Protein 2OT0 (pdb70)

Structure (mmCIF, N/CA/C/O backbone):
data_2OT0
#
_entry.id   2OT0
#
_cell.length_a   84.084
_cell.length_b   56.705
_cell.length_c   156.188
_cell.angle_alpha   90.00
_cell.angle_beta   97.78
_cell.angle_gamma   90.00
#
_symmetry.space_group_name_H-M   'P 1 21 1'
#
loop_
_entity.id
_entity.type
_entity.pdbx_description
1 polymer 'Fructose-bisphosphate aldolase A'
2 polymer 'Wiskott-Aldrich syndrome protein C-terminal peptide'
3 water water
#
loop_
_atom_site.group_PDB
_atom_site.id
_atom_site.type_symbol
_atom_site.label_atom_id
_atom_site.label_alt_id
_atom_site.label_comp_id
_atom_site.label_asym_id
_atom_site.label_entity_id
_atom_site.label_seq_id
_atom_site.pdbx_PDB_ins_code
_atom_site.Cartn_x
_atom_site.Cartn_y
_atom_site.Cartn_z
_atom_site.occupancy
_atom_site.B_iso_or_equiv
_atom_site.auth_seq_id
_atom_site.auth_comp_id
_atom_site.auth_asym_id
_atom_site.auth_atom_id
_atom_site.pdbx_PDB_model_num
ATOM 1 N N . PRO A 1 1 ? -29.541 -5.590 40.441 1.00 63.80 1 PRO A N 1
ATOM 2 C CA . PRO A 1 1 ? -28.456 -5.116 41.330 1.00 63.53 1 PRO A CA 1
ATOM 3 C C . PRO A 1 1 ? -28.915 -3.914 42.154 1.00 63.40 1 PRO A C 1
ATOM 4 O O . PRO A 1 1 ? -28.186 -3.419 43.018 1.00 62.62 1 PRO A O 1
ATOM 8 N N . HIS A 1 2 ? -30.130 -3.449 41.876 1.00 62.49 2 HIS A N 1
ATOM 9 C CA . HIS A 1 2 ? -30.698 -2.309 42.585 1.00 61.03 2 HIS A CA 1
ATOM 10 C C . HIS A 1 2 ? -31.715 -2.749 43.626 1.00 58.95 2 HIS A C 1
ATOM 11 O O . HIS A 1 2 ? -32.520 -3.650 43.387 1.00 59.16 2 HIS A O 1
ATOM 18 N N . SER A 1 3 ? -31.668 -2.104 44.787 1.00 56.05 3 SER A N 1
ATOM 19 C CA . SER A 1 3 ? -32.568 -2.435 45.882 1.00 52.57 3 SER A CA 1
ATOM 20 C C . SER A 1 3 ? -33.910 -1.719 45.836 1.00 51.29 3 SER A C 1
ATOM 21 O O . SER A 1 3 ? -33.979 -0.495 45.707 1.00 51.39 3 SER A O 1
ATOM 24 N N . HIS A 1 4 ? -34.978 -2.503 45.942 1.00 48.61 4 HIS A N 1
ATOM 25 C CA . HIS A 1 4 ? -36.336 -1.973 45.956 1.00 45.40 4 HIS A CA 1
ATOM 26 C C . HIS A 1 4 ? -36.956 -2.526 47.234 1.00 40.86 4 HIS A C 1
ATOM 27 O O . HIS A 1 4 ? -37.707 -3.499 47.200 1.00 40.69 4 HIS A O 1
ATOM 34 N N . PRO A 1 5 ? -36.645 -1.894 48.381 1.00 37.48 5 PRO A N 1
ATOM 35 C CA . PRO A 1 5 ? -37.114 -2.259 49.721 1.00 33.67 5 PRO A CA 1
ATOM 36 C C . PRO A 1 5 ? -38.455 -2.978 49.776 1.00 30.67 5 PRO A C 1
ATOM 37 O O . PRO A 1 5 ? -39.508 -2.376 49.562 1.00 29.23 5 PRO A O 1
ATOM 41 N N . ALA A 1 6 ? -38.404 -4.275 50.065 1.00 25.95 6 ALA A N 1
ATOM 42 C CA . ALA A 1 6 ? -39.612 -5.073 50.171 1.00 21.67 6 ALA A CA 1
ATOM 43 C C . ALA A 1 6 ? -40.327 -4.690 51.462 1.00 19.31 6 ALA A C 1
ATOM 44 O O . ALA A 1 6 ? -41.558 -4.632 51.516 1.00 17.76 6 ALA A O 1
ATOM 46 N N . LEU A 1 7 ? -39.539 -4.409 52.494 1.00 16.67 7 LEU A N 1
ATOM 47 C CA . LEU A 1 7 ? -40.079 -4.059 53.801 1.00 17.11 7 LEU A CA 1
ATOM 48 C C . LEU A 1 7 ? -39.510 -2.771 54.387 1.00 17.26 7 LEU A C 1
ATOM 49 O O . LEU A 1 7 ? -38.349 -2.430 54.167 1.00 15.49 7 LEU A O 1
ATOM 54 N N . THR A 1 8 ? -40.342 -2.070 55.148 1.00 18.47 8 THR A N 1
ATOM 55 C CA . THR A 1 8 ? -39.931 -0.836 55.804 1.00 20.01 8 THR A CA 1
ATOM 56 C C . THR A 1 8 ? -39.315 -1.230 57.142 1.00 20.93 8 THR A C 1
ATOM 57 O O . THR A 1 8 ? -39.447 -2.372 57.582 1.00 22.77 8 THR A O 1
ATOM 61 N N . PRO A 1 9 ? -38.629 -0.291 57.806 1.00 21.03 9 PRO A N 1
ATOM 62 C CA . PRO A 1 9 ? -38.027 -0.614 59.099 1.00 20.49 9 PRO A CA 1
ATOM 63 C C . PRO A 1 9 ? -39.105 -1.027 60.103 1.00 20.19 9 PRO A C 1
ATOM 64 O O . PRO A 1 9 ? -38.883 -1.893 60.954 1.00 19.89 9 PRO A O 1
ATOM 68 N N . GLU A 1 10 ? -40.277 -0.407 59.993 1.00 20.80 10 GLU A N 1
ATOM 69 C CA . GLU A 1 10 ? -41.386 -0.713 60.884 1.00 20.68 10 GLU A CA 1
ATOM 70 C C . GLU A 1 10 ? -41.868 -2.141 60.658 1.00 19.47 10 GLU A C 1
ATOM 71 O O . GLU A 1 10 ? -42.103 -2.886 61.611 1.00 16.79 10 GLU A O 1
ATOM 77 N N . GLN A 1 11 ? -42.012 -2.517 59.392 1.00 18.30 11 GLN A N 1
ATOM 78 C CA . GLN A 1 11 ? -42.461 -3.854 59.049 1.00 17.96 11 GLN A CA 1
ATOM 79 C C . GLN A 1 11 ? -41.462 -4.906 59.515 1.00 18.17 11 GLN A C 1
ATOM 80 O O . GLN A 1 11 ? -41.856 -5.983 59.969 1.00 17.91 11 GLN A O 1
ATOM 86 N N . LYS A 1 12 ? -40.175 -4.587 59.411 1.00 16.34 12 LYS A N 1
ATOM 87 C CA . LYS A 1 12 ? -39.125 -5.507 59.834 1.00 17.16 12 LYS A CA 1
ATOM 88 C C . LYS A 1 12 ? -39.184 -5.758 61.336 1.00 15.75 12 LYS A C 1
ATOM 89 O O . LYS A 1 12 ? -39.186 -6.900 61.781 1.00 16.96 12 LYS A O 1
ATOM 95 N N . LYS A 1 13 ? -39.222 -4.683 62.114 1.00 17.08 13 LYS A N 1
ATOM 96 C CA . LYS A 1 13 ? -39.284 -4.801 63.563 1.00 17.57 13 LYS A CA 1
ATOM 97 C C . LYS A 1 13 ? -40.471 -5.661 63.993 1.00 17.74 13 LYS A C 1
ATOM 98 O O . LYS A 1 13 ? -40.341 -6.539 64.851 1.00 16.35 13 LYS A O 1
ATOM 104 N N . GLU A 1 14 ? -41.633 -5.413 63.397 1.00 18.31 14 GLU A N 1
ATOM 105 C CA . GLU A 1 14 ? -42.809 -6.191 63.748 1.00 18.13 14 GLU A CA 1
ATOM 106 C C . GLU A 1 14 ? -42.561 -7.682 63.524 1.00 17.63 14 GLU A C 1
ATOM 107 O O . GLU A 1 14 ? -42.838 -8.502 64.399 1.00 17.00 14 GLU A O 1
ATOM 113 N N . LEU A 1 15 ? -42.040 -8.024 62.349 1.00 14.74 15 LEU A N 1
ATOM 114 C CA . LEU A 1 15 ? -41.765 -9.415 62.014 1.00 15.45 15 LEU A CA 1
ATOM 115 C C . LEU A 1 15 ? -40.707 -10.026 62.932 1.00 15.57 15 LEU A C 1
ATOM 116 O O . LEU A 1 15 ? -40.891 -11.129 63.453 1.00 13.84 15 LEU A O 1
ATOM 121 N N . SER A 1 16 ? -39.606 -9.307 63.132 1.00 15.34 16 SER A N 1
ATOM 122 C CA . SER A 1 16 ? -38.537 -9.797 63.986 1.00 14.25 16 SER A CA 1
ATOM 123 C C . SER A 1 16 ? -39.026 -10.027 65.412 1.00 15.66 16 SER A C 1
ATOM 124 O O . SER A 1 16 ? -38.721 -11.067 66.016 1.00 14.62 16 SER A O 1
ATOM 127 N N . ASP A 1 17 ? -39.794 -9.074 65.943 1.00 12.35 17 ASP A N 1
ATOM 128 C CA . ASP A 1 17 ? -40.309 -9.198 67.303 1.00 14.75 17 ASP A CA 1
ATOM 129 C C . ASP A 1 17 ? -41.235 -10.398 67.467 1.00 14.74 17 ASP A C 1
ATOM 130 O O . ASP A 1 17 ? -41.170 -11.104 68.474 1.00 14.93 17 ASP A O 1
ATOM 135 N N . ILE A 1 18 ? -42.107 -10.618 66.488 1.00 14.21 18 ILE A N 1
ATOM 136 C CA . ILE A 1 18 ? -43.015 -11.753 66.534 1.00 13.09 18 ILE A CA 1
ATOM 137 C C . ILE A 1 18 ? -42.193 -13.040 66.521 1.00 13.58 18 ILE A C 1
ATOM 138 O O . ILE A 1 18 ? -42.440 -13.958 67.300 1.00 14.46 18 ILE A O 1
ATOM 143 N N . ALA A 1 19 ? -41.204 -13.090 65.637 1.00 14.23 19 ALA A N 1
ATOM 144 C CA . ALA A 1 19 ? -40.337 -14.251 65.509 1.00 13.17 19 ALA A CA 1
ATOM 145 C C . ALA A 1 19 ? -39.634 -14.574 66.828 1.00 14.51 19 ALA A C 1
ATOM 146 O O . ALA A 1 19 ? -39.582 -15.737 67.243 1.00 13.30 19 ALA A O 1
ATOM 148 N N . HIS A 1 20 ? -39.094 -13.549 67.485 1.00 13.80 20 HIS A N 1
ATOM 149 C CA . HIS A 1 20 ? -38.404 -13.739 68.756 1.00 13.92 20 HIS A CA 1
ATOM 150 C C . HIS A 1 20 ? -39.333 -14.175 69.879 1.00 15.11 20 HIS A C 1
ATOM 151 O O . HIS A 1 20 ? -38.941 -14.955 70.748 1.00 15.05 20 HIS A O 1
ATOM 158 N N . ARG A 1 21 ? -40.565 -13.679 69.863 1.00 16.00 21 ARG A N 1
ATOM 159 C CA . ARG A 1 21 ? -41.530 -14.034 70.894 1.00 15.25 21 ARG A CA 1
ATOM 160 C C . ARG A 1 21 ? -41.854 -15.517 70.866 1.00 15.54 21 ARG A C 1
ATOM 161 O O . ARG A 1 21 ? -41.950 -16.172 71.910 1.00 13.38 21 ARG A O 1
ATOM 169 N N . ILE A 1 22 ? -42.036 -16.043 69.662 1.00 15.16 22 ILE A N 1
ATOM 170 C CA . ILE A 1 22 ? -42.378 -17.445 69.500 1.00 15.76 22 ILE A CA 1
ATOM 171 C C . ILE A 1 22 ? -41.338 -18.411 70.054 1.00 14.74 22 ILE A C 1
ATOM 172 O O . ILE A 1 22 ? -41.688 -19.421 70.659 1.00 15.62 22 ILE A O 1
ATOM 177 N N . VAL A 1 23 ? -40.063 -18.105 69.854 1.00 15.35 23 VAL A N 1
ATOM 178 C CA . VAL A 1 23 ? -39.007 -18.994 70.319 1.00 15.09 23 VAL A CA 1
ATOM 179 C C . VAL A 1 23 ? -38.191 -18.437 71.475 1.00 16.36 23 VAL A C 1
ATOM 180 O O . VAL A 1 23 ? -37.011 -18.773 71.635 1.00 15.14 23 VAL A O 1
ATOM 184 N N . ALA A 1 24 ? -38.816 -17.586 72.282 1.00 15.95 24 ALA A N 1
ATOM 185 C CA . ALA A 1 24 ? -38.138 -17.016 73.439 1.00 17.56 24 ALA A CA 1
ATOM 186 C C . ALA A 1 24 ? -37.648 -18.187 74.309 1.00 17.47 24 ALA A C 1
ATOM 187 O O . ALA A 1 24 ? -38.264 -19.252 74.329 1.00 16.74 24 ALA A O 1
ATOM 189 N N . PRO A 1 25 ? -36.530 -18.003 75.031 1.00 17.76 25 PRO A N 1
ATOM 190 C CA . PRO A 1 25 ? -35.962 -19.046 75.894 1.00 16.10 25 PRO A CA 1
ATOM 191 C C . PRO A 1 25 ? -37.003 -19.892 76.629 1.00 17.69 25 PRO A C 1
ATOM 192 O O . PRO A 1 25 ? -37.874 -19.363 77.321 1.00 14.98 25 PRO A O 1
ATOM 196 N N . GLY A 1 26 ? -36.907 -21.211 76.459 1.00 17.85 26 GLY A N 1
ATOM 197 C CA . GLY A 1 26 ? -37.840 -22.118 77.103 1.00 17.65 26 GLY A CA 1
ATOM 198 C C . GLY A 1 26 ? -39.171 -22.303 76.390 1.00 17.70 26 GLY A C 1
ATOM 199 O O . GLY A 1 26 ? -39.967 -23.149 76.792 1.00 15.76 26 GLY A O 1
ATOM 200 N N . LYS A 1 27 ? -39.424 -21.538 75.330 1.00 17.44 27 LYS A N 1
ATOM 201 C CA . LYS A 1 27 ? -40.698 -21.658 74.620 1.00 17.80 27 LYS A CA 1
ATOM 202 C C . LYS A 1 27 ? -40.632 -22.415 73.295 1.00 18.20 27 LYS A C 1
ATOM 203 O O . LYS A 1 27 ? -39.626 -22.388 72.587 1.00 18.73 27 LYS A O 1
ATOM 209 N N . GLY A 1 28 ? -41.734 -23.081 72.972 1.00 17.53 28 GLY A N 1
ATOM 210 C CA . GLY A 1 28 ? -41.826 -23.840 71.742 1.00 16.75 28 GLY A CA 1
ATOM 211 C C . GLY A 1 28 ? -43.199 -23.705 71.114 1.00 16.34 28 GLY A C 1
ATOM 212 O O . GLY A 1 28 ? -44.033 -22.914 71.562 1.00 15.75 28 GLY A O 1
ATOM 213 N N . ILE A 1 29 ? -43.456 -24.495 70.082 1.00 14.86 29 ILE A N 1
ATOM 214 C CA . ILE A 1 29 ? -44.728 -24.407 69.396 1.00 13.45 29 ILE A CA 1
ATOM 215 C C . ILE A 1 29 ? -45.574 -25.668 69.452 1.00 14.40 29 ILE A C 1
ATOM 216 O O . ILE A 1 29 ? -45.070 -26.777 69.283 1.00 14.87 29 ILE A O 1
ATOM 221 N N . LEU A 1 30 ? -46.867 -25.482 69.704 1.00 15.30 30 LEU A N 1
ATOM 222 C CA . LEU A 1 30 ? -47.812 -26.586 69.708 1.00 14.83 30 LEU A CA 1
ATOM 223 C C . LEU A 1 30 ? -48.409 -26.569 68.307 1.00 16.66 30 LEU A C 1
ATOM 224 O O . LEU A 1 30 ? -49.033 -25.583 67.906 1.00 16.79 30 LEU A O 1
ATOM 229 N N . ALA A 1 31 ? -48.202 -27.643 67.553 1.00 17.93 31 ALA A N 1
ATOM 230 C CA . ALA A 1 31 ? -48.749 -27.722 66.206 1.00 18.04 31 ALA A CA 1
ATOM 231 C C . ALA A 1 31 ? -50.084 -28.457 66.283 1.00 18.30 31 ALA A C 1
ATOM 232 O O . ALA A 1 31 ? -50.129 -29.686 66.305 1.00 19.19 31 ALA A O 1
ATOM 234 N N . ALA A 1 32 ? -51.169 -27.694 66.339 1.00 17.85 32 ALA A N 1
ATOM 235 C CA . ALA A 1 32 ? -52.508 -28.262 66.419 1.00 18.57 32 ALA A CA 1
ATOM 236 C C . ALA A 1 32 ? -53.276 -27.926 65.152 1.00 19.03 32 ALA A C 1
ATOM 237 O O . ALA A 1 32 ? -54.497 -27.759 65.181 1.00 19.11 32 ALA A O 1
ATOM 239 N N . ASP A 1 33 ? -52.552 -27.847 64.040 1.00 19.99 33 ASP A N 1
ATOM 240 C CA . ASP A 1 33 ? -53.146 -27.493 62.757 1.00 22.18 33 ASP A CA 1
ATOM 241 C C . ASP A 1 33 ? -53.509 -28.652 61.834 1.00 21.80 33 ASP A C 1
ATOM 242 O O . ASP A 1 33 ? -53.549 -28.477 60.620 1.00 21.68 33 ASP A O 1
ATOM 247 N N . GLU A 1 34 ? -53.778 -29.827 62.394 1.00 23.50 34 GLU A N 1
ATOM 248 C CA . GLU A 1 34 ? -54.149 -30.973 61.565 1.00 24.90 34 GLU A CA 1
ATOM 249 C C . GLU A 1 34 ? -55.355 -30.611 60.703 1.00 27.60 34 GLU A C 1
ATOM 250 O O . GLU A 1 34 ? -56.374 -30.137 61.217 1.00 26.25 34 GLU A O 1
ATOM 256 N N . SER A 1 35 ? -55.243 -30.835 59.398 1.00 31.10 35 SER A N 1
ATOM 257 C CA . SER A 1 35 ? -56.348 -30.540 58.489 1.00 36.51 35 SER A CA 1
ATOM 258 C C . SER A 1 35 ? -57.515 -31.463 58.811 1.00 38.28 35 SER A C 1
ATOM 259 O O . SER A 1 35 ? -57.344 -32.496 59.463 1.00 37.85 35 SER A O 1
ATOM 262 N N . THR A 1 36 ? -58.701 -31.091 58.348 1.00 41.51 36 THR A N 1
ATOM 263 C CA . THR A 1 36 ? -59.894 -31.890 58.592 1.00 43.65 36 THR A CA 1
ATOM 264 C C . THR A 1 36 ? -59.652 -33.346 58.193 1.00 43.88 36 THR A C 1
ATOM 265 O O . THR A 1 36 ? -60.200 -34.263 58.803 1.00 44.96 36 THR A O 1
ATOM 269 N N . GLY A 1 37 ? -58.820 -33.551 57.175 1.00 44.64 37 GLY A N 1
ATOM 270 C CA . GLY A 1 37 ? -58.515 -34.898 56.725 1.00 43.94 37 GLY A CA 1
ATOM 271 C C . GLY A 1 37 ? -57.601 -35.651 57.677 1.00 44.22 37 GLY A C 1
ATOM 272 O O . GLY A 1 37 ? -57.706 -36.872 57.813 1.00 45.17 37 GLY A O 1
ATOM 273 N N . SER A 1 38 ? -56.696 -34.928 58.333 1.00 43.06 38 SER A N 1
ATOM 274 C CA . SER A 1 38 ? -55.764 -35.531 59.283 1.00 40.68 38 SER A CA 1
ATOM 275 C C . SER A 1 38 ? -56.436 -35.737 60.630 1.00 40.23 38 SER A C 1
ATOM 276 O O . SER A 1 38 ? -56.410 -36.835 61.192 1.00 40.19 38 SER A O 1
ATOM 279 N N . ILE A 1 39 ? -57.039 -34.671 61.144 1.00 38.53 39 ILE A N 1
ATOM 280 C CA . ILE A 1 39 ? -57.711 -34.729 62.431 1.00 37.91 39 ILE A CA 1
ATOM 281 C C . ILE A 1 39 ? -58.709 -35.884 62.462 1.00 38.41 39 ILE A C 1
ATOM 282 O O . ILE A 1 39 ? -59.009 -36.428 63.525 1.00 37.19 39 ILE A O 1
ATOM 287 N N . ALA A 1 40 ? -59.212 -36.254 61.288 1.00 39.29 40 ALA A N 1
ATOM 288 C CA . ALA A 1 40 ? -60.168 -37.349 61.163 1.00 40.22 40 ALA A CA 1
ATOM 289 C C . ALA A 1 40 ? -59.554 -38.655 61.664 1.00 40.10 40 ALA A C 1
ATOM 290 O O . ALA A 1 40 ? -60.173 -39.388 62.437 1.00 40.48 40 ALA A O 1
ATOM 292 N N . LYS A 1 41 ? -58.337 -38.942 61.215 1.00 40.79 41 LYS A N 1
ATOM 293 C CA . LYS A 1 41 ? -57.639 -40.155 61.624 1.00 40.47 41 LYS A CA 1
ATOM 294 C C . LYS A 1 41 ? -57.404 -40.138 63.128 1.00 40.14 41 LYS A C 1
ATOM 295 O O . LYS A 1 41 ? -57.484 -41.174 63.791 1.00 39.90 41 LYS A O 1
ATOM 301 N N . ARG A 1 42 ? -57.114 -38.954 63.660 1.00 38.44 42 ARG A N 1
ATOM 302 C CA . ARG A 1 42 ? -56.876 -38.797 65.088 1.00 36.61 42 ARG A CA 1
ATOM 303 C C . ARG A 1 42 ? -58.102 -39.233 65.883 1.00 36.35 42 ARG A C 1
ATOM 304 O O . ARG A 1 42 ? -58.012 -40.097 66.757 1.00 35.91 42 ARG A O 1
ATOM 312 N N . LEU A 1 43 ? -59.247 -38.629 65.572 1.00 34.66 43 LEU A N 1
ATOM 313 C CA . LEU A 1 43 ? -60.493 -38.948 66.258 1.00 33.67 43 LEU A CA 1
ATOM 314 C C . LEU A 1 43 ? -60.873 -40.408 66.040 1.00 33.34 43 LEU A C 1
ATOM 315 O O . LEU A 1 43 ? -61.404 -41.061 66.935 1.00 33.03 43 LEU A O 1
ATOM 320 N N . GLN A 1 44 ? -60.597 -40.913 64.846 1.00 33.87 44 GLN A N 1
ATOM 321 C CA . GLN A 1 44 ? -60.906 -42.296 64.516 1.00 36.01 44 GLN A CA 1
ATOM 322 C C . GLN A 1 44 ? -60.133 -43.255 65.418 1.00 36.43 44 GLN A C 1
ATOM 323 O O . GLN A 1 44 ? -60.706 -44.185 65.986 1.00 36.56 44 GLN A O 1
ATOM 329 N N . SER A 1 45 ? -58.831 -43.015 65.548 1.00 36.17 45 SER A N 1
ATOM 330 C CA . SER A 1 45 ? -57.964 -43.855 66.365 1.00 35.51 45 SER A CA 1
ATOM 331 C C . SER A 1 45 ? -58.512 -44.049 67.776 1.00 35.76 45 SER A C 1
ATOM 332 O O . SER A 1 45 ? -58.216 -45.051 68.429 1.00 33.93 45 SER A O 1
ATOM 335 N N . ILE A 1 46 ? -59.299 -43.087 68.249 1.00 35.64 46 ILE A N 1
ATOM 336 C CA . ILE A 1 46 ? -59.877 -43.187 69.581 1.00 37.04 46 ILE A CA 1
ATOM 337 C C . ILE A 1 46 ? -61.389 -43.353 69.511 1.00 37.95 46 ILE A C 1
ATOM 338 O O . ILE A 1 46 ? -62.116 -42.905 70.398 1.00 38.75 46 ILE A O 1
ATOM 343 N N . GLY A 1 47 ? -61.849 -44.006 68.448 1.00 39.34 47 GLY A N 1
ATOM 344 C CA . GLY A 1 47 ? -63.269 -44.251 68.263 1.00 40.74 47 GLY A CA 1
ATOM 345 C C . GLY A 1 47 ? -64.161 -43.059 68.546 1.00 42.26 47 GLY A C 1
ATOM 346 O O . GLY A 1 47 ? -65.103 -43.152 69.338 1.00 42.53 47 GLY A O 1
ATOM 347 N N . THR A 1 48 ? -63.869 -41.936 67.898 1.00 41.86 48 THR A N 1
ATOM 348 C CA . THR A 1 48 ? -64.655 -40.725 68.083 1.00 41.90 48 THR A CA 1
ATOM 349 C C . THR A 1 48 ? -65.139 -40.217 66.734 1.00 42.13 48 THR A C 1
ATOM 350 O O . THR A 1 48 ? -64.353 -40.076 65.802 1.00 42.40 48 THR A O 1
ATOM 354 N N . GLU A 1 49 ? -66.438 -39.957 66.629 1.00 43.02 49 GLU A N 1
ATOM 355 C CA . GLU A 1 49 ? -67.011 -39.466 65.382 1.00 43.78 49 GLU A CA 1
ATOM 356 C C . GLU A 1 49 ? -66.436 -38.087 65.076 1.00 43.18 49 GLU A C 1
ATOM 357 O O . GLU A 1 49 ? -66.391 -37.214 65.945 1.00 43.23 49 GLU A O 1
ATOM 363 N N . ASN A 1 50 ? -65.993 -37.897 63.839 1.00 41.79 50 ASN A N 1
ATOM 364 C CA . ASN A 1 50 ? -65.403 -36.627 63.441 1.00 41.87 50 ASN A CA 1
ATOM 365 C C . ASN A 1 50 ? -66.434 -35.531 63.181 1.00 40.87 50 ASN A C 1
ATOM 366 O O . ASN A 1 50 ? -66.850 -35.303 62.045 1.00 40.57 50 ASN A O 1
ATOM 371 N N . THR A 1 51 ? -66.839 -34.851 64.249 1.00 40.09 51 THR A N 1
ATOM 372 C CA . THR A 1 51 ? -67.813 -33.773 64.147 1.00 40.60 51 THR A CA 1
ATOM 373 C C . THR A 1 51 ? -67.142 -32.464 64.544 1.00 40.78 51 THR A C 1
ATOM 374 O O . THR A 1 51 ? -66.222 -32.462 65.362 1.00 40.90 51 THR A O 1
ATOM 378 N N . GLU A 1 52 ? -67.595 -31.352 63.967 1.00 40.52 52 GLU A N 1
ATOM 379 C CA . GLU A 1 52 ? -67.006 -30.057 64.294 1.00 39.86 52 GLU A CA 1
ATOM 380 C C . GLU A 1 52 ? -67.042 -29.821 65.795 1.00 37.54 52 GLU A C 1
ATOM 381 O O . GLU A 1 52 ? -66.190 -29.118 66.339 1.00 38.08 52 GLU A O 1
ATOM 387 N N . GLU A 1 53 ? -68.028 -30.416 66.459 1.00 34.62 53 GLU A N 1
ATOM 388 C CA . GLU A 1 53 ? -68.178 -30.273 67.902 1.00 33.05 53 GLU A CA 1
ATOM 389 C C . GLU A 1 53 ? -67.003 -30.953 68.602 1.00 31.06 53 GLU A C 1
ATOM 390 O O . GLU A 1 53 ? -66.418 -30.399 69.531 1.00 29.60 53 GLU A O 1
ATOM 396 N N . ASN A 1 54 ? -66.662 -32.160 68.158 1.00 29.66 54 ASN A N 1
ATOM 397 C CA . ASN A 1 54 ? -65.560 -32.895 68.766 1.00 28.78 54 ASN A CA 1
ATOM 398 C C . ASN A 1 54 ? -64.212 -32.279 68.417 1.00 27.64 54 ASN A C 1
ATOM 399 O O . ASN A 1 54 ? -63.303 -32.269 69.244 1.00 27.78 54 ASN A O 1
ATOM 404 N N . ARG A 1 55 ? -64.075 -31.772 67.196 1.00 25.63 55 ARG A N 1
ATOM 405 C CA . ARG A 1 55 ? -62.821 -31.137 66.804 1.00 25.30 55 ARG A CA 1
ATOM 406 C C . ARG A 1 55 ? -62.608 -29.886 67.653 1.00 24.03 55 ARG A C 1
ATOM 407 O O . ARG A 1 55 ? -61.485 -29.563 68.032 1.00 23.60 55 ARG A O 1
ATOM 415 N N . ARG A 1 56 ? -63.700 -29.194 67.961 1.00 23.70 56 ARG A N 1
ATOM 416 C CA . ARG A 1 56 ? -63.631 -27.977 68.765 1.00 23.11 56 ARG A CA 1
ATOM 417 C C . ARG A 1 56 ? -63.330 -28.297 70.224 1.00 23.73 56 ARG A C 1
ATOM 418 O O . ARG A 1 56 ? -62.507 -27.631 70.859 1.00 21.72 56 ARG A O 1
ATOM 426 N N . PHE A 1 57 ? -64.000 -29.312 70.762 1.00 22.63 57 PHE A N 1
ATOM 427 C CA . PHE A 1 57 ? -63.776 -29.681 72.152 1.00 22.52 57 PHE A CA 1
ATOM 428 C C . PHE A 1 57 ? -62.327 -30.115 72.339 1.00 21.56 57 PHE A C 1
ATOM 429 O O . PHE A 1 57 ? -61.689 -29.762 73.330 1.00 21.45 57 PHE A O 1
ATOM 437 N N . TYR A 1 58 ? -61.807 -30.879 71.384 1.00 21.41 58 TYR A N 1
ATOM 438 C CA . TYR A 1 58 ? -60.430 -31.343 71.479 1.00 21.35 58 TYR A CA 1
ATOM 439 C C . TYR A 1 58 ? -59.449 -30.178 71.436 1.00 20.23 58 TYR A C 1
ATOM 440 O O . TYR A 1 58 ? -58.510 -30.116 72.236 1.00 18.77 58 TYR A O 1
ATOM 449 N N . ARG A 1 59 ? -59.653 -29.262 70.493 1.00 19.24 59 ARG A N 1
ATOM 450 C CA . ARG A 1 59 ? -58.775 -28.101 70.395 1.00 20.87 59 ARG A CA 1
ATOM 451 C C . ARG A 1 59 ? -58.923 -27.251 71.657 1.00 20.73 59 ARG A C 1
ATOM 452 O O . ARG A 1 59 ? -57.935 -26.738 72.192 1.00 19.69 59 ARG A O 1
ATOM 460 N N . GLN A 1 60 ? -60.155 -27.120 72.142 1.00 19.88 60 GLN A N 1
ATOM 461 C CA . GLN A 1 60 ? -60.402 -26.350 73.358 1.00 22.75 60 GLN A CA 1
ATOM 462 C C . GLN A 1 60 ? -59.617 -26.947 74.524 1.00 21.70 60 GLN A C 1
ATOM 463 O O . GLN A 1 60 ? -59.048 -26.226 75.343 1.00 23.84 60 GLN A O 1
ATOM 469 N N . LEU A 1 61 ? -59.594 -28.272 74.583 1.00 21.92 61 LEU A N 1
ATOM 470 C CA . LEU A 1 61 ? -58.895 -29.002 75.633 1.00 19.89 61 LEU A CA 1
ATOM 471 C C . LEU A 1 61 ? -57.402 -28.674 75.661 1.00 19.51 61 LEU A C 1
ATOM 472 O O . LEU A 1 61 ? -56.804 -28.502 76.728 1.00 18.20 61 LEU A O 1
ATOM 477 N N . LEU A 1 62 ? -56.799 -28.591 74.482 1.00 18.99 62 LEU A N 1
ATOM 478 C CA . LEU A 1 62 ? -55.380 -28.283 74.385 1.00 19.33 62 LEU A CA 1
ATOM 479 C C . LEU A 1 62 ? -55.095 -26.817 74.697 1.00 19.87 62 LEU A C 1
ATOM 480 O O . LEU A 1 62 ? -54.199 -26.506 75.479 1.00 21.16 62 LEU A O 1
ATOM 485 N N . LEU A 1 63 ? -55.875 -25.920 74.102 1.00 19.32 63 LEU A N 1
ATOM 486 C CA . LEU A 1 63 ? -55.666 -24.486 74.294 1.00 20.96 63 LEU A CA 1
ATOM 487 C C . LEU A 1 63 ? -55.951 -23.946 75.697 1.00 22.41 63 LEU A C 1
ATOM 488 O O . LEU A 1 63 ? -55.367 -22.938 76.104 1.00 21.25 63 LEU A O 1
ATOM 493 N N . THR A 1 64 ? -56.839 -24.608 76.435 1.00 22.97 64 THR A N 1
ATOM 494 C CA . THR A 1 64 ? -57.193 -24.151 77.776 1.00 23.69 64 THR A CA 1
ATOM 495 C C . THR A 1 64 ? -56.495 -24.881 78.923 1.00 25.72 64 THR A C 1
ATOM 496 O O . THR A 1 64 ? -56.942 -24.800 80.069 1.00 26.84 64 THR A O 1
ATOM 500 N N . ALA A 1 65 ? -55.411 -25.596 78.628 1.00 25.33 65 ALA A N 1
ATOM 501 C CA . ALA A 1 65 ? -54.663 -26.291 79.676 1.00 24.73 65 ALA A CA 1
ATOM 502 C C . ALA A 1 65 ? -54.198 -25.217 80.657 1.00 25.03 65 ALA A C 1
ATOM 503 O O . ALA A 1 65 ? -53.907 -24.096 80.246 1.00 24.39 65 ALA A O 1
ATOM 505 N N . ASP A 1 66 ? -54.116 -25.556 81.942 1.00 25.69 66 ASP A N 1
ATOM 506 C CA . ASP A 1 66 ? -53.719 -24.585 82.965 1.00 26.40 66 ASP A CA 1
ATOM 507 C C . ASP A 1 66 ? -52.465 -23.773 82.644 1.00 26.02 66 ASP A C 1
ATOM 508 O O . ASP A 1 66 ? -51.704 -24.101 81.729 1.00 26.77 66 ASP A O 1
ATOM 513 N N . ASP A 1 67 ? -52.257 -22.713 83.421 1.00 25.55 67 ASP A N 1
ATOM 514 C CA . ASP A 1 67 ? -51.131 -21.802 83.230 1.00 26.24 67 ASP A CA 1
ATOM 515 C C . ASP A 1 67 ? -49.721 -22.379 83.293 1.00 24.16 67 ASP A C 1
ATOM 516 O O . ASP A 1 67 ? -48.750 -21.658 83.059 1.00 23.25 67 ASP A O 1
ATOM 521 N N . ARG A 1 68 ? -49.591 -23.661 83.609 1.00 22.25 68 ARG A N 1
ATOM 522 C CA . ARG A 1 68 ? -48.265 -24.268 83.664 1.00 21.37 68 ARG A CA 1
ATOM 523 C C . ARG A 1 68 ? -47.619 -24.331 82.277 1.00 19.08 68 ARG A C 1
ATOM 524 O O . ARG A 1 68 ? -46.393 -24.362 82.160 1.00 19.37 68 ARG A O 1
ATOM 532 N N . VAL A 1 69 ? -48.440 -24.334 81.232 1.00 17.01 69 VAL A N 1
ATOM 533 C CA . VAL A 1 69 ? -47.929 -24.403 79.863 1.00 18.26 69 VAL A CA 1
ATOM 534 C C . VAL A 1 69 ? -47.565 -23.035 79.295 1.00 18.75 69 VAL A C 1
ATOM 535 O O . VAL A 1 69 ? -46.889 -22.946 78.273 1.00 18.01 69 VAL A O 1
ATOM 539 N N . ASN A 1 70 ? -48.006 -21.973 79.964 1.00 18.72 70 ASN A N 1
ATOM 540 C CA . ASN A 1 70 ? -47.738 -20.613 79.502 1.00 19.76 70 ASN A CA 1
ATOM 541 C C . ASN A 1 70 ? -46.273 -20.344 79.140 1.00 18.80 70 ASN A C 1
ATOM 542 O O . ASN A 1 70 ? -45.970 -19.972 78.005 1.00 20.41 70 ASN A O 1
ATOM 547 N N . PRO A 1 71 ? -45.343 -20.529 80.093 1.00 18.29 71 PRO A N 1
ATOM 548 C CA . PRO A 1 71 ? -43.930 -20.285 79.790 1.00 17.52 71 PRO A CA 1
ATOM 549 C C . PRO A 1 71 ? -43.299 -21.333 78.863 1.00 18.49 71 PRO A C 1
ATOM 550 O O . PRO A 1 71 ? -42.128 -21.212 78.487 1.00 16.46 71 PRO A O 1
ATOM 554 N N . CYS A 1 72 ? -44.075 -22.355 78.501 1.00 17.54 72 CYS A N 1
ATOM 555 C CA . CYS A 1 72 ? -43.595 -23.423 77.617 1.00 16.63 72 CYS A CA 1
ATOM 556 C C . CYS A 1 72 ? -44.031 -23.210 76.168 1.00 15.50 72 CYS A C 1
ATOM 557 O O . CYS A 1 72 ? -43.316 -23.563 75.232 1.00 15.26 72 CYS A O 1
ATOM 560 N N . ILE A 1 73 ? -45.220 -22.648 75.995 1.00 15.77 73 ILE A N 1
ATOM 561 C CA . ILE A 1 73 ? -45.791 -22.449 74.670 1.00 16.12 73 ILE A CA 1
ATOM 562 C C . ILE A 1 73 ? -45.702 -21.012 74.159 1.00 17.09 73 ILE A C 1
ATOM 563 O O . ILE A 1 73 ? -46.427 -20.135 74.625 1.00 16.55 73 ILE A O 1
ATOM 568 N N . GLY A 1 74 ? -44.809 -20.789 73.195 1.00 16.33 74 GLY A N 1
ATOM 569 C CA . GLY A 1 74 ? -44.630 -19.466 72.625 1.00 16.49 74 GLY A CA 1
ATOM 570 C C . GLY A 1 74 ? -45.539 -19.235 71.433 1.00 16.44 74 GLY A C 1
ATOM 571 O O . GLY A 1 74 ? -45.846 -18.095 71.088 1.00 16.55 74 GLY A O 1
ATOM 572 N N . GLY A 1 75 ? -45.977 -20.321 70.806 1.00 16.06 75 GLY A N 1
ATOM 573 C CA . GLY A 1 75 ? -46.849 -20.206 69.652 1.00 14.33 75 GLY A CA 1
ATOM 574 C C . GLY A 1 75 ? -47.724 -21.428 69.456 1.00 15.40 75 GLY A C 1
ATOM 575 O O . GLY A 1 75 ? -47.351 -22.535 69.852 1.00 17.01 75 GLY A O 1
ATOM 576 N N . VAL A 1 76 ? -48.892 -21.225 68.854 1.00 12.76 76 VAL A N 1
ATOM 577 C CA . VAL A 1 76 ? -49.824 -22.314 68.590 1.00 13.67 76 VAL A CA 1
ATOM 578 C C . VAL A 1 76 ? -50.306 -22.217 67.150 1.00 15.37 76 VAL A C 1
ATOM 579 O O . VAL A 1 76 ? -50.895 -21.212 66.750 1.00 14.17 76 VAL A O 1
ATOM 583 N N . ILE A 1 77 ? -50.040 -23.259 66.367 1.00 16.21 77 ILE A N 1
ATOM 584 C CA . ILE A 1 77 ? -50.457 -23.278 64.967 1.00 16.03 77 ILE A CA 1
ATOM 585 C C . ILE A 1 77 ? -51.850 -23.874 64.859 1.00 15.81 77 ILE A C 1
ATOM 586 O O . ILE A 1 77 ? -52.105 -24.966 65.372 1.00 16.92 77 ILE A O 1
ATOM 591 N N . LEU A 1 78 ? -52.745 -23.167 64.178 1.00 15.17 78 LEU A N 1
ATOM 592 C CA . LEU A 1 78 ? -54.108 -23.648 64.002 1.00 16.32 78 LEU A CA 1
ATOM 593 C C . LEU A 1 78 ? -54.468 -23.818 62.539 1.00 16.88 78 LEU A C 1
ATOM 594 O O . LEU A 1 78 ? -53.812 -23.272 61.648 1.00 14.03 78 LEU A O 1
ATOM 599 N N . PHE A 1 79 ? -55.525 -24.589 62.311 1.00 18.89 79 PHE A N 1
ATOM 600 C CA . PHE A 1 79 ? -56.049 -24.821 60.973 1.00 20.09 79 PHE A CA 1
ATOM 601 C C . PHE A 1 79 ? -57.151 -23.769 60.826 1.00 19.58 79 PHE A C 1
ATOM 602 O O . PHE A 1 79 ? -57.640 -23.245 61.828 1.00 17.81 79 PHE A O 1
ATOM 610 N N . HIS A 1 80 ? -57.536 -23.464 59.592 1.00 19.31 80 HIS A N 1
ATOM 611 C CA . HIS A 1 80 ? -58.548 -22.443 59.330 1.00 19.90 80 HIS A CA 1
ATOM 612 C C . HIS A 1 80 ? -59.800 -22.518 60.206 1.00 20.49 80 HIS A C 1
ATOM 613 O O . HIS A 1 80 ? -60.191 -21.531 60.833 1.00 20.08 80 HIS A O 1
ATOM 620 N N . GLU A 1 81 ? -60.436 -23.682 60.238 1.00 20.52 81 GLU A N 1
ATOM 621 C CA . GLU A 1 81 ? -61.649 -23.864 61.027 1.00 22.29 81 GLU A CA 1
ATOM 622 C C . GLU A 1 81 ? -61.503 -23.405 62.474 1.00 22.03 81 GLU A C 1
ATOM 623 O O . GLU A 1 81 ? -62.295 -22.597 62.974 1.00 22.69 81 GLU A O 1
ATOM 629 N N . THR A 1 82 ? -60.479 -23.926 63.138 1.00 21.17 82 THR A N 1
ATOM 630 C CA . THR A 1 82 ? -60.226 -23.629 64.538 1.00 19.16 82 THR A CA 1
ATOM 631 C C . THR A 1 82 ? -59.999 -22.154 64.842 1.00 18.30 82 THR A C 1
ATOM 632 O O . THR A 1 82 ? -60.393 -21.665 65.903 1.00 16.58 82 THR A O 1
ATOM 636 N N . LEU A 1 83 ? -59.360 -21.445 63.916 1.00 19.25 83 LEU A N 1
ATOM 637 C CA . LEU A 1 83 ? -59.073 -20.027 64.098 1.00 18.33 83 LEU A CA 1
ATOM 638 C C . LEU A 1 83 ? -60.353 -19.250 64.367 1.00 18.66 83 LEU A C 1
ATOM 639 O O . LEU A 1 83 ? -60.330 -18.200 65.012 1.00 19.86 83 LEU A O 1
ATOM 644 N N . TYR A 1 84 ? -61.477 -19.771 63.891 1.00 18.08 84 TYR A N 1
ATOM 645 C CA . TYR A 1 84 ? -62.761 -19.103 64.051 1.00 18.79 84 TYR A CA 1
ATOM 646 C C . TYR A 1 84 ? -63.751 -19.785 64.996 1.00 20.11 84 TYR A C 1
ATOM 647 O O . TYR A 1 84 ? -64.937 -19.450 64.998 1.00 20.78 84 TYR A O 1
ATOM 656 N N . GLN A 1 85 ? -63.275 -20.750 65.793 1.00 19.90 85 GLN A N 1
ATOM 657 C CA . GLN A 1 85 ? -64.144 -21.420 66.758 1.00 21.11 85 GLN A CA 1
ATOM 658 C C . GLN A 1 85 ? -63.957 -20.749 68.112 1.00 22.41 85 GLN A C 1
ATOM 659 O O . GLN A 1 85 ? -63.019 -19.971 68.304 1.00 21.72 85 GLN A O 1
ATOM 665 N N . LYS A 1 86 ? -64.842 -21.057 69.057 1.00 24.14 86 LYS A N 1
ATOM 666 C CA . LYS A 1 86 ? -64.765 -20.451 70.378 1.00 25.36 86 LYS A CA 1
ATOM 667 C C . LYS A 1 86 ? -64.822 -21.473 71.506 1.00 25.52 86 LYS A C 1
ATOM 668 O O . LYS A 1 86 ? -65.385 -22.560 71.352 1.00 25.45 86 LYS A O 1
ATOM 674 N N . ALA A 1 87 ? -64.229 -21.113 72.640 1.00 24.94 87 ALA A N 1
ATOM 675 C CA . ALA A 1 87 ? -64.227 -21.978 73.810 1.00 27.54 87 ALA A CA 1
ATOM 676 C C . ALA A 1 87 ? -65.646 -21.977 74.380 1.00 28.29 87 ALA A C 1
ATOM 677 O O . ALA A 1 87 ? -66.505 -21.237 73.902 1.00 27.71 87 ALA A O 1
ATOM 679 N N . ASP A 1 88 ? -65.893 -22.802 75.392 1.00 30.11 88 ASP A N 1
ATOM 680 C CA . ASP A 1 88 ? -67.220 -22.871 75.998 1.00 32.31 88 ASP A CA 1
ATOM 681 C C . ASP A 1 88 ? -67.672 -21.530 76.564 1.00 32.14 88 ASP A C 1
ATOM 682 O O . ASP A 1 88 ? -68.855 -21.201 76.520 1.00 33.85 88 ASP A O 1
ATOM 687 N N . ASP A 1 89 ? -66.728 -20.757 77.088 1.00 32.59 89 ASP A N 1
ATOM 688 C CA . ASP A 1 89 ? -67.047 -19.462 77.676 1.00 32.24 89 ASP A CA 1
ATOM 689 C C . ASP A 1 89 ? -67.280 -18.389 76.622 1.00 30.73 89 ASP A C 1
ATOM 690 O O . ASP A 1 89 ? -67.443 -17.213 76.945 1.00 31.38 89 ASP A O 1
ATOM 695 N N . GLY A 1 90 ? -67.293 -18.800 75.360 1.00 29.72 90 GLY A N 1
ATOM 696 C CA . GLY A 1 90 ? -67.524 -17.856 74.282 1.00 28.44 90 GLY A CA 1
ATOM 697 C C . GLY A 1 90 ? -66.296 -17.168 73.710 1.00 26.86 90 GLY A C 1
ATOM 698 O O . GLY A 1 90 ? -66.376 -16.560 72.643 1.00 27.42 90 GLY A O 1
ATOM 699 N N . ARG A 1 91 ? -65.165 -17.253 74.405 1.00 25.53 91 ARG A N 1
ATOM 700 C CA . ARG A 1 91 ? -63.932 -16.624 73.932 1.00 25.40 91 ARG A CA 1
ATOM 701 C C . ARG A 1 91 ? -63.387 -17.258 72.650 1.00 24.26 91 ARG A C 1
ATOM 702 O O . ARG A 1 91 ? -63.286 -18.482 72.546 1.00 23.80 91 ARG A O 1
ATOM 710 N N . PRO A 1 92 ? -63.027 -16.428 71.654 1.00 22.75 92 PRO A N 1
ATOM 711 C CA . PRO A 1 92 ? -62.485 -16.945 70.391 1.00 22.32 92 PRO A CA 1
ATOM 712 C C . PRO A 1 92 ? -61.191 -17.697 70.709 1.00 20.76 92 PRO A C 1
ATOM 713 O O . PRO A 1 92 ? -60.440 -17.290 71.596 1.00 19.69 92 PRO A O 1
ATOM 717 N N . PHE A 1 93 ? -60.922 -18.786 69.997 1.00 19.72 93 PHE A N 1
ATOM 718 C CA . PHE A 1 93 ? -59.715 -19.549 70.283 1.00 18.25 93 PHE A CA 1
ATOM 719 C C . PHE A 1 93 ? -58.436 -18.718 70.230 1.00 17.60 93 PHE A C 1
ATOM 720 O O . PHE A 1 93 ? -57.572 -18.848 71.096 1.00 17.51 93 PHE A O 1
ATOM 728 N N . PRO A 1 94 ? -58.288 -17.846 69.224 1.00 18.01 94 PRO A N 1
ATOM 729 C CA . PRO A 1 94 ? -57.047 -17.064 69.224 1.00 19.63 94 PRO A CA 1
ATOM 730 C C . PRO A 1 94 ? -56.903 -16.177 70.476 1.00 19.00 94 PRO A C 1
ATOM 731 O O . PRO A 1 94 ? -55.789 -15.898 70.920 1.00 19.52 94 PRO A O 1
ATOM 735 N N . GLN A 1 95 ? -58.024 -15.742 71.047 1.00 19.57 95 GLN A N 1
ATOM 736 C CA . GLN A 1 95 ? -57.979 -14.917 72.259 1.00 19.51 95 GLN A CA 1
ATOM 737 C C . GLN A 1 95 ? -57.532 -15.781 73.439 1.00 20.53 95 GLN A C 1
ATOM 738 O O . GLN A 1 95 ? -56.829 -15.314 74.344 1.00 18.83 95 GLN A O 1
ATOM 744 N N . VAL A 1 96 ? -57.959 -17.043 73.430 1.00 19.18 96 VAL A N 1
ATOM 745 C CA . VAL A 1 96 ? -57.581 -17.971 74.486 1.00 19.03 96 VAL A CA 1
ATOM 746 C C . VAL A 1 96 ? -56.064 -18.088 74.472 1.00 18.47 96 VAL A C 1
ATOM 747 O O . VAL A 1 96 ? -55.399 -17.981 75.505 1.00 18.03 96 VAL A O 1
ATOM 751 N N . ILE A 1 97 ? -55.525 -18.297 73.278 1.00 16.10 97 ILE A N 1
ATOM 752 C CA . ILE A 1 97 ? -54.090 -18.437 73.105 1.00 14.61 97 ILE A CA 1
ATOM 753 C C . ILE A 1 97 ? -53.318 -17.194 73.549 1.00 13.86 97 ILE A C 1
ATOM 754 O O . ILE A 1 97 ? -52.308 -17.301 74.243 1.00 11.29 97 ILE A O 1
ATOM 759 N N . LYS A 1 98 ? -53.791 -16.021 73.140 1.00 13.66 98 LYS A N 1
ATOM 760 C CA . LYS A 1 98 ? -53.120 -14.774 73.487 1.00 15.90 98 LYS A CA 1
ATOM 761 C C . LYS A 1 98 ? -53.101 -14.493 74.985 1.00 16.06 98 LYS A C 1
ATOM 762 O O . LYS A 1 98 ? -52.098 -14.017 75.514 1.00 18.15 98 LYS A O 1
ATOM 768 N N . SER A 1 99 ? -54.203 -14.795 75.666 1.00 16.26 99 SER A N 1
ATOM 769 C CA . SER A 1 99 ? -54.303 -14.562 77.105 1.00 17.51 99 SER A CA 1
ATOM 770 C C . SER A 1 99 ? -53.347 -15.439 77.903 1.00 19.46 99 SER A C 1
ATOM 771 O O . SER A 1 99 ? -53.151 -15.219 79.098 1.00 17.87 99 SER A O 1
ATOM 774 N N . LYS A 1 100 ? -52.753 -16.435 77.248 1.00 21.27 100 LYS A N 1
ATOM 775 C CA . LYS A 1 100 ? -51.805 -17.318 77.926 1.00 21.09 100 LYS A CA 1
ATOM 776 C C . LYS A 1 100 ? -50.372 -17.007 77.506 1.00 19.76 100 LYS A C 1
ATOM 777 O O . LYS A 1 100 ? -49.443 -17.748 77.825 1.00 18.48 100 LYS A O 1
ATOM 783 N N . GLY A 1 101 ? -50.201 -15.893 76.796 1.00 18.87 101 GLY A N 1
ATOM 784 C CA . GLY A 1 101 ? -48.875 -15.484 76.363 1.00 18.42 101 GLY A CA 1
ATOM 785 C C . GLY A 1 101 ? -48.362 -16.117 75.077 1.00 18.59 101 GLY A C 1
ATOM 786 O O . GLY A 1 101 ? -47.178 -16.000 74.749 1.00 18.27 101 GLY A O 1
ATOM 787 N N . GLY A 1 102 ? -49.243 -16.785 74.340 1.00 17.61 102 GLY A N 1
ATOM 788 C CA . GLY A 1 102 ? -48.818 -17.409 73.102 1.00 17.35 102 GLY A CA 1
ATOM 789 C C . GLY A 1 102 ? -49.153 -16.598 71.865 1.00 16.56 102 GLY A C 1
ATOM 790 O O . GLY A 1 102 ? -50.069 -15.778 71.883 1.00 13.82 102 GLY A O 1
ATOM 791 N N . VAL A 1 103 ? -48.391 -16.828 70.796 1.00 16.54 103 VAL A N 1
ATOM 792 C CA . VAL A 1 103 ? -48.601 -16.163 69.511 1.00 14.91 103 VAL A CA 1
ATOM 793 C C . VAL A 1 103 ? -49.481 -17.108 68.701 1.00 14.09 103 VAL A C 1
ATOM 794 O O . VAL A 1 103 ? -49.292 -18.323 68.756 1.00 14.34 103 VAL A O 1
ATOM 798 N N . VAL A 1 104 ? -50.448 -16.564 67.967 1.00 14.34 104 VAL A N 1
ATOM 799 C CA . VAL A 1 104 ? -51.343 -17.389 67.158 1.00 14.46 104 VAL A CA 1
ATOM 800 C C . VAL A 1 104 ? -50.800 -17.612 65.742 1.00 13.11 104 VAL A C 1
ATOM 801 O O . VAL A 1 104 ? -50.444 -16.663 65.041 1.00 12.83 104 VAL A O 1
ATOM 805 N N . GLY A 1 105 ? -50.746 -18.875 65.333 1.00 11.78 105 GLY A N 1
ATOM 806 C CA . GLY A 1 105 ? -50.256 -19.216 64.007 1.00 10.55 105 GLY A CA 1
ATOM 807 C C . GLY A 1 105 ? -51.337 -19.872 63.172 1.00 12.21 105 GLY A C 1
ATOM 808 O O . GLY A 1 105 ? -52.261 -20.486 63.709 1.00 12.58 105 GLY A O 1
ATOM 809 N N . ILE A 1 106 ? -51.217 -19.757 61.854 1.00 11.96 106 ILE A N 1
ATOM 810 C CA . ILE A 1 106 ? -52.204 -20.324 60.948 1.00 11.79 106 ILE A CA 1
ATOM 811 C C . ILE A 1 106 ? -51.540 -21.067 59.783 1.00 12.36 106 ILE A C 1
ATOM 812 O O . ILE A 1 106 ? -50.627 -20.548 59.142 1.00 12.55 106 ILE A O 1
ATOM 817 N N . LYS A 1 107 ? -51.979 -22.298 59.533 1.00 13.25 107 LYS A N 1
ATOM 818 C CA . LYS A 1 107 ? -51.445 -23.072 58.414 1.00 15.64 107 LYS A CA 1
ATOM 819 C C . LYS A 1 107 ? -52.076 -22.493 57.146 1.00 15.19 107 LYS A C 1
ATOM 820 O O . LYS A 1 107 ? -53.292 -22.287 57.104 1.00 13.50 107 LYS A O 1
ATOM 826 N N . VAL A 1 108 ? -51.273 -22.242 56.114 1.00 12.32 108 VAL A N 1
ATOM 827 C CA . VAL A 1 108 ? -51.826 -21.682 54.887 1.00 12.81 108 VAL A CA 1
ATOM 828 C C . VAL A 1 108 ? -51.590 -22.484 53.609 1.00 13.91 108 VAL A C 1
ATOM 829 O O . VAL A 1 108 ? -52.109 -22.127 52.552 1.00 16.54 108 VAL A O 1
ATOM 833 N N . ASP A 1 109 ? -50.816 -23.561 53.682 1.00 14.90 109 ASP A N 1
ATOM 834 C CA . ASP A 1 109 ? -50.594 -24.358 52.482 1.00 14.71 109 ASP A CA 1
ATOM 835 C C . ASP A 1 109 ? -51.845 -25.191 52.225 1.00 15.47 109 ASP A C 1
ATOM 836 O O . ASP A 1 109 ? -52.719 -25.314 53.092 1.00 13.36 109 ASP A O 1
ATOM 841 N N . LYS A 1 110 ? -51.943 -25.749 51.026 1.00 15.70 110 LYS A N 1
ATOM 842 C CA . LYS A 1 110 ? -53.095 -26.556 50.694 1.00 16.79 110 LYS A CA 1
ATOM 843 C C . LYS A 1 110 ? -52.705 -27.967 50.303 1.00 16.38 110 LYS A C 1
ATOM 844 O O . LYS A 1 110 ? -53.288 -28.545 49.394 1.00 17.90 110 LYS A O 1
ATOM 850 N N . GLY A 1 111 ? -51.709 -28.513 50.995 1.00 15.39 111 GLY A N 1
ATOM 851 C CA . GLY A 1 111 ? -51.284 -29.877 50.731 1.00 14.75 111 GLY A CA 1
ATOM 852 C C . GLY A 1 111 ? -50.310 -30.059 49.588 1.00 15.61 111 GLY A C 1
ATOM 853 O O . GLY A 1 111 ? -50.102 -29.160 48.771 1.00 14.61 111 GLY A O 1
ATOM 854 N N . VAL A 1 112 ? -49.709 -31.241 49.531 1.00 14.23 112 VAL A N 1
ATOM 855 C CA . VAL A 1 112 ? -48.745 -31.554 48.487 1.00 13.07 112 VAL A CA 1
ATOM 856 C C . VAL A 1 112 ? -49.427 -32.039 47.213 1.00 14.17 112 VAL A C 1
ATOM 857 O O . VAL A 1 112 ? -50.524 -32.585 47.256 1.00 14.72 112 VAL A O 1
ATOM 861 N N . VAL A 1 113 ? -48.759 -31.821 46.085 1.00 14.33 113 VAL A N 1
ATOM 862 C CA . VAL A 1 113 ? -49.242 -32.247 44.781 1.00 15.78 113 VAL A CA 1
ATOM 863 C C . VAL A 1 113 ? -48.072 -32.935 44.091 1.00 15.91 113 VAL A C 1
ATOM 864 O O . VAL A 1 113 ? -46.922 -32.545 44.272 1.00 16.25 113 VAL A O 1
ATOM 868 N N . PRO A 1 114 ? -48.351 -33.976 43.297 1.00 16.64 114 PRO A N 1
ATOM 869 C CA . PRO A 1 114 ? -47.296 -34.712 42.590 1.00 17.15 114 PRO A CA 1
ATOM 870 C C . PRO A 1 114 ? -46.560 -33.939 41.493 1.00 16.60 114 PRO A C 1
ATOM 871 O O . PRO A 1 114 ? -47.172 -33.199 40.734 1.00 15.94 114 PRO A O 1
ATOM 875 N N . LEU A 1 115 ? -45.240 -34.114 41.434 1.00 17.28 115 LEU A N 1
ATOM 876 C CA . LEU A 1 115 ? -44.411 -33.480 40.412 1.00 17.10 115 LEU A CA 1
ATOM 877 C C . LEU A 1 115 ? -44.233 -34.491 39.285 1.00 18.49 115 LEU A C 1
ATOM 878 O O . LEU A 1 115 ? -43.551 -35.503 39.448 1.00 18.63 115 LEU A O 1
ATOM 883 N N . ALA A 1 116 ? -44.858 -34.221 38.147 1.00 17.39 116 ALA A N 1
ATOM 884 C CA . ALA A 1 116 ? -44.774 -35.124 37.005 1.00 16.84 116 ALA A CA 1
ATOM 885 C C . ALA A 1 116 ? -43.322 -35.350 36.600 1.00 16.58 116 ALA A C 1
ATOM 886 O O . ALA A 1 116 ? -42.493 -34.445 36.700 1.00 17.53 116 ALA A O 1
ATOM 888 N N . GLY A 1 117 ? -43.012 -36.565 36.162 1.00 16.10 117 GLY A N 1
ATOM 889 C CA . GLY A 1 117 ? -41.658 -36.864 35.738 1.00 15.53 117 GLY A CA 1
ATOM 890 C C . GLY A 1 117 ? -40.685 -37.176 36.859 1.00 15.55 117 GLY A C 1
ATOM 891 O O . GLY A 1 117 ? -39.485 -37.274 36.621 1.00 14.56 117 GLY A O 1
ATOM 892 N N . THR A 1 118 ? -41.185 -37.331 38.080 1.00 16.93 118 THR A N 1
ATOM 893 C CA . THR A 1 118 ? -40.310 -37.648 39.203 1.00 16.61 118 THR A CA 1
ATOM 894 C C . THR A 1 118 ? -40.745 -38.975 39.807 1.00 18.59 118 THR A C 1
ATOM 895 O O . THR A 1 118 ? -41.835 -39.475 39.517 1.00 17.15 118 THR A O 1
ATOM 899 N N . ASN A 1 119 ? -39.889 -39.544 40.646 1.00 19.95 119 ASN A N 1
ATOM 900 C CA . ASN A 1 119 ? -40.198 -40.816 41.290 1.00 22.04 119 ASN A CA 1
ATOM 901 C C . ASN A 1 119 ? -41.012 -40.577 42.554 1.00 19.66 119 ASN A C 1
ATOM 902 O O . ASN A 1 119 ? -40.484 -40.653 43.659 1.00 21.63 119 ASN A O 1
ATOM 907 N N . GLY A 1 120 ? -42.293 -40.273 42.381 1.00 17.64 120 GLY A N 1
ATOM 908 C CA . GLY A 1 120 ? -43.166 -40.043 43.520 1.00 18.72 120 GLY A CA 1
ATOM 909 C C . GLY A 1 120 ? -42.880 -38.806 44.356 1.00 19.05 120 GLY A C 1
ATOM 910 O O . GLY A 1 120 ? -43.257 -38.754 45.523 1.00 19.77 120 GLY A O 1
ATOM 911 N N . GLU A 1 121 ? -42.222 -37.807 43.775 1.00 16.93 121 GLU A N 1
ATOM 912 C CA . GLU A 1 121 ? -41.908 -36.588 44.513 1.00 16.88 121 GLU A CA 1
ATOM 913 C C . GLU A 1 121 ? -43.035 -35.567 44.411 1.00 16.01 121 GLU A C 1
ATOM 914 O O . GLU A 1 121 ? -43.903 -35.666 43.545 1.00 14.92 121 GLU A O 1
ATOM 920 N N . THR A 1 122 ? -43.017 -34.581 45.299 1.00 13.95 122 THR A N 1
ATOM 921 C CA . THR A 1 122 ? -44.067 -33.578 45.315 1.00 14.01 122 THR A CA 1
ATOM 922 C C . THR A 1 122 ? -43.561 -32.169 45.562 1.00 14.06 122 THR A C 1
ATOM 923 O O . THR A 1 122 ? -42.398 -31.948 45.894 1.00 12.98 122 THR A O 1
ATOM 927 N N . THR A 1 123 ? -44.477 -31.225 45.376 1.00 15.01 123 THR A N 1
ATOM 928 C CA . THR A 1 123 ? -44.249 -29.829 45.679 1.00 14.88 123 THR A CA 1
ATOM 929 C C . THR A 1 123 ? -45.515 -29.520 46.473 1.00 14.77 123 THR A C 1
ATOM 930 O O . THR A 1 123 ? -46.346 -30.416 46.688 1.00 13.57 123 THR A O 1
ATOM 934 N N . THR A 1 124 ? -45.673 -28.281 46.920 1.00 14.28 124 THR A N 1
ATOM 935 C CA . THR A 1 124 ? -46.836 -27.912 47.716 1.00 13.14 124 THR A CA 1
ATOM 936 C C . THR A 1 124 ? -47.593 -26.750 47.088 1.00 12.34 124 THR A C 1
ATOM 937 O O . THR A 1 124 ? -46.979 -25.829 46.568 1.00 12.38 124 THR A O 1
ATOM 941 N N . GLN A 1 125 ? -48.924 -26.802 47.129 1.00 12.87 125 GLN A N 1
ATOM 942 C CA . GLN A 1 125 ? -49.743 -25.727 46.561 1.00 13.72 125 GLN A CA 1
ATOM 943 C C . GLN A 1 125 ? -50.328 -24.841 47.663 1.00 13.64 125 GLN A C 1
ATOM 944 O O . GLN A 1 125 ? -50.245 -25.174 48.842 1.00 12.31 125 GLN A O 1
ATOM 950 N N . GLY A 1 126 ? -50.910 -23.711 47.276 1.00 13.87 126 GLY A N 1
ATOM 951 C CA . GLY A 1 126 ? -51.501 -22.830 48.267 1.00 13.49 126 GLY A CA 1
ATOM 952 C C . GLY A 1 126 ? -51.192 -21.357 48.107 1.00 12.78 126 GLY A C 1
ATOM 953 O O . GLY A 1 126 ? -51.579 -20.557 48.954 1.00 13.60 126 GLY A O 1
ATOM 954 N N . LEU A 1 127 ? -50.509 -20.985 47.030 1.00 12.69 127 LEU A N 1
ATOM 955 C CA . LEU A 1 127 ? -50.168 -19.578 46.805 1.00 13.60 127 LEU A CA 1
ATOM 956 C C . LEU A 1 127 ? -51.335 -18.712 46.319 1.00 13.15 127 LEU A C 1
ATOM 957 O O . LEU A 1 127 ? -51.363 -17.508 46.562 1.00 13.49 127 LEU A O 1
ATOM 962 N N . ASP A 1 128 ? -52.295 -19.323 45.631 1.00 13.65 128 ASP A N 1
ATOM 963 C CA . ASP A 1 128 ? -53.432 -18.588 45.087 1.00 13.31 128 ASP A CA 1
ATOM 964 C C . ASP A 1 128 ? -54.251 -17.828 46.122 1.00 13.78 128 ASP A C 1
ATOM 965 O O . ASP A 1 128 ? -54.804 -18.415 47.052 1.00 13.15 128 ASP A O 1
ATOM 970 N N . GLY A 1 129 ? -54.312 -16.510 45.949 1.00 13.80 129 GLY A N 1
ATOM 971 C CA . GLY A 1 129 ? -55.057 -15.666 46.865 1.00 13.52 129 GLY A CA 1
ATOM 972 C C . GLY A 1 129 ? -54.479 -15.656 48.266 1.00 15.31 129 GLY A C 1
ATOM 973 O O . GLY A 1 129 ? -55.162 -15.268 49.215 1.00 18.30 129 GLY A O 1
ATOM 974 N N . LEU A 1 130 ? -53.219 -16.062 48.405 1.00 15.04 130 LEU A N 1
ATOM 975 C CA . LEU A 1 130 ? -52.579 -16.108 49.719 1.00 14.47 130 LEU A CA 1
ATOM 976 C C . LEU A 1 130 ? -52.387 -14.735 50.367 1.00 15.59 130 LEU A C 1
ATOM 977 O O . LEU A 1 130 ? -52.449 -14.609 51.589 1.00 14.98 130 LEU A O 1
ATOM 982 N N . SER A 1 131 ? -52.138 -13.707 49.564 1.00 15.86 131 SER A N 1
ATOM 983 C CA . SER A 1 131 ? -51.945 -12.381 50.132 1.00 16.52 131 SER A CA 1
ATOM 984 C C . SER A 1 131 ? -53.211 -11.912 50.832 1.00 15.93 131 SER A C 1
ATOM 985 O O . SER A 1 131 ? -53.156 -11.419 51.955 1.00 17.69 131 SER A O 1
ATOM 988 N N . GLU A 1 132 ? -54.350 -12.059 50.159 1.00 15.46 132 GLU A N 1
ATOM 989 C CA . GLU A 1 132 ? -55.631 -11.660 50.727 1.00 15.37 132 GLU A CA 1
ATOM 990 C C . GLU A 1 132 ? -55.926 -12.494 51.972 1.00 15.52 132 GLU A C 1
ATOM 991 O O . GLU A 1 132 ? -56.464 -11.988 52.958 1.00 13.75 132 GLU A O 1
ATOM 997 N N . ARG A 1 133 ? -55.575 -13.778 51.921 1.00 13.53 133 ARG A N 1
ATOM 998 C CA . ARG A 1 133 ? -55.801 -14.664 53.057 1.00 12.71 133 ARG A CA 1
ATOM 999 C C . ARG A 1 133 ? -54.983 -14.221 54.262 1.00 11.58 133 ARG A C 1
ATOM 1000 O O . ARG A 1 133 ? -55.500 -14.154 55.371 1.00 11.43 133 ARG A O 1
ATOM 1008 N N . CYS A 1 134 ? -53.703 -13.924 54.040 1.00 12.90 134 CYS A N 1
ATOM 1009 C CA . CYS A 1 134 ? -52.820 -13.487 55.117 1.00 13.12 134 CYS A CA 1
ATOM 1010 C C . CYS A 1 134 ? -53.295 -12.172 55.737 1.00 14.36 134 CYS A C 1
ATOM 1011 O O . CYS A 1 134 ? -53.224 -11.991 56.955 1.00 14.61 134 CYS A O 1
ATOM 1014 N N . ALA A 1 135 ? -53.788 -11.258 54.905 1.00 14.08 135 ALA A N 1
ATOM 1015 C CA . ALA A 1 135 ? -54.268 -9.975 55.413 1.00 16.69 135 ALA A CA 1
ATOM 1016 C C . ALA A 1 135 ? -55.489 -10.198 56.303 1.00 17.78 135 ALA A C 1
ATOM 1017 O O . ALA A 1 135 ? -55.660 -9.528 57.323 1.00 18.18 135 ALA A O 1
ATOM 1019 N N . GLN A 1 136 ? -56.334 -11.151 55.923 1.00 16.66 136 GLN A N 1
ATOM 1020 C CA . GLN A 1 136 ? -57.520 -11.444 56.709 1.00 16.94 136 GLN A CA 1
ATOM 1021 C C . GLN A 1 136 ? -57.105 -12.151 57.995 1.00 16.66 136 GLN A C 1
ATOM 1022 O O . GLN A 1 136 ? -57.605 -11.841 59.081 1.00 14.87 136 GLN A O 1
ATOM 1028 N N . TYR A 1 137 ? -56.187 -13.104 57.871 1.00 14.47 137 TYR A N 1
ATOM 1029 C CA . TYR A 1 137 ? -55.707 -13.840 59.034 1.00 14.71 137 TYR A CA 1
ATOM 1030 C C . TYR A 1 137 ? -55.040 -12.898 60.033 1.00 15.46 137 TYR A C 1
ATOM 1031 O O . TYR A 1 137 ? -55.263 -13.002 61.240 1.00 15.33 137 TYR A O 1
ATOM 1040 N N . LYS A 1 138 ? -54.222 -11.982 59.524 1.00 14.47 138 LYS A N 1
ATOM 1041 C CA . LYS A 1 138 ? -53.533 -11.020 60.377 1.00 17.54 138 LYS A CA 1
ATOM 1042 C C . LYS A 1 138 ? -54.589 -10.250 61.151 1.00 19.05 138 LYS A C 1
ATOM 1043 O O . LYS A 1 138 ? -54.493 -10.075 62.370 1.00 19.73 138 LYS A O 1
ATOM 1049 N N . LYS A 1 139 ? -55.610 -9.813 60.425 1.00 19.91 139 LYS A N 1
ATOM 1050 C CA . LYS A 1 139 ? -56.709 -9.053 60.999 1.00 21.24 139 LYS A CA 1
ATOM 1051 C C . LYS A 1 139 ? -57.462 -9.846 62.058 1.00 19.84 139 LYS A C 1
ATOM 1052 O O . LYS A 1 139 ? -57.899 -9.284 63.060 1.00 19.19 139 LYS A O 1
ATOM 1058 N N . ASP A 1 140 ? -57.598 -11.151 61.850 1.00 18.12 140 ASP A N 1
ATOM 1059 C CA . ASP A 1 140 ? -58.315 -11.982 62.804 1.00 17.71 140 ASP A CA 1
ATOM 1060 C C . ASP A 1 140 ? -57.462 -12.584 63.925 1.00 17.38 140 ASP A C 1
ATOM 1061 O O . ASP A 1 140 ? -57.858 -13.563 64.558 1.00 19.50 140 ASP A O 1
ATOM 1066 N N . GLY A 1 141 ? -56.289 -12.007 64.168 1.00 17.03 141 GLY A N 1
ATOM 1067 C CA . GLY A 1 141 ? -55.459 -12.493 65.258 1.00 17.14 141 GLY A CA 1
ATOM 1068 C C . GLY A 1 141 ? -54.207 -13.320 65.026 1.00 16.23 141 GLY A C 1
ATOM 1069 O O . GLY A 1 141 ? -53.462 -13.550 65.973 1.00 16.53 141 GLY A O 1
ATOM 1070 N N . ALA A 1 142 ? -53.959 -13.779 63.804 1.00 15.37 142 ALA A N 1
ATOM 1071 C CA . ALA A 1 142 ? -52.764 -14.583 63.542 1.00 16.36 142 ALA A CA 1
ATOM 1072 C C . ALA A 1 142 ? -51.529 -13.715 63.302 1.00 15.54 142 ALA A C 1
ATOM 1073 O O . ALA A 1 142 ? -51.615 -12.679 62.640 1.00 18.02 142 ALA A O 1
ATOM 1075 N N . ASP A 1 143 ? -50.382 -14.140 63.829 1.00 13.53 143 ASP A N 1
ATOM 1076 C CA . ASP A 1 143 ? -49.143 -13.392 63.639 1.00 13.66 143 ASP A CA 1
ATOM 1077 C C . ASP A 1 143 ? -48.063 -14.171 62.900 1.00 13.99 143 ASP A C 1
ATOM 1078 O O . ASP A 1 143 ? -47.054 -13.600 62.496 1.00 13.29 143 ASP A O 1
ATOM 1083 N N . PHE A 1 144 ? -48.252 -15.472 62.766 1.00 13.08 144 PHE A N 1
ATOM 1084 C CA . PHE A 1 144 ? -47.335 -16.286 61.999 1.00 12.98 144 PHE A CA 1
ATOM 1085 C C . PHE A 1 144 ? -48.083 -17.354 61.195 1.00 12.29 144 PHE A C 1
ATOM 1086 O O . PHE A 1 144 ? -49.245 -17.633 61.463 1.00 13.24 144 PHE A O 1
ATOM 1094 N N . ALA A 1 145 ? -47.381 -17.925 60.210 1.00 15.09 145 ALA A N 1
ATOM 1095 C CA . ALA A 1 145 ? -48.017 -18.964 59.404 1.00 14.98 145 ALA A CA 1
ATOM 1096 C C . ALA A 1 145 ? -47.122 -20.178 59.229 1.00 14.18 145 ALA A C 1
ATOM 1097 O O . ALA A 1 145 ? -45.934 -20.143 59.567 1.00 13.69 145 ALA A O 1
ATOM 1099 N N . LYS A 1 146 ? -47.694 -21.254 58.705 1.00 15.37 146 LYS A N 1
ATOM 1100 C CA . LYS A 1 146 ? -46.959 -22.490 58.451 1.00 17.28 146 LYS A CA 1
ATOM 1101 C C . LYS A 1 146 ? -47.275 -23.004 57.050 1.00 16.09 146 LYS A C 1
ATOM 1102 O O . LYS A 1 146 ? -48.408 -22.904 56.581 1.00 14.84 146 LYS A O 1
ATOM 1108 N N . TRP A 1 147 ? -46.260 -23.550 56.391 1.00 15.12 147 TRP A N 1
ATOM 1109 C CA . TRP A 1 147 ? -46.390 -24.100 55.046 1.00 12.71 147 TRP A CA 1
ATOM 1110 C C . TRP A 1 147 ? -45.430 -25.281 55.012 1.00 13.65 147 TRP A C 1
ATOM 1111 O O . TRP A 1 147 ? -44.237 -25.137 55.288 1.00 11.94 147 TRP A O 1
ATOM 1122 N N . ARG A 1 148 ? -45.953 -26.451 54.675 1.00 12.19 148 ARG A N 1
ATOM 1123 C CA . ARG A 1 148 ? -45.137 -27.652 54.661 1.00 11.85 148 ARG A CA 1
ATOM 1124 C C . ARG A 1 148 ? -44.801 -28.229 53.294 1.00 10.40 148 ARG A C 1
ATOM 1125 O O . ARG A 1 148 ? -45.690 -28.508 52.489 1.00 11.24 148 ARG A O 1
ATOM 1133 N N . CYS A 1 149 ? -43.504 -28.390 53.045 1.00 10.64 149 CYS A N 1
ATOM 1134 C CA . CYS A 1 149 ? -43.013 -29.002 51.814 1.00 12.74 149 CYS A CA 1
ATOM 1135 C C . CYS A 1 149 ? -42.468 -30.358 52.254 1.00 11.55 149 CYS A C 1
ATOM 1136 O O . CYS A 1 149 ? -41.957 -30.490 53.363 1.00 11.38 149 CYS A O 1
ATOM 1139 N N . VAL A 1 150 ? -42.592 -31.361 51.394 1.00 13.14 150 VAL A N 1
ATOM 1140 C CA . VAL A 1 150 ? -42.141 -32.703 51.730 1.00 12.11 150 VAL A CA 1
ATOM 1141 C C . VAL A 1 150 ? -41.170 -33.253 50.690 1.00 13.93 150 VAL A C 1
ATOM 1142 O O . VAL A 1 150 ? -41.464 -33.266 49.498 1.00 14.67 150 VAL A O 1
ATOM 1146 N N . LEU A 1 151 ? -40.006 -33.697 51.158 1.00 15.30 151 LEU A N 1
ATOM 1147 C CA . LEU A 1 151 ? -38.980 -34.269 50.295 1.00 15.36 151 LEU A CA 1
ATOM 1148 C C . LEU A 1 151 ? -38.679 -35.662 50.842 1.00 16.32 151 LEU A C 1
ATOM 1149 O O . LEU A 1 151 ? -38.841 -35.909 52.033 1.00 15.60 151 LEU A O 1
ATOM 1154 N N . LYS A 1 152 ? -38.244 -36.573 49.982 1.00 18.12 152 LYS A N 1
ATOM 1155 C CA . LYS A 1 152 ? -37.944 -37.923 50.442 1.00 19.57 152 LYS A CA 1
ATOM 1156 C C . LYS A 1 152 ? -36.588 -38.428 49.961 1.00 17.70 152 LYS A C 1
ATOM 1157 O O . LYS A 1 152 ? -36.187 -38.193 48.817 1.00 17.38 152 LYS A O 1
ATOM 1163 N N . ILE A 1 153 ? -35.882 -39.118 50.848 1.00 15.78 153 ILE A N 1
ATOM 1164 C CA . ILE A 1 153 ? -34.579 -39.666 50.514 1.00 16.65 153 ILE A CA 1
ATOM 1165 C C . ILE A 1 153 ? -34.820 -41.033 49.891 1.00 18.20 153 ILE A C 1
ATOM 1166 O O . ILE A 1 153 ? -35.514 -41.868 50.467 1.00 18.92 153 ILE A O 1
ATOM 1171 N N . GLY A 1 154 ? -34.255 -41.247 48.708 1.00 20.32 154 GLY A N 1
ATOM 1172 C CA . GLY A 1 154 ? -34.430 -42.511 48.017 1.00 22.19 154 GLY A CA 1
ATOM 1173 C C . GLY A 1 154 ? -33.311 -42.728 47.019 1.00 24.59 154 GLY A C 1
ATOM 1174 O O . GLY A 1 154 ? -32.314 -42.008 47.033 1.00 25.33 154 GLY A O 1
ATOM 1175 N N . GLU A 1 155 ? -33.478 -43.712 46.143 1.00 27.21 155 GLU A N 1
ATOM 1176 C CA . GLU A 1 155 ? -32.461 -44.031 45.148 1.00 30.54 155 GLU A CA 1
ATOM 1177 C C . GLU A 1 155 ? -32.080 -42.850 44.253 1.00 29.27 155 GLU A C 1
ATOM 1178 O O . GLU A 1 155 ? -30.907 -42.668 43.929 1.00 29.43 155 GLU A O 1
ATOM 1184 N N . HIS A 1 156 ? -33.060 -42.047 43.853 1.00 27.52 156 HIS A N 1
ATOM 1185 C CA . HIS A 1 156 ? -32.775 -40.900 43.000 1.00 28.34 156 HIS A CA 1
ATOM 1186 C C . HIS A 1 156 ? -33.414 -39.626 43.533 1.00 24.88 156 HIS A C 1
ATOM 1187 O O . HIS A 1 156 ? -33.536 -38.637 42.812 1.00 23.94 156 HIS A O 1
ATOM 1194 N N . THR A 1 157 ? -33.804 -39.653 44.803 1.00 21.05 157 THR A N 1
ATOM 1195 C CA . THR A 1 157 ? -34.451 -38.512 45.430 1.00 18.50 157 THR A CA 1
ATOM 1196 C C . THR A 1 157 ? -33.751 -38.084 46.714 1.00 18.11 157 THR A C 1
ATOM 1197 O O . THR A 1 157 ? -33.134 -38.907 47.403 1.00 16.17 157 THR A O 1
ATOM 1201 N N . PRO A 1 158 ? -33.855 -36.783 47.063 1.00 17.15 158 PRO A N 1
ATOM 1202 C CA . PRO A 1 158 ? -34.589 -35.774 46.286 1.00 14.94 158 PRO A CA 1
ATOM 1203 C C . PRO A 1 158 ? -33.855 -35.317 45.021 1.00 14.30 158 PRO A C 1
ATOM 1204 O O . PRO A 1 158 ? -32.641 -35.110 45.031 1.00 13.83 158 PRO A O 1
ATOM 1208 N N . SER A 1 159 ? -34.602 -35.171 43.931 1.00 12.99 159 SER A N 1
ATOM 1209 C CA . SER A 1 159 ? -34.033 -34.764 42.651 1.00 12.31 159 SER A CA 1
ATOM 1210 C C . SER A 1 159 ? -33.807 -33.266 42.591 1.00 14.34 159 SER A C 1
ATOM 1211 O O . SER A 1 159 ? -34.330 -32.515 43.413 1.00 12.32 159 SER A O 1
ATOM 1214 N N . ALA A 1 160 ? -33.024 -32.837 41.606 1.00 14.21 160 ALA A N 1
ATOM 1215 C CA . ALA A 1 160 ? -32.738 -31.421 41.429 1.00 17.22 160 ALA A CA 1
ATOM 1216 C C . ALA A 1 160 ? -34.046 -30.641 41.304 1.00 15.87 160 ALA A C 1
ATOM 1217 O O . ALA A 1 160 ? -34.221 -29.606 41.942 1.00 17.89 160 ALA A O 1
ATOM 1219 N N . LEU A 1 161 ? -34.964 -31.139 40.482 1.00 15.27 161 LEU A N 1
ATOM 1220 C CA . LEU A 1 161 ? -36.251 -30.472 40.305 1.00 13.28 161 LEU A CA 1
ATOM 1221 C C . LEU A 1 161 ? -36.988 -30.299 41.632 1.00 13.00 161 LEU A C 1
ATOM 1222 O O . LEU A 1 161 ? -37.435 -29.198 41.958 1.00 12.06 161 LEU A O 1
ATOM 1227 N N . ALA A 1 162 ? -37.121 -31.384 42.395 1.00 12.34 162 ALA A N 1
ATOM 1228 C CA . ALA A 1 162 ? -37.824 -31.333 43.679 1.00 13.00 162 ALA A CA 1
ATOM 1229 C C . ALA A 1 162 ? -37.194 -30.343 44.654 1.00 12.72 162 ALA A C 1
ATOM 1230 O O . ALA A 1 162 ? -37.891 -29.595 45.339 1.00 14.46 162 ALA A O 1
ATOM 1232 N N . ILE A 1 163 ? -35.872 -30.338 44.728 1.00 13.98 163 ILE A N 1
ATOM 1233 C CA . ILE A 1 163 ? -35.199 -29.427 45.640 1.00 15.74 163 ILE A CA 1
ATOM 1234 C C . ILE A 1 163 ? -35.416 -27.970 45.222 1.00 16.16 163 ILE A C 1
ATOM 1235 O O . ILE A 1 163 ? -35.775 -27.124 46.047 1.00 15.06 163 ILE A O 1
ATOM 1240 N N . MET A 1 164 ? -35.215 -27.688 43.939 1.00 14.81 164 MET A N 1
ATOM 1241 C CA . MET A 1 164 ? -35.383 -26.334 43.410 1.00 17.12 164 MET A CA 1
ATOM 1242 C C . MET A 1 164 ? -36.821 -25.810 43.509 1.00 16.35 164 MET A C 1
ATOM 1243 O O . MET A 1 164 ? -37.044 -24.683 43.951 1.00 16.11 164 MET A O 1
ATOM 1248 N N . GLU A 1 165 ? -37.791 -26.624 43.097 1.00 15.11 165 GLU A N 1
ATOM 1249 C CA . GLU A 1 165 ? -39.202 -26.226 43.127 1.00 15.94 165 GLU A CA 1
ATOM 1250 C C . GLU A 1 165 ? -39.763 -26.009 44.532 1.00 16.05 165 GLU A C 1
ATOM 1251 O O . GLU A 1 165 ? -40.461 -25.024 44.777 1.00 17.03 165 GLU A O 1
ATOM 1257 N N . ASN A 1 166 ? -39.476 -26.919 45.457 1.00 14.90 166 ASN A N 1
ATOM 1258 C CA . ASN A 1 166 ? -39.975 -26.747 46.814 1.00 13.45 166 ASN A CA 1
ATOM 1259 C C . ASN A 1 166 ? -39.313 -25.530 47.465 1.00 12.62 166 ASN A C 1
ATOM 1260 O O . ASN A 1 166 ? -39.949 -24.790 48.212 1.00 12.38 166 ASN A O 1
ATOM 1265 N N . ALA A 1 167 ? -38.034 -25.321 47.176 1.00 13.91 167 ALA A N 1
ATOM 1266 C CA . ALA A 1 167 ? -37.320 -24.182 47.733 1.00 13.46 167 ALA A CA 1
ATOM 1267 C C . ALA A 1 167 ? -37.946 -22.900 47.197 1.00 13.20 167 ALA A C 1
ATOM 1268 O O . ALA A 1 167 ? -38.133 -21.932 47.933 1.00 13.00 167 ALA A O 1
ATOM 1270 N N . ASN A 1 168 ? -38.277 -22.899 45.910 1.00 12.07 168 ASN A N 1
ATOM 1271 C CA . ASN A 1 168 ? -38.865 -21.719 45.295 1.00 12.77 168 ASN A CA 1
ATOM 1272 C C . ASN A 1 168 ? -40.261 -21.431 45.832 1.00 12.95 168 ASN A C 1
ATOM 1273 O O . ASN A 1 168 ? -40.603 -20.278 46.093 1.00 12.34 168 ASN A O 1
ATOM 1278 N N . VAL A 1 169 ? -41.068 -22.474 45.997 1.00 13.14 169 VAL A N 1
ATOM 1279 C CA . VAL A 1 169 ? -42.428 -22.279 46.480 1.00 14.60 169 VAL A CA 1
ATOM 1280 C C . VAL A 1 169 ? -42.416 -21.805 47.935 1.00 16.01 169 VAL A C 1
ATOM 1281 O O . VAL A 1 169 ? -43.260 -21.005 48.346 1.00 15.94 169 VAL A O 1
ATOM 1285 N N . LEU A 1 170 ? -41.453 -22.287 48.712 1.00 13.72 170 LEU A N 1
ATOM 1286 C CA . LEU A 1 170 ? -41.347 -21.857 50.097 1.00 14.43 170 LEU A CA 1
ATOM 1287 C C . LEU A 1 170 ? -41.010 -20.363 50.118 1.00 12.67 170 LEU A C 1
ATOM 1288 O O . LEU A 1 170 ? -41.517 -19.614 50.946 1.00 14.40 170 LEU A O 1
ATOM 1293 N N . ALA A 1 171 ? -40.158 -19.940 49.190 1.00 13.19 171 ALA A N 1
ATOM 1294 C CA . ALA A 1 171 ? -39.746 -18.539 49.094 1.00 12.63 171 ALA A CA 1
ATOM 1295 C C . ALA A 1 171 ? -40.904 -17.623 48.680 1.00 13.97 171 ALA A C 1
ATOM 1296 O O . ALA A 1 171 ? -41.003 -16.486 49.150 1.00 12.76 171 ALA A O 1
ATOM 1298 N N . ARG A 1 172 ? -41.766 -18.114 47.789 1.00 12.98 172 ARG A N 1
ATOM 1299 C CA . ARG A 1 172 ? -42.926 -17.345 47.344 1.00 12.29 172 ARG A CA 1
ATOM 1300 C C . ARG A 1 172 ? -43.852 -17.161 48.540 1.00 12.06 172 ARG A C 1
ATOM 1301 O O . ARG A 1 172 ? -44.318 -16.056 48.819 1.00 12.46 172 ARG A O 1
ATOM 1309 N N . TYR A 1 173 ? -44.112 -18.262 49.240 1.00 10.84 173 TYR A N 1
ATOM 1310 C CA . TYR A 1 173 ? -44.976 -18.270 50.415 1.00 10.04 173 TYR A CA 1
ATOM 1311 C C . TYR A 1 173 ? -44.478 -17.309 51.487 1.00 11.15 173 TYR A C 1
ATOM 1312 O O . TYR A 1 173 ? -45.259 -16.555 52.069 1.00 14.06 173 TYR A O 1
ATOM 1321 N N . ALA A 1 174 ? -43.178 -17.338 51.749 1.00 11.21 174 ALA A N 1
ATOM 1322 C CA . ALA A 1 174 ? -42.589 -16.476 52.769 1.00 12.76 174 ALA A CA 1
ATOM 1323 C C . ALA A 1 174 ? -42.689 -14.996 52.409 1.00 13.60 174 ALA A C 1
ATOM 1324 O O . ALA A 1 174 ? -42.952 -14.160 53.273 1.00 14.19 174 ALA A O 1
ATOM 1326 N N . SER A 1 175 ? -42.472 -14.676 51.135 1.00 14.03 175 SER A N 1
ATOM 1327 C CA . SER A 1 175 ? -42.533 -13.291 50.671 1.00 15.43 175 SER A CA 1
ATOM 1328 C C . SER A 1 175 ? -43.914 -12.687 50.866 1.00 14.60 175 SER A C 1
ATOM 1329 O O . SER A 1 175 ? -44.051 -11.560 51.340 1.00 13.64 175 SER A O 1
ATOM 1332 N N . ILE A 1 176 ? -44.939 -13.435 50.477 1.00 15.41 176 ILE A N 1
ATOM 1333 C CA . ILE A 1 176 ? -46.307 -12.963 50.609 1.00 14.19 176 ILE A CA 1
ATOM 1334 C C . ILE A 1 176 ? -46.661 -12.781 52.077 1.00 14.53 176 ILE A C 1
ATOM 1335 O O . ILE A 1 176 ? -47.311 -11.803 52.444 1.00 13.97 176 ILE A O 1
ATOM 1340 N N . CYS A 1 177 ? -46.225 -13.712 52.921 1.00 13.00 177 CYS A N 1
ATOM 1341 C CA . CYS A 1 177 ? -46.493 -13.595 54.354 1.00 14.52 177 CYS A CA 1
ATOM 1342 C C . CYS A 1 177 ? -45.903 -12.303 54.924 1.00 15.57 177 CYS A C 1
ATOM 1343 O O . CYS A 1 177 ? -46.595 -11.536 55.599 1.00 13.23 177 CYS A O 1
ATOM 1346 N N . GLN A 1 178 ? -44.623 -12.060 54.650 1.00 15.56 178 GLN A N 1
ATOM 1347 C CA . GLN A 1 178 ? -43.972 -10.877 55.189 1.00 16.54 178 GLN A CA 1
ATOM 1348 C C . GLN A 1 178 ? -44.608 -9.580 54.717 1.00 16.59 178 GLN A C 1
ATOM 1349 O O . GLN A 1 178 ? -44.525 -8.561 55.397 1.00 18.45 178 GLN A O 1
ATOM 1355 N N . GLN A 1 179 ? -45.251 -9.619 53.557 1.00 15.26 179 GLN A N 1
ATOM 1356 C CA . GLN A 1 179 ? -45.919 -8.432 53.045 1.00 15.81 179 GLN A CA 1
ATOM 1357 C C . GLN A 1 179 ? -47.167 -8.112 53.863 1.00 15.26 179 GLN A C 1
ATOM 1358 O O . GLN A 1 179 ? -47.665 -6.990 53.828 1.00 15.56 179 GLN A O 1
ATOM 1364 N N . ASN A 1 180 ? -47.662 -9.091 54.613 1.00 13.89 180 ASN A N 1
ATOM 1365 C CA . ASN A 1 180 ? -48.863 -8.884 55.411 1.00 13.40 180 ASN A CA 1
ATOM 1366 C C . ASN A 1 180 ? -48.666 -8.952 56.918 1.00 13.53 180 ASN A C 1
ATOM 1367 O O . ASN A 1 180 ? -49.608 -9.233 57.659 1.00 14.68 180 ASN A O 1
ATOM 1372 N N . GLY A 1 181 ? -47.445 -8.692 57.371 1.00 13.84 181 GLY A N 1
ATOM 1373 C CA . GLY A 1 181 ? -47.173 -8.720 58.796 1.00 13.08 181 GLY A CA 1
ATOM 1374 C C . GLY A 1 181 ? -47.187 -10.099 59.432 1.00 13.81 181 GLY A C 1
ATOM 1375 O O . GLY A 1 181 ? -47.268 -10.210 60.656 1.00 15.23 181 GLY A O 1
ATOM 1376 N N . ILE A 1 182 ? -47.092 -11.147 58.616 1.00 13.07 182 ILE A N 1
ATOM 1377 C CA . ILE A 1 182 ? -47.097 -12.525 59.119 1.00 11.40 182 ILE A CA 1
ATOM 1378 C C . ILE A 1 182 ? -45.704 -13.149 59.035 1.00 11.92 182 ILE A C 1
ATOM 1379 O O . ILE A 1 182 ? -45.061 -13.101 57.980 1.00 11.10 182 ILE A O 1
ATOM 1384 N N . VAL A 1 183 ? -45.238 -13.728 60.141 1.00 9.43 183 VAL A N 1
ATOM 1385 C CA . VAL A 1 183 ? -43.924 -14.373 60.164 1.00 10.75 183 VAL A CA 1
ATOM 1386 C C . VAL A 1 183 ? -44.068 -15.770 59.565 1.00 12.40 183 VAL A C 1
ATOM 1387 O O . VAL A 1 183 ? -44.832 -16.595 60.066 1.00 12.12 183 VAL A O 1
ATOM 1391 N N . PRO A 1 184 ? -43.341 -16.047 58.473 1.00 13.83 184 PRO A N 1
ATOM 1392 C CA . PRO A 1 184 ? -43.435 -17.369 57.852 1.00 13.83 184 PRO A CA 1
ATOM 1393 C C . PRO A 1 184 ? -42.499 -18.397 58.469 1.00 14.60 184 PRO A C 1
ATOM 1394 O O . PRO A 1 184 ? -41.322 -18.123 58.691 1.00 15.02 184 PRO A O 1
ATOM 1398 N N . ILE A 1 185 ? -43.037 -19.572 58.775 1.00 15.72 185 ILE A N 1
ATOM 1399 C CA . ILE A 1 185 ? -42.215 -20.658 59.281 1.00 14.19 185 ILE A CA 1
ATOM 1400 C C . ILE A 1 185 ? -41.950 -21.493 58.027 1.00 14.06 185 ILE A C 1
ATOM 1401 O O . ILE A 1 185 ? -42.880 -22.019 57.416 1.00 13.43 185 ILE A O 1
ATOM 1406 N N . VAL A 1 186 ? -40.686 -21.583 57.635 1.00 12.44 186 VAL A N 1
ATOM 1407 C CA . VAL A 1 186 ? -40.291 -22.332 56.453 1.00 13.89 186 VAL A CA 1
ATOM 1408 C C . VAL A 1 186 ? -40.056 -23.800 56.809 1.00 14.12 186 VAL A C 1
ATOM 1409 O O . VAL A 1 186 ? -39.078 -24.130 57.478 1.00 15.72 186 VAL A O 1
ATOM 1413 N N . GLU A 1 187 ? -40.947 -24.679 56.358 1.00 12.24 187 GLU A N 1
ATOM 1414 C CA . GLU A 1 187 ? -40.814 -26.101 56.669 1.00 12.03 187 GLU A CA 1
ATOM 1415 C C . GLU A 1 187 ? -40.479 -27.023 55.494 1.00 11.06 187 GLU A C 1
ATOM 1416 O O . GLU A 1 187 ? -41.366 -27.477 54.771 1.00 11.62 187 GLU A O 1
ATOM 1422 N N . PRO A 1 188 ? -39.181 -27.297 55.285 1.00 11.19 188 PRO A N 1
ATOM 1423 C CA . PRO A 1 188 ? -38.707 -28.172 54.211 1.00 11.54 188 PRO A CA 1
ATOM 1424 C C . PRO A 1 188 ? -38.437 -29.527 54.868 1.00 12.25 188 PRO A C 1
ATOM 1425 O O . PRO A 1 188 ? -37.292 -29.869 55.154 1.00 14.48 188 PRO A O 1
ATOM 1429 N N . GLU A 1 189 ? -39.493 -30.289 55.127 1.00 11.60 189 GLU A N 1
ATOM 1430 C CA . GLU A 1 189 ? -39.320 -31.571 55.783 1.00 11.37 189 GLU A CA 1
ATOM 1431 C C . GLU A 1 189 ? -38.804 -32.685 54.896 1.00 14.59 189 GLU A C 1
ATOM 1432 O O . GLU A 1 189 ? -39.360 -32.966 53.829 1.00 15.20 189 GLU A O 1
ATOM 1438 N N . ILE A 1 190 ? -37.724 -33.310 55.349 1.00 13.96 190 ILE A N 1
ATOM 1439 C CA . ILE A 1 190 ? -37.147 -34.442 54.649 1.00 14.76 190 ILE A CA 1
ATOM 1440 C C . ILE A 1 190 ? -37.610 -35.652 55.459 1.00 15.19 190 ILE A C 1
ATOM 1441 O O . ILE A 1 190 ? -37.258 -35.807 56.627 1.00 15.48 190 ILE A O 1
ATOM 1446 N N . LEU A 1 191 ? -38.426 -36.497 54.848 1.00 16.55 191 LEU A N 1
ATOM 1447 C CA . LEU A 1 191 ? -38.939 -37.667 55.546 1.00 17.82 191 LEU A CA 1
ATOM 1448 C C . LEU A 1 191 ? -37.831 -38.627 55.961 1.00 18.07 191 LEU A C 1
ATOM 1449 O O . LEU A 1 191 ? -36.790 -38.714 55.307 1.00 17.77 191 LEU A O 1
ATOM 1454 N N . PRO A 1 192 ? -38.041 -39.357 57.069 1.00 19.16 192 PRO A N 1
ATOM 1455 C CA . PRO A 1 192 ? -37.050 -40.316 57.564 1.00 20.52 192 PRO A CA 1
ATOM 1456 C C . PRO A 1 192 ? -37.213 -41.700 56.925 1.00 21.93 192 PRO A C 1
ATOM 1457 O O . PRO A 1 192 ? -36.406 -42.597 57.162 1.00 23.94 192 PRO A O 1
ATOM 1461 N N . ASP A 1 193 ? -38.254 -41.865 56.114 1.00 21.29 193 ASP A N 1
ATOM 1462 C CA . ASP A 1 193 ? -38.513 -43.136 55.439 1.00 22.84 193 ASP A CA 1
ATOM 1463 C C . ASP A 1 193 ? -37.294 -43.638 54.670 1.00 21.32 193 ASP A C 1
ATOM 1464 O O . ASP A 1 193 ? -36.620 -42.865 53.988 1.00 19.91 193 ASP A O 1
ATOM 1469 N N . GLY A 1 194 ? -37.028 -44.939 54.769 1.00 20.27 194 GLY A N 1
ATOM 1470 C CA . GLY A 1 194 ? -35.893 -45.521 54.072 1.00 19.69 194 GLY A CA 1
ATOM 1471 C C . GLY A 1 194 ? -34.894 -46.174 55.012 1.00 21.25 194 GLY A C 1
ATOM 1472 O O . GLY A 1 194 ? -35.078 -46.162 56.234 1.00 18.54 194 GLY A O 1
ATOM 1473 N N . ASP A 1 195 ? -33.832 -46.745 54.449 1.00 22.73 195 ASP A N 1
ATOM 1474 C CA . ASP A 1 195 ? -32.812 -47.407 55.258 1.00 23.38 195 ASP A CA 1
ATOM 1475 C C . ASP A 1 195 ? -31.464 -46.692 55.177 1.00 23.13 195 ASP A C 1
ATOM 1476 O O . ASP A 1 195 ? -30.429 -47.252 55.546 1.00 22.44 195 ASP A O 1
ATOM 1481 N N . HIS A 1 196 ? -31.478 -45.458 54.683 1.00 21.41 196 HIS A N 1
ATOM 1482 C CA . HIS A 1 196 ? -30.259 -44.665 54.575 1.00 19.77 196 HIS A CA 1
ATOM 1483 C C . HIS A 1 196 ? -29.714 -44.432 55.982 1.00 18.61 196 HIS A C 1
ATOM 1484 O O . HIS A 1 196 ? -30.456 -44.522 56.958 1.00 17.78 196 HIS A O 1
ATOM 1491 N N . ASP A 1 197 ? -28.424 -44.128 56.086 1.00 19.50 197 ASP A N 1
ATOM 1492 C CA . ASP A 1 197 ? -27.811 -43.890 57.390 1.00 21.26 197 ASP A CA 1
ATOM 1493 C C . ASP A 1 197 ? -27.844 -42.407 57.769 1.00 20.56 197 ASP A C 1
ATOM 1494 O O . ASP A 1 197 ? -28.364 -41.572 57.023 1.00 21.10 197 ASP A O 1
ATOM 1499 N N . LEU A 1 198 ? -27.291 -42.097 58.936 1.00 20.08 198 LEU A N 1
ATOM 1500 C CA . LEU A 1 198 ? -27.251 -40.735 59.462 1.00 17.95 198 LEU A CA 1
ATOM 1501 C C . LEU A 1 198 ? -26.496 -39.767 58.557 1.00 19.05 198 LEU A C 1
ATOM 1502 O O . LEU A 1 198 ? -26.880 -38.603 58.423 1.00 18.09 198 LEU A O 1
ATOM 1507 N N . LYS A 1 199 ? -25.418 -40.249 57.945 1.00 19.34 199 LYS A N 1
ATOM 1508 C CA . LYS A 1 199 ? -24.602 -39.420 57.068 1.00 20.44 199 LYS A CA 1
ATOM 1509 C C . LYS A 1 199 ? -25.381 -38.993 55.820 1.00 19.10 199 LYS A C 1
ATOM 1510 O O . LYS A 1 199 ? -25.244 -37.858 55.353 1.00 15.96 199 LYS A O 1
ATOM 1516 N N . ARG A 1 200 ? -26.196 -39.902 55.290 1.00 17.34 200 ARG A N 1
ATOM 1517 C CA . ARG A 1 200 ? -26.999 -39.617 54.103 1.00 17.70 200 ARG A CA 1
ATOM 1518 C C . ARG A 1 200 ? -28.017 -38.529 54.418 1.00 15.59 200 ARG A C 1
ATOM 1519 O O . ARG A 1 200 ? -28.184 -37.585 53.653 1.00 15.39 200 ARG A O 1
ATOM 1527 N N . CYS A 1 201 ? -28.701 -38.669 55.547 1.00 15.97 201 CYS A N 1
ATOM 1528 C CA . CYS A 1 201 ? -29.690 -37.674 55.938 1.00 14.14 201 CYS A CA 1
ATOM 1529 C C . CYS A 1 201 ? -29.030 -36.317 56.140 1.00 14.25 201 CYS A C 1
ATOM 1530 O O . CYS A 1 201 ? -29.585 -35.291 55.744 1.00 13.91 201 CYS A O 1
ATOM 1533 N N . GLN A 1 202 ? -27.847 -36.312 56.753 1.00 14.15 202 GLN A N 1
ATOM 1534 C CA . GLN A 1 202 ? -27.145 -35.060 57.002 1.00 16.31 202 GLN A CA 1
ATOM 1535 C C . GLN A 1 202 ? -26.775 -34.391 55.692 1.00 15.35 202 GLN A C 1
ATOM 1536 O O . GLN A 1 202 ? -26.888 -33.175 55.561 1.00 13.72 202 GLN A O 1
ATOM 1542 N N . TYR A 1 203 ? -26.335 -35.196 54.729 1.00 14.58 203 TYR A N 1
ATOM 1543 C CA . TYR A 1 203 ? -25.941 -34.696 53.417 1.00 14.59 203 TYR A CA 1
ATOM 1544 C C . TYR A 1 203 ? -27.112 -34.060 52.682 1.00 14.28 203 TYR A C 1
ATOM 1545 O O . TYR A 1 203 ? -27.010 -32.940 52.182 1.00 16.94 203 TYR A O 1
ATOM 1554 N N . VAL A 1 204 ? -28.222 -34.784 52.606 1.00 13.67 204 VAL A N 1
ATOM 1555 C CA . VAL A 1 204 ? -29.409 -34.285 51.925 1.00 11.88 204 VAL A CA 1
ATOM 1556 C C . VAL A 1 204 ? -29.943 -33.036 52.622 1.00 13.47 204 VAL A C 1
ATOM 1557 O O . VAL A 1 204 ? -30.357 -32.077 51.969 1.00 10.63 204 VAL A O 1
ATOM 1561 N N . THR A 1 205 ? -29.922 -33.046 53.953 1.00 12.87 205 THR A N 1
ATOM 1562 C CA . THR A 1 205 ? -30.409 -31.907 54.714 1.00 12.27 205 THR A CA 1
ATOM 1563 C C . THR A 1 205 ? -29.584 -30.661 54.400 1.00 14.16 205 THR A C 1
ATOM 1564 O O . THR A 1 205 ? -30.138 -29.579 54.214 1.00 15.60 205 THR A O 1
ATOM 1568 N N . GLU A 1 206 ? -28.264 -30.816 54.336 1.00 14.30 206 GLU A N 1
ATOM 1569 C CA . GLU A 1 206 ? -27.382 -29.697 54.029 1.00 15.17 206 GLU A CA 1
ATOM 1570 C C . GLU A 1 206 ? -27.659 -29.151 52.629 1.00 14.77 206 GLU A C 1
ATOM 1571 O O . GLU A 1 206 ? -27.671 -27.932 52.418 1.00 12.99 206 GLU A O 1
ATOM 1577 N N . LYS A 1 207 ? -27.874 -30.052 51.676 1.00 12.85 207 LYS A N 1
ATOM 1578 C CA . LYS A 1 207 ? -28.158 -29.651 50.299 1.00 14.28 207 LYS A CA 1
ATOM 1579 C C . LYS A 1 207 ? -29.503 -28.936 50.215 1.00 14.09 207 LYS A C 1
ATOM 1580 O O . LYS A 1 207 ? -29.635 -27.902 49.556 1.00 13.56 207 LYS A O 1
ATOM 1586 N N . VAL A 1 208 ? -30.500 -29.488 50.891 1.00 11.71 208 VAL A N 1
ATOM 1587 C CA . VAL A 1 208 ? -31.822 -28.892 50.870 1.00 11.97 208 VAL A CA 1
ATOM 1588 C C . VAL A 1 208 ? -31.840 -27.511 51.506 1.00 12.75 208 VAL A C 1
ATOM 1589 O O . VAL A 1 208 ? -32.371 -26.568 50.923 1.00 11.83 208 VAL A O 1
ATOM 1593 N N . LEU A 1 209 ? -31.255 -27.382 52.691 1.00 12.46 209 LEU A N 1
ATOM 1594 C CA . LEU A 1 209 ? -31.243 -26.097 53.374 1.00 12.44 209 LEU A CA 1
ATOM 1595 C C . LEU A 1 209 ? -30.458 -25.035 52.615 1.00 13.51 209 LEU A C 1
ATOM 1596 O O . LEU A 1 209 ? -30.804 -23.851 52.666 1.00 14.95 209 LEU A O 1
ATOM 1601 N N . ALA A 1 210 ? -29.404 -25.453 51.916 1.00 12.58 210 ALA A N 1
ATOM 1602 C CA . ALA A 1 210 ? -28.597 -24.522 51.132 1.00 12.78 210 ALA A CA 1
ATOM 1603 C C . ALA A 1 210 ? -29.459 -23.941 50.006 1.00 12.80 210 ALA A C 1
ATOM 1604 O O . ALA A 1 210 ? -29.385 -22.749 49.710 1.00 11.46 210 ALA A O 1
ATOM 1606 N N . ALA A 1 211 ? -30.275 -24.792 49.383 1.00 12.56 211 ALA A N 1
ATOM 1607 C CA . ALA A 1 211 ? -31.166 -24.353 48.304 1.00 13.70 211 ALA A CA 1
ATOM 1608 C C . ALA A 1 211 ? -32.283 -23.479 48.874 1.00 12.20 211 ALA A C 1
ATOM 1609 O O . ALA A 1 211 ? -32.685 -22.481 48.268 1.00 10.70 211 ALA A O 1
ATOM 1611 N N . VAL A 1 212 ? -32.784 -23.847 50.043 1.00 9.86 212 VAL A N 1
ATOM 1612 C CA . VAL A 1 212 ? -33.849 -23.071 50.657 1.00 11.77 212 VAL A CA 1
ATOM 1613 C C . VAL A 1 212 ? -33.373 -21.631 50.953 1.00 11.47 212 VAL A C 1
ATOM 1614 O O . VAL A 1 212 ? -34.047 -20.655 50.639 1.00 11.71 212 VAL A O 1
ATOM 1618 N N . TYR A 1 213 ? -32.169 -21.500 51.571 1.00 11.03 213 TYR A N 1
ATOM 1619 C CA . TYR A 1 213 ? -31.686 -20.135 51.921 1.00 11.98 213 TYR A CA 1
ATOM 1620 C C . TYR A 1 213 ? -31.225 -19.351 50.703 1.00 11.70 213 TYR A C 1
ATOM 1621 O O . TYR A 1 213 ? -31.235 -18.125 50.778 1.00 11.63 213 TYR A O 1
ATOM 1630 N N . LYS A 1 214 ? -30.819 -20.001 49.598 1.00 11.08 214 LYS A N 1
ATOM 1631 C CA . LYS A 1 214 ? -30.487 -19.278 48.359 1.00 10.45 214 LYS A CA 1
ATOM 1632 C C . LYS A 1 214 ? -31.769 -18.720 47.764 1.00 11.35 214 LYS A C 1
ATOM 1633 O O . LYS A 1 214 ? -31.810 -17.572 47.324 1.00 15.11 214 LYS A O 1
ATOM 1639 N N . ALA A 1 215 ? -32.810 -19.556 47.764 1.00 10.59 215 ALA A N 1
ATOM 1640 C CA . ALA A 1 215 ? -34.119 -19.146 47.242 1.00 11.11 215 ALA A CA 1
ATOM 1641 C C . ALA A 1 215 ? -34.709 -17.993 48.063 1.00 13.09 215 ALA A C 1
ATOM 1642 O O . ALA A 1 215 ? -35.255 -17.039 47.500 1.00 13.88 215 ALA A O 1
ATOM 1644 N N . LEU A 1 216 ? -34.610 -18.071 49.388 1.00 11.81 216 LEU A N 1
ATOM 1645 C CA . LEU A 1 216 ? -35.148 -16.996 50.221 1.00 12.36 216 LEU A CA 1
ATOM 1646 C C . LEU A 1 216 ? -34.418 -15.698 49.898 1.00 12.73 216 LEU A C 1
ATOM 1647 O O . LEU A 1 216 ? -35.020 -14.626 49.899 1.00 15.43 216 LEU A O 1
ATOM 1652 N N . SER A 1 217 ? -33.123 -15.800 49.611 1.00 11.69 217 SER A N 1
ATOM 1653 C CA . SER A 1 217 ? -32.330 -14.632 49.254 1.00 12.38 217 SER A CA 1
ATOM 1654 C C . SER A 1 217 ? -32.767 -14.064 47.899 1.00 13.33 217 SER A C 1
ATOM 1655 O O . SER A 1 217 ? -32.894 -12.845 47.747 1.00 12.91 217 SER A O 1
ATOM 1658 N N . ASP A 1 218 ? -32.992 -14.945 46.919 1.00 12.94 218 ASP A N 1
ATOM 1659 C CA . ASP A 1 218 ? -33.418 -14.516 45.585 1.00 12.86 218 ASP A CA 1
ATOM 1660 C C . ASP A 1 218 ? -34.762 -13.809 45.638 1.00 14.09 218 ASP A C 1
ATOM 1661 O O . ASP A 1 218 ? -35.015 -12.886 44.861 1.00 13.38 218 ASP A O 1
ATOM 1666 N N . HIS A 1 219 ? -35.625 -14.252 46.549 1.00 12.02 219 HIS A N 1
ATOM 1667 C CA . HIS A 1 219 ? -36.946 -13.661 46.698 1.00 14.11 219 HIS A CA 1
ATOM 1668 C C . HIS A 1 219 ? -36.985 -12.511 47.711 1.00 15.23 219 HIS A C 1
ATOM 1669 O O . HIS A 1 219 ? -38.061 -12.076 48.111 1.00 15.47 219 HIS A O 1
ATOM 1676 N N . HIS A 1 220 ? -35.811 -12.038 48.129 1.00 15.41 220 HIS A N 1
ATOM 1677 C CA . HIS A 1 220 ? -35.698 -10.911 49.061 1.00 15.32 220 HIS A CA 1
ATOM 1678 C C . HIS A 1 220 ? -36.384 -11.115 50.409 1.00 15.79 220 HIS A C 1
ATOM 1679 O O . HIS A 1 220 ? -37.047 -10.210 50.919 1.00 17.47 220 HIS A O 1
ATOM 1686 N N . ILE A 1 221 ? -36.211 -12.292 50.995 1.00 13.96 221 ILE A N 1
ATOM 1687 C CA . ILE A 1 221 ? -36.817 -12.593 52.283 1.00 13.36 221 ILE A CA 1
ATOM 1688 C C . ILE A 1 221 ? -35.990 -12.061 53.456 1.00 14.41 221 ILE A C 1
ATOM 1689 O O . ILE A 1 221 ? -34.760 -12.159 53.461 1.00 13.34 221 ILE A O 1
ATOM 1694 N N . TYR A 1 222 ? -36.682 -11.485 54.437 1.00 14.48 222 TYR A N 1
ATOM 1695 C CA . TYR A 1 222 ? -36.061 -10.934 55.645 1.00 15.37 222 TYR A CA 1
ATOM 1696 C C . TYR A 1 222 ? -35.948 -12.086 56.652 1.00 14.68 222 TYR A C 1
ATOM 1697 O O . TYR A 1 222 ? -36.926 -12.444 57.314 1.00 12.22 222 TYR A O 1
ATOM 1706 N N . LEU A 1 223 ? -34.751 -12.663 56.751 1.00 13.75 223 LEU A N 1
ATOM 1707 C CA . LEU A 1 223 ? -34.497 -13.810 57.627 1.00 14.28 223 LEU A CA 1
ATOM 1708 C C . LEU A 1 223 ? -34.785 -13.613 59.108 1.00 14.30 223 LEU A C 1
ATOM 1709 O O . LEU A 1 223 ? -35.229 -14.544 59.777 1.00 12.22 223 LEU A O 1
ATOM 1714 N N . GLU A 1 224 ? -34.529 -12.416 59.627 1.00 12.32 224 GLU A N 1
ATOM 1715 C CA . GLU A 1 224 ? -34.789 -12.152 61.033 1.00 10.76 224 GLU A CA 1
ATOM 1716 C C . GLU A 1 224 ? -36.279 -12.266 61.320 1.00 11.39 224 GLU A C 1
ATOM 1717 O O . GLU A 1 224 ? -36.689 -12.482 62.467 1.00 11.85 224 GLU A O 1
ATOM 1723 N N . GLY A 1 225 ? -37.084 -12.133 60.269 1.00 10.78 225 GLY A N 1
ATOM 1724 C CA . GLY A 1 225 ? -38.529 -12.225 60.405 1.00 11.16 225 GLY A CA 1
ATOM 1725 C C . GLY A 1 225 ? -39.084 -13.562 59.939 1.00 13.07 225 GLY A C 1
ATOM 1726 O O . GLY A 1 225 ? -40.213 -13.634 59.455 1.00 13.49 225 GLY A O 1
ATOM 1727 N N . THR A 1 226 ? -38.285 -14.621 60.070 1.00 13.72 226 THR A N 1
ATOM 1728 C CA . THR A 1 226 ? -38.711 -15.967 59.678 1.00 13.23 226 THR A CA 1
ATOM 1729 C C . THR A 1 226 ? -38.254 -16.984 60.722 1.00 13.21 226 THR A C 1
ATOM 1730 O O . THR A 1 226 ? -37.475 -16.669 61.619 1.00 11.97 226 THR A O 1
ATOM 1734 N N . LEU A 1 227 ? -38.763 -18.204 60.600 1.00 12.52 227 LEU A N 1
ATOM 1735 C CA . LEU A 1 227 ? -38.360 -19.309 61.464 1.00 11.60 227 LEU A CA 1
ATOM 1736 C C . LEU A 1 227 ? -38.200 -20.519 60.530 1.00 12.91 227 LEU A C 1
ATOM 1737 O O . LEU A 1 227 ? -38.823 -20.581 59.464 1.00 11.15 227 LEU A O 1
ATOM 1742 N N . LEU A 1 228 ? -37.353 -21.464 60.915 1.00 12.96 228 LEU A N 1
ATOM 1743 C CA . LEU A 1 228 ? -37.142 -22.662 60.112 1.00 12.16 228 LEU A CA 1
ATOM 1744 C C . LEU A 1 228 ? -37.689 -23.857 60.879 1.00 13.19 228 LEU A C 1
ATOM 1745 O O . LEU A 1 228 ? -37.464 -23.974 62.082 1.00 13.42 228 LEU A O 1
ATOM 1750 N N . LYS A 1 229 ? -38.430 -24.723 60.190 1.00 11.87 229 LYS A N 1
ATOM 1751 C CA . LYS A 1 229 ? -38.978 -25.927 60.811 1.00 11.57 229 LYS A CA 1
ATOM 1752 C C . LYS A 1 229 ? -38.456 -27.113 60.006 1.00 12.72 229 LYS A C 1
ATOM 1753 O O . LYS A 1 229 ? -39.138 -27.641 59.127 1.00 12.07 229 LYS A O 1
ATOM 1759 N N . PRO A 1 230 ? -37.221 -27.540 60.296 1.00 13.13 230 PRO A N 1
ATOM 1760 C CA . PRO A 1 230 ? -36.613 -28.659 59.588 1.00 13.10 230 PRO A CA 1
ATOM 1761 C C . PRO A 1 230 ? -36.737 -29.959 60.363 1.00 15.81 230 PRO A C 1
ATOM 1762 O O . PRO A 1 230 ? -37.149 -29.982 61.530 1.00 13.92 230 PRO A O 1
ATOM 1766 N N . ASN A 1 231 ? -36.370 -31.043 59.697 1.00 16.07 231 ASN A N 1
ATOM 1767 C CA . ASN A 1 231 ? -36.361 -32.344 60.329 1.00 16.06 231 ASN A CA 1
ATOM 1768 C C . ASN A 1 231 ? -35.043 -32.391 61.092 1.00 15.57 231 ASN A C 1
ATOM 1769 O O . ASN A 1 231 ? -34.082 -31.712 60.725 1.00 13.26 231 ASN A O 1
ATOM 1774 N N . MET A 1 232 ? -34.995 -33.155 62.172 1.00 14.56 232 MET A N 1
ATOM 1775 C CA . MET A 1 232 ? -33.733 -33.312 62.871 1.00 13.65 232 MET A CA 1
ATOM 1776 C C . MET A 1 232 ? -32.999 -34.240 61.910 1.00 13.39 232 MET A C 1
ATOM 1777 O O . MET A 1 232 ? -33.641 -34.884 61.076 1.00 10.87 232 MET A O 1
ATOM 1782 N N . VAL A 1 233 ? -31.672 -34.300 62.001 1.00 13.61 233 VAL A N 1
ATOM 1783 C CA . VAL A 1 233 ? -30.908 -35.198 61.138 1.00 13.63 233 VAL A CA 1
ATOM 1784 C C . VAL A 1 233 ? -30.839 -36.539 61.866 1.00 15.54 233 VAL A C 1
ATOM 1785 O O . VAL A 1 233 ? -30.253 -36.649 62.950 1.00 15.08 233 VAL A O 1
ATOM 1789 N N . THR A 1 234 ? -31.465 -37.549 61.274 1.00 15.33 234 THR A N 1
ATOM 1790 C CA . THR A 1 234 ? -31.507 -38.877 61.870 1.00 15.91 234 THR A CA 1
ATOM 1791 C C . THR A 1 234 ? -31.330 -39.949 60.805 1.00 15.95 234 THR A C 1
ATOM 1792 O O . THR A 1 234 ? -31.411 -39.674 59.609 1.00 15.98 234 THR A O 1
ATOM 1796 N N . PRO A 1 235 ? -31.057 -41.190 61.230 1.00 17.22 235 PRO A N 1
ATOM 1797 C CA . PRO A 1 235 ? -30.902 -42.250 60.234 1.00 17.38 235 PRO A CA 1
ATOM 1798 C C . PRO A 1 235 ? -32.311 -42.588 59.767 1.00 16.72 235 PRO A C 1
ATOM 1799 O O . PRO A 1 235 ? -33.287 -42.196 60.419 1.00 17.01 235 PRO A O 1
ATOM 1803 N N . GLY A 1 236 ? -32.427 -43.287 58.642 1.00 16.81 236 GLY A N 1
ATOM 1804 C CA . GLY A 1 236 ? -33.741 -43.666 58.149 1.00 16.04 236 GLY A CA 1
ATOM 1805 C C . GLY A 1 236 ? -34.395 -44.641 59.115 1.00 17.15 236 GLY A C 1
ATOM 1806 O O . GLY A 1 236 ? -33.707 -45.254 59.932 1.00 13.75 236 GLY A O 1
ATOM 1807 N N . HIS A 1 237 ? -35.713 -44.794 59.034 1.00 18.75 237 HIS A N 1
ATOM 1808 C CA . HIS A 1 237 ? -36.419 -45.700 59.932 1.00 24.56 237 HIS A CA 1
ATOM 1809 C C . HIS A 1 237 ? -35.965 -47.152 59.839 1.00 24.29 237 HIS A C 1
ATOM 1810 O O . HIS A 1 237 ? -36.001 -47.877 60.830 1.00 25.03 237 HIS A O 1
ATOM 1817 N N . ALA A 1 238 ? -35.541 -47.575 58.653 1.00 24.86 238 ALA A N 1
ATOM 1818 C CA . ALA A 1 238 ? -35.101 -48.952 58.450 1.00 24.24 238 ALA A CA 1
ATOM 1819 C C . ALA A 1 238 ? -33.584 -49.107 58.512 1.00 23.85 238 ALA A C 1
ATOM 1820 O O . ALA A 1 238 ? -33.056 -50.158 58.158 1.00 24.55 238 ALA A O 1
ATOM 1822 N N . CYS A 1 239 ? -32.883 -48.065 58.952 1.00 23.32 239 CYS A N 1
ATOM 1823 C CA . CYS A 1 239 ? -31.428 -48.135 59.061 1.00 22.59 239 CYS A CA 1
ATOM 1824 C C . CYS A 1 239 ? -31.054 -49.230 60.059 1.00 21.98 239 CYS A C 1
ATOM 1825 O O . CYS A 1 239 ? -31.743 -49.434 61.057 1.00 20.92 239 CYS A O 1
ATOM 1828 N N . THR A 1 240 ? -29.960 -49.930 59.783 1.00 22.73 240 THR A N 1
ATOM 1829 C CA . THR A 1 240 ? -29.504 -51.014 60.648 1.00 23.53 240 THR A CA 1
ATOM 1830 C C . THR A 1 240 ? -28.430 -50.563 61.633 1.00 24.47 240 THR A C 1
ATOM 1831 O O . THR A 1 240 ? -28.077 -51.298 62.556 1.00 24.73 240 THR A O 1
ATOM 1835 N N . GLN A 1 241 ? -27.909 -49.355 61.445 1.00 24.25 241 GLN A N 1
ATOM 1836 C CA . GLN A 1 241 ? -26.877 -48.863 62.347 1.00 25.61 241 GLN A CA 1
ATOM 1837 C C . GLN A 1 241 ? -27.474 -48.183 63.570 1.00 27.36 241 GLN A C 1
ATOM 1838 O O . GLN A 1 241 ? -28.510 -47.519 63.493 1.00 25.06 241 GLN A O 1
ATOM 1844 N N . LYS A 1 242 ? -26.799 -48.358 64.701 1.00 29.22 242 LYS A N 1
ATOM 1845 C CA . LYS A 1 242 ? -27.234 -47.785 65.965 1.00 30.84 242 LYS A CA 1
ATOM 1846 C C . LYS A 1 242 ? -26.511 -46.459 66.176 1.00 28.51 242 LYS A C 1
ATOM 1847 O O . LYS A 1 242 ? -25.348 -46.314 65.806 1.00 28.83 242 LYS A O 1
ATOM 1853 N N . TYR A 1 243 ? -27.212 -45.489 66.750 1.00 26.73 243 TYR A N 1
ATOM 1854 C CA . TYR A 1 243 ? -26.628 -44.183 67.025 1.00 25.23 243 TYR A CA 1
ATOM 1855 C C . TYR A 1 243 ? -27.111 -43.678 68.376 1.00 24.65 243 TYR A C 1
ATOM 1856 O O . TYR A 1 243 ? -28.173 -44.071 68.843 1.00 25.37 243 TYR A O 1
ATOM 1865 N N . SER A 1 244 ? -26.330 -42.802 68.997 1.00 24.01 244 SER A N 1
ATOM 1866 C CA . SER A 1 244 ? -26.708 -42.230 70.282 1.00 22.34 244 SER A CA 1
ATOM 1867 C C . SER A 1 244 ? -27.375 -40.892 69.991 1.00 22.82 244 SER A C 1
ATOM 1868 O O . SER A 1 244 ? -27.260 -40.365 68.883 1.00 22.70 244 SER A O 1
ATOM 1871 N N . HIS A 1 245 ? -28.069 -40.346 70.984 1.00 21.22 245 HIS A N 1
ATOM 1872 C CA . HIS A 1 245 ? -28.736 -39.064 70.828 1.00 20.97 245 HIS A CA 1
ATOM 1873 C C . HIS A 1 245 ? -27.713 -37.958 70.601 1.00 22.04 245 HIS A C 1
ATOM 1874 O O . HIS A 1 245 ? -28.006 -36.955 69.953 1.00 22.76 245 HIS A O 1
ATOM 1881 N N . GLU A 1 246 ? -26.513 -38.148 71.141 1.00 21.27 246 GLU A N 1
ATOM 1882 C CA . GLU A 1 246 ? -25.441 -37.174 70.989 1.00 20.76 246 GLU A CA 1
ATOM 1883 C C . GLU A 1 246 ? -24.996 -37.098 69.533 1.00 20.05 246 GLU A C 1
ATOM 1884 O O . GLU A 1 246 ? -24.644 -36.026 69.034 1.00 17.95 246 GLU A O 1
ATOM 1890 N N . GLU A 1 247 ? -25.007 -38.244 68.858 1.00 16.98 247 GLU A N 1
ATOM 1891 C CA . GLU A 1 247 ? -24.608 -38.309 67.461 1.00 19.20 247 GLU A CA 1
ATOM 1892 C C . GLU A 1 247 ? -25.678 -37.644 66.596 1.00 17.54 247 GLU A C 1
ATOM 1893 O O . GLU A 1 247 ? -25.366 -36.900 65.673 1.00 19.65 247 GLU A O 1
ATOM 1899 N N . ILE A 1 248 ? -26.938 -37.915 66.910 1.00 16.93 248 ILE A N 1
ATOM 1900 C CA . ILE A 1 248 ? -28.050 -37.324 66.187 1.00 17.97 248 ILE A CA 1
ATOM 1901 C C . ILE A 1 248 ? -27.958 -35.805 66.341 1.00 17.84 248 ILE A C 1
ATOM 1902 O O . ILE A 1 248 ? -28.168 -35.061 65.385 1.00 18.61 248 ILE A O 1
ATOM 1907 N N . ALA A 1 249 ? -27.617 -35.362 67.548 1.00 17.35 249 ALA A N 1
ATOM 1908 C CA . ALA A 1 249 ? -27.497 -33.941 67.855 1.00 17.35 249 ALA A CA 1
ATOM 1909 C C . ALA A 1 249 ? -26.333 -33.297 67.108 1.00 17.01 249 ALA A C 1
ATOM 1910 O O . ALA A 1 249 ? -26.463 -32.200 66.560 1.00 16.68 249 ALA A O 1
ATOM 1912 N N . MET A 1 250 ? -25.196 -33.980 67.094 1.00 15.34 250 MET A N 1
ATOM 1913 C CA . MET A 1 250 ? -24.015 -33.469 66.417 1.00 16.17 250 MET A CA 1
ATOM 1914 C C . MET A 1 250 ? -24.267 -33.318 64.917 1.00 15.32 250 MET A C 1
ATOM 1915 O O . MET A 1 250 ? -23.845 -32.335 64.303 1.00 12.62 250 MET A O 1
ATOM 1920 N N . ALA A 1 251 ? -24.956 -34.297 64.333 1.00 13.55 251 ALA A N 1
ATOM 1921 C CA . ALA A 1 251 ? -25.264 -34.274 62.906 1.00 13.66 251 ALA A CA 1
ATOM 1922 C C . ALA A 1 251 ? -26.283 -33.186 62.574 1.00 13.81 251 ALA A C 1
ATOM 1923 O O . ALA A 1 251 ? -26.203 -32.542 61.526 1.00 14.49 251 ALA A O 1
ATOM 1925 N N . THR A 1 252 ? -27.247 -32.996 63.465 1.00 14.26 252 THR A N 1
ATOM 1926 C CA . THR A 1 252 ? -28.282 -31.993 63.264 1.00 14.85 252 THR A CA 1
ATOM 1927 C C . THR A 1 252 ? -27.688 -30.588 63.350 1.00 16.65 252 THR A C 1
ATOM 1928 O O . THR A 1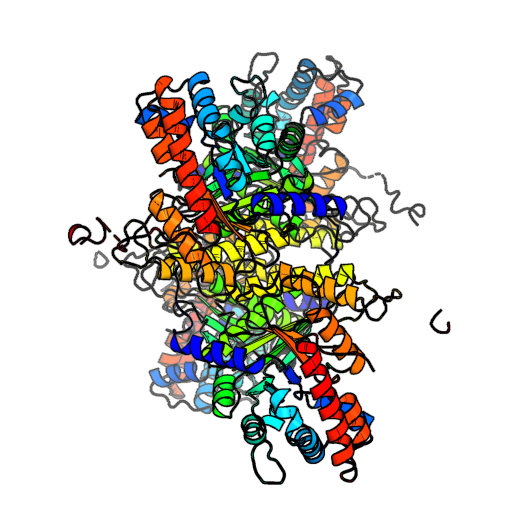 252 ? -27.863 -29.773 62.443 1.00 17.99 252 THR A O 1
ATOM 1932 N N . VAL A 1 253 ? -26.976 -30.314 64.439 1.00 17.02 253 VAL A N 1
ATOM 1933 C CA . VAL A 1 253 ? -26.381 -28.998 64.648 1.00 16.30 253 VAL A CA 1
ATOM 1934 C C . VAL A 1 253 ? -25.319 -28.681 63.597 1.00 15.79 253 VAL A C 1
ATOM 1935 O O . VAL A 1 253 ? -25.151 -27.527 63.201 1.00 11.89 253 VAL A O 1
ATOM 1939 N N . THR A 1 254 ? -24.605 -29.707 63.144 1.00 14.85 254 THR A N 1
ATOM 1940 C CA . THR A 1 254 ? -23.575 -29.516 62.128 1.00 14.57 254 THR A CA 1
ATOM 1941 C C . THR A 1 254 ? -24.225 -29.128 60.801 1.00 13.38 254 THR A C 1
ATOM 1942 O O . THR A 1 254 ? -23.756 -28.231 60.097 1.00 11.58 254 THR A O 1
ATOM 1946 N N . ALA A 1 255 ? -25.309 -29.813 60.460 1.00 13.42 255 ALA A N 1
ATOM 1947 C CA . ALA A 1 255 ? -26.004 -29.517 59.221 1.00 14.26 255 ALA A CA 1
ATOM 1948 C C . ALA A 1 255 ? -26.476 -28.069 59.262 1.00 14.99 255 ALA A C 1
ATOM 1949 O O . ALA A 1 255 ? -26.286 -27.316 58.307 1.00 15.12 255 ALA A O 1
ATOM 1951 N N . LEU A 1 256 ? -27.092 -27.689 60.376 1.00 14.70 256 LEU A N 1
ATOM 1952 C CA . LEU A 1 256 ? -27.613 -26.341 60.536 1.00 14.49 256 LEU A CA 1
ATOM 1953 C C . LEU A 1 256 ? -26.516 -25.289 60.503 1.00 13.42 256 LEU A C 1
ATOM 1954 O O . LEU A 1 256 ? -26.658 -24.281 59.818 1.00 14.51 256 LEU A O 1
ATOM 1959 N N . ARG A 1 257 ? -25.421 -25.522 61.225 1.00 13.01 257 ARG A N 1
ATOM 1960 C CA . ARG A 1 257 ? -24.314 -24.565 61.252 1.00 13.04 257 ARG A CA 1
ATOM 1961 C C . ARG A 1 257 ? -23.749 -24.309 59.853 1.00 14.04 257 ARG A C 1
ATOM 1962 O O . ARG A 1 257 ? -23.208 -23.234 59.571 1.00 13.86 257 ARG A O 1
ATOM 1970 N N . ARG A 1 258 ? -23.888 -25.297 58.978 1.00 12.48 258 ARG A N 1
ATOM 1971 C CA . ARG A 1 258 ? -23.370 -25.195 57.622 1.00 13.54 258 ARG A CA 1
ATOM 1972 C C . ARG A 1 258 ? -24.298 -24.565 56.592 1.00 12.45 258 ARG A C 1
ATOM 1973 O O . ARG A 1 258 ? -23.888 -24.349 55.454 1.00 13.12 258 ARG A O 1
ATOM 1981 N N . THR A 1 259 ? -25.530 -24.252 56.976 1.00 14.51 259 THR A N 1
ATOM 1982 C CA . THR A 1 259 ? -26.481 -23.706 56.008 1.00 14.75 259 THR A CA 1
ATOM 1983 C C . THR A 1 259 ? -27.426 -22.590 56.463 1.00 14.53 259 THR A C 1
ATOM 1984 O O . THR A 1 259 ? -27.841 -21.762 55.650 1.00 13.40 259 THR A O 1
ATOM 1988 N N . VAL A 1 260 ? -27.780 -22.582 57.744 1.00 13.01 260 VAL A N 1
ATOM 1989 C CA . VAL A 1 260 ? -28.713 -21.593 58.275 1.00 11.39 260 VAL A CA 1
ATOM 1990 C C . VAL A 1 260 ? -28.022 -20.328 58.769 1.00 11.45 260 VAL A C 1
ATOM 1991 O O . VAL A 1 260 ? -27.368 -20.323 59.813 1.00 13.41 260 VAL A O 1
ATOM 1995 N N . PRO A 1 261 ? -28.153 -19.234 58.014 1.00 11.07 261 PRO A N 1
ATOM 1996 C CA . PRO A 1 261 ? -27.526 -17.972 58.410 1.00 11.61 261 PRO A CA 1
ATOM 1997 C C . PRO A 1 261 ? -27.896 -17.587 59.847 1.00 13.80 261 PRO A C 1
ATOM 1998 O O . PRO A 1 261 ? -29.015 -17.840 60.306 1.00 13.97 261 PRO A O 1
ATOM 2002 N N . PRO A 1 262 ? -26.954 -16.976 60.579 1.00 14.45 262 PRO A N 1
ATOM 2003 C CA . PRO A 1 262 ? -27.187 -16.558 61.963 1.00 15.69 262 PRO A CA 1
ATOM 2004 C C . PRO A 1 262 ? -28.404 -15.640 62.114 1.00 15.09 262 PRO A C 1
ATOM 2005 O O . PRO A 1 262 ? -29.014 -15.586 63.183 1.00 14.87 262 PRO A O 1
ATOM 2009 N N . ALA A 1 263 ? -28.753 -14.929 61.043 1.00 13.03 263 ALA A N 1
ATOM 2010 C CA . ALA A 1 263 ? -29.881 -13.999 61.072 1.00 13.44 263 ALA A CA 1
ATOM 2011 C C . ALA A 1 263 ? -31.230 -14.674 61.293 1.00 13.37 263 ALA A C 1
ATOM 2012 O O . ALA A 1 263 ? -32.153 -14.044 61.804 1.00 12.98 263 ALA A O 1
ATOM 2014 N N . VAL A 1 264 ? -31.359 -15.945 60.913 1.00 12.83 264 VAL A N 1
ATOM 2015 C CA . VAL A 1 264 ? -32.620 -16.656 61.133 1.00 10.46 264 VAL A CA 1
ATOM 2016 C C . VAL A 1 264 ? -32.865 -16.650 62.642 1.00 11.21 264 VAL A C 1
ATOM 2017 O O . VAL A 1 264 ? -32.011 -17.075 63.416 1.00 11.92 264 VAL A O 1
ATOM 2021 N N . THR A 1 265 ? -34.033 -16.170 63.058 1.00 12.06 265 THR A N 1
ATOM 2022 C CA . THR A 1 265 ? -34.340 -16.058 64.479 1.00 13.10 265 THR A CA 1
ATOM 2023 C C . THR A 1 265 ? -34.435 -17.355 65.288 1.00 12.85 265 THR A C 1
ATOM 2024 O O . THR A 1 265 ? -34.023 -17.388 66.451 1.00 13.76 265 THR A O 1
ATOM 2028 N N . GLY A 1 266 ? -34.969 -18.415 64.691 1.00 13.14 266 GLY A N 1
ATOM 2029 C CA . GLY A 1 266 ? -35.076 -19.669 65.417 1.00 12.29 266 GLY A CA 1
ATOM 2030 C C . GLY A 1 266 ? -35.347 -20.896 64.566 1.00 13.61 266 GLY A C 1
ATOM 2031 O O . GLY A 1 266 ? -35.770 -20.796 63.412 1.00 11.89 266 GLY A O 1
ATOM 2032 N N . VAL A 1 267 ? -35.089 -22.062 65.148 1.00 14.81 267 VAL A N 1
ATOM 2033 C CA . VAL A 1 267 ? -35.312 -23.341 64.482 1.00 12.34 267 VAL A CA 1
ATOM 2034 C C . VAL A 1 267 ? -36.304 -24.129 65.327 1.00 13.03 267 VAL A C 1
ATOM 2035 O O . VAL A 1 267 ? -36.017 -24.461 66.479 1.00 14.28 267 VAL A O 1
ATOM 2039 N N . THR A 1 268 ? -37.474 -24.413 64.760 1.00 12.37 268 THR A N 1
ATOM 2040 C CA . THR A 1 268 ? -38.506 -25.161 65.469 1.00 13.67 268 THR A CA 1
ATOM 2041 C C . THR A 1 268 ? -38.647 -26.546 64.834 1.00 14.47 268 THR A C 1
ATOM 2042 O O . THR A 1 268 ? -39.400 -26.742 63.877 1.00 15.03 268 THR A O 1
ATOM 2046 N N . PHE A 1 269 ? -37.902 -27.502 65.381 1.00 13.93 269 PHE A N 1
ATOM 2047 C CA . PHE A 1 269 ? -37.882 -28.879 64.890 1.00 12.30 269 PHE A CA 1
ATOM 2048 C C . PHE A 1 269 ? -39.210 -29.617 64.850 1.00 12.12 269 PHE A C 1
ATOM 2049 O O . PHE A 1 269 ? -40.042 -29.491 65.752 1.00 12.82 269 PHE A O 1
ATOM 2057 N N . LEU A 1 270 ? -39.401 -30.395 63.791 1.00 12.58 270 LEU A N 1
ATOM 2058 C CA . LEU A 1 270 ? -40.588 -31.231 63.670 1.00 13.99 270 LEU A CA 1
ATOM 2059 C C . LEU A 1 270 ? -40.076 -32.550 64.258 1.00 14.98 270 LEU A C 1
ATOM 2060 O O . LEU A 1 270 ? -38.866 -32.778 64.268 1.00 16.60 270 LEU A O 1
ATOM 2065 N N . SER A 1 271 ? -40.958 -33.407 64.763 1.00 14.94 271 SER A N 1
ATOM 2066 C CA . SER A 1 271 ? -40.494 -34.661 65.358 1.00 17.33 271 SER A CA 1
ATOM 2067 C C . SER A 1 271 ? -40.837 -35.918 64.562 1.00 20.07 271 SER A C 1
ATOM 2068 O O . SER A 1 271 ? -40.447 -37.021 64.944 1.00 19.77 271 SER A O 1
ATOM 2071 N N . GLY A 1 272 ? -41.566 -35.758 63.462 1.00 22.27 272 GLY A N 1
ATOM 2072 C CA . GLY A 1 272 ? -41.927 -36.908 62.649 1.00 25.19 272 GLY A CA 1
ATOM 2073 C C . GLY A 1 272 ? -42.621 -38.019 63.420 1.00 25.23 272 GLY A C 1
ATOM 2074 O O . GLY A 1 272 ? -43.582 -37.772 64.155 1.00 27.46 272 GLY A O 1
ATOM 2075 N N . GLY A 1 273 ? -42.132 -39.246 63.258 1.00 26.25 273 GLY A N 1
ATOM 2076 C CA . GLY A 1 273 ? -42.732 -40.380 63.939 1.00 24.82 273 GLY A CA 1
ATOM 2077 C C . GLY A 1 273 ? -42.107 -40.737 65.275 1.00 24.41 273 GLY A C 1
ATOM 2078 O O . GLY A 1 273 ? -42.380 -41.803 65.825 1.00 24.75 273 GLY A O 1
ATOM 2079 N N . GLN A 1 274 ? -41.266 -39.856 65.803 1.00 22.94 274 GLN A N 1
ATOM 2080 C CA . GLN A 1 274 ? -40.621 -40.105 67.089 1.00 22.26 274 GLN A CA 1
ATOM 2081 C C . GLN A 1 274 ? -41.651 -40.143 68.215 1.00 20.59 274 GLN A C 1
ATOM 2082 O O . GLN A 1 274 ? -42.695 -39.506 68.125 1.00 21.30 274 GLN A O 1
ATOM 2088 N N . SER A 1 275 ? -41.358 -40.893 69.272 1.00 19.50 275 SER A N 1
ATOM 2089 C CA . SER A 1 275 ? -42.265 -40.968 70.412 1.00 19.53 275 SER A CA 1
ATOM 2090 C C . SER A 1 275 ? -42.132 -39.657 71.189 1.00 18.47 275 SER A C 1
ATOM 2091 O O . SER A 1 275 ? -41.156 -38.927 71.021 1.00 19.38 275 SER A O 1
ATOM 2094 N N . GLU A 1 276 ? -43.114 -39.355 72.030 1.00 18.35 276 GLU A N 1
ATOM 2095 C CA . GLU A 1 276 ? -43.080 -38.128 72.823 1.00 19.28 276 GLU A CA 1
ATOM 2096 C C . GLU A 1 276 ? -41.755 -37.997 73.575 1.00 19.59 276 GLU A C 1
ATOM 2097 O O . GLU A 1 276 ? -41.120 -36.947 73.560 1.00 16.61 276 GLU A O 1
ATOM 2103 N N . GLU A 1 277 ? -41.336 -39.079 74.221 1.00 19.59 277 GLU A N 1
ATOM 2104 C CA . GLU A 1 277 ? -40.098 -39.065 74.984 1.00 22.01 277 GLU A CA 1
ATOM 2105 C C . GLU A 1 277 ? -38.895 -38.842 74.075 1.00 21.31 277 GLU A C 1
ATOM 2106 O O . GLU A 1 277 ? -38.060 -37.971 74.329 1.00 20.51 277 GLU A O 1
ATOM 2112 N N . GLU A 1 278 ? -38.822 -39.637 73.012 1.00 19.75 278 GLU A N 1
ATOM 2113 C CA . GLU A 1 278 ? -37.735 -39.562 72.043 1.00 18.91 278 GLU A CA 1
ATOM 2114 C C . GLU A 1 278 ? -37.537 -38.137 71.525 1.00 17.79 278 GLU A C 1
ATOM 2115 O O . GLU A 1 278 ? -36.413 -37.642 71.461 1.00 15.74 278 GLU A O 1
ATOM 2121 N N . ALA A 1 279 ? -38.635 -37.490 71.144 1.00 16.13 279 ALA A N 1
ATOM 2122 C CA . ALA A 1 279 ? -38.589 -36.128 70.621 1.00 15.94 279 ALA A CA 1
ATOM 2123 C C . ALA A 1 279 ? -38.015 -35.155 71.639 1.00 16.71 279 ALA A C 1
ATOM 2124 O O . ALA A 1 279 ? -3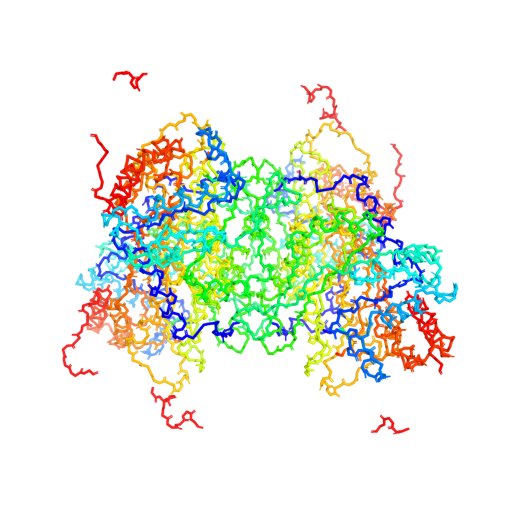7.327 -34.200 71.272 1.00 15.32 279 ALA A O 1
ATOM 2126 N N . SER A 1 280 ? -38.298 -35.398 72.917 1.00 16.07 280 SER A N 1
ATOM 2127 C CA . SER A 1 280 ? -37.806 -34.526 73.980 1.00 16.30 280 SER A CA 1
ATOM 2128 C C . SER A 1 280 ? -36.318 -34.756 74.238 1.00 15.82 280 SER A C 1
ATOM 2129 O O . SER A 1 280 ? -35.551 -33.807 74.386 1.00 14.63 280 SER A O 1
ATOM 2132 N N . ILE A 1 281 ? -35.913 -36.021 74.285 1.00 15.44 281 ILE A N 1
ATOM 2133 C CA . ILE A 1 281 ? -34.517 -36.365 74.519 1.00 14.90 281 ILE A CA 1
ATOM 2134 C C . ILE A 1 281 ? -33.612 -35.854 73.392 1.00 15.22 281 ILE A C 1
ATOM 2135 O O . ILE A 1 281 ? -32.524 -35.331 73.646 1.00 15.82 281 ILE A O 1
ATOM 2140 N N . ASN A 1 282 ? -34.054 -36.003 72.147 1.00 14.78 282 ASN A N 1
ATOM 2141 C CA . ASN A 1 282 ? -33.254 -35.525 71.025 1.00 12.59 282 ASN A CA 1
ATOM 2142 C C . ASN A 1 282 ? -33.129 -34.002 71.025 1.00 12.36 282 ASN A C 1
ATOM 2143 O O . ASN A 1 282 ? -32.049 -33.473 70.782 1.00 13.53 282 ASN A O 1
ATOM 2148 N N . LEU A 1 283 ? -34.224 -33.292 71.286 1.00 12.91 283 LEU A N 1
ATOM 2149 C CA . LEU A 1 283 ? -34.157 -31.831 71.316 1.00 12.94 283 LEU A CA 1
ATOM 2150 C C . LEU A 1 283 ? -33.220 -31.388 72.430 1.00 13.33 283 LEU A C 1
ATOM 2151 O O . LEU A 1 283 ? -32.513 -30.391 72.304 1.00 14.04 283 LEU A O 1
ATOM 2156 N N . ASN A 1 284 ? -33.228 -32.139 73.527 1.00 14.26 284 ASN A N 1
ATOM 2157 C CA . ASN A 1 284 ? -32.377 -31.837 74.666 1.00 14.29 284 ASN A CA 1
ATOM 2158 C C . ASN A 1 284 ? -30.915 -32.006 74.277 1.00 13.88 284 ASN A C 1
ATOM 2159 O O . ASN A 1 284 ? -30.078 -31.151 74.576 1.00 14.82 284 ASN A O 1
ATOM 2164 N N . ALA A 1 285 ? -30.613 -33.116 73.610 1.00 13.35 285 ALA A N 1
ATOM 2165 C CA . ALA A 1 285 ? -29.245 -33.393 73.182 1.00 14.70 285 ALA A CA 1
ATOM 2166 C C . ALA A 1 285 ? -28.785 -32.316 72.201 1.00 15.58 285 ALA A C 1
ATOM 2167 O O . ALA A 1 285 ? -27.629 -31.890 72.219 1.00 15.85 285 ALA A O 1
ATOM 2169 N N . ILE A 1 286 ? -29.701 -31.884 71.341 1.00 14.25 286 ILE A N 1
ATOM 2170 C CA . ILE A 1 286 ? -29.392 -30.854 70.365 1.00 15.13 286 ILE A CA 1
ATOM 2171 C C . ILE A 1 286 ? -28.956 -29.574 71.079 1.00 14.90 286 ILE A C 1
ATOM 2172 O O . ILE A 1 286 ? -27.985 -28.938 70.680 1.00 14.90 286 ILE A O 1
ATOM 2177 N N . ASN A 1 287 ? -29.651 -29.211 72.153 1.00 16.18 287 ASN A N 1
ATOM 2178 C CA . ASN A 1 287 ? -29.294 -28.004 72.897 1.00 18.30 287 ASN A CA 1
ATOM 2179 C C . ASN A 1 287 ? -28.060 -28.171 73.786 1.00 20.18 287 ASN A C 1
ATOM 2180 O O . ASN A 1 287 ? -27.532 -27.191 74.309 1.00 22.22 287 ASN A O 1
ATOM 2185 N N . LYS A 1 288 ? -27.594 -29.404 73.957 1.00 21.23 288 LYS A N 1
ATOM 2186 C CA . LYS A 1 288 ? -26.408 -29.640 74.773 1.00 22.79 288 LYS A CA 1
ATOM 2187 C C . LYS A 1 288 ? -25.169 -29.823 73.903 1.00 24.24 288 LYS A C 1
ATOM 2188 O O . LYS A 1 288 ? -24.049 -29.856 74.407 1.00 25.67 288 LYS A O 1
ATOM 2194 N N . CYS A 1 289 ? -25.377 -29.939 72.594 1.00 24.21 289 CYS A N 1
ATOM 2195 C CA . CYS A 1 289 ? -24.274 -30.106 71.657 1.00 24.31 289 CYS A CA 1
ATOM 2196 C C . CYS A 1 289 ? -23.282 -28.963 71.875 1.00 25.52 289 CYS A C 1
ATOM 2197 O O . CYS A 1 289 ? -23.667 -27.796 71.886 1.00 23.77 289 CYS A O 1
ATOM 2200 N N . PRO A 1 290 ? -21.989 -29.291 72.043 1.00 26.42 290 PRO A N 1
ATOM 2201 C CA . PRO A 1 290 ? -20.884 -28.353 72.276 1.00 27.51 290 PRO A CA 1
ATOM 2202 C C . PRO A 1 290 ? -20.720 -27.218 71.266 1.00 28.76 290 PRO A C 1
ATOM 2203 O O . PRO A 1 290 ? -20.266 -26.129 71.618 1.00 31.91 290 PRO A O 1
ATOM 2207 N N . LEU A 1 291 ? -21.080 -27.472 70.015 1.00 27.65 291 LEU A N 1
ATOM 2208 C CA . LEU A 1 291 ? -20.935 -26.468 68.970 1.00 24.93 291 LEU A CA 1
ATOM 2209 C C . LEU A 1 291 ? -21.716 -25.196 69.266 1.00 25.41 291 LEU A C 1
ATOM 2210 O O . LEU A 1 291 ? -22.667 -25.211 70.045 1.00 26.01 291 LEU A O 1
ATOM 2215 N N . LEU A 1 292 ? -21.308 -24.095 68.641 1.00 23.58 292 LEU A N 1
ATOM 2216 C CA . LEU A 1 292 ? -21.980 -22.820 68.840 1.00 22.42 292 LEU A CA 1
ATOM 2217 C C . LEU A 1 292 ? -23.254 -22.787 67.991 1.00 21.55 292 LEU A C 1
ATOM 2218 O O . LEU A 1 292 ? -23.226 -23.126 66.809 1.00 21.97 292 LEU A O 1
ATOM 2223 N N . LYS A 1 293 ? -24.368 -22.400 68.608 1.00 19.72 293 LYS A N 1
ATOM 2224 C CA . LYS A 1 293 ? -25.656 -22.308 67.918 1.00 20.27 293 LYS A CA 1
ATOM 2225 C C . LYS A 1 293 ? -26.162 -20.874 68.027 1.00 19.25 293 LYS A C 1
ATOM 2226 O O . LYS A 1 293 ? -26.650 -20.460 69.075 1.00 19.74 293 LYS A O 1
ATOM 2232 N N . PRO A 1 294 ? -26.059 -20.099 66.935 1.00 18.03 294 PRO A N 1
ATOM 2233 C CA . PRO A 1 294 ? -26.500 -18.703 66.913 1.00 16.71 294 PRO A CA 1
ATOM 2234 C C . PRO A 1 294 ? -28.005 -18.478 66.792 1.00 17.68 294 PRO A C 1
ATOM 2235 O O . PRO A 1 294 ? -28.446 -17.345 66.614 1.00 21.41 294 PRO A O 1
ATOM 2239 N N . TRP A 1 295 ? -28.795 -19.546 66.866 1.00 18.31 295 TRP A N 1
ATOM 2240 C CA . TRP A 1 295 ? -30.251 -19.411 66.783 1.00 17.20 295 TRP A CA 1
ATOM 2241 C C . TRP A 1 295 ? -30.925 -20.266 67.847 1.00 17.78 295 TRP A C 1
ATOM 2242 O O . TRP A 1 295 ? -30.340 -21.229 68.344 1.00 17.81 295 TRP A O 1
ATOM 2253 N N . ALA A 1 296 ? -32.161 -19.916 68.189 1.00 17.38 296 ALA A N 1
ATOM 2254 C CA . ALA A 1 296 ? -32.899 -20.696 69.170 1.00 17.43 296 ALA A CA 1
ATOM 2255 C C . ALA A 1 296 ? -33.153 -22.066 68.549 1.00 16.91 296 ALA A C 1
ATOM 2256 O O . ALA A 1 296 ? -33.403 -22.178 67.344 1.00 15.39 296 ALA A O 1
ATOM 2258 N N . LEU A 1 297 ? -33.066 -23.104 69.373 1.00 15.75 297 LEU A N 1
ATOM 2259 C CA . LEU A 1 297 ? -33.297 -24.466 68.920 1.00 14.61 297 LEU A CA 1
ATOM 2260 C C . LEU A 1 297 ? -34.395 -25.036 69.789 1.00 14.00 297 LEU A C 1
ATOM 2261 O O . LEU A 1 297 ? -34.139 -25.521 70.892 1.00 15.70 297 LEU A O 1
ATOM 2266 N N . THR A 1 298 ? -35.626 -24.974 69.293 1.00 15.11 298 THR A N 1
ATOM 2267 C CA . THR A 1 298 ? -36.763 -25.461 70.061 1.00 13.18 298 THR A CA 1
ATOM 2268 C C . THR A 1 298 ? -37.675 -26.430 69.303 1.00 15.46 298 THR A C 1
ATOM 2269 O O . THR A 1 298 ? -37.250 -27.097 68.352 1.00 16.32 298 THR A O 1
ATOM 2273 N N . PHE A 1 299 ? -38.932 -26.503 69.717 1.00 14.80 299 PHE A N 1
ATOM 2274 C CA . PHE A 1 299 ? -39.867 -27.443 69.116 1.00 15.45 299 PHE A CA 1
ATOM 2275 C C . PHE A 1 299 ? -41.106 -26.851 68.472 1.00 15.19 299 PHE A C 1
ATOM 2276 O O . PHE A 1 299 ? -41.529 -25.746 68.788 1.00 16.32 299 PHE A O 1
ATOM 2284 N N . SER A 1 300 ? -41.676 -27.629 67.564 1.00 13.88 300 SER A N 1
ATOM 2285 C CA . SER A 1 300 ? -42.927 -27.303 66.892 1.00 14.01 300 SER A CA 1
ATOM 2286 C C . SER A 1 300 ? -43.505 -28.708 66.749 1.00 14.58 300 SER A C 1
ATOM 2287 O O . SER A 1 300 ? -43.426 -29.318 65.680 1.00 14.50 300 SER A O 1
ATOM 2290 N N . TYR A 1 301 ? -44.048 -29.233 67.849 1.00 15.62 301 TYR A N 1
ATOM 2291 C CA . TYR A 1 301 ? -44.586 -30.590 67.865 1.00 15.28 301 TYR A CA 1
ATOM 2292 C C . TYR A 1 301 ? -46.096 -30.731 67.817 1.00 17.46 301 TYR A C 1
ATOM 2293 O O . TYR A 1 301 ? -46.838 -29.963 68.437 1.00 16.39 301 TYR A O 1
ATOM 2302 N N . GLY A 1 302 ? -46.537 -31.738 67.073 1.00 16.95 302 GLY A N 1
ATOM 2303 C CA . GLY A 1 302 ? -47.950 -32.026 66.972 1.00 20.37 302 GLY A CA 1
ATOM 2304 C C . GLY A 1 302 ? -48.159 -33.275 67.806 1.00 21.97 302 GLY A C 1
ATOM 2305 O O . GLY A 1 302 ? -48.459 -33.208 68.999 1.00 21.75 302 GLY A O 1
ATOM 2306 N N . ARG A 1 303 ? -47.959 -34.424 67.172 1.00 22.76 303 ARG A N 1
ATOM 2307 C CA . ARG A 1 303 ? -48.107 -35.713 67.828 1.00 22.57 303 ARG A CA 1
ATOM 2308 C C . ARG A 1 303 ? -47.246 -35.838 69.082 1.00 20.42 303 ARG A C 1
ATOM 2309 O O . ARG A 1 303 ? -47.673 -36.437 70.068 1.00 18.56 303 ARG A O 1
ATOM 2317 N N . ALA A 1 304 ? -46.039 -35.276 69.037 1.00 17.34 304 ALA A N 1
ATOM 2318 C CA . ALA A 1 304 ? -45.111 -35.351 70.163 1.00 17.64 304 ALA A CA 1
ATOM 2319 C C . ALA A 1 304 ? -45.593 -34.601 71.402 1.00 16.75 304 ALA A C 1
ATOM 2320 O O . ALA A 1 304 ? -45.033 -34.759 72.487 1.00 18.12 304 ALA A O 1
ATOM 2322 N N . LEU A 1 305 ? -46.628 -33.784 71.236 1.00 16.44 305 LEU A N 1
ATOM 2323 C CA . LEU A 1 305 ? -47.205 -33.036 72.349 1.00 16.37 305 LEU A CA 1
ATOM 2324 C C . LEU A 1 305 ? -48.631 -33.508 72.630 1.00 16.65 305 LEU A C 1
ATOM 2325 O O . LEU A 1 305 ? -49.129 -33.349 73.747 1.00 17.87 305 LEU A O 1
ATOM 2330 N N . GLN A 1 306 ? -49.271 -34.106 71.623 1.00 16.17 306 GLN A N 1
ATOM 2331 C CA . GLN A 1 306 ? -50.667 -34.555 71.730 1.00 18.97 306 GLN A CA 1
ATOM 2332 C C . GLN A 1 306 ? -50.989 -36.052 71.859 1.00 19.62 306 GLN A C 1
ATOM 2333 O O . GLN A 1 306 ? -52.077 -36.404 72.315 1.00 20.22 306 GLN A O 1
ATOM 2339 N N . ALA A 1 307 ? -50.078 -36.919 71.432 1.00 19.35 307 ALA A N 1
ATOM 2340 C CA . ALA A 1 307 ? -50.313 -38.366 71.460 1.00 21.52 307 ALA A CA 1
ATOM 2341 C C . ALA A 1 307 ? -51.049 -38.897 72.690 1.00 21.14 307 ALA A C 1
ATOM 2342 O O . ALA A 1 307 ? -52.168 -39.399 72.586 1.00 22.85 307 ALA A O 1
ATOM 2344 N N . SER A 1 308 ? -50.418 -38.795 73.851 1.00 20.45 308 SER A N 1
ATOM 2345 C CA . SER A 1 308 ? -51.020 -39.284 75.084 1.00 21.79 308 SER A CA 1
ATOM 2346 C C . SER A 1 308 ? -52.292 -38.531 75.454 1.00 22.85 308 SER A C 1
ATOM 2347 O O . SER A 1 308 ? -53.255 -39.127 75.933 1.00 22.80 308 SER A O 1
ATOM 2350 N N . ALA A 1 309 ? -52.294 -37.219 75.234 1.00 23.40 309 ALA A N 1
ATOM 2351 C CA . ALA A 1 309 ? -53.463 -36.405 75.549 1.00 23.21 309 ALA A CA 1
ATOM 2352 C C . ALA A 1 309 ? -54.679 -36.875 74.746 1.00 23.18 309 ALA A C 1
ATOM 2353 O O . ALA A 1 309 ? -55.789 -36.942 75.270 1.00 22.51 309 ALA A O 1
ATOM 2355 N N . LEU A 1 310 ? -54.470 -37.200 73.473 1.00 23.66 310 LEU A N 1
ATOM 2356 C CA . LEU A 1 310 ? -55.567 -37.664 72.633 1.00 25.66 310 LEU A CA 1
ATOM 2357 C C . LEU A 1 310 ? -56.181 -38.933 73.220 1.00 26.37 310 LEU A C 1
ATOM 2358 O O . LEU A 1 310 ? -57.389 -39.003 73.452 1.00 26.99 310 LEU A O 1
ATOM 2363 N N . LYS A 1 311 ? -55.346 -39.936 73.463 1.00 26.37 311 LYS A N 1
ATOM 2364 C CA . LYS A 1 311 ? -55.834 -41.194 74.014 1.00 26.83 311 LYS A CA 1
ATOM 2365 C C . LYS A 1 311 ? -56.463 -41.016 75.395 1.00 26.61 311 LYS A C 1
ATOM 2366 O O . LYS A 1 311 ? -57.532 -41.557 75.665 1.00 26.20 311 LYS A O 1
ATOM 2372 N N . ALA A 1 312 ? -55.800 -40.259 76.265 1.00 26.89 312 ALA A N 1
ATOM 2373 C CA . ALA A 1 312 ? -56.310 -40.023 77.613 1.00 26.32 312 ALA A CA 1
ATOM 2374 C C . ALA A 1 312 ? -57.715 -39.433 77.578 1.00 27.19 312 ALA A C 1
ATOM 2375 O O . ALA A 1 312 ? -58.525 -39.680 78.476 1.00 26.45 312 ALA A O 1
ATOM 2377 N N . TRP A 1 313 ? -57.997 -38.649 76.541 1.00 27.07 313 TRP A N 1
ATOM 2378 C CA . TRP A 1 313 ? -59.305 -38.026 76.387 1.00 27.29 313 TRP A CA 1
ATOM 2379 C C . TRP A 1 313 ? -60.334 -39.040 75.906 1.00 27.97 313 TRP A C 1
ATOM 2380 O O . TRP A 1 313 ? -61.379 -39.216 76.532 1.00 28.77 313 TRP A O 1
ATOM 2391 N N . GLY A 1 314 ? -60.034 -39.700 74.792 1.00 28.84 314 GLY A N 1
ATOM 2392 C CA . GLY A 1 314 ? -60.936 -40.702 74.252 1.00 30.41 314 GLY A CA 1
ATOM 2393 C C . GLY A 1 314 ? -62.364 -40.234 74.042 1.00 32.13 314 GLY A C 1
ATOM 2394 O O . GLY A 1 314 ? -63.305 -41.000 74.246 1.00 31.58 314 GLY A O 1
ATOM 2395 N N . GLY A 1 315 ? -62.529 -38.976 73.644 1.00 32.37 315 GLY A N 1
ATOM 2396 C CA . GLY A 1 315 ? -63.856 -38.440 73.398 1.00 34.02 315 GLY A CA 1
ATOM 2397 C C . GLY A 1 315 ? -64.763 -38.281 74.607 1.00 35.24 315 GLY A C 1
ATOM 2398 O O . GLY A 1 315 ? -65.892 -37.813 74.471 1.00 34.74 315 GLY A O 1
ATOM 2399 N N . LYS A 1 316 ? -64.283 -38.661 75.787 1.00 36.78 316 LYS A N 1
ATOM 2400 C CA . LYS A 1 316 ? -65.082 -38.553 77.006 1.00 39.10 316 LYS A CA 1
ATOM 2401 C C . LYS A 1 316 ? -64.917 -37.179 77.645 1.00 39.30 316 LYS A C 1
ATOM 2402 O O . LYS A 1 316 ? -63.796 -36.717 77.857 1.00 40.12 316 LYS A O 1
ATOM 2408 N N . LYS A 1 317 ? -66.035 -36.536 77.965 1.00 39.01 317 LYS A N 1
ATOM 2409 C CA . LYS A 1 317 ? -66.012 -35.213 78.579 1.00 38.84 317 LYS A CA 1
ATOM 2410 C C . LYS A 1 317 ? -65.298 -35.213 79.924 1.00 38.69 317 LYS A C 1
ATOM 2411 O O . LYS A 1 317 ? -64.569 -34.276 80.250 1.00 37.80 317 LYS A O 1
ATOM 2417 N N . GLU A 1 318 ? -65.501 -36.268 80.705 1.00 37.26 318 GLU A N 1
ATOM 2418 C CA . GLU A 1 318 ? -64.890 -36.353 82.023 1.00 37.58 318 GLU A CA 1
ATOM 2419 C C . GLU A 1 318 ? -63.378 -36.576 82.001 1.00 35.55 318 GLU A C 1
ATOM 2420 O O . GLU A 1 318 ? -62.710 -36.450 83.030 1.00 33.54 318 GLU A O 1
ATOM 2426 N N . ASN A 1 319 ? -62.837 -36.901 80.833 1.00 33.72 319 ASN A N 1
ATOM 2427 C CA . ASN A 1 319 ? -61.400 -37.131 80.714 1.00 33.89 319 ASN A CA 1
ATOM 2428 C C . ASN A 1 319 ? -60.651 -35.844 80.366 1.00 32.35 319 ASN A C 1
ATOM 2429 O O . ASN A 1 319 ? -59.452 -35.870 80.097 1.00 32.77 319 ASN A O 1
ATOM 2434 N N . LEU A 1 320 ? -61.367 -34.723 80.379 1.00 30.25 320 LEU A N 1
ATOM 2435 C CA . LEU A 1 320 ? -60.790 -33.422 80.053 1.00 29.06 320 LEU A CA 1
ATOM 2436 C C . LEU A 1 320 ? -59.517 -33.110 80.832 1.00 27.53 320 LEU A C 1
ATOM 2437 O O . LEU A 1 320 ? -58.473 -32.823 80.246 1.00 28.26 320 LEU A O 1
ATOM 2442 N N . LYS A 1 321 ? -59.612 -33.167 82.154 1.00 26.21 321 LYS A N 1
ATOM 2443 C CA . LYS A 1 321 ? -58.485 -32.868 83.028 1.00 27.20 321 LYS A CA 1
ATOM 2444 C C . LYS A 1 321 ? -57.295 -33.817 82.863 1.00 26.90 321 LYS A C 1
ATOM 2445 O O . LYS A 1 321 ? -56.147 -33.374 82.805 1.00 25.76 321 LYS A O 1
ATOM 2451 N N . ALA A 1 322 ? -57.568 -35.119 82.799 1.00 26.05 322 ALA A N 1
ATOM 2452 C CA . ALA A 1 322 ? -56.512 -36.117 82.640 1.00 24.61 322 ALA A CA 1
ATOM 2453 C C . ALA A 1 322 ? -55.818 -35.941 81.285 1.00 23.84 322 ALA A C 1
ATOM 2454 O O . ALA A 1 322 ? -54.593 -36.058 81.181 1.00 24.87 322 ALA A O 1
ATOM 2456 N N . ALA A 1 323 ? -56.603 -35.660 80.250 1.00 20.97 323 ALA A N 1
ATOM 2457 C CA . ALA A 1 323 ? -56.057 -35.453 78.913 1.00 23.01 323 ALA A CA 1
ATOM 2458 C C . ALA A 1 323 ? -55.140 -34.229 78.918 1.00 23.38 323 ALA A C 1
ATOM 2459 O O . ALA A 1 323 ? -54.027 -34.268 78.390 1.00 22.69 323 ALA A O 1
ATOM 2461 N N . GLN A 1 324 ? -55.614 -33.142 79.520 1.00 23.52 324 GLN A N 1
ATOM 2462 C CA . GLN A 1 324 ? -54.827 -31.915 79.602 1.00 23.71 324 GLN A CA 1
ATOM 2463 C C . GLN A 1 324 ? -53.536 -32.154 80.374 1.00 24.22 324 GLN A C 1
ATOM 2464 O O . GLN A 1 324 ? -52.499 -31.562 80.071 1.00 25.31 324 GLN A O 1
ATOM 2470 N N . GLU A 1 325 ? -53.601 -33.030 81.370 1.00 23.96 325 GLU A N 1
ATOM 2471 C CA . GLU A 1 325 ? -52.432 -33.344 82.179 1.00 24.59 325 GLU A CA 1
ATOM 2472 C C . GLU A 1 325 ? -51.327 -33.966 81.321 1.00 22.55 325 GLU A C 1
ATOM 2473 O O . GLU A 1 325 ? -50.142 -33.685 81.518 1.00 22.49 325 GLU A O 1
ATOM 2479 N N . GLU A 1 326 ? -51.716 -34.810 80.369 1.00 20.69 326 GLU A N 1
ATOM 2480 C CA . GLU A 1 326 ? -50.746 -35.469 79.495 1.00 20.07 326 GLU A CA 1
ATOM 2481 C C . GLU A 1 326 ? -50.037 -34.459 78.594 1.00 19.32 326 GLU A C 1
ATOM 2482 O O . GLU A 1 326 ? -48.829 -34.556 78.360 1.00 18.73 326 GLU A O 1
ATOM 2488 N N . TYR A 1 327 ? -50.799 -33.499 78.082 1.00 18.46 327 TYR A N 1
ATOM 2489 C CA . TYR A 1 327 ? -50.246 -32.448 77.233 1.00 19.07 327 TYR A CA 1
ATOM 2490 C C . TYR A 1 327 ? -49.314 -31.574 78.069 1.00 17.85 327 TYR A C 1
ATOM 2491 O O . TYR A 1 327 ? -48.208 -31.246 77.645 1.00 19.53 327 TYR A O 1
ATOM 2500 N N . VAL A 1 328 ? -49.766 -31.205 79.265 1.00 19.35 328 VAL A N 1
ATOM 2501 C CA . VAL A 1 328 ? -48.970 -30.369 80.160 1.00 17.71 328 VAL A CA 1
ATOM 2502 C C . VAL A 1 328 ? -47.608 -31.003 80.451 1.00 18.90 328 VAL A C 1
ATOM 2503 O O . VAL A 1 328 ? -46.578 -30.324 80.434 1.00 15.54 328 VAL A O 1
ATOM 2507 N N . LYS A 1 329 ? -47.608 -32.304 80.725 1.00 17.49 329 LYS A N 1
ATOM 2508 C CA . LYS A 1 329 ? -46.367 -33.005 81.000 1.00 17.54 329 LYS A CA 1
ATOM 2509 C C . LYS A 1 329 ? -45.407 -32.916 79.810 1.00 15.68 329 LYS A C 1
ATOM 2510 O O . LYS A 1 329 ? -44.203 -32.772 80.001 1.00 14.79 329 LYS A O 1
ATOM 2516 N N . ARG A 1 330 ? -45.925 -33.000 78.586 1.00 15.16 330 ARG A N 1
ATOM 2517 C CA . ARG A 1 330 ? -45.046 -32.908 77.419 1.00 13.77 330 ARG A CA 1
ATOM 2518 C C . ARG A 1 330 ? -44.600 -31.461 77.203 1.00 14.21 330 ARG A C 1
ATOM 2519 O O . ARG A 1 330 ? -43.477 -31.205 76.759 1.00 15.01 330 ARG A O 1
ATOM 2527 N N . ALA A 1 331 ? -45.482 -30.518 77.522 1.00 12.86 331 ALA A N 1
ATOM 2528 C CA . ALA A 1 331 ? -45.162 -29.102 77.371 1.00 15.55 331 ALA A CA 1
ATOM 2529 C C . ALA A 1 331 ? -43.971 -28.761 78.257 1.00 15.41 331 ALA A C 1
ATOM 2530 O O . ALA A 1 331 ? -43.025 -28.107 77.822 1.00 14.75 331 ALA A O 1
ATOM 2532 N N . LEU A 1 332 ? -44.030 -29.214 79.506 1.00 16.35 332 LEU A N 1
ATOM 2533 C CA . LEU A 1 332 ? -42.964 -28.969 80.467 1.00 16.89 332 LEU A CA 1
ATOM 2534 C C . LEU A 1 332 ? -41.670 -29.664 80.058 1.00 15.39 332 LEU A C 1
ATOM 2535 O O . LEU A 1 332 ? -40.588 -29.087 80.150 1.00 16.31 332 LEU A O 1
ATOM 2540 N N . ALA A 1 333 ? -41.787 -30.908 79.608 1.00 15.87 333 ALA A N 1
ATOM 2541 C CA . ALA A 1 333 ? -40.619 -31.679 79.192 1.00 14.94 333 ALA A CA 1
ATOM 2542 C C . ALA A 1 333 ? -39.879 -30.983 78.049 1.00 15.71 333 ALA A C 1
ATOM 2543 O O . ALA A 1 333 ? -38.655 -30.821 78.088 1.00 14.76 333 ALA A O 1
ATOM 2545 N N . ASN A 1 334 ? -40.618 -30.561 77.032 1.00 15.08 334 ASN A N 1
ATOM 2546 C CA . ASN A 1 334 ? -39.981 -29.909 75.897 1.00 15.53 334 ASN A CA 1
ATOM 2547 C C . ASN A 1 334 ? -39.523 -28.478 76.184 1.00 15.37 334 ASN A C 1
ATOM 2548 O O . ASN A 1 334 ? -38.637 -27.959 75.507 1.00 17.69 334 ASN A O 1
ATOM 2553 N N . SER A 1 335 ? -40.107 -27.846 77.197 1.00 15.76 335 SER A N 1
ATOM 2554 C CA . SER A 1 335 ? -39.688 -26.494 77.558 1.00 16.20 335 SER A CA 1
ATOM 2555 C C . SER A 1 335 ? -38.289 -26.632 78.159 1.00 16.61 335 SER A C 1
ATOM 2556 O O . SER A 1 335 ? -37.406 -25.799 77.930 1.00 15.64 335 SER A O 1
ATOM 2559 N N . LEU A 1 336 ? -38.095 -27.701 78.927 1.00 15.00 336 LEU A N 1
ATOM 2560 C CA . LEU A 1 336 ? -36.801 -27.977 79.540 1.00 16.90 336 LEU A CA 1
ATOM 2561 C C . LEU A 1 336 ? -35.809 -28.394 78.460 1.00 15.89 336 LEU A C 1
ATOM 2562 O O . LEU A 1 336 ? -34.656 -27.965 78.462 1.00 15.85 336 LEU A O 1
ATOM 2567 N N . ALA A 1 337 ? -36.271 -29.234 77.538 1.00 15.01 337 ALA A N 1
ATOM 2568 C CA . ALA A 1 337 ? -35.428 -29.733 76.457 1.00 15.50 337 ALA A CA 1
ATOM 2569 C C . ALA A 1 337 ? -34.894 -28.635 75.543 1.00 14.99 337 ALA A C 1
ATOM 2570 O O . ALA A 1 337 ? -33.742 -28.696 75.126 1.00 17.33 337 ALA A O 1
ATOM 2572 N N . CYS A 1 338 ? -35.715 -27.630 75.236 1.00 17.71 338 CYS A N 1
ATOM 2573 C CA . CYS A 1 338 ? -35.267 -26.552 74.352 1.00 19.33 338 CYS A CA 1
ATOM 2574 C C . CYS A 1 338 ? -34.264 -25.630 75.042 1.00 21.73 338 CYS A C 1
ATOM 2575 O O . CYS A 1 338 ? -33.773 -24.667 74.445 1.00 22.83 338 CYS A O 1
ATOM 2578 N N . GLN A 1 339 ? -33.960 -25.938 76.301 1.00 21.13 339 GLN A N 1
ATOM 2579 C CA . GLN A 1 339 ? -32.978 -25.181 77.073 1.00 21.36 339 GLN A CA 1
ATOM 2580 C C . GLN A 1 339 ? -31.877 -26.153 77.486 1.00 20.71 339 GLN A C 1
ATOM 2581 O O . GLN A 1 339 ? -30.961 -25.788 78.219 1.00 22.41 339 GLN A O 1
ATOM 2587 N N . GLY A 1 340 ? -31.979 -27.396 77.023 1.00 21.10 340 GLY A N 1
ATOM 2588 C CA . GLY A 1 340 ? -30.988 -28.403 77.364 1.00 21.41 340 GLY A CA 1
ATOM 2589 C C . GLY A 1 340 ? -31.012 -28.806 78.832 1.00 23.60 340 GLY A C 1
ATOM 2590 O O . GLY A 1 340 ? -30.011 -29.292 79.361 1.00 24.35 340 GLY A O 1
ATOM 2591 N N . LYS A 1 341 ? -32.153 -28.632 79.492 1.00 24.00 341 LYS A N 1
ATOM 2592 C CA . LYS A 1 341 ? -32.267 -28.964 80.909 1.00 26.33 341 LYS A CA 1
ATOM 2593 C C . LYS A 1 341 ? -33.190 -30.143 81.201 1.00 26.73 341 LYS A C 1
ATOM 2594 O O . LYS A 1 341 ? -33.699 -30.274 82.315 1.00 24.33 341 LYS A O 1
ATOM 2600 N N . TYR A 1 342 ? -33.403 -31.002 80.208 1.00 26.97 342 TYR A N 1
ATOM 2601 C CA . TYR A 1 342 ? -34.277 -32.155 80.386 1.00 29.51 342 TYR A CA 1
ATOM 2602 C C . TYR A 1 342 ? -33.488 -33.432 80.608 1.00 32.80 342 TYR A C 1
ATOM 2603 O O . TYR A 1 342 ? -32.678 -33.825 79.773 1.00 33.72 342 TYR A O 1
ATOM 2612 N N . THR A 1 343 ? -33.737 -34.085 81.735 1.00 36.21 343 THR A N 1
ATOM 2613 C CA . THR A 1 343 ? -33.044 -35.322 82.058 1.00 40.74 343 THR A CA 1
ATOM 2614 C C . THR A 1 343 ? -33.960 -36.315 82.753 1.00 42.91 343 THR A C 1
ATOM 2615 O O . THR A 1 343 ? -34.029 -36.356 83.978 1.00 42.61 343 THR A O 1
ATOM 2619 N N . PRO A 1 344 ? -34.684 -37.129 81.970 1.00 46.94 344 PRO A N 1
ATOM 2620 C CA . PRO A 1 344 ? -35.604 -38.137 82.508 1.00 50.48 344 PRO A CA 1
ATOM 2621 C C . PRO A 1 344 ? -34.826 -39.324 83.076 1.00 52.58 344 PRO A C 1
ATOM 2622 O O . PRO A 1 344 ? -33.595 -39.325 83.069 1.00 52.97 344 PRO A O 1
ATOM 2626 N N . SER A 1 345 ? -35.542 -40.333 83.561 1.00 55.63 345 SER A N 1
ATOM 2627 C CA . SER A 1 345 ? -34.898 -41.517 84.121 1.00 57.76 345 SER A CA 1
ATOM 2628 C C . SER A 1 345 ? -34.915 -42.687 83.141 1.00 58.57 345 SER A C 1
ATOM 2629 O O . SER A 1 345 ? -35.922 -43.382 83.005 1.00 59.71 345 SER A O 1
ATOM 2632 N N . GLY A 1 346 ? -33.792 -42.897 82.461 0.50 58.42 346 GLY A N 1
ATOM 2633 C CA . GLY A 1 346 ? -33.696 -43.983 81.503 0.50 57.86 346 GLY A CA 1
ATOM 2634 C C . GLY A 1 346 ? -32.275 -44.205 81.024 0.50 57.38 346 GLY A C 1
ATOM 2635 O O . GLY A 1 346 ? -32.048 -44.550 79.865 0.50 57.19 346 GLY A O 1
ATOM 2636 N N . GLU A 1 354 ? -37.643 -49.230 70.637 0.50 59.06 354 GLU A N 1
ATOM 2637 C CA . GLU A 1 354 ? -38.043 -50.281 69.710 0.50 58.71 354 GLU A CA 1
ATOM 2638 C C . GLU A 1 354 ? -37.073 -50.321 68.532 0.50 57.79 354 GLU A C 1
ATOM 2639 O O . GLU A 1 354 ? -37.256 -49.609 67.545 0.50 58.15 354 GLU A O 1
ATOM 2645 N N . SER A 1 355 ? -36.044 -51.158 68.638 1.00 56.45 355 SER A N 1
ATOM 2646 C CA . SER A 1 355 ? -35.042 -51.277 67.583 1.00 54.03 355 SER A CA 1
ATOM 2647 C C . SER A 1 355 ? -35.106 -52.607 66.832 1.00 51.04 355 SER A C 1
ATOM 2648 O O . SER A 1 355 ? -34.231 -53.462 66.981 1.00 50.26 355 SER A O 1
ATOM 2651 N N . LEU A 1 356 ? -36.147 -52.775 66.023 1.00 46.77 356 LEU A N 1
ATOM 2652 C CA . LEU A 1 356 ? -36.316 -53.991 65.235 1.00 42.11 356 LEU A CA 1
ATOM 2653 C C . LEU A 1 356 ? -35.353 -53.974 64.056 1.00 39.07 356 LEU A C 1
ATOM 2654 O O . LEU A 1 356 ? -34.801 -55.004 63.671 1.00 36.10 356 LEU A O 1
ATOM 2659 N N . PHE A 1 357 ? -35.157 -52.789 63.489 1.00 37.61 357 PHE A N 1
ATOM 2660 C CA . PHE A 1 357 ? -34.283 -52.629 62.338 1.00 36.68 357 PHE A CA 1
ATOM 2661 C C . PHE A 1 357 ? -32.808 -52.672 62.711 1.00 35.28 357 PHE A C 1
ATOM 2662 O O . PHE A 1 357 ? -31.935 -52.433 61.877 1.00 35.06 357 PHE A O 1
ATOM 2670 N N . ILE A 1 358 ? -32.542 -52.992 63.973 1.00 34.66 358 ILE A N 1
ATOM 2671 C CA . ILE A 1 358 ? -31.182 -53.105 64.480 1.00 34.44 358 ILE A CA 1
ATOM 2672 C C . ILE A 1 358 ? -30.916 -54.579 64.815 1.00 34.06 358 ILE A C 1
ATOM 2673 O O . ILE A 1 358 ? -29.771 -55.038 64.818 1.00 34.28 358 ILE A O 1
ATOM 2678 N N . SER A 1 359 ? -31.991 -55.314 65.088 1.00 32.08 359 SER A N 1
ATOM 2679 C CA . SER A 1 359 ? -31.902 -56.730 65.435 1.00 31.30 359 SER A CA 1
ATOM 2680 C C . SER A 1 359 ? -31.493 -57.588 64.237 1.00 31.07 359 SER A C 1
ATOM 2681 O O . SER A 1 359 ? -31.459 -57.109 63.102 1.00 29.54 359 SER A O 1
ATOM 2684 N N . ASN A 1 360 ? -31.193 -58.860 64.492 1.00 29.83 360 ASN A N 1
ATOM 2685 C CA . ASN A 1 360 ? -30.790 -59.766 63.424 1.00 30.00 360 ASN A CA 1
ATOM 2686 C C . ASN A 1 360 ? -31.954 -60.060 62.475 1.00 28.66 360 ASN A C 1
ATOM 2687 O O . ASN A 1 360 ? -31.781 -60.700 61.438 1.00 27.63 360 ASN A O 1
ATOM 2692 N N . HIS A 1 361 ? -33.142 -59.583 62.832 1.00 27.58 361 HIS A N 1
ATOM 2693 C CA . HIS A 1 361 ? -34.315 -59.778 61.992 1.00 27.36 361 HIS A CA 1
ATOM 2694 C C . HIS A 1 361 ? -34.281 -58.837 60.784 1.00 26.70 361 HIS A C 1
ATOM 2695 O O . HIS A 1 361 ? -35.003 -59.037 59.807 1.00 25.64 361 HIS A O 1
ATOM 2702 N N . ALA A 1 362 ? -33.429 -57.818 60.855 1.00 26.13 362 ALA A N 1
ATOM 2703 C CA . ALA A 1 362 ? -33.291 -56.850 59.772 1.00 25.24 362 ALA A CA 1
ATOM 2704 C C . ALA A 1 362 ? -32.154 -57.256 58.837 1.00 25.64 362 ALA A C 1
ATOM 2705 O O . ALA A 1 362 ? -31.682 -56.456 58.033 1.00 24.83 362 ALA A O 1
ATOM 2707 N N . TYR A 1 363 ? -31.722 -58.507 58.956 1.00 24.86 363 TYR A N 1
ATOM 2708 C CA . TYR A 1 363 ? -30.649 -59.049 58.135 1.00 24.36 363 TYR A CA 1
ATOM 2709 C C . TYR A 1 363 ? -31.136 -60.293 57.401 1.00 25.07 363 TYR A C 1
ATOM 2710 O O . TYR A 1 363 ? -30.599 -60.575 56.311 1.00 26.19 363 TYR A O 1
ATOM 2720 N N . PRO B 1 1 ? -30.393 -37.723 37.049 1.00 57.52 1 PRO B N 1
ATOM 2721 C CA . PRO B 1 1 ? -29.830 -38.274 35.795 1.00 56.77 1 PRO B CA 1
ATOM 2722 C C . PRO B 1 1 ? -30.615 -39.506 35.354 1.00 56.16 1 PRO B C 1
ATOM 2723 O O . PRO B 1 1 ? -30.256 -40.173 34.380 1.00 55.06 1 PRO B O 1
ATOM 2727 N N . HIS B 1 2 ? -31.689 -39.800 36.080 1.00 55.34 2 HIS B N 1
ATOM 2728 C CA . HIS B 1 2 ? -32.536 -40.948 35.777 1.00 54.68 2 HIS B CA 1
ATOM 2729 C C . HIS B 1 2 ? -33.923 -40.526 35.309 1.00 53.19 2 HIS B C 1
ATOM 2730 O O . HIS B 1 2 ? -34.563 -39.661 35.910 1.00 52.90 2 HIS B O 1
ATOM 2737 N N . SER B 1 3 ? -34.376 -41.146 34.224 1.00 50.90 3 SER B N 1
ATOM 2738 C CA . SER B 1 3 ? -35.674 -40.836 33.640 1.00 48.45 3 SER B CA 1
ATOM 2739 C C . SER B 1 3 ? -36.870 -41.500 34.315 1.00 46.53 3 SER B C 1
ATOM 2740 O O . SER B 1 3 ? -36.844 -42.687 34.644 1.00 47.15 3 SER B O 1
ATOM 2743 N N . HIS B 1 4 ? -37.919 -40.710 34.512 1.00 43.69 4 HIS B N 1
ATOM 2744 C CA . HIS B 1 4 ? -39.166 -41.177 35.118 1.00 41.74 4 HIS B CA 1
ATOM 2745 C C . HIS B 1 4 ? -40.296 -40.658 34.229 1.00 38.80 4 HIS B C 1
ATOM 2746 O O . HIS B 1 4 ? -41.057 -39.776 34.628 1.00 38.94 4 HIS B O 1
ATOM 2753 N N . PRO B 1 5 ? -40.419 -41.215 33.010 1.00 35.63 5 PRO B N 1
ATOM 2754 C CA . PRO B 1 5 ? -41.434 -40.835 32.026 1.00 32.85 5 PRO B CA 1
ATOM 2755 C C . PRO B 1 5 ? -42.672 -40.171 32.606 1.00 29.91 5 PRO B C 1
ATOM 2756 O O . PRO B 1 5 ? -43.492 -40.817 33.260 1.00 28.53 5 PRO B O 1
ATOM 2760 N N . ALA B 1 6 ? -42.793 -38.871 32.369 1.00 27.12 6 ALA B N 1
ATOM 2761 C CA . ALA B 1 6 ? -43.940 -38.119 32.849 1.00 24.16 6 ALA B CA 1
ATOM 2762 C C . ALA B 1 6 ? -45.144 -38.469 31.984 1.00 23.11 6 ALA B C 1
ATOM 2763 O O . ALA B 1 6 ? -46.281 -38.452 32.451 1.00 22.07 6 ALA B O 1
ATOM 2765 N N . LEU B 1 7 ? -44.876 -38.809 30.724 1.00 22.57 7 LEU B N 1
ATOM 2766 C CA . LEU B 1 7 ? -45.925 -39.142 29.765 1.00 21.96 7 LEU B CA 1
ATOM 2767 C C . LEU B 1 7 ? -45.619 -40.418 28.987 1.00 21.42 7 LEU B C 1
ATOM 2768 O O . LEU B 1 7 ? -44.460 -40.720 28.703 1.00 23.35 7 LEU B O 1
ATOM 2773 N N . THR B 1 8 ? -46.669 -41.150 28.636 1.00 21.24 8 THR B N 1
ATOM 2774 C CA . THR B 1 8 ? -46.538 -42.375 27.856 1.00 22.38 8 THR B CA 1
ATOM 2775 C C . THR B 1 8 ? -46.616 -41.983 26.377 1.00 23.46 8 THR B C 1
ATOM 2776 O O . THR B 1 8 ? -46.964 -40.843 26.047 1.00 21.40 8 THR B O 1
ATOM 2780 N N . PRO B 1 9 ? -46.293 -42.922 25.468 1.00 22.08 9 PRO B N 1
ATOM 2781 C CA . PRO B 1 9 ? -46.348 -42.633 24.032 1.00 21.58 9 PRO B CA 1
ATOM 2782 C C . PRO B 1 9 ? -47.753 -42.220 23.597 1.00 20.78 9 PRO B C 1
ATOM 2783 O O . PRO B 1 9 ? -47.919 -41.334 22.760 1.00 21.39 9 PRO B O 1
ATOM 2787 N N . GLU B 1 10 ? -48.761 -42.864 24.173 1.00 20.61 10 GLU B N 1
ATOM 2788 C CA . GLU B 1 10 ? -50.147 -42.552 23.845 1.00 23.13 10 GLU B CA 1
ATOM 2789 C C . GLU B 1 10 ? -50.483 -41.117 24.256 1.00 21.21 10 GLU B C 1
ATOM 2790 O O . GLU B 1 10 ? -51.157 -40.397 23.523 1.00 19.24 10 GLU B O 1
ATOM 2796 N N . GLN B 1 11 ? -50.011 -40.712 25.433 1.00 19.38 11 GLN B N 1
ATOM 2797 C CA . GLN B 1 11 ? -50.266 -39.370 25.939 1.00 19.75 11 GLN B CA 1
ATOM 2798 C C . GLN B 1 11 ? -49.552 -38.323 25.094 1.00 19.35 11 GLN B C 1
ATOM 2799 O O . GLN B 1 11 ? -50.121 -37.275 24.793 1.00 19.12 11 GLN B O 1
ATOM 2805 N N . LYS B 1 12 ? -48.309 -38.613 24.714 1.00 17.40 12 LYS B N 1
ATOM 2806 C CA . LYS B 1 12 ? -47.538 -37.695 23.884 1.00 19.10 12 LYS B CA 1
ATOM 2807 C C . LYS B 1 12 ? -48.223 -37.528 22.535 1.00 19.46 12 LYS B C 1
ATOM 2808 O O . LYS B 1 12 ? -48.367 -36.411 22.033 1.00 19.15 12 LYS B O 1
ATOM 2814 N N . LYS B 1 13 ? -48.647 -38.641 21.948 1.00 19.41 13 LYS B N 1
ATOM 2815 C CA . LYS B 1 13 ? -49.318 -38.584 20.661 1.00 20.59 13 LYS B CA 1
ATOM 2816 C C . LYS B 1 13 ? -50.569 -37.723 20.767 1.00 19.65 13 LYS B C 1
ATOM 2817 O O . LYS B 1 13 ? -50.821 -36.883 19.905 1.00 20.40 13 LYS B O 1
ATOM 2823 N N . GLU B 1 14 ? -51.355 -37.928 21.821 1.00 18.00 14 GLU B N 1
ATOM 2824 C CA . GLU B 1 14 ? -52.565 -37.135 21.997 1.00 18.03 14 GLU B CA 1
ATOM 2825 C C . GLU B 1 14 ? -52.239 -35.643 22.041 1.00 17.54 14 GLU B C 1
ATOM 2826 O O . GLU B 1 14 ? -52.846 -34.842 21.326 1.00 17.02 14 GLU B O 1
ATOM 2832 N N . LEU B 1 15 ? -51.280 -35.277 22.887 1.00 16.25 15 LEU B N 1
ATOM 2833 C CA . LEU B 1 15 ? -50.878 -33.880 23.028 1.00 17.68 15 LEU B CA 1
ATOM 2834 C C . LEU B 1 15 ? -50.311 -33.289 21.739 1.00 18.07 15 LEU B C 1
ATOM 2835 O O . LEU B 1 15 ? -50.632 -32.155 21.372 1.00 17.49 15 LEU B O 1
ATOM 2840 N N . SER B 1 16 ? -49.478 -34.058 21.047 1.00 17.09 16 SER B N 1
ATOM 2841 C CA . SER B 1 16 ? -48.874 -33.581 19.810 1.00 18.17 16 SER B CA 1
ATOM 2842 C C . SER B 1 16 ? -49.921 -33.391 18.714 1.00 17.36 16 SER B C 1
ATOM 2843 O O . SER B 1 16 ? -49.872 -32.410 17.971 1.00 17.09 16 SER B O 1
ATOM 2846 N N . ASP B 1 17 ? -50.870 -34.318 18.612 1.00 15.76 17 ASP B N 1
ATOM 2847 C CA . ASP B 1 17 ? -51.917 -34.192 17.599 1.00 16.83 17 ASP B CA 1
ATOM 2848 C C . ASP B 1 17 ? -52.762 -32.944 17.832 1.00 15.45 17 ASP B C 1
ATOM 2849 O O . ASP B 1 17 ? -53.119 -32.250 16.887 1.00 17.27 17 ASP B O 1
ATOM 2854 N N . ILE B 1 18 ? -53.081 -32.660 19.089 1.00 14.63 18 ILE B N 1
ATOM 2855 C CA . ILE B 1 18 ? -53.867 -31.478 19.419 1.00 13.31 18 ILE B CA 1
ATOM 2856 C C . ILE B 1 18 ? -53.122 -30.201 19.041 1.00 12.40 18 ILE B C 1
ATOM 2857 O O . ILE B 1 18 ? -53.681 -29.317 18.397 1.00 14.14 18 ILE B O 1
ATOM 2862 N N . ALA B 1 19 ? -51.860 -30.107 19.444 1.00 11.81 19 ALA B N 1
ATOM 2863 C CA . ALA B 1 19 ? -51.052 -28.928 19.154 1.00 12.59 19 ALA B CA 1
ATOM 2864 C C . ALA B 1 19 ? -50.932 -28.664 17.647 1.00 14.35 19 ALA B C 1
ATOM 2865 O O . ALA B 1 19 ? -51.018 -27.516 17.196 1.00 13.15 19 ALA B O 1
ATOM 2867 N N . HIS B 1 20 ? -50.739 -29.728 16.873 1.00 14.39 20 HIS B N 1
ATOM 2868 C CA . HIS B 1 20 ? -50.618 -29.611 15.425 1.00 15.83 20 HIS B CA 1
ATOM 2869 C C . HIS B 1 20 ? -51.930 -29.193 14.763 1.00 17.87 20 HIS B C 1
ATOM 2870 O O . HIS B 1 20 ? -51.924 -28.442 13.787 1.00 19.36 20 HIS B O 1
ATOM 2877 N N . ARG B 1 21 ? -53.054 -29.676 15.282 1.00 16.89 21 ARG B N 1
ATOM 2878 C CA . ARG B 1 21 ? -54.342 -29.299 14.711 1.00 18.64 21 ARG B CA 1
ATOM 2879 C C . ARG B 1 21 ? -54.577 -27.802 14.905 1.00 18.25 21 ARG B C 1
ATOM 2880 O O . ARG B 1 21 ? -55.044 -27.114 14.001 1.00 16.98 21 ARG B O 1
ATOM 2888 N N . ILE B 1 22 ? -54.242 -27.301 16.088 1.00 16.57 22 ILE B N 1
ATOM 2889 C CA . ILE B 1 22 ? -54.432 -25.887 16.396 1.00 15.45 22 ILE B CA 1
ATOM 2890 C C . ILE B 1 22 ? -53.718 -24.950 15.429 1.00 16.44 22 ILE B C 1
ATOM 2891 O O . ILE B 1 22 ? -54.293 -23.947 14.991 1.00 15.36 22 ILE B O 1
ATOM 2896 N N . VAL B 1 23 ? -52.468 -25.270 15.095 1.00 15.25 23 VAL B N 1
ATOM 2897 C CA . VAL B 1 23 ? -51.692 -24.425 14.191 1.00 16.99 23 VAL B CA 1
ATOM 2898 C C . VAL B 1 23 ? -51.479 -24.979 12.784 1.00 17.13 23 VAL B C 1
ATOM 2899 O O . VAL B 1 23 ? -50.513 -24.607 12.112 1.00 17.83 23 VAL B O 1
ATOM 2903 N N . ALA B 1 24 ? -52.372 -25.858 12.333 1.00 17.73 24 ALA B N 1
ATOM 2904 C CA . ALA B 1 24 ? -52.248 -26.420 10.990 1.00 17.83 24 ALA B CA 1
ATOM 2905 C C . ALA B 1 24 ? -52.157 -25.255 9.998 1.00 17.55 24 ALA B C 1
ATOM 2906 O O . ALA B 1 24 ? -52.664 -24.163 10.261 1.00 15.98 24 ALA B O 1
ATOM 2908 N N . PRO B 1 25 ? -51.517 -25.477 8.842 1.00 18.89 25 PRO B N 1
ATOM 2909 C CA . PRO B 1 25 ? -51.360 -24.431 7.826 1.00 18.22 25 PRO B CA 1
ATOM 2910 C C . PRO B 1 25 ? -52.591 -23.565 7.593 1.00 18.94 25 PRO B C 1
ATOM 2911 O O . PRO B 1 25 ? -53.682 -24.073 7.330 1.00 18.52 25 PRO B O 1
ATOM 2915 N N . GLY B 1 26 ? -52.400 -22.252 7.699 1.00 17.93 26 GLY B N 1
ATOM 2916 C CA . GLY B 1 26 ? -53.487 -21.319 7.485 1.00 18.05 26 GLY B CA 1
ATOM 2917 C C . GLY B 1 26 ? -54.410 -21.118 8.671 1.00 19.39 26 GLY B C 1
ATOM 2918 O O . GLY B 1 26 ? -55.330 -20.304 8.599 1.00 19.20 26 GLY B O 1
ATOM 2919 N N . LYS B 1 27 ? -54.172 -21.842 9.760 1.00 17.82 27 LYS B N 1
ATOM 2920 C CA . LYS B 1 27 ? -55.029 -21.725 10.938 1.00 18.26 27 LYS B CA 1
ATOM 2921 C C . LYS B 1 27 ? -54.388 -20.975 12.098 1.00 18.06 27 LYS B C 1
ATOM 2922 O O . LYS B 1 27 ? -53.166 -21.010 12.293 1.00 16.92 27 LYS B O 1
ATOM 2928 N N . GLY B 1 28 ? -55.236 -20.292 12.859 1.00 15.85 28 GLY B N 1
ATOM 2929 C CA . GLY B 1 28 ? -54.780 -19.535 14.005 1.00 16.26 28 GLY B CA 1
ATOM 2930 C C . GLY B 1 28 ? -55.731 -19.696 15.174 1.00 15.92 28 GLY B C 1
ATOM 2931 O O . GLY B 1 28 ? -56.619 -20.549 15.158 1.00 17.38 28 GLY B O 1
ATOM 2932 N N . ILE B 1 29 ? -55.557 -18.860 16.187 1.00 14.39 29 ILE B N 1
ATOM 2933 C CA . ILE B 1 29 ? -56.387 -18.928 17.376 1.00 14.97 29 ILE B CA 1
ATOM 2934 C C . ILE B 1 29 ? -57.156 -17.639 17.639 1.00 15.98 29 ILE B C 1
ATOM 2935 O O . ILE B 1 29 ? -56.600 -16.542 17.534 1.00 15.27 29 ILE B O 1
ATOM 2940 N N . LEU B 1 30 ? -58.439 -17.781 17.966 1.00 16.72 30 LEU B N 1
ATOM 2941 C CA . LEU B 1 30 ? -59.265 -16.633 18.321 1.00 16.42 30 LEU B CA 1
ATOM 2942 C C . LEU B 1 30 ? -59.221 -16.588 19.838 1.00 16.49 30 LEU B C 1
ATOM 2943 O O . LEU B 1 30 ? -59.597 -17.560 20.501 1.00 17.20 30 LEU B O 1
ATOM 2948 N N . ALA B 1 31 ? -58.747 -15.478 20.389 1.00 17.18 31 ALA B N 1
ATOM 2949 C CA . ALA B 1 31 ? -58.681 -15.333 21.836 1.00 17.57 31 ALA B CA 1
ATOM 2950 C C . ALA B 1 31 ? -59.922 -14.588 22.315 1.00 18.69 31 ALA B C 1
ATOM 2951 O O . ALA B 1 31 ? -59.974 -13.360 22.274 1.00 19.81 31 ALA B O 1
ATOM 2953 N N . ALA B 1 32 ? -60.924 -15.340 22.759 1.00 17.57 32 ALA B N 1
ATOM 2954 C CA . ALA B 1 32 ? -62.170 -14.754 23.248 1.00 19.83 32 ALA B CA 1
ATOM 2955 C C . ALA B 1 32 ? -62.354 -15.087 24.725 1.00 21.25 32 ALA B C 1
ATOM 2956 O O . ALA B 1 32 ? -63.475 -15.287 25.190 1.00 20.78 32 ALA B O 1
ATOM 2958 N N . ASP B 1 33 ? -61.246 -15.128 25.459 1.00 23.95 33 ASP B N 1
ATOM 2959 C CA . ASP B 1 33 ? -61.264 -15.472 26.876 1.00 26.10 33 ASP B CA 1
ATOM 2960 C C . ASP B 1 33 ? -61.175 -14.270 27.812 1.00 28.82 33 ASP B C 1
ATOM 2961 O O . ASP B 1 33 ? -60.713 -14.400 28.946 1.00 27.98 33 ASP B O 1
ATOM 2966 N N . GLU B 1 34 ? -61.615 -13.105 27.348 1.00 31.01 34 GLU B N 1
ATOM 2967 C CA . GLU B 1 34 ? -61.569 -11.917 28.190 1.00 34.37 34 GLU B CA 1
ATOM 2968 C C . GLU B 1 34 ? -62.406 -12.162 29.439 1.00 36.35 34 GLU B C 1
ATOM 2969 O O . GLU B 1 34 ? -63.494 -12.734 29.368 1.00 35.11 34 GLU B O 1
ATOM 2975 N N . SER B 1 35 ? -61.883 -11.741 30.585 1.00 39.58 35 SER B N 1
ATOM 2976 C CA . SER B 1 35 ? -62.585 -11.910 31.852 1.00 43.30 35 SER B CA 1
ATOM 2977 C C . SER B 1 35 ? -63.793 -10.985 31.891 1.00 45.71 35 SER B C 1
ATOM 2978 O O . SER B 1 35 ? -63.882 -10.030 31.116 1.00 46.18 35 SER B O 1
ATOM 2981 N N . THR B 1 36 ? -64.719 -11.267 32.803 1.00 47.63 36 THR B N 1
ATOM 2982 C CA . THR B 1 36 ? -65.921 -10.454 32.943 1.00 48.80 36 THR B CA 1
ATOM 2983 C C . THR B 1 36 ? -65.538 -8.986 33.144 1.00 48.50 36 THR B C 1
ATOM 2984 O O . THR B 1 36 ? -66.312 -8.085 32.824 1.00 49.10 36 THR B O 1
ATOM 2988 N N . GLY B 1 37 ? -64.334 -8.755 33.660 1.00 48.03 37 GLY B N 1
ATOM 2989 C CA . GLY B 1 37 ? -63.863 -7.400 33.880 1.00 47.45 37 GLY B CA 1
ATOM 2990 C C . GLY B 1 37 ? -63.402 -6.741 32.592 1.00 47.79 37 GLY B C 1
ATOM 2991 O O . GLY B 1 37 ? -63.752 -5.593 32.315 1.00 48.73 37 GLY B O 1
ATOM 2992 N N . SER B 1 38 ? -62.615 -7.466 31.802 1.00 46.80 38 SER B N 1
ATOM 2993 C CA . SER B 1 38 ? -62.110 -6.945 30.533 1.00 45.89 38 SER B CA 1
ATOM 2994 C C . SER B 1 38 ? -63.223 -6.797 29.500 1.00 45.30 38 SER B C 1
ATOM 2995 O O . SER B 1 38 ? -63.305 -5.786 28.799 1.00 45.57 38 SER B O 1
ATOM 2998 N N . ILE B 1 39 ? -64.073 -7.814 29.401 1.00 44.00 39 ILE B N 1
ATOM 2999 C CA . ILE B 1 39 ? -65.176 -7.788 28.451 1.00 42.63 39 ILE B CA 1
ATOM 3000 C C . ILE B 1 39 ? -66.096 -6.616 28.773 1.00 41.65 39 ILE B C 1
ATOM 3001 O O . ILE B 1 39 ? -66.739 -6.057 27.886 1.00 40.09 39 ILE B O 1
ATOM 3006 N N . ALA B 1 40 ? -66.148 -6.246 30.049 1.00 42.37 40 ALA B N 1
ATOM 3007 C CA . ALA B 1 40 ? -66.984 -5.134 30.484 1.00 43.01 40 ALA B CA 1
ATOM 3008 C C . ALA B 1 40 ? -66.591 -3.868 29.724 1.00 43.50 40 ALA B C 1
ATOM 3009 O O . ALA B 1 40 ? -67.451 -3.139 29.230 1.00 42.82 40 ALA B O 1
ATOM 3011 N N . LYS B 1 41 ? -65.289 -3.617 29.625 1.00 43.95 41 LYS B N 1
ATOM 3012 C CA . LYS B 1 41 ? -64.789 -2.445 28.918 1.00 46.25 41 LYS B CA 1
ATOM 3013 C C . LYS B 1 41 ? -65.157 -2.519 27.440 1.00 46.53 41 LYS B C 1
ATOM 3014 O O . LYS B 1 41 ? -65.400 -1.497 26.801 1.00 46.51 41 LYS B O 1
ATOM 3020 N N . ARG B 1 42 ? -65.191 -3.735 26.902 1.00 47.03 42 ARG B N 1
ATOM 3021 C CA . ARG B 1 42 ? -65.554 -3.944 25.504 1.00 46.67 42 ARG B CA 1
ATOM 3022 C C . ARG B 1 42 ? -67.008 -3.528 25.293 1.00 45.98 42 ARG B C 1
ATOM 3023 O O . ARG B 1 42 ? -67.304 -2.643 24.492 1.00 46.07 42 ARG B O 1
ATOM 3031 N N . LEU B 1 43 ? -67.913 -4.175 26.022 1.00 45.36 43 LEU B N 1
ATOM 3032 C CA . LEU B 1 43 ? -69.338 -3.882 25.914 1.00 45.69 43 LEU B CA 1
ATOM 3033 C C . LEU B 1 43 ? -69.637 -2.421 26.242 1.00 46.23 43 LEU B C 1
ATOM 3034 O O . LEU B 1 43 ? -70.563 -1.825 25.690 1.00 46.54 43 LEU B O 1
ATOM 3039 N N . GLN B 1 44 ? -68.842 -1.849 27.138 1.00 47.07 44 GLN B N 1
ATOM 3040 C CA . GLN B 1 44 ? -69.012 -0.464 27.550 1.00 48.97 44 GLN B CA 1
ATOM 3041 C C . GLN B 1 44 ? -68.651 0.506 26.427 1.00 48.81 44 GLN B C 1
ATOM 3042 O O . GLN B 1 44 ? -69.281 1.553 26.275 1.00 48.84 44 GLN B O 1
ATOM 3048 N N . SER B 1 45 ? -67.640 0.152 25.639 1.00 48.09 45 SER B N 1
ATOM 3049 C CA . SER B 1 45 ? -67.196 0.998 24.535 1.00 47.20 45 SER B CA 1
ATOM 3050 C C . SER B 1 45 ? -68.276 1.148 23.469 1.00 46.67 45 SER B C 1
ATOM 3051 O O . SER B 1 45 ? -68.240 2.082 22.667 1.00 45.86 45 SER B O 1
ATOM 3054 N N . ILE B 1 46 ? -69.227 0.221 23.451 1.00 45.57 46 ILE B N 1
ATOM 3055 C CA . ILE B 1 46 ? -70.310 0.276 22.478 1.00 45.24 46 ILE B CA 1
ATOM 3056 C C . ILE B 1 46 ? -71.635 0.551 23.174 1.00 44.66 46 ILE B C 1
ATOM 3057 O O . ILE B 1 46 ? -72.701 0.236 22.649 1.00 44.91 46 ILE B O 1
ATOM 3062 N N . GLY B 1 47 ? -71.556 1.142 24.361 1.00 45.39 47 GLY B N 1
ATOM 3063 C CA . GLY B 1 47 ? -72.754 1.457 25.114 1.00 45.44 47 GLY B CA 1
ATOM 3064 C C . GLY B 1 47 ? -73.686 0.271 25.266 1.00 46.08 47 GLY B C 1
ATOM 3065 O O . GLY B 1 47 ? -74.880 0.371 24.981 1.00 46.52 47 GLY B O 1
ATOM 3066 N N . THR B 1 48 ? -73.142 -0.857 25.708 1.00 45.16 48 THR B N 1
ATOM 3067 C CA . THR B 1 48 ? -73.941 -2.059 25.905 1.00 45.11 48 THR B CA 1
ATOM 3068 C C . THR B 1 48 ? -73.814 -2.533 27.344 1.00 45.22 48 THR B C 1
ATOM 3069 O O . THR B 1 48 ? -72.709 -2.658 27.872 1.00 45.28 48 THR B O 1
ATOM 3073 N N . GLU B 1 49 ? -74.956 -2.784 27.975 1.00 45.94 49 GLU B N 1
ATOM 3074 C CA . GLU B 1 49 ? -74.994 -3.231 29.361 1.00 46.91 49 GLU B CA 1
ATOM 3075 C C . GLU B 1 49 ? -74.199 -4.522 29.528 1.00 46.50 49 GLU B C 1
ATOM 3076 O O . GLU B 1 49 ? -74.342 -5.455 28.735 1.00 45.94 49 GLU B O 1
ATOM 3082 N N . ASN B 1 50 ? -73.367 -4.569 30.564 1.00 45.31 50 ASN B N 1
ATOM 3083 C CA . ASN B 1 50 ? -72.537 -5.738 30.834 1.00 45.09 50 ASN B CA 1
ATOM 3084 C C . ASN B 1 50 ? -73.321 -6.879 31.484 1.00 44.15 50 ASN B C 1
ATOM 3085 O O . ASN B 1 50 ? -73.086 -7.222 32.642 1.00 44.22 50 ASN B O 1
ATOM 3090 N N . THR B 1 51 ? -74.244 -7.475 30.738 1.00 42.61 51 THR B N 1
ATOM 3091 C CA . THR B 1 51 ? -75.036 -8.572 31.276 1.00 41.85 51 THR B CA 1
ATOM 3092 C C . THR B 1 51 ? -74.515 -9.920 30.800 1.00 40.97 51 THR B C 1
ATOM 3093 O O . THR B 1 51 ? -73.804 -10.006 29.800 1.00 40.54 51 THR B O 1
ATOM 3097 N N . GLU B 1 52 ? -74.875 -10.969 31.527 1.00 40.17 52 GLU B N 1
ATOM 3098 C CA . GLU B 1 52 ? -74.453 -12.322 31.197 1.00 40.42 52 GLU B CA 1
ATOM 3099 C C . GLU B 1 52 ? -74.985 -12.703 29.814 1.00 39.62 52 GLU B C 1
ATOM 3100 O O . GLU B 1 52 ? -74.291 -13.346 29.027 1.00 37.77 52 GLU B O 1
ATOM 3106 N N . GLU B 1 53 ? -76.213 -12.286 29.519 1.00 39.87 53 GLU B N 1
ATOM 3107 C CA . GLU B 1 53 ? -76.834 -12.577 28.231 1.00 40.40 53 GLU B CA 1
ATOM 3108 C C . GLU B 1 53 ? -76.136 -11.845 27.086 1.00 39.56 53 GLU B C 1
ATOM 3109 O O . GLU B 1 53 ? -76.015 -12.381 25.984 1.00 39.19 53 GLU B O 1
ATOM 3115 N N . ASN B 1 54 ? -75.681 -10.621 27.343 1.00 38.00 54 ASN B N 1
ATOM 3116 C CA . ASN B 1 54 ? -74.987 -9.859 26.313 1.00 36.85 54 ASN B CA 1
ATOM 3117 C C . ASN B 1 54 ? -73.624 -10.464 26.032 1.00 35.42 54 ASN B C 1
ATOM 3118 O O . ASN B 1 54 ? -73.173 -10.489 24.888 1.00 34.74 54 ASN B O 1
ATOM 3123 N N . ARG B 1 55 ? -72.964 -10.949 27.079 1.00 34.25 55 ARG B N 1
ATOM 3124 C CA . ARG B 1 55 ? -71.663 -11.572 26.902 1.00 32.79 55 ARG B CA 1
ATOM 3125 C C . ARG B 1 55 ? -71.882 -12.859 26.114 1.00 32.72 55 ARG B C 1
ATOM 3126 O O . ARG B 1 55 ? -71.078 -13.218 25.254 1.00 33.18 55 ARG B O 1
ATOM 3134 N N . ARG B 1 56 ? -72.987 -13.542 26.397 1.00 31.75 56 ARG B N 1
ATOM 3135 C CA . ARG B 1 56 ? -73.295 -14.780 25.696 1.00 32.79 56 ARG B CA 1
ATOM 3136 C C . ARG B 1 56 ? -73.594 -14.504 24.227 1.00 32.96 56 ARG B C 1
ATOM 3137 O O . ARG B 1 56 ? -73.130 -15.227 23.345 1.00 33.18 56 ARG B O 1
ATOM 3145 N N . PHE B 1 57 ? -74.370 -13.457 23.965 1.00 33.21 57 PHE B N 1
ATOM 3146 C CA . PHE B 1 57 ? -74.725 -13.121 22.592 1.00 33.44 57 PHE B CA 1
ATOM 3147 C C . PHE B 1 57 ? -73.493 -12.727 21.786 1.00 32.96 57 PHE B C 1
ATOM 3148 O O . PHE B 1 57 ? -73.343 -13.127 20.630 1.00 33.17 57 PHE B O 1
ATOM 3156 N N . TYR B 1 58 ? -72.616 -11.940 22.402 1.00 30.21 58 TYR B N 1
ATOM 3157 C CA . TYR B 1 58 ? -71.400 -11.496 21.738 1.00 28.89 58 TYR B CA 1
ATOM 3158 C C . TYR B 1 58 ? -70.501 -12.675 21.375 1.00 27.90 58 TYR B C 1
ATOM 3159 O O . TYR B 1 58 ? -70.026 -12.778 20.243 1.00 24.85 58 TYR B O 1
ATOM 3168 N N . ARG B 1 59 ? -70.264 -13.560 22.337 1.00 26.45 59 ARG B N 1
ATOM 3169 C CA . ARG B 1 59 ? -69.429 -14.725 22.083 1.00 26.00 59 ARG B CA 1
ATOM 3170 C C . ARG B 1 59 ? -70.098 -15.604 21.034 1.00 26.11 59 ARG B C 1
ATOM 3171 O O . ARG B 1 59 ? -69.426 -16.221 20.204 1.00 25.46 59 ARG B O 1
ATOM 3179 N N . GLN B 1 60 ? -71.427 -15.640 21.059 1.00 25.97 60 GLN B N 1
ATOM 3180 C CA . GLN B 1 60 ? -72.184 -16.426 20.090 1.00 25.61 60 GLN B CA 1
ATOM 3181 C C . GLN B 1 60 ? -71.922 -15.857 18.702 1.00 25.56 60 GLN B C 1
ATOM 3182 O O . GLN B 1 60 ? -71.696 -16.590 17.739 1.00 24.77 60 GLN B O 1
ATOM 3188 N N . LEU B 1 61 ? -71.963 -14.534 18.618 1.00 24.52 61 LEU B N 1
ATOM 3189 C CA . LEU B 1 61 ? -71.735 -13.822 17.372 1.00 24.51 61 LEU B CA 1
ATOM 3190 C C . LEU B 1 61 ? -70.431 -14.281 16.721 1.00 26.05 61 LEU B C 1
ATOM 3191 O O . LEU B 1 61 ? -70.394 -14.598 15.528 1.00 25.78 61 LEU B O 1
ATOM 3196 N N . LEU B 1 62 ? -69.363 -14.323 17.515 1.00 25.43 62 LEU B N 1
ATOM 3197 C CA . LEU B 1 62 ? -68.052 -14.738 17.025 1.00 22.60 62 LEU B CA 1
ATOM 3198 C C . LEU B 1 62 ? -67.976 -16.230 16.723 1.00 22.64 62 LEU B C 1
ATOM 3199 O O . LEU B 1 62 ? -67.620 -16.628 15.616 1.00 22.67 62 LEU B O 1
ATOM 3204 N N . LEU B 1 63 ? -68.321 -17.053 17.707 1.00 22.01 63 LEU B N 1
ATOM 3205 C CA . LEU B 1 63 ? -68.258 -18.507 17.555 1.00 22.99 63 LEU B CA 1
ATOM 3206 C C . LEU B 1 63 ? -69.126 -19.132 16.471 1.00 22.50 63 LEU B C 1
ATOM 3207 O O . LEU B 1 63 ? -68.757 -20.162 15.898 1.00 20.73 63 LEU B O 1
ATOM 3212 N N . THR B 1 64 ? -70.277 -18.528 16.190 1.00 25.06 64 THR B N 1
ATOM 3213 C CA . THR B 1 64 ? -71.179 -19.068 15.171 1.00 25.14 64 THR B CA 1
ATOM 3214 C C . THR B 1 64 ? -71.074 -18.334 13.830 1.00 26.82 64 THR B C 1
ATOM 3215 O O . THR B 1 64 ? -71.970 -18.430 12.987 1.00 27.11 64 THR B O 1
ATOM 3219 N N . ALA B 1 65 ? -69.980 -17.606 13.629 1.00 26.39 65 ALA B N 1
ATOM 3220 C CA . ALA B 1 65 ? -69.782 -16.881 12.379 1.00 27.95 65 ALA B CA 1
ATOM 3221 C C . ALA B 1 65 ? -69.820 -17.875 11.219 1.00 28.59 65 ALA B C 1
ATOM 3222 O O . ALA B 1 65 ? -69.642 -19.075 11.420 1.00 27.58 65 ALA B O 1
ATOM 3224 N N . ASP B 1 66 ? -70.052 -17.368 10.011 1.00 31.51 66 ASP B N 1
ATOM 3225 C CA . ASP B 1 66 ? -70.137 -18.202 8.811 1.00 33.21 66 ASP B CA 1
ATOM 3226 C C . ASP B 1 66 ? -69.023 -19.241 8.703 1.00 33.06 66 ASP B C 1
ATOM 3227 O O . ASP B 1 66 ? -67.879 -18.984 9.085 1.00 32.57 66 ASP B O 1
ATOM 3232 N N . ASP B 1 67 ? -69.365 -20.405 8.158 1.00 31.79 67 ASP B N 1
ATOM 3233 C CA . ASP B 1 67 ? -68.412 -21.495 7.998 1.00 32.72 67 ASP B CA 1
ATOM 3234 C C . ASP B 1 67 ? -67.180 -21.134 7.161 1.00 32.23 67 ASP B C 1
ATOM 3235 O O . ASP B 1 67 ? -66.202 -21.890 7.123 1.00 29.53 67 ASP B O 1
ATOM 3240 N N . ARG B 1 68 ? -67.221 -19.980 6.499 1.00 31.57 68 ARG B N 1
ATOM 3241 C CA . ARG B 1 68 ? -66.086 -19.539 5.694 1.00 30.78 68 ARG B CA 1
ATOM 3242 C C . ARG B 1 68 ? -64.883 -19.242 6.584 1.00 30.14 68 ARG B C 1
ATOM 3243 O O . ARG B 1 68 ? -63.756 -19.120 6.101 1.00 30.43 68 ARG B O 1
ATOM 3251 N N . VAL B 1 69 ? -65.124 -19.139 7.889 1.00 27.95 69 VAL B N 1
ATOM 3252 C CA . VAL B 1 69 ? -64.054 -18.859 8.838 1.00 26.29 69 VAL B CA 1
ATOM 3253 C C . VAL B 1 69 ? -63.399 -20.154 9.314 1.00 25.82 69 VAL B C 1
ATOM 3254 O O . VAL B 1 69 ? -62.276 -20.147 9.816 1.00 27.13 69 VAL B O 1
ATOM 3258 N N . ASN B 1 70 ? -64.108 -21.264 9.139 1.00 25.24 70 ASN B N 1
ATOM 3259 C CA . ASN B 1 70 ? -63.632 -22.576 9.559 1.00 24.74 70 ASN B CA 1
ATOM 3260 C C . ASN B 1 70 ? -62.172 -22.881 9.225 1.00 25.36 70 ASN B C 1
ATOM 3261 O O . ASN B 1 70 ? -61.425 -23.350 10.085 1.00 25.80 70 ASN B O 1
ATOM 3266 N N . PRO B 1 71 ? -61.743 -22.626 7.976 1.00 25.47 71 PRO B N 1
ATOM 3267 C CA . PRO B 1 71 ? -60.352 -22.896 7.588 1.00 24.07 71 PRO B CA 1
ATOM 3268 C C . PRO B 1 71 ? -59.331 -22.009 8.300 1.00 22.50 71 PRO B C 1
ATOM 3269 O O . PRO B 1 71 ? -58.144 -22.329 8.338 1.00 21.83 71 PRO B O 1
ATOM 3273 N N . CYS B 1 72 ? -59.801 -20.897 8.859 1.00 21.74 72 CYS B N 1
ATOM 3274 C CA . CYS B 1 72 ? -58.930 -19.938 9.535 1.00 21.50 72 CYS B CA 1
ATOM 3275 C C . CYS B 1 72 ? -58.713 -20.171 11.024 1.00 20.55 72 CYS B C 1
ATOM 3276 O O . CYS B 1 72 ? -57.694 -19.764 11.578 1.00 19.32 72 CYS B O 1
ATOM 3279 N N . ILE B 1 73 ? -59.676 -20.815 11.669 1.00 19.54 73 ILE B N 1
ATOM 3280 C CA . ILE B 1 73 ? -59.606 -21.032 13.107 1.00 19.22 73 ILE B CA 1
ATOM 3281 C C . ILE B 1 73 ? -59.279 -22.459 13.524 1.00 18.38 73 ILE B C 1
ATOM 3282 O O . ILE B 1 73 ? -60.087 -23.367 13.348 1.00 19.35 73 ILE B O 1
ATOM 3287 N N . GLY B 1 74 ? -58.084 -22.645 14.079 1.00 18.43 74 GLY B N 1
ATOM 3288 C CA . GLY B 1 74 ? -57.674 -23.960 14.535 1.00 16.73 74 GLY B CA 1
ATOM 3289 C C . GLY B 1 74 ? -58.024 -24.132 16.001 1.00 16.19 74 GLY B C 1
ATOM 3290 O O . GLY B 1 74 ? -58.129 -25.252 16.506 1.00 17.03 74 GLY B O 1
ATOM 3291 N N . GLY B 1 75 ? -58.210 -23.007 16.685 1.00 15.91 75 GLY B N 1
ATOM 3292 C CA . GLY B 1 75 ? -58.546 -23.039 18.094 1.00 14.27 75 GLY B CA 1
ATOM 3293 C C . GLY B 1 75 ? -59.183 -21.764 18.612 1.00 14.66 75 GLY B C 1
ATOM 3294 O O . GLY B 1 75 ? -58.935 -20.667 18.100 1.00 15.03 75 GLY B O 1
ATOM 3295 N N . VAL B 1 76 ? -60.013 -21.918 19.638 1.00 13.95 76 VAL B N 1
ATOM 3296 C CA . VAL B 1 76 ? -60.704 -20.794 20.256 1.00 14.19 76 VAL B CA 1
ATOM 3297 C C . VAL B 1 76 ? -60.488 -20.850 21.771 1.00 15.48 76 VAL B C 1
ATOM 3298 O O . VAL B 1 76 ? -60.756 -21.876 22.405 1.00 14.78 76 VAL B O 1
ATOM 3302 N N . ILE B 1 77 ? -59.995 -19.757 22.349 1.00 15.01 77 ILE B N 1
ATOM 3303 C CA . ILE B 1 77 ? -59.760 -19.711 23.794 1.00 16.48 77 ILE B CA 1
ATOM 3304 C C . ILE B 1 77 ? -60.960 -19.094 24.501 1.00 17.14 77 ILE B C 1
ATOM 3305 O O . ILE B 1 77 ? -61.373 -17.973 24.192 1.00 15.59 77 ILE B O 1
ATOM 3310 N N . LEU B 1 78 ? -61.515 -19.820 25.461 1.00 17.35 78 LEU B N 1
ATOM 3311 C CA . LEU B 1 78 ? -62.662 -19.304 26.189 1.00 19.81 78 LEU B CA 1
ATOM 3312 C C . LEU B 1 78 ? -62.369 -19.031 27.650 1.00 20.49 78 LEU B C 1
ATOM 3313 O O . LEU B 1 78 ? -61.388 -19.524 28.212 1.00 18.59 78 LEU B O 1
ATOM 3318 N N . PHE B 1 79 ? -63.242 -18.229 28.249 1.00 21.13 79 PHE B N 1
ATOM 3319 C CA . PHE B 1 79 ? -63.166 -17.892 29.661 1.00 22.49 79 PHE B CA 1
ATOM 3320 C C . PHE B 1 79 ? -64.098 -18.911 30.320 1.00 23.15 79 PHE B C 1
ATOM 3321 O O . PHE B 1 79 ? -64.997 -19.441 29.665 1.00 22.32 79 PHE B O 1
ATOM 3329 N N . HIS B 1 80 ? -63.882 -19.193 31.601 1.00 22.53 80 HIS B N 1
ATOM 3330 C CA . HIS B 1 80 ? -64.696 -20.174 32.316 1.00 22.98 80 HIS B CA 1
ATOM 3331 C C . HIS B 1 80 ? -66.198 -20.055 32.041 1.00 22.55 80 HIS B C 1
ATOM 3332 O O . HIS B 1 80 ? -66.856 -21.029 31.662 1.00 22.37 80 HIS B O 1
ATOM 3339 N N . GLU B 1 81 ? -66.740 -18.862 32.248 1.00 21.83 81 GLU B N 1
ATOM 3340 C CA . GLU B 1 81 ? -68.164 -18.629 32.040 1.00 22.63 81 GLU B CA 1
ATOM 3341 C C . GLU B 1 81 ? -68.642 -19.133 30.680 1.00 22.12 81 GLU B C 1
ATOM 3342 O O . GLU B 1 81 ? -69.560 -19.949 30.593 1.00 21.82 81 GLU B O 1
ATOM 3348 N N . THR B 1 82 ? -68.006 -18.643 29.621 1.00 21.53 82 THR B N 1
ATOM 3349 C CA . THR B 1 82 ? -68.373 -19.001 28.256 1.00 20.02 82 THR B CA 1
ATOM 3350 C C . THR B 1 82 ? -68.297 -20.500 27.967 1.00 20.54 82 THR B C 1
ATOM 3351 O O . THR B 1 82 ? -69.092 -21.035 27.187 1.00 22.26 82 THR B O 1
ATOM 3355 N N . LEU B 1 83 ? -67.344 -21.179 28.592 1.00 19.84 83 LEU B N 1
ATOM 3356 C CA . LEU B 1 83 ? -67.191 -22.612 28.379 1.00 21.05 83 LEU B CA 1
ATOM 3357 C C . LEU B 1 83 ? -68.483 -23.365 28.692 1.00 22.23 83 LEU B C 1
ATOM 3358 O O . LEU B 1 83 ? -68.764 -24.408 28.099 1.00 22.25 83 LEU B O 1
ATOM 3363 N N . TYR B 1 84 ? -69.264 -22.836 29.613 1.00 22.43 84 TYR B N 1
ATOM 3364 C CA . TYR B 1 84 ? -70.497 -23.503 30.011 1.00 22.93 84 TYR B CA 1
ATOM 3365 C C . TYR B 1 84 ? -71.795 -22.877 29.508 1.00 23.64 84 TYR B C 1
ATOM 3366 O O . TYR B 1 84 ? -72.882 -23.244 29.958 1.00 24.17 84 TYR B O 1
ATOM 3375 N N . GLN B 1 85 ? -71.691 -21.931 28.557 1.00 23.76 85 GLN B N 1
ATOM 3376 C CA . GLN B 1 85 ? -72.872 -21.301 27.980 1.00 22.96 85 GLN B CA 1
ATOM 3377 C C . GLN B 1 85 ? -73.234 -22.037 26.692 1.00 24.97 85 GLN B C 1
ATOM 3378 O O . GLN B 1 85 ? -72.470 -22.879 26.210 1.00 25.32 85 GLN B O 1
ATOM 3384 N N . LYS B 1 86 ? -74.403 -21.728 26.138 1.00 25.99 86 LYS B N 1
ATOM 3385 C CA . LYS B 1 86 ? -74.857 -22.369 24.910 1.00 26.70 86 LYS B CA 1
ATOM 3386 C C . LYS B 1 86 ? -75.247 -21.335 23.869 1.00 27.81 86 LYS B C 1
ATOM 3387 O O . LYS B 1 86 ? -75.593 -20.200 24.201 1.00 27.54 86 LYS B O 1
ATOM 3393 N N . ALA B 1 87 ? -75.177 -21.728 22.604 1.00 27.94 87 ALA B N 1
ATOM 3394 C CA . ALA B 1 87 ? -75.548 -20.830 21.521 1.00 29.94 87 ALA B CA 1
ATOM 3395 C C . ALA B 1 87 ? -77.065 -20.899 21.361 1.00 30.99 87 ALA B C 1
ATOM 3396 O O . ALA B 1 87 ? -77.731 -21.706 22.019 1.00 29.47 87 ALA B O 1
ATOM 3398 N N . ASP B 1 88 ? -77.613 -20.056 20.492 1.00 32.85 88 ASP B N 1
ATOM 3399 C CA . ASP B 1 88 ? -79.050 -20.053 20.269 1.00 33.24 88 ASP B CA 1
ATOM 3400 C C . ASP B 1 88 ? -79.516 -21.387 19.713 1.00 33.24 88 ASP B C 1
ATOM 3401 O O . ASP B 1 88 ? -80.643 -21.801 19.965 1.00 34.05 88 ASP B O 1
ATOM 3406 N N . ASP B 1 89 ? -78.645 -22.064 18.968 1.00 33.62 89 ASP B N 1
ATOM 3407 C CA . ASP B 1 89 ? -78.998 -23.356 18.389 1.00 34.38 89 ASP B CA 1
ATOM 3408 C C . ASP B 1 89 ? -79.110 -24.474 19.427 1.00 33.04 89 ASP B C 1
ATOM 3409 O O . ASP B 1 89 ? -79.351 -25.632 19.075 1.00 32.75 89 ASP B O 1
ATOM 3414 N N . GLY B 1 90 ? -78.927 -24.128 20.700 1.00 32.03 90 GLY B N 1
ATOM 3415 C CA . GLY B 1 90 ? -79.036 -25.113 21.766 1.00 31.35 90 GLY B CA 1
ATOM 3416 C C . GLY B 1 90 ? -77.763 -25.824 22.200 1.00 31.62 90 GLY B C 1
ATOM 3417 O O . GLY B 1 90 ? -77.667 -26.281 23.339 1.00 32.63 90 GLY B O 1
ATOM 3418 N N . ARG B 1 91 ? -76.784 -25.919 21.308 1.00 30.58 91 ARG B N 1
ATOM 3419 C CA . ARG B 1 91 ? -75.526 -26.599 21.617 1.00 30.47 91 ARG B CA 1
ATOM 3420 C C . ARG B 1 91 ? -74.577 -25.763 22.475 1.00 29.03 91 ARG B C 1
ATOM 3421 O O . ARG B 1 91 ? -74.490 -24.543 22.323 1.00 29.06 91 ARG B O 1
ATOM 3429 N N . PRO B 1 92 ? -73.854 -26.414 23.396 1.00 28.11 92 PRO B N 1
ATOM 3430 C CA . PRO B 1 92 ? -72.911 -25.672 24.240 1.00 26.59 92 PRO B CA 1
ATOM 3431 C C . PRO B 1 92 ? -71.788 -25.139 23.346 1.00 25.10 92 PRO B C 1
ATOM 3432 O O . PRO B 1 92 ? -71.400 -25.799 22.381 1.00 23.67 92 PRO B O 1
ATOM 3436 N N . PHE B 1 93 ? -71.276 -23.949 23.654 1.00 23.38 93 PHE B N 1
ATOM 3437 C CA . PHE B 1 93 ? -70.212 -23.353 22.841 1.00 23.94 93 PHE B CA 1
ATOM 3438 C C . PHE B 1 93 ? -69.056 -24.287 22.464 1.00 23.50 93 PHE B C 1
ATOM 3439 O O . PHE B 1 93 ? -68.551 -24.226 21.343 1.00 24.01 93 PHE B O 1
ATOM 3447 N N . PRO B 1 94 ? -68.616 -25.159 23.389 1.00 22.76 94 PRO B N 1
ATOM 3448 C CA . PRO B 1 94 ? -67.513 -26.065 23.043 1.00 22.17 94 PRO B CA 1
ATOM 3449 C C . PRO B 1 94 ? -67.871 -26.927 21.827 1.00 22.71 94 PRO B C 1
ATOM 3450 O O . PRO B 1 94 ? -67.049 -27.138 20.932 1.00 21.16 94 PRO B O 1
ATOM 3454 N N . GLN B 1 95 ? -69.105 -27.424 21.809 1.00 22.60 95 GLN B N 1
ATOM 3455 C CA . GLN B 1 95 ? -69.586 -28.252 20.708 1.00 24.03 95 GLN B CA 1
ATOM 3456 C C . GLN B 1 95 ? -69.678 -27.448 19.417 1.00 21.30 95 GLN B C 1
ATOM 3457 O O . GLN B 1 95 ? -69.449 -27.975 18.329 1.00 20.28 95 GLN B O 1
ATOM 3463 N N . VAL B 1 96 ? -70.032 -26.173 19.540 1.00 20.19 96 VAL B N 1
ATOM 3464 C CA . VAL B 1 96 ? -70.136 -25.302 18.376 1.00 18.50 96 VAL B CA 1
ATOM 3465 C C . VAL B 1 96 ? -68.755 -25.175 17.754 1.00 19.07 96 VAL B C 1
ATOM 3466 O O . VAL B 1 96 ? -68.579 -25.374 16.551 1.00 19.73 96 VAL B O 1
ATOM 3470 N N . ILE B 1 97 ? -67.775 -24.851 18.593 1.00 18.26 97 ILE B N 1
ATOM 3471 C CA . ILE B 1 97 ? -66.399 -24.678 18.146 1.00 17.19 97 ILE B CA 1
ATOM 3472 C C . ILE B 1 97 ? -65.880 -25.920 17.436 1.00 18.93 97 ILE B C 1
ATOM 3473 O O . ILE B 1 97 ? -65.321 -25.827 16.339 1.00 17.51 97 ILE B O 1
ATOM 3478 N N . LYS B 1 98 ? -66.080 -27.082 18.053 1.00 19.44 98 LYS B N 1
ATOM 3479 C CA . LYS B 1 98 ? -65.622 -28.339 17.471 1.00 22.84 98 LYS B CA 1
ATOM 3480 C C . LYS B 1 98 ? -66.296 -28.651 16.144 1.00 22.20 98 LYS B C 1
ATOM 3481 O O . LYS B 1 98 ? -65.666 -29.190 15.239 1.00 20.49 98 LYS B O 1
ATOM 3487 N N . SER B 1 99 ? -67.580 -28.326 16.035 1.00 22.21 99 SER B N 1
ATOM 3488 C CA . SER B 1 99 ? -68.313 -28.597 14.808 1.00 22.47 99 SER B CA 1
ATOM 3489 C C . SER B 1 99 ? -67.745 -27.793 13.648 1.00 23.54 99 SER B C 1
ATOM 3490 O O . SER B 1 99 ? -67.884 -28.183 12.492 1.00 24.19 99 SER B O 1
ATOM 3493 N N . LYS B 1 100 ? -67.097 -26.674 13.956 1.00 22.28 100 LYS B N 1
ATOM 3494 C CA . LYS B 1 100 ? -66.521 -25.839 12.912 1.00 23.26 100 LYS B CA 1
ATOM 3495 C C . LYS B 1 100 ? -65.057 -26.182 12.647 1.00 23.22 100 LYS B C 1
ATOM 3496 O O . LYS B 1 100 ? -64.364 -25.471 11.917 1.00 23.09 100 LYS B O 1
ATOM 3502 N N . GLY B 1 101 ? -64.598 -27.284 13.234 1.00 22.57 101 GLY B N 1
ATOM 3503 C CA . GLY B 1 101 ? -63.224 -27.716 13.035 1.00 21.80 101 GLY B CA 1
ATOM 3504 C C . GLY B 1 101 ? -62.213 -27.104 13.988 1.00 22.22 101 GLY B C 1
ATOM 3505 O O . GLY B 1 101 ? -61.001 -27.235 13.801 1.00 21.13 101 GLY B O 1
ATOM 3506 N N . GLY B 1 102 ? -62.702 -26.435 15.022 1.00 21.51 102 GLY B N 1
ATOM 3507 C CA . GLY B 1 102 ? -61.793 -25.822 15.965 1.00 21.30 102 GLY B CA 1
ATOM 3508 C C . GLY B 1 102 ? -61.604 -26.613 17.246 1.00 21.48 102 GLY B C 1
ATOM 3509 O O . GLY B 1 102 ? -62.472 -27.391 17.656 1.00 19.53 102 GLY B O 1
ATOM 3510 N N . VAL B 1 103 ? -60.449 -26.418 17.871 1.00 19.12 103 VAL B N 1
ATOM 3511 C CA . VAL B 1 103 ? -60.136 -27.067 19.133 1.00 17.76 103 VAL B CA 1
ATOM 3512 C C . VAL B 1 103 ? -60.520 -26.046 20.211 1.00 17.46 103 VAL B C 1
ATOM 3513 O O . VAL B 1 103 ? -60.389 -24.834 20.006 1.00 16.10 103 VAL B O 1
ATOM 3517 N N . VAL B 1 104 ? -61.011 -26.530 21.345 1.00 17.19 104 VAL B N 1
ATOM 3518 C CA . VAL B 1 104 ? -61.425 -25.639 22.418 1.00 17.41 104 VAL B CA 1
ATOM 3519 C C . VAL B 1 104 ? -60.324 -25.418 23.452 1.00 17.88 104 VAL B C 1
ATOM 3520 O O . VAL B 1 104 ? -59.681 -26.366 23.909 1.00 18.69 104 VAL B O 1
ATOM 3524 N N . GLY B 1 105 ? -60.115 -24.154 23.807 1.00 15.81 105 GLY B N 1
ATOM 3525 C CA . GLY B 1 105 ? -59.113 -23.799 24.798 1.00 16.86 105 GLY B CA 1
ATOM 3526 C C . GLY B 1 105 ? -59.778 -23.102 25.974 1.00 16.80 105 GLY B C 1
ATOM 3527 O O . GLY B 1 105 ? -60.885 -22.565 25.836 1.00 15.22 105 GLY B O 1
ATOM 3528 N N . ILE B 1 106 ? -59.113 -23.107 27.128 1.00 15.22 106 ILE B N 1
ATOM 3529 C CA . ILE B 1 106 ? -59.657 -22.484 28.337 1.00 15.58 106 ILE B CA 1
ATOM 3530 C C . ILE B 1 106 ? -58.574 -21.745 29.120 1.00 15.40 106 ILE B C 1
ATOM 3531 O O . ILE B 1 106 ? -57.517 -22.309 29.399 1.00 13.55 106 ILE B O 1
ATOM 3536 N N . LYS B 1 107 ? -58.832 -20.484 29.464 1.00 16.15 107 LYS B N 1
ATOM 3537 C CA . LYS B 1 107 ? -57.874 -19.710 30.251 1.00 17.31 107 LYS B CA 1
ATOM 3538 C C . LYS B 1 107 ? -57.918 -20.287 31.662 1.00 16.78 107 LYS B C 1
ATOM 3539 O O . LYS B 1 107 ? -58.996 -20.403 32.246 1.00 18.00 107 LYS B O 1
ATOM 3545 N N . VAL B 1 108 ? -56.766 -20.648 32.223 1.00 16.53 108 VAL B N 1
ATOM 3546 C CA . VAL B 1 108 ? -56.760 -21.222 33.568 1.00 13.46 108 VAL B CA 1
ATOM 3547 C C . VAL B 1 108 ? -55.990 -20.443 34.637 1.00 15.12 108 VAL B C 1
ATOM 3548 O O . VAL B 1 108 ? -56.080 -20.772 35.826 1.00 14.01 108 VAL B O 1
ATOM 3552 N N . ASP B 1 109 ? -55.237 -19.421 34.242 1.00 14.26 109 ASP B N 1
ATOM 3553 C CA . ASP B 1 109 ? -54.488 -18.661 35.243 1.00 16.24 109 ASP B CA 1
ATOM 3554 C C . ASP B 1 109 ? -55.457 -17.805 36.051 1.00 15.03 109 ASP B C 1
ATOM 3555 O O . ASP B 1 109 ? -56.613 -17.619 35.659 1.00 14.64 109 ASP B O 1
ATOM 3560 N N . LYS B 1 110 ? -55.005 -17.304 37.192 1.00 15.23 110 LYS B N 1
ATOM 3561 C CA . LYS B 1 110 ? -55.870 -16.473 38.008 1.00 16.43 110 LYS B CA 1
ATOM 3562 C C . LYS B 1 110 ? -55.334 -15.064 38.195 1.00 15.79 110 LYS B C 1
ATOM 3563 O O . LYS B 1 110 ? -55.484 -14.475 39.263 1.00 17.44 110 LYS B O 1
ATOM 3569 N N . GLY B 1 111 ? -54.712 -14.531 37.147 1.00 14.76 111 GLY B N 1
ATOM 3570 C CA . GLY B 1 111 ? -54.190 -13.175 37.200 1.00 15.64 111 GLY B CA 1
ATOM 3571 C C . GLY B 1 111 ? -52.781 -13.007 37.732 1.00 16.75 111 GLY B C 1
ATOM 3572 O O . GLY B 1 111 ? -52.204 -13.931 38.301 1.00 17.74 111 GLY B O 1
ATOM 3573 N N . VAL B 1 112 ? -52.232 -11.809 37.553 1.00 14.66 112 VAL B N 1
ATOM 3574 C CA . VAL B 1 112 ? -50.889 -11.510 38.009 1.00 14.34 112 VAL B CA 1
ATOM 3575 C C . VAL B 1 112 ? -50.930 -11.016 39.443 1.00 13.99 112 VAL B C 1
ATOM 3576 O O . VAL B 1 112 ? -51.941 -10.489 39.893 1.00 13.25 112 VAL B O 1
ATOM 3580 N N . VAL B 1 113 ? -49.831 -11.223 40.161 1.00 13.30 113 VAL B N 1
ATOM 3581 C CA . VAL B 1 113 ? -49.704 -10.798 41.549 1.00 13.46 113 VAL B CA 1
ATOM 3582 C C . VAL B 1 113 ? -48.339 -10.142 41.657 1.00 14.28 113 VAL B C 1
ATOM 3583 O O . VAL B 1 113 ? -47.400 -10.533 40.968 1.00 15.33 113 VAL B O 1
ATOM 3587 N N . PRO B 1 114 ? -48.210 -9.128 42.518 1.00 15.27 114 PRO B N 1
ATOM 3588 C CA . PRO B 1 114 ? -46.925 -8.443 42.666 1.00 15.85 114 PRO B CA 1
ATOM 3589 C C . PRO B 1 114 ? -45.819 -9.234 43.362 1.00 16.83 114 PRO B C 1
ATOM 3590 O O . PRO B 1 114 ? -46.073 -9.971 44.318 1.00 15.74 114 PRO B O 1
ATOM 3594 N N . LEU B 1 115 ? -44.596 -9.077 42.858 1.00 15.73 115 LEU B N 1
ATOM 3595 C CA . LEU B 1 115 ? -43.414 -9.713 43.437 1.00 16.05 115 LEU B CA 1
ATOM 3596 C C . LEU B 1 115 ? -42.792 -8.682 44.378 1.00 15.34 115 LEU B C 1
ATOM 3597 O O . LEU B 1 115 ? -42.267 -7.664 43.932 1.00 14.96 115 LEU B O 1
ATOM 3602 N N . ALA B 1 116 ? -42.871 -8.931 45.679 1.00 16.08 116 ALA B N 1
ATOM 3603 C CA . ALA B 1 116 ? -42.299 -8.003 46.652 1.00 16.64 116 ALA B CA 1
ATOM 3604 C C . ALA B 1 116 ? -40.800 -7.842 46.413 1.00 16.27 116 ALA B C 1
ATOM 3605 O O . ALA B 1 116 ? -40.124 -8.778 45.987 1.00 15.41 116 ALA B O 1
ATOM 3607 N N . GLY B 1 117 ? -40.289 -6.645 46.677 1.00 17.32 117 GLY B N 1
ATOM 3608 C CA . GLY B 1 117 ? -38.875 -6.388 46.492 1.00 16.60 117 GLY B CA 1
ATOM 3609 C C . GLY B 1 117 ? -38.455 -6.097 45.063 1.00 17.10 117 GLY B C 1
ATOM 3610 O O . GLY B 1 117 ? -37.265 -6.097 44.759 1.00 17.14 117 GLY B O 1
ATOM 3611 N N . THR B 1 118 ? -39.420 -5.857 44.182 1.00 16.79 118 THR B N 1
ATOM 3612 C CA . THR B 1 118 ? -39.112 -5.555 42.787 1.00 17.15 118 THR B CA 1
ATOM 3613 C C . THR B 1 118 ? -39.753 -4.228 42.395 1.00 17.53 118 THR B C 1
ATOM 3614 O O . THR B 1 118 ? -40.637 -3.735 43.086 1.00 18.95 118 THR B O 1
ATOM 3618 N N . ASN B 1 119 ? -39.313 -3.652 41.282 1.00 19.09 119 ASN B N 1
ATOM 3619 C CA . ASN B 1 119 ? -39.880 -2.388 40.826 1.00 21.00 119 ASN B CA 1
ATOM 3620 C C . ASN B 1 119 ? -41.192 -2.625 40.073 1.00 19.94 119 ASN B C 1
ATOM 3621 O O . ASN B 1 119 ? -41.237 -2.515 38.849 1.00 19.30 119 ASN B O 1
ATOM 3626 N N . GLY B 1 120 ? -42.245 -2.971 40.810 1.00 20.50 120 GLY B N 1
ATOM 3627 C CA . GLY B 1 120 ? -43.545 -3.201 40.204 1.00 17.59 120 GLY B CA 1
ATOM 3628 C C . GLY B 1 120 ? -43.696 -4.435 39.329 1.00 18.85 120 GLY B C 1
ATOM 3629 O O . GLY B 1 120 ? -44.607 -4.493 38.509 1.00 17.11 120 GLY B O 1
ATOM 3630 N N . GLU B 1 121 ? -42.822 -5.423 39.493 1.00 17.08 121 GLU B N 1
ATOM 3631 C CA . GLU B 1 121 ? -42.915 -6.635 38.689 1.00 16.81 121 GLU B CA 1
ATOM 3632 C C . GLU B 1 121 ? -43.931 -7.631 39.252 1.00 17.05 121 GLU B C 1
ATOM 3633 O O . GLU B 1 121 ? -44.388 -7.492 40.384 1.00 16.94 121 GLU B O 1
ATOM 3639 N N . THR B 1 122 ? -44.272 -8.643 38.460 1.00 15.48 122 THR B N 1
ATOM 3640 C CA . THR B 1 122 ? -45.269 -9.618 38.879 1.00 13.88 122 THR B CA 1
ATOM 3641 C C . THR B 1 122 ? -44.968 -11.051 38.451 1.00 13.70 122 THR B C 1
ATOM 3642 O O . THR B 1 122 ? -44.047 -11.322 37.685 1.00 13.15 122 THR B O 1
ATOM 3646 N N . THR B 1 123 ? -45.760 -11.969 38.986 1.00 14.66 123 THR B N 1
ATOM 3647 C CA . THR B 1 123 ? -45.692 -13.366 38.602 1.00 14.35 123 THR B CA 1
ATOM 3648 C C . THR B 1 123 ? -47.179 -13.676 38.456 1.00 14.72 123 THR B C 1
ATOM 3649 O O . THR B 1 123 ? -48.004 -12.781 38.644 1.00 13.75 123 THR B O 1
ATOM 3653 N N . THR B 1 124 ? -47.536 -14.909 38.124 1.00 13.82 124 THR B N 1
ATOM 3654 C CA . THR B 1 124 ? -48.946 -15.236 37.929 1.00 14.06 124 THR B CA 1
ATOM 3655 C C . THR B 1 124 ? -49.380 -16.398 38.819 1.00 15.18 124 THR B C 1
ATOM 3656 O O . THR B 1 124 ? -48.610 -17.329 39.045 1.00 16.10 124 THR B O 1
ATOM 3660 N N . GLN B 1 125 ? -50.612 -16.330 39.328 1.00 14.98 125 GLN B N 1
ATOM 3661 C CA . GLN B 1 125 ? -51.161 -17.374 40.196 1.00 14.29 125 GLN B CA 1
ATOM 3662 C C . GLN B 1 125 ? -52.208 -18.210 39.455 1.00 14.17 125 GLN B C 1
ATOM 3663 O O . GLN B 1 125 ? -52.596 -17.879 38.331 1.00 14.01 125 GLN B O 1
ATOM 3669 N N . GLY B 1 126 ? -52.652 -19.293 40.089 1.00 11.96 126 GLY B N 1
ATOM 3670 C CA . GLY B 1 126 ? -53.651 -20.162 39.489 1.00 11.38 126 GLY B CA 1
ATOM 3671 C C . GLY B 1 126 ? -53.289 -21.642 39.470 1.00 12.62 126 GLY B C 1
ATOM 3672 O O . GLY B 1 126 ? -53.963 -22.434 38.819 1.00 12.46 126 GLY B O 1
ATOM 3673 N N . LEU B 1 127 ? -52.233 -22.032 40.177 1.00 13.73 127 LEU B N 1
ATOM 3674 C CA . LEU B 1 127 ? -51.830 -23.443 40.201 1.00 14.13 127 LEU B CA 1
ATOM 3675 C C . LEU B 1 127 ? -52.663 -24.301 41.148 1.00 13.13 127 LEU B C 1
ATOM 3676 O O . LEU B 1 127 ? -52.770 -25.510 40.962 1.00 14.28 127 LEU B O 1
ATOM 3681 N N . ASP B 1 128 ? -53.244 -23.680 42.167 1.00 13.79 128 ASP B N 1
ATOM 3682 C CA . ASP B 1 128 ? -54.024 -24.418 43.160 1.00 15.15 128 ASP B CA 1
ATOM 3683 C C . ASP B 1 128 ? -55.229 -25.182 42.605 1.00 15.70 128 ASP B C 1
ATOM 3684 O O . ASP B 1 128 ? -56.124 -24.600 41.994 1.00 14.88 128 ASP B O 1
ATOM 3689 N N . GLY B 1 129 ? -55.240 -26.495 42.832 1.00 15.10 129 GLY B N 1
ATOM 3690 C CA . GLY B 1 129 ? -56.321 -27.332 42.340 1.00 15.54 129 GLY B CA 1
ATOM 3691 C C . GLY B 1 129 ? -56.395 -27.334 40.820 1.00 15.04 129 GLY B C 1
ATOM 3692 O O . GLY B 1 129 ? -57.418 -27.707 40.252 1.00 15.77 129 GLY B O 1
ATOM 3693 N N . LEU B 1 130 ? -55.313 -26.930 40.156 1.00 14.90 130 LEU B N 1
ATOM 3694 C CA . LEU B 1 130 ? -55.293 -26.871 38.693 1.00 14.47 130 LEU B CA 1
ATOM 3695 C C . LEU B 1 130 ? -55.453 -28.229 38.005 1.00 15.50 130 LEU B C 1
ATOM 3696 O O . LEU B 1 130 ? -56.068 -28.324 36.941 1.00 17.12 130 LEU B O 1
ATOM 3701 N N . SER B 1 131 ? -54.908 -29.282 38.602 1.00 15.70 131 SER B N 1
ATOM 3702 C CA . SER B 1 131 ? -55.023 -30.603 37.995 1.00 18.10 131 SER B CA 1
ATOM 3703 C C . SER B 1 131 ? -56.500 -30.990 37.885 1.00 18.03 131 SER B C 1
ATOM 3704 O O . SER B 1 131 ? -56.971 -31.370 36.812 1.00 16.25 131 SER B O 1
ATOM 3707 N N . GLU B 1 132 ? -57.220 -30.875 39.000 1.00 17.73 132 GLU B N 1
ATOM 3708 C CA . GLU B 1 132 ? -58.645 -31.185 39.050 1.00 17.71 132 GLU B CA 1
ATOM 3709 C C . GLU B 1 132 ? -59.430 -30.340 38.051 1.00 16.07 132 GLU B C 1
ATOM 3710 O O . GLU B 1 132 ? -60.346 -30.830 37.398 1.00 15.22 132 GLU B O 1
ATOM 3716 N N . ARG B 1 133 ? -59.085 -29.061 37.949 1.00 16.16 133 ARG B N 1
ATOM 3717 C CA . ARG B 1 133 ? -59.775 -28.173 37.018 1.00 16.74 133 ARG B CA 1
ATOM 3718 C C . ARG B 1 133 ? -59.532 -28.614 35.583 1.00 16.55 133 ARG B C 1
ATOM 3719 O O . ARG B 1 133 ? -60.455 -28.643 34.772 1.00 18.32 133 ARG B O 1
ATOM 3727 N N . CYS B 1 134 ? -58.280 -28.939 35.271 1.00 15.66 134 CYS B N 1
ATOM 3728 C CA . CYS B 1 134 ? -57.919 -29.387 33.929 1.00 15.89 134 CYS B CA 1
ATOM 3729 C C . CYS B 1 134 ? -58.651 -30.676 33.572 1.00 16.03 134 CYS B C 1
ATOM 3730 O O . CYS B 1 134 ? -59.108 -30.843 32.443 1.00 15.99 134 CYS B O 1
ATOM 3733 N N . ALA B 1 135 ? -58.759 -31.586 34.538 1.00 15.60 135 ALA B N 1
ATOM 3734 C CA . ALA B 1 135 ? -59.437 -32.856 34.312 1.00 16.71 135 ALA B CA 1
ATOM 3735 C C . ALA B 1 135 ? -60.907 -32.613 33.979 1.00 17.85 135 ALA B C 1
ATOM 3736 O O . ALA B 1 135 ? -61.473 -33.287 33.117 1.00 17.61 135 ALA B O 1
ATOM 3738 N N . GLN B 1 136 ? -61.515 -31.642 34.657 1.00 16.44 136 GLN B N 1
ATOM 3739 C CA . GLN B 1 136 ? -62.915 -31.307 34.418 1.00 18.14 136 GLN B CA 1
ATOM 3740 C C . GLN B 1 136 ? -63.081 -30.597 33.076 1.00 18.52 136 GLN B C 1
ATOM 3741 O O . GLN B 1 136 ? -63.997 -30.909 32.314 1.00 20.44 136 GLN B O 1
ATOM 3747 N N . TYR B 1 137 ? -62.198 -29.645 32.782 1.00 17.63 137 TYR B N 1
ATOM 3748 C CA . TYR B 1 137 ? -62.279 -28.930 31.514 1.00 17.97 137 TYR B CA 1
ATOM 3749 C C . TYR B 1 137 ? -62.100 -29.900 30.345 1.00 19.26 137 TYR B C 1
ATOM 3750 O O . TYR B 1 137 ? -62.719 -29.738 29.291 1.00 19.78 137 TYR B O 1
ATOM 3759 N N . LYS B 1 138 ? -61.249 -30.903 30.533 1.00 19.85 138 LYS B N 1
ATOM 3760 C CA . LYS B 1 138 ? -61.014 -31.901 29.495 1.00 19.63 138 LYS B CA 1
ATOM 3761 C C . LYS B 1 138 ? -62.340 -32.600 29.219 1.00 21.17 138 LYS B C 1
ATOM 3762 O O . LYS B 1 138 ? -62.792 -32.676 28.073 1.00 21.55 138 LYS B O 1
ATOM 3768 N N . LYS B 1 139 ? -62.964 -33.102 30.281 1.00 21.99 139 LYS B N 1
ATOM 3769 C CA . LYS B 1 139 ? -64.246 -33.789 30.166 1.00 23.31 139 LYS B CA 1
ATOM 3770 C C . LYS B 1 139 ? -65.297 -32.900 29.519 1.00 22.54 139 LYS B C 1
ATOM 3771 O O . LYS B 1 139 ? -66.197 -33.391 28.844 1.00 23.48 139 LYS B O 1
ATOM 3777 N N . ASP B 1 140 ? -65.184 -31.594 29.727 1.00 22.47 140 ASP B N 1
ATOM 3778 C CA . ASP B 1 140 ? -66.150 -30.669 29.158 1.00 23.15 140 ASP B CA 1
ATOM 3779 C C . ASP B 1 140 ? -65.793 -30.132 27.770 1.00 22.68 140 ASP B C 1
ATOM 3780 O O . ASP B 1 140 ? -66.327 -29.108 27.344 1.00 21.96 140 ASP B O 1
ATOM 3785 N N . GLY B 1 141 ? -64.887 -30.823 27.079 1.00 21.68 141 GLY B N 1
ATOM 3786 C CA . GLY B 1 141 ? -64.523 -30.436 25.723 1.00 21.59 141 GLY B CA 1
ATOM 3787 C C . GLY B 1 141 ? -63.283 -29.602 25.444 1.00 22.18 141 GLY B C 1
ATOM 3788 O O . GLY B 1 141 ? -63.008 -29.294 24.285 1.00 20.69 141 GLY B O 1
ATOM 3789 N N . ALA B 1 142 ? -62.532 -29.234 26.475 1.00 21.13 142 ALA B N 1
ATOM 3790 C CA . ALA B 1 142 ? -61.336 -28.423 26.267 1.00 21.36 142 ALA B CA 1
ATOM 3791 C C . ALA B 1 142 ? -60.126 -29.295 25.984 1.00 20.24 142 ALA B C 1
ATOM 3792 O O . ALA B 1 142 ? -59.935 -30.322 26.636 1.00 21.25 142 ALA B O 1
ATOM 3794 N N . ASP B 1 143 ? -59.311 -28.893 25.011 1.00 18.24 143 ASP B N 1
ATOM 3795 C CA . ASP B 1 143 ? -58.114 -29.659 24.688 1.00 16.41 143 ASP B CA 1
ATOM 3796 C C . ASP B 1 143 ? -56.814 -28.874 24.882 1.00 16.06 143 ASP B C 1
ATOM 3797 O O . ASP B 1 143 ? -55.733 -29.456 24.829 1.00 13.93 143 ASP B O 1
ATOM 3802 N N . PHE B 1 144 ? -56.940 -27.561 25.049 1.00 13.08 144 PHE B N 1
ATOM 3803 C CA . PHE B 1 144 ? -55.747 -26.782 25.340 1.00 12.98 144 PHE B CA 1
ATOM 3804 C C . PHE B 1 144 ? -56.067 -25.712 26.389 1.00 12.29 144 PHE B C 1
ATOM 3805 O O . PHE B 1 144 ? -57.229 -25.399 26.591 1.00 13.24 144 PHE B O 1
ATOM 3813 N N . ALA B 1 145 ? -54.980 -25.156 27.027 1.00 15.80 145 ALA B N 1
ATOM 3814 C CA . ALA B 1 145 ? -55.166 -24.133 28.046 1.00 16.05 145 ALA B CA 1
ATOM 3815 C C . ALA B 1 145 ? -54.314 -22.904 27.777 1.00 16.38 145 ALA B C 1
ATOM 3816 O O . ALA B 1 145 ? -53.426 -22.929 26.923 1.00 16.94 145 ALA B O 1
ATOM 3818 N N . LYS B 1 146 ? -54.590 -21.834 28.522 1.00 16.65 146 LYS B N 1
ATOM 3819 C CA . LYS B 1 146 ? -53.864 -20.574 28.392 1.00 19.18 146 LYS B CA 1
ATOM 3820 C C . LYS B 1 146 ? -53.499 -20.003 29.763 1.00 17.55 146 LYS B C 1
ATOM 3821 O O . LYS B 1 146 ? -54.340 -19.908 30.652 1.00 18.65 146 LYS B O 1
ATOM 3827 N N . TRP B 1 147 ? -52.236 -19.629 29.919 1.00 16.93 147 TRP B N 1
ATOM 3828 C CA . TRP B 1 147 ? -51.733 -19.058 31.164 1.00 15.80 147 TRP B CA 1
ATOM 3829 C C . TRP B 1 147 ? -50.823 -17.910 30.756 1.00 14.76 147 TRP B C 1
ATOM 3830 O O . TRP B 1 147 ? -49.859 -18.113 30.013 1.00 13.00 147 TRP B O 1
ATOM 3841 N N . ARG B 1 148 ? -51.123 -16.711 31.245 1.00 13.57 148 ARG B N 1
ATOM 3842 C CA . ARG B 1 148 ? -50.338 -15.537 30.881 1.00 13.76 148 ARG B CA 1
ATOM 3843 C C . ARG B 1 148 ? -49.479 -14.913 31.980 1.00 13.05 148 ARG B C 1
ATOM 3844 O O . ARG B 1 148 ? -49.976 -14.552 33.045 1.00 12.84 148 ARG B O 1
ATOM 3852 N N . CYS B 1 149 ? -48.182 -14.792 31.704 1.00 14.44 149 CYS B N 1
ATOM 3853 C CA . CYS B 1 149 ? -47.241 -14.153 32.619 1.00 13.31 149 CYS B CA 1
ATOM 3854 C C . CYS B 1 149 ? -46.932 -12.815 31.964 1.00 12.84 149 CYS B C 1
ATOM 3855 O O . CYS B 1 149 ? -46.945 -12.701 30.741 1.00 14.46 149 CYS B O 1
ATOM 3858 N N . VAL B 1 150 ? -46.668 -11.803 32.776 1.00 13.64 150 VAL B N 1
ATOM 3859 C CA . VAL B 1 150 ? -46.383 -10.478 32.255 1.00 13.94 150 VAL B CA 1
ATOM 3860 C C . VAL B 1 150 ? -45.032 -9.976 32.744 1.00 14.61 150 VAL B C 1
ATOM 3861 O O . VAL B 1 150 ? -44.746 -9.994 33.940 1.00 13.93 150 VAL B O 1
ATOM 3865 N N . LEU B 1 151 ? -44.199 -9.542 31.804 1.00 13.66 151 LEU B N 1
ATOM 3866 C CA . LEU B 1 151 ? -42.876 -9.016 32.118 1.00 16.44 151 LEU B CA 1
ATOM 3867 C C . LEU B 1 151 ? -42.812 -7.611 31.537 1.00 16.55 151 LEU B C 1
ATOM 3868 O O . LEU B 1 151 ? -43.388 -7.355 30.486 1.00 17.42 151 LEU B O 1
ATOM 3873 N N . LYS B 1 152 ? -42.114 -6.705 32.211 1.00 18.24 152 LYS B N 1
ATOM 3874 C CA . LYS B 1 152 ? -42.025 -5.331 31.732 1.00 19.27 152 LYS B CA 1
ATOM 3875 C C . LYS B 1 152 ? -40.597 -4.862 31.503 1.00 18.57 152 LYS B C 1
ATOM 3876 O O . LYS B 1 152 ? -39.695 -5.187 32.271 1.00 16.68 152 LYS B O 1
ATOM 3882 N N . ILE B 1 153 ? -40.395 -4.098 30.434 1.00 18.29 153 ILE B N 1
ATOM 3883 C CA . ILE B 1 153 ? -39.073 -3.570 30.126 1.00 17.97 153 ILE B CA 1
ATOM 3884 C C . ILE B 1 153 ? -38.958 -2.180 30.738 1.00 20.48 153 ILE B C 1
ATOM 3885 O O . ILE B 1 153 ? -39.747 -1.285 30.431 1.00 17.78 153 ILE B O 1
ATOM 3890 N N . GLY B 1 154 ? -37.975 -2.016 31.617 1.00 22.29 154 GLY B N 1
ATOM 3891 C CA . GLY B 1 154 ? -37.769 -0.744 32.280 1.00 24.94 154 GLY B CA 1
ATOM 3892 C C . GLY B 1 154 ? -36.315 -0.566 32.658 1.00 27.24 154 GLY B C 1
ATOM 3893 O O . GLY B 1 154 ? -35.448 -1.275 32.150 1.00 27.84 154 GLY B O 1
ATOM 3894 N N . GLU B 1 155 ? -36.048 0.374 33.557 1.00 30.51 155 GLU B N 1
ATOM 3895 C CA . GLU B 1 155 ? -34.684 0.659 33.987 1.00 34.45 155 GLU B CA 1
ATOM 3896 C C . GLU B 1 155 ? -33.964 -0.540 34.599 1.00 33.27 155 GLU B C 1
ATOM 3897 O O . GLU B 1 155 ? -32.802 -0.795 34.280 1.00 33.20 155 GLU B O 1
ATOM 3903 N N . HIS B 1 156 ? -34.648 -1.279 35.466 1.00 32.10 156 HIS B N 1
ATOM 3904 C CA . HIS B 1 156 ? -34.039 -2.444 36.101 1.00 30.93 156 HIS B CA 1
ATOM 3905 C C . HIS B 1 156 ? -34.873 -3.706 35.890 1.00 27.29 156 HIS B C 1
ATOM 3906 O O . HIS B 1 156 ? -34.718 -4.679 36.624 1.00 25.81 156 HIS B O 1
ATOM 3913 N N . THR B 1 157 ? -35.752 -3.692 34.893 1.00 23.71 157 THR B N 1
ATOM 3914 C CA . THR B 1 157 ? -36.601 -4.845 34.627 1.00 20.96 157 THR B CA 1
ATOM 3915 C C . THR B 1 157 ? -36.556 -5.287 33.167 1.00 20.19 157 THR B C 1
ATOM 3916 O O . THR B 1 157 ? -36.299 -4.485 32.272 1.00 20.43 157 THR B O 1
ATOM 3920 N N . PRO B 1 158 ? -36.846 -6.571 32.907 1.00 18.98 158 PRO B N 1
ATOM 3921 C CA . PRO B 1 158 ? -37.190 -7.565 33.927 1.00 17.85 158 PRO B CA 1
ATOM 3922 C C . PRO B 1 158 ? -35.985 -8.025 34.733 1.00 16.08 158 PRO B C 1
ATOM 3923 O O . PRO B 1 158 ? -34.902 -8.226 34.190 1.00 15.25 158 PRO B O 1
ATOM 3927 N N . SER B 1 159 ? -36.185 -8.177 36.038 1.00 16.56 159 SER B N 1
ATOM 3928 C CA . SER B 1 159 ? -35.122 -8.592 36.944 1.00 14.45 159 SER B CA 1
ATOM 3929 C C . SER B 1 159 ? -34.904 -10.095 36.889 1.00 14.61 159 SER B C 1
ATOM 3930 O O . SER B 1 159 ? -35.741 -10.840 36.390 1.00 13.70 159 SER B O 1
ATOM 3933 N N . ALA B 1 160 ? -33.769 -10.532 37.418 1.00 14.03 160 ALA B N 1
ATOM 3934 C CA . ALA B 1 160 ? -33.433 -11.946 37.438 1.00 16.14 160 ALA B CA 1
ATOM 3935 C C . ALA B 1 160 ? -34.548 -12.742 38.117 1.00 16.02 160 ALA B C 1
ATOM 3936 O O . ALA B 1 160 ? -34.957 -13.803 37.635 1.00 15.12 160 ALA B O 1
ATOM 3938 N N . LEU B 1 161 ? -35.040 -12.226 39.238 1.00 14.51 161 LEU B N 1
ATOM 3939 C CA . LEU B 1 161 ? -36.097 -12.906 39.970 1.00 13.74 161 LEU B CA 1
ATOM 3940 C C . LEU B 1 161 ? -37.367 -13.051 39.141 1.00 14.20 161 LEU B C 1
ATOM 3941 O O . LEU B 1 161 ? -37.945 -14.139 39.059 1.00 12.51 161 LEU B O 1
ATOM 3946 N N . ALA B 1 162 ? -37.801 -11.953 38.528 1.00 12.90 162 ALA B N 1
ATOM 3947 C CA . ALA B 1 162 ? -39.026 -11.958 37.728 1.00 12.72 162 ALA B CA 1
ATOM 3948 C C . ALA B 1 162 ? -38.934 -12.941 36.568 1.00 12.33 162 ALA B C 1
ATOM 3949 O O . ALA B 1 162 ? -39.886 -13.660 36.266 1.00 12.77 162 ALA B O 1
ATOM 3951 N N . ILE B 1 163 ? -37.783 -12.975 35.916 1.00 13.22 163 ILE B N 1
ATOM 3952 C CA . ILE B 1 163 ? -37.590 -13.887 34.798 1.00 13.94 163 ILE B CA 1
ATOM 3953 C C . ILE B 1 163 ? -37.615 -15.346 35.281 1.00 15.31 163 ILE B C 1
ATOM 3954 O O . ILE B 1 163 ? -38.303 -16.185 34.706 1.00 15.92 163 ILE B O 1
ATOM 3959 N N . MET B 1 164 ? -36.875 -15.644 36.343 1.00 15.54 164 MET B N 1
ATOM 3960 C CA . MET B 1 164 ? -36.823 -17.005 36.872 1.00 16.74 164 MET B CA 1
ATOM 3961 C C . MET B 1 164 ? -38.171 -17.496 37.415 1.00 15.28 164 MET B C 1
ATOM 3962 O O . MET B 1 164 ? -38.605 -18.607 37.101 1.00 12.93 164 MET B O 1
ATOM 3967 N N . GLU B 1 165 ? -38.829 -16.664 38.219 1.00 13.77 165 GLU B N 1
ATOM 3968 C CA . GLU B 1 165 ? -40.121 -17.010 38.819 1.00 14.41 165 GLU B CA 1
ATOM 3969 C C . GLU B 1 165 ? -41.227 -17.231 37.787 1.00 14.45 165 GLU B C 1
ATOM 3970 O O . GLU B 1 165 ? -41.971 -18.208 37.872 1.00 12.80 165 GLU B O 1
ATOM 3976 N N . ASN B 1 166 ? -41.330 -16.335 36.809 1.00 14.20 166 ASN B N 1
ATOM 3977 C CA . ASN B 1 166 ? -42.357 -16.475 35.784 1.00 13.11 166 ASN B CA 1
ATOM 3978 C C . ASN B 1 166 ? -42.102 -17.707 34.918 1.00 14.13 166 ASN B C 1
ATOM 3979 O O . ASN B 1 166 ? -43.035 -18.393 34.520 1.00 14.87 166 ASN B O 1
ATOM 3984 N N . ALA B 1 167 ? -40.834 -17.982 34.630 1.00 13.55 167 ALA B N 1
ATOM 3985 C CA . ALA B 1 167 ? -40.479 -19.143 33.822 1.00 12.72 167 ALA B CA 1
ATOM 3986 C C . ALA B 1 167 ? -40.843 -20.415 34.579 1.00 12.39 167 ALA B C 1
ATOM 3987 O O . ALA B 1 167 ? -41.362 -21.370 33.995 1.00 11.80 167 ALA B O 1
ATOM 3989 N N . ASN B 1 168 ? -40.577 -20.415 35.885 1.00 11.48 168 ASN B N 1
ATOM 3990 C CA . ASN B 1 168 ? -40.862 -21.571 36.724 1.00 12.37 168 ASN B CA 1
ATOM 3991 C C . ASN B 1 168 ? -42.360 -21.841 36.845 1.00 13.08 168 ASN B C 1
ATOM 3992 O O . ASN B 1 168 ? -42.787 -22.993 36.780 1.00 13.59 168 ASN B O 1
ATOM 3997 N N . VAL B 1 169 ? -43.156 -20.786 37.017 1.00 12.73 169 VAL B N 1
ATOM 3998 C CA . VAL B 1 169 ? -44.601 -20.959 37.160 1.00 13.61 169 VAL B CA 1
ATOM 3999 C C . VAL B 1 169 ? -45.226 -21.423 35.847 1.00 13.55 169 VAL B C 1
ATOM 4000 O O . VAL B 1 169 ? -46.188 -22.194 35.844 1.00 14.96 169 VAL B O 1
ATOM 4004 N N . LEU B 1 170 ? -44.674 -20.964 34.729 1.00 12.66 170 LEU B N 1
ATOM 4005 C CA . LEU B 1 170 ? -45.174 -21.382 33.424 1.00 11.62 170 LEU B CA 1
ATOM 4006 C C . LEU B 1 170 ? -44.947 -22.886 33.261 1.00 11.97 170 LEU B C 1
ATOM 4007 O O . LEU B 1 170 ? -45.800 -23.600 32.732 1.00 12.03 170 LEU B O 1
ATOM 4012 N N . ALA B 1 171 ? -43.797 -23.355 33.735 1.00 10.53 171 ALA B N 1
ATOM 4013 C CA . ALA B 1 171 ? -43.437 -24.764 33.649 1.00 10.58 171 ALA B CA 1
ATOM 4014 C C . ALA B 1 171 ? -44.322 -25.635 34.543 1.00 11.93 171 ALA B C 1
ATOM 4015 O O . ALA B 1 171 ? -44.711 -26.740 34.150 1.00 11.19 171 ALA B O 1
ATOM 4017 N N . ARG B 1 172 ? -44.632 -25.146 35.742 1.00 11.25 172 ARG B N 1
ATOM 4018 C CA . ARG B 1 172 ? -45.493 -25.887 36.664 1.00 13.31 172 ARG B CA 1
ATOM 4019 C C . ARG B 1 172 ? -46.863 -26.074 36.007 1.00 13.13 172 ARG B C 1
ATOM 4020 O O . ARG B 1 172 ? -47.417 -27.172 35.983 1.00 13.72 172 ARG B O 1
ATOM 4028 N N . TYR B 1 173 ? -47.397 -24.980 35.480 1.00 12.39 173 TYR B N 1
ATOM 4029 C CA . TYR B 1 173 ? -48.686 -24.976 34.801 1.00 13.07 173 TYR B CA 1
ATOM 4030 C C . TYR B 1 173 ? -48.668 -25.943 33.621 1.00 13.08 173 TYR B C 1
ATOM 4031 O O . TYR B 1 173 ? -49.597 -26.731 33.428 1.00 14.21 173 TYR B O 1
ATOM 4040 N N . ALA B 1 174 ? -47.599 -25.882 32.836 1.00 14.16 174 ALA B N 1
ATOM 4041 C CA . ALA B 1 174 ? -47.468 -26.738 31.664 1.00 15.11 174 ALA B CA 1
ATOM 4042 C C . ALA B 1 174 ? -47.469 -28.209 32.066 1.00 15.48 174 ALA B C 1
ATOM 4043 O O . ALA B 1 174 ? -48.102 -29.036 31.417 1.00 14.96 174 ALA B O 1
ATOM 4045 N N . SER B 1 175 ? -46.758 -28.521 33.144 1.00 16.92 175 SER B N 1
ATOM 4046 C CA . SER B 1 175 ? -46.663 -29.888 33.649 1.00 16.39 175 SER B CA 1
ATOM 4047 C C . SER B 1 175 ? -48.024 -30.438 34.034 1.00 15.43 175 SER B C 1
ATOM 4048 O O . SER B 1 175 ? -48.370 -31.567 33.700 1.00 15.81 175 SER B O 1
ATOM 4051 N N . ILE B 1 176 ? -48.790 -29.634 34.758 1.00 15.83 176 ILE B N 1
ATOM 4052 C CA . ILE B 1 176 ? -50.118 -30.036 35.195 1.00 13.91 176 ILE B CA 1
ATOM 4053 C C . ILE B 1 176 ? -51.058 -30.271 34.004 1.00 13.46 176 ILE B C 1
ATOM 4054 O O . ILE B 1 176 ? -51.768 -31.275 33.960 1.00 11.84 176 ILE B O 1
ATOM 4059 N N . CYS B 1 177 ? -51.047 -29.360 33.033 1.00 11.22 177 CYS B N 1
ATOM 4060 C CA . CYS B 1 177 ? -51.894 -29.508 31.845 1.00 13.07 177 CYS B CA 1
ATOM 4061 C C . CYS B 1 177 ? -51.597 -30.808 31.093 1.00 12.98 177 CYS B C 1
ATOM 4062 O O . CYS B 1 177 ? -52.510 -31.559 30.757 1.00 13.69 177 CYS B O 1
ATOM 4065 N N . GLN B 1 178 ? -50.322 -31.077 30.832 1.00 11.77 178 GLN B N 1
ATOM 4066 C CA . GLN B 1 178 ? -49.965 -32.277 30.087 1.00 12.82 178 GLN B CA 1
ATOM 4067 C C . GLN B 1 178 ? -50.337 -33.555 30.834 1.00 14.01 178 GLN B C 1
ATOM 4068 O O . GLN B 1 178 ? -50.611 -34.578 30.216 1.00 16.33 178 GLN B O 1
ATOM 4074 N N . GLN B 1 179 ? -50.369 -33.501 32.161 1.00 15.13 179 GLN B N 1
ATOM 4075 C CA . GLN B 1 179 ? -50.758 -34.680 32.932 1.00 15.03 179 GLN B CA 1
ATOM 4076 C C . GLN B 1 179 ? -52.250 -34.977 32.734 1.00 16.43 179 GLN B C 1
ATOM 4077 O O . GLN B 1 179 ? -52.709 -36.092 32.987 1.00 14.76 179 GLN B O 1
ATOM 4083 N N . ASN B 1 180 ? -52.997 -33.979 32.265 1.00 15.98 180 ASN B N 1
ATOM 4084 C CA . ASN B 1 180 ? -54.438 -34.121 32.064 1.00 15.54 180 ASN B CA 1
ATOM 4085 C C . ASN B 1 180 ? -54.883 -34.070 30.608 1.00 15.56 180 ASN B C 1
ATOM 4086 O O . ASN B 1 180 ? -56.058 -33.839 30.323 1.00 16.86 180 ASN B O 1
ATOM 4091 N N . GLY B 1 181 ? -53.947 -34.295 29.692 1.00 15.23 181 GLY B N 1
ATOM 4092 C CA . GLY B 1 181 ? -54.277 -34.286 28.276 1.00 16.15 181 GLY B CA 1
ATOM 4093 C C . GLY B 1 181 ? -54.587 -32.914 27.697 1.00 17.20 181 GLY B C 1
ATOM 4094 O O . GLY B 1 181 ? -55.208 -32.808 26.637 1.00 17.30 181 GLY B O 1
ATOM 4095 N N . ILE B 1 182 ? -54.154 -31.863 28.384 1.00 16.17 182 ILE B N 1
ATOM 4096 C CA . ILE B 1 182 ? -54.387 -30.498 27.922 1.00 14.73 182 ILE B CA 1
ATOM 4097 C C . ILE B 1 182 ? -53.099 -29.894 27.366 1.00 14.47 182 ILE B C 1
ATOM 4098 O O . ILE B 1 182 ? -52.075 -29.861 28.053 1.00 14.48 182 ILE B O 1
ATOM 4103 N N . VAL B 1 183 ? -53.142 -29.427 26.121 1.00 13.84 183 VAL B N 1
ATOM 4104 C CA . VAL B 1 183 ? -51.972 -28.794 25.518 1.00 12.46 183 VAL B CA 1
ATOM 4105 C C . VAL B 1 183 ? -51.842 -27.411 26.142 1.00 13.30 183 VAL B C 1
ATOM 4106 O O . VAL B 1 183 ? -52.779 -26.609 26.099 1.00 13.50 183 VAL B O 1
ATOM 4110 N N . PRO B 1 184 ? -50.686 -27.121 26.754 1.00 12.07 184 PRO B N 1
ATOM 4111 C CA . PRO B 1 184 ? -50.523 -25.804 27.366 1.00 10.94 184 PRO B CA 1
ATOM 4112 C C . PRO B 1 184 ? -49.885 -24.782 26.441 1.00 12.30 184 PRO B C 1
ATOM 4113 O O . PRO B 1 184 ? -48.867 -25.049 25.796 1.00 12.48 184 PRO B O 1
ATOM 4117 N N . ILE B 1 185 ? -50.499 -23.611 26.356 1.00 13.38 185 ILE B N 1
ATOM 4118 C CA . ILE B 1 185 ? -49.920 -22.550 25.559 1.00 13.53 185 ILE B CA 1
ATOM 4119 C C . ILE B 1 185 ? -49.160 -21.719 26.581 1.00 13.63 185 ILE B C 1
ATOM 4120 O O . ILE B 1 185 ? -49.749 -21.179 27.518 1.00 14.31 185 ILE B O 1
ATOM 4125 N N . VAL B 1 186 ? -47.849 -21.650 26.409 1.00 13.86 186 VAL B N 1
ATOM 4126 C CA . VAL B 1 186 ? -46.981 -20.908 27.309 1.00 13.84 186 VAL B CA 1
ATOM 4127 C C . VAL B 1 186 ? -46.941 -19.462 26.842 1.00 13.47 186 VAL B C 1
ATOM 4128 O O . VAL B 1 186 ? -46.538 -19.188 25.716 1.00 11.31 186 VAL B O 1
ATOM 4132 N N . GLU B 1 187 ? -47.367 -18.543 27.706 1.00 14.38 187 GLU B N 1
ATOM 4133 C CA . GLU B 1 187 ? -47.388 -17.133 27.343 1.00 14.04 187 GLU B CA 1
ATOM 4134 C C . GLU B 1 187 ? -46.556 -16.223 28.234 1.00 13.23 187 GLU B C 1
ATOM 4135 O O . GLU B 1 187 ? -47.036 -15.731 29.252 1.00 13.73 187 GLU B O 1
ATOM 4141 N N . PRO B 1 188 ? -45.288 -15.997 27.863 1.00 13.14 188 PRO B N 1
ATOM 4142 C CA . PRO B 1 188 ? -44.382 -15.135 28.617 1.00 13.19 188 PRO B CA 1
ATOM 4143 C C . PRO B 1 188 ? -44.405 -13.786 27.898 1.00 15.64 188 PRO B C 1
ATOM 4144 O O . PRO B 1 188 ? -43.491 -13.455 27.137 1.00 16.96 188 PRO B O 1
ATOM 4148 N N . GLU B 1 189 ? -45.468 -13.020 28.117 1.00 15.33 189 GLU B N 1
ATOM 4149 C CA . GLU B 1 189 ? -45.598 -11.737 27.446 1.00 17.06 189 GLU B CA 1
ATOM 4150 C C . GLU B 1 189 ? -44.745 -10.613 28.009 1.00 16.07 189 GLU B C 1
ATOM 4151 O O . GLU B 1 189 ? -44.829 -10.273 29.190 1.00 15.73 189 GLU B O 1
ATOM 4157 N N . ILE B 1 190 ? -43.926 -10.040 27.137 1.00 15.09 190 ILE B N 1
ATOM 4158 C CA . ILE B 1 190 ? -43.075 -8.916 27.487 1.00 14.87 190 ILE B CA 1
ATOM 4159 C C . ILE B 1 190 ? -43.822 -7.695 26.972 1.00 15.96 190 ILE B C 1
ATOM 4160 O O . ILE B 1 190 ? -43.995 -7.529 25.762 1.00 15.89 190 ILE B O 1
ATOM 4165 N N . LEU B 1 191 ? -44.278 -6.847 27.885 1.00 17.21 191 LEU B N 1
ATOM 4166 C CA . LEU B 1 191 ? -45.033 -5.665 27.493 1.00 17.55 191 LEU B CA 1
ATOM 4167 C C . LEU B 1 191 ? -44.243 -4.714 26.608 1.00 18.74 191 LEU B C 1
ATOM 4168 O O . LEU B 1 191 ? -43.024 -4.589 26.744 1.00 17.48 191 LEU B O 1
ATOM 4173 N N . PRO B 1 192 ? -44.929 -4.051 25.661 1.00 18.36 192 PRO B N 1
ATOM 4174 C CA . PRO B 1 192 ? -44.267 -3.103 24.764 1.00 19.44 192 PRO B CA 1
ATOM 4175 C C . PRO B 1 192 ? -44.205 -1.706 25.400 1.00 21.99 192 PRO B C 1
ATOM 4176 O O . PRO B 1 192 ? -43.715 -0.757 24.792 1.00 23.33 192 PRO B O 1
ATOM 4180 N N . ASP B 1 193 ? -44.708 -1.589 26.627 1.00 22.23 193 ASP B N 1
ATOM 4181 C CA . ASP B 1 193 ? -44.703 -0.317 27.350 1.00 23.59 193 ASP B CA 1
ATOM 4182 C C . ASP B 1 193 ? -43.278 0.213 27.486 1.00 23.41 193 ASP B C 1
ATOM 4183 O O . ASP B 1 193 ? -42.352 -0.555 27.739 1.00 22.76 193 ASP B O 1
ATOM 4188 N N . GLY B 1 194 ? -43.104 1.523 27.323 1.00 22.95 194 GLY B N 1
ATOM 4189 C CA . GLY B 1 194 ? -41.780 2.106 27.458 1.00 22.54 194 GLY B CA 1
ATOM 4190 C C . GLY B 1 194 ? -41.257 2.730 26.181 1.00 22.42 194 GLY B C 1
ATOM 4191 O O . GLY B 1 194 ? -41.888 2.629 25.132 1.00 21.73 194 GLY B O 1
ATOM 4192 N N . ASP B 1 195 ? -40.097 3.375 26.266 1.00 22.72 195 ASP B N 1
ATOM 4193 C CA . ASP B 1 195 ? -39.506 4.019 25.102 1.00 22.86 195 ASP B CA 1
ATOM 4194 C C . ASP B 1 195 ? -38.242 3.301 24.624 1.00 20.87 195 ASP B C 1
ATOM 4195 O O . ASP B 1 195 ? -37.418 3.879 23.924 1.00 21.41 195 ASP B O 1
ATOM 4200 N N . HIS B 1 196 ? -38.097 2.036 25.004 1.00 19.75 196 HIS B N 1
ATOM 4201 C CA . HIS B 1 196 ? -36.943 1.242 24.590 1.00 18.22 196 HIS B CA 1
ATOM 4202 C C . HIS B 1 196 ? -37.033 0.988 23.085 1.00 17.02 196 HIS B C 1
ATOM 4203 O O . HIS B 1 196 ? -38.123 1.012 22.513 1.00 16.89 196 HIS B O 1
ATOM 4210 N N . ASP B 1 197 ? -35.894 0.735 22.447 1.00 16.64 197 ASP B N 1
ATOM 4211 C CA . ASP B 1 197 ? -35.878 0.485 21.008 1.00 18.61 197 ASP B CA 1
ATOM 4212 C C . ASP B 1 197 ? -36.059 -0.998 20.682 1.00 19.36 197 ASP B C 1
ATOM 4213 O O . ASP B 1 197 ? -36.202 -1.827 21.580 1.00 19.09 197 ASP B O 1
ATOM 4218 N N . LEU B 1 198 ? -36.052 -1.317 19.391 1.00 19.34 198 LEU B N 1
ATOM 4219 C CA . LEU B 1 198 ? -36.224 -2.688 18.913 1.00 19.14 198 LEU B CA 1
ATOM 4220 C C . LEU B 1 198 ? -35.181 -3.653 19.482 1.00 20.13 198 LEU B C 1
ATOM 4221 O O . LEU B 1 198 ? -35.517 -4.749 19.946 1.00 18.35 198 LEU B O 1
ATOM 4226 N N . LYS B 1 199 ? -33.919 -3.236 19.441 1.00 19.82 199 LYS B N 1
ATOM 4227 C CA . LYS B 1 199 ? -32.821 -4.057 19.935 1.00 21.44 199 LYS B CA 1
ATOM 4228 C C . LYS B 1 199 ? -32.991 -4.446 21.400 1.00 19.97 199 LYS B C 1
ATOM 4229 O O . LYS B 1 199 ? -32.676 -5.577 21.786 1.00 19.28 199 LYS B O 1
ATOM 4235 N N . ARG B 1 200 ? -33.479 -3.513 22.213 1.00 15.58 200 ARG B N 1
ATOM 4236 C CA . ARG B 1 200 ? -33.693 -3.787 23.627 1.00 16.59 200 ARG B CA 1
ATOM 4237 C C . ARG B 1 200 ? -34.756 -4.870 23.774 1.00 14.92 200 ARG B C 1
ATOM 4238 O O . ARG B 1 200 ? -34.615 -5.778 24.588 1.00 14.96 200 ARG B O 1
ATOM 4246 N N . CYS B 1 201 ? -35.828 -4.765 22.993 1.00 13.53 201 CYS B N 1
ATOM 4247 C CA . CYS B 1 201 ? -36.896 -5.755 23.057 1.00 14.65 201 CYS B CA 1
ATOM 4248 C C . CYS B 1 201 ? -36.396 -7.129 22.614 1.00 14.37 201 CYS B C 1
ATOM 4249 O O . CYS B 1 201 ? -36.757 -8.143 23.205 1.00 15.16 201 CYS B O 1
ATOM 4252 N N . GLN B 1 202 ? -35.573 -7.161 21.567 1.00 14.58 202 GLN B N 1
ATOM 4253 C CA . GLN B 1 202 ? -35.039 -8.428 21.067 1.00 17.28 202 GLN B CA 1
ATOM 4254 C C . GLN B 1 202 ? -34.165 -9.089 22.138 1.00 16.92 202 GLN B C 1
ATOM 4255 O O . GLN B 1 202 ? -34.275 -10.290 22.390 1.00 16.51 202 GLN B O 1
ATOM 4261 N N . TYR B 1 203 ? -33.306 -8.291 22.766 1.00 16.75 203 TYR B N 1
ATOM 4262 C CA . TYR B 1 203 ? -32.414 -8.780 23.814 1.00 17.62 203 TYR B CA 1
ATOM 4263 C C . TYR B 1 203 ? -33.216 -9.403 24.958 1.00 17.47 203 TYR B C 1
ATOM 4264 O O . TYR B 1 203 ? -32.972 -10.547 25.348 1.00 17.55 203 TYR B O 1
ATOM 4273 N N . VAL B 1 204 ? -34.174 -8.645 25.489 1.00 15.25 204 VAL B N 1
ATOM 4274 C CA . VAL B 1 204 ? -34.996 -9.119 26.597 1.00 11.83 204 VAL B CA 1
ATOM 4275 C C . VAL B 1 204 ? -35.804 -10.350 26.206 1.00 13.42 204 VAL B C 1
ATOM 4276 O O . VAL B 1 204 ? -35.917 -11.298 26.983 1.00 10.26 204 VAL B O 1
ATOM 4280 N N . THR B 1 205 ? -36.356 -10.339 24.997 1.00 11.10 205 THR B N 1
ATOM 4281 C CA . THR B 1 205 ? -37.129 -11.475 24.516 1.00 12.68 205 THR B CA 1
ATOM 4282 C C . THR B 1 205 ? -36.256 -12.725 24.489 1.00 11.39 205 THR B C 1
ATOM 4283 O O . THR B 1 205 ? -36.695 -13.814 24.866 1.00 12.48 205 THR B O 1
ATOM 4287 N N . GLU B 1 206 ? -35.019 -12.558 24.043 1.00 12.91 206 GLU B N 1
ATOM 4288 C CA . GLU B 1 206 ? -34.068 -13.661 23.979 1.00 14.02 206 GLU B CA 1
ATOM 4289 C C . GLU B 1 206 ? -33.745 -14.231 25.361 1.00 13.91 206 GLU B C 1
ATOM 4290 O O . GLU B 1 206 ? -33.725 -15.446 25.543 1.00 14.02 206 GLU B O 1
ATOM 4296 N N . LYS B 1 207 ? -33.492 -13.360 26.334 1.00 15.36 207 LYS B N 1
ATOM 4297 C CA . LYS B 1 207 ? -33.169 -13.821 27.681 1.00 15.27 207 LYS B CA 1
ATOM 4298 C C . LYS B 1 207 ? -34.373 -14.495 28.327 1.00 15.39 207 LYS B C 1
ATOM 4299 O O . LYS B 1 207 ? -34.248 -15.526 28.991 1.00 14.76 207 LYS B O 1
ATOM 4305 N N . VAL B 1 208 ? -35.546 -13.912 28.127 1.00 13.79 208 VAL B N 1
ATOM 4306 C CA . VAL B 1 208 ? -36.759 -14.472 28.695 1.00 15.03 208 VAL B CA 1
ATOM 4307 C C . VAL B 1 208 ? -37.075 -15.862 28.132 1.00 15.07 208 VAL B C 1
ATOM 4308 O O . VAL B 1 208 ? -37.312 -16.804 28.886 1.00 13.43 208 VAL B O 1
ATOM 4312 N N . LEU B 1 209 ? -37.066 -15.999 26.810 1.00 13.63 209 LEU B N 1
ATOM 4313 C CA . LEU B 1 209 ? -37.385 -17.290 26.210 1.00 12.90 209 LEU B CA 1
ATOM 4314 C C . LEU B 1 209 ? -36.373 -18.360 26.578 1.00 11.33 209 LEU B C 1
ATOM 4315 O O . LEU B 1 209 ? -36.733 -19.527 26.724 1.00 11.02 209 LEU B O 1
ATOM 4320 N N . ALA B 1 210 ? -35.113 -17.963 26.743 1.00 10.72 210 ALA B N 1
ATOM 4321 C CA . ALA B 1 210 ? -34.074 -18.913 27.123 1.00 11.72 210 ALA B CA 1
ATOM 4322 C C . ALA B 1 210 ? -34.389 -19.460 28.517 1.00 11.68 210 ALA B C 1
ATOM 4323 O O . ALA B 1 210 ? -34.242 -20.659 28.778 1.00 11.92 210 ALA B O 1
ATOM 4325 N N . ALA B 1 211 ? -34.820 -18.574 29.410 1.00 11.53 211 ALA B N 1
ATOM 4326 C CA . ALA B 1 211 ? -35.168 -18.974 30.772 1.00 10.02 211 ALA B CA 1
ATOM 4327 C C . ALA B 1 211 ? -36.394 -19.879 30.737 1.00 11.02 211 ALA B C 1
ATOM 4328 O O . ALA B 1 211 ? -36.467 -20.869 31.460 1.00 11.34 211 ALA B O 1
ATOM 4330 N N . VAL B 1 212 ? -37.353 -19.533 29.885 1.00 11.01 212 VAL B N 1
ATOM 4331 C CA . VAL B 1 212 ? -38.583 -20.304 29.744 1.00 10.11 212 VAL B CA 1
ATOM 4332 C C . VAL B 1 212 ? -38.319 -21.743 29.321 1.00 11.50 212 VAL B C 1
ATOM 4333 O O . VAL B 1 212 ? -38.829 -22.678 29.918 1.00 12.11 212 VAL B O 1
ATOM 4337 N N . TYR B 1 213 ? -37.480 -21.886 28.259 1.00 11.03 213 TYR B N 1
ATOM 4338 C CA . TYR B 1 213 ? -37.216 -23.229 27.746 1.00 11.98 213 TYR B CA 1
ATOM 4339 C C . TYR B 1 213 ? -36.321 -24.035 28.674 1.00 11.70 213 TYR B C 1
ATOM 4340 O O . TYR B 1 213 ? -36.427 -25.260 28.693 1.00 11.63 213 TYR B O 1
ATOM 4349 N N . LYS B 1 214 ? -35.453 -23.397 29.458 1.00 14.65 214 LYS B N 1
ATOM 4350 C CA . LYS B 1 214 ? -34.643 -24.121 30.463 1.00 14.67 214 LYS B CA 1
ATOM 4351 C C . LYS B 1 214 ? -35.550 -24.658 31.543 1.00 14.65 214 LYS B C 1
ATOM 4352 O O . LYS B 1 214 ? -35.390 -25.801 31.988 1.00 14.33 214 LYS B O 1
ATOM 4358 N N . ALA B 1 215 ? -36.501 -23.819 31.952 1.00 12.85 215 ALA B N 1
ATOM 4359 C CA . ALA B 1 215 ? -37.477 -24.192 32.973 1.00 11.56 215 ALA B CA 1
ATOM 4360 C C . ALA B 1 215 ? -38.355 -25.343 32.488 1.00 12.27 215 ALA B C 1
ATOM 4361 O O . ALA B 1 215 ? -38.614 -26.290 33.230 1.00 12.78 215 ALA B O 1
ATOM 4363 N N . LEU B 1 216 ? -38.824 -25.265 31.246 1.00 12.14 216 LEU B N 1
ATOM 4364 C CA . LEU B 1 216 ? -39.662 -26.330 30.700 1.00 13.60 216 LEU B CA 1
ATOM 4365 C C . LEU B 1 216 ? -38.897 -27.653 30.731 1.00 13.93 216 LEU B C 1
ATOM 4366 O O . LEU B 1 216 ? -39.464 -28.702 31.038 1.00 13.71 216 LEU B O 1
ATOM 4371 N N . SER B 1 217 ? -37.604 -27.589 30.424 1.00 11.96 217 SER B N 1
ATOM 4372 C CA . SER B 1 217 ? -36.757 -28.779 30.433 1.00 12.90 217 SER B CA 1
ATOM 4373 C C . SER B 1 217 ? -36.577 -29.312 31.853 1.00 12.84 217 SER B C 1
ATOM 4374 O O . SER B 1 217 ? -36.642 -30.525 32.079 1.00 11.92 217 SER B O 1
ATOM 4377 N N . ASP B 1 218 ? -36.348 -28.409 32.806 1.00 12.80 218 ASP B N 1
ATOM 4378 C CA . ASP B 1 218 ? -36.165 -28.806 34.202 1.00 13.33 218 ASP B CA 1
ATOM 4379 C C . ASP B 1 218 ? -37.397 -29.507 34.757 1.00 14.44 218 ASP B C 1
ATOM 4380 O O . ASP B 1 218 ? -37.280 -30.394 35.604 1.00 15.49 218 ASP B O 1
ATOM 4385 N N . HIS B 1 219 ? -38.573 -29.104 34.282 1.00 12.74 219 HIS B N 1
ATOM 4386 C CA . HIS B 1 219 ? -39.828 -29.692 34.733 1.00 12.90 219 HIS B CA 1
ATOM 4387 C C . HIS B 1 219 ? -40.302 -30.845 33.844 1.00 13.43 219 HIS B C 1
ATOM 4388 O O . HIS B 1 219 ? -41.441 -31.275 33.957 1.00 14.43 219 HIS B O 1
ATOM 4395 N N . HIS B 1 220 ? -39.429 -31.329 32.960 1.00 13.06 220 HIS B N 1
ATOM 4396 C CA . HIS B 1 220 ? -39.741 -32.456 32.064 1.00 14.47 220 HIS B CA 1
ATOM 4397 C C . HIS B 1 220 ? -40.958 -32.238 31.156 1.00 14.66 220 HIS B C 1
ATOM 4398 O O . HIS B 1 220 ? -41.781 -33.139 30.969 1.00 13.18 220 HIS B O 1
ATOM 4405 N N . ILE B 1 221 ? -41.060 -31.046 30.579 1.00 14.55 221 ILE B N 1
ATOM 4406 C CA . ILE B 1 221 ? -42.177 -30.720 29.701 1.00 13.43 221 ILE B CA 1
ATOM 4407 C C . ILE B 1 221 ? -41.970 -31.265 28.287 1.00 13.84 221 ILE B C 1
ATOM 4408 O O . ILE B 1 221 ? -40.865 -31.193 27.741 1.00 14.65 221 ILE B O 1
ATOM 4413 N N . TYR B 1 222 ? -43.040 -31.802 27.704 1.00 12.90 222 TYR B N 1
ATOM 4414 C CA . TYR B 1 222 ? -43.012 -32.359 26.347 1.00 14.19 222 TYR B CA 1
ATOM 4415 C C . TYR B 1 222 ? -43.287 -31.226 25.361 1.00 12.34 222 TYR B C 1
ATOM 4416 O O . TYR B 1 222 ? -44.434 -30.872 25.118 1.00 12.31 222 TYR B O 1
ATOM 4425 N N . LEU B 1 223 ? -42.221 -30.671 24.794 1.00 14.43 223 LEU B N 1
ATOM 4426 C CA . LEU B 1 223 ? -42.314 -29.540 23.875 1.00 14.86 223 LEU B CA 1
ATOM 4427 C C . LEU B 1 223 ? -43.229 -29.709 22.671 1.00 15.38 223 LEU B C 1
ATOM 4428 O O . LEU B 1 223 ? -43.951 -28.778 22.307 1.00 12.16 223 LEU B O 1
ATOM 4433 N N . GLU B 1 224 ? -43.199 -30.885 22.048 1.00 13.81 224 GLU B N 1
ATOM 4434 C CA . GLU B 1 224 ? -44.047 -31.136 20.893 1.00 14.83 224 GLU B CA 1
ATOM 4435 C C . GLU B 1 224 ? -45.519 -31.007 21.289 1.00 16.21 224 GLU B C 1
ATOM 4436 O O . GLU B 1 224 ? -46.385 -30.762 20.447 1.00 17.04 224 GLU B O 1
ATOM 4442 N N . GLY B 1 225 ? -45.792 -31.159 22.582 1.00 15.33 225 GLY B N 1
ATOM 4443 C CA . GLY B 1 225 ? -47.153 -31.042 23.073 1.00 14.65 225 GLY B CA 1
ATOM 4444 C C . GLY B 1 225 ? -47.427 -29.688 23.706 1.00 13.63 225 GLY B C 1
ATOM 4445 O O . GLY B 1 225 ? -48.213 -29.587 24.643 1.00 13.53 225 GLY B O 1
ATOM 4446 N N . THR B 1 226 ? -46.773 -28.648 23.200 1.00 13.45 226 THR B N 1
ATOM 4447 C CA . THR B 1 226 ? -46.964 -27.296 23.707 1.00 13.21 226 THR B CA 1
ATOM 4448 C C . THR B 1 226 ? -46.970 -26.311 22.544 1.00 14.21 226 THR B C 1
ATOM 4449 O O . THR B 1 226 ? -46.657 -26.665 21.402 1.00 14.13 226 THR B O 1
ATOM 4453 N N . LEU B 1 227 ? -47.327 -25.070 22.852 1.00 13.80 227 LEU B N 1
ATOM 4454 C CA . LEU B 1 227 ? -47.319 -23.983 21.880 1.00 11.46 227 LEU B CA 1
ATOM 4455 C C . LEU B 1 227 ? -46.786 -22.786 22.657 1.00 12.20 227 LEU B C 1
ATOM 4456 O O . LEU B 1 227 ? -46.907 -22.737 23.883 1.00 12.15 227 LEU B O 1
ATOM 4461 N N . LEU B 1 228 ? -46.190 -21.832 21.953 1.00 11.20 228 LEU B N 1
ATOM 4462 C CA . LEU B 1 228 ? -45.640 -20.647 22.594 1.00 12.92 228 LEU B CA 1
ATOM 4463 C C . LEU B 1 228 ? -46.410 -19.424 22.116 1.00 12.39 228 LEU B C 1
ATOM 4464 O O . LEU B 1 228 ? -46.663 -19.273 20.922 1.00 11.71 228 LEU B O 1
ATOM 4469 N N . LYS B 1 229 ? -46.799 -18.568 23.054 1.00 13.39 229 LYS B N 1
ATOM 4470 C CA . LYS B 1 229 ? -47.526 -17.353 22.715 1.00 11.80 229 LYS B CA 1
ATOM 4471 C C . LYS B 1 229 ? -46.701 -16.176 23.192 1.00 12.76 229 LYS B C 1
ATOM 4472 O O . LYS B 1 229 ? -46.915 -15.647 24.282 1.00 14.84 229 LYS B O 1
ATOM 4478 N N . PRO B 1 230 ? -45.733 -15.749 22.375 1.00 13.11 230 PRO B N 1
ATOM 4479 C CA . PRO B 1 230 ? -44.880 -14.625 22.749 1.00 16.15 230 PRO B CA 1
ATOM 4480 C C . PRO B 1 230 ? -45.315 -13.320 22.116 1.00 17.55 230 PRO B C 1
ATOM 4481 O O . PRO B 1 230 ? -46.199 -13.284 21.258 1.00 17.58 230 PRO B O 1
ATOM 4485 N N . ASN B 1 231 ? -44.669 -12.249 22.554 1.00 17.05 231 ASN B N 1
ATOM 4486 C CA . ASN B 1 231 ? -44.912 -10.931 22.004 1.00 16.61 231 ASN B CA 1
ATOM 4487 C C . ASN B 1 231 ? -44.049 -10.900 20.750 1.00 16.28 231 ASN B C 1
ATOM 4488 O O . ASN B 1 231 ? -43.025 -11.579 20.687 1.00 13.33 231 ASN B O 1
ATOM 4493 N N . MET B 1 232 ? -44.466 -10.154 19.736 1.00 16.72 232 MET B N 1
ATOM 4494 C CA . MET B 1 232 ? -43.623 -10.030 18.559 1.00 14.75 232 MET B CA 1
ATOM 4495 C C . MET B 1 232 ? -42.540 -9.095 19.075 1.00 14.81 232 MET B C 1
ATOM 4496 O O . MET B 1 232 ? -42.755 -8.401 20.071 1.00 15.88 232 MET B O 1
ATOM 4501 N N . VAL B 1 233 ? -41.379 -9.081 18.436 1.00 15.70 233 VAL B N 1
ATOM 4502 C CA . VAL B 1 233 ? -40.321 -8.176 18.870 1.00 16.17 233 VAL B CA 1
ATOM 4503 C C . VAL B 1 233 ? -40.547 -6.837 18.173 1.00 17.02 233 VAL B C 1
ATOM 4504 O O . VAL B 1 233 ? -40.472 -6.740 16.944 1.00 14.79 233 VAL B O 1
ATOM 4508 N N . THR B 1 234 ? -40.842 -5.812 18.968 1.00 17.18 234 THR B N 1
ATOM 4509 C CA . THR B 1 234 ? -41.106 -4.474 18.446 1.00 16.79 234 THR B CA 1
ATOM 4510 C C . THR B 1 234 ? -40.524 -3.414 19.370 1.00 17.76 234 THR B C 1
ATOM 4511 O O . THR B 1 234 ? -40.174 -3.698 20.521 1.00 15.20 234 THR B O 1
ATOM 4515 N N . PRO B 1 235 ? -40.412 -2.171 18.875 1.00 16.87 235 PRO B N 1
ATOM 4516 C CA . PRO B 1 235 ? -39.880 -1.095 19.712 1.00 15.85 235 PRO B CA 1
ATOM 4517 C C . PRO B 1 235 ? -40.949 -0.783 20.760 1.00 16.38 235 PRO B C 1
ATOM 4518 O O . PRO B 1 235 ? -42.104 -1.169 20.593 1.00 15.35 235 PRO B O 1
ATOM 4522 N N . GLY B 1 236 ? -40.575 -0.095 21.833 1.00 15.70 236 GLY B N 1
ATOM 4523 C CA . GLY B 1 236 ? -41.562 0.244 22.843 1.00 17.74 236 GLY B CA 1
ATOM 4524 C C . GLY B 1 236 ? -42.582 1.192 22.242 1.00 19.38 236 GLY B C 1
ATOM 4525 O O . GLY B 1 236 ? -42.278 1.871 21.264 1.00 18.14 236 GLY B O 1
ATOM 4526 N N . HIS B 1 237 ? -43.781 1.258 22.815 1.00 20.07 237 HIS B N 1
ATOM 4527 C CA . HIS B 1 237 ? -44.817 2.136 22.277 1.00 24.33 237 HIS B CA 1
ATOM 4528 C C . HIS B 1 237 ? -44.424 3.608 22.223 1.00 23.89 237 HIS B C 1
ATOM 4529 O O . HIS B 1 237 ? -44.926 4.355 21.389 1.00 23.28 237 HIS B O 1
ATOM 4536 N N . ALA B 1 238 ? -43.527 4.028 23.106 1.00 23.06 238 ALA B N 1
ATOM 4537 C CA . ALA B 1 238 ? -43.108 5.418 23.126 1.00 23.54 238 ALA B CA 1
ATOM 4538 C C . ALA B 1 238 ? -41.757 5.618 22.452 1.00 23.46 238 ALA B C 1
ATOM 4539 O O . ALA B 1 238 ? -41.144 6.675 22.589 1.00 25.70 238 ALA B O 1
ATOM 4541 N N . CYS B 1 239 ? -41.293 4.611 21.719 1.00 22.23 239 CYS B N 1
ATOM 4542 C CA . CYS B 1 239 ? -40.007 4.720 21.035 1.00 22.58 239 CYS B CA 1
ATOM 4543 C C . CYS B 1 239 ? -40.083 5.790 19.945 1.00 22.65 239 CYS B C 1
ATOM 4544 O O . CYS B 1 239 ? -41.074 5.885 19.220 1.00 21.40 239 CYS B O 1
ATOM 4547 N N . THR B 1 240 ? -39.035 6.595 19.834 1.00 21.83 240 THR B N 1
ATOM 4548 C CA . THR B 1 240 ? -39.010 7.657 18.837 1.00 24.10 240 THR B CA 1
ATOM 4549 C C . THR B 1 240 ? -38.385 7.212 17.519 1.00 24.71 240 THR B C 1
ATOM 4550 O O . THR B 1 240 ? -38.285 8.004 16.575 1.00 24.21 240 THR B O 1
ATOM 4554 N N . GLN B 1 241 ? -37.971 5.948 17.451 1.00 23.51 241 GLN B N 1
ATOM 4555 C CA . GLN B 1 241 ? -37.351 5.414 16.241 1.00 25.59 241 GLN B CA 1
ATOM 4556 C C . GLN B 1 241 ? -38.349 4.678 15.362 1.00 25.41 241 GLN B C 1
ATOM 4557 O O . GLN B 1 241 ? -39.135 3.866 15.842 1.00 24.83 241 GLN B O 1
ATOM 4563 N N . LYS B 1 242 ? -38.305 4.957 14.067 1.00 26.53 242 LYS B N 1
ATOM 4564 C CA . LYS B 1 242 ? -39.204 4.307 13.126 1.00 28.58 242 LYS B CA 1
ATOM 4565 C C . LYS B 1 242 ? -38.567 3.044 12.543 1.00 25.51 242 LYS B C 1
ATOM 4566 O O . LYS B 1 242 ? -37.376 3.020 12.242 1.00 25.04 242 LYS B O 1
ATOM 4572 N N . TYR B 1 243 ? -39.367 1.991 12.406 1.00 23.53 243 TYR B N 1
ATOM 4573 C CA . TYR B 1 243 ? -38.891 0.726 11.855 1.00 20.67 243 TYR B CA 1
ATOM 4574 C C . TYR B 1 243 ? -39.848 0.217 10.784 1.00 21.47 243 TYR B C 1
ATOM 4575 O O . TYR B 1 243 ? -41.032 0.537 10.802 1.00 21.44 243 TYR B O 1
ATOM 4584 N N . SER B 1 244 ? -39.334 -0.579 9.852 1.00 20.73 244 SER B N 1
ATOM 4585 C CA . SER B 1 244 ? -40.182 -1.145 8.812 1.00 21.03 244 SER B CA 1
ATOM 4586 C C . SER B 1 244 ? -40.710 -2.472 9.349 1.00 21.31 244 SER B C 1
ATOM 4587 O O . SER B 1 244 ? -40.230 -2.976 10.368 1.00 20.08 244 SER B O 1
ATOM 4590 N N . HIS B 1 245 ? -41.699 -3.035 8.668 1.00 20.25 245 HIS B N 1
ATOM 4591 C CA . HIS B 1 245 ? -42.272 -4.305 9.087 1.00 20.86 245 HIS B CA 1
ATOM 4592 C C . HIS B 1 245 ? -41.237 -5.418 8.950 1.00 20.04 245 HIS B C 1
ATOM 4593 O O . HIS B 1 245 ? -41.212 -6.349 9.753 1.00 20.03 245 HIS B O 1
ATOM 4600 N N . GLU B 1 246 ? -40.386 -5.305 7.933 1.00 18.07 246 GLU B N 1
ATOM 4601 C CA . GLU B 1 246 ? -39.340 -6.288 7.675 1.00 19.27 246 GLU B CA 1
ATOM 4602 C C . GLU B 1 246 ? -38.337 -6.354 8.821 1.00 17.78 246 GLU B C 1
ATOM 4603 O O . GLU B 1 246 ? -37.783 -7.415 9.105 1.00 17.31 246 GLU B O 1
ATOM 4609 N N . GLU B 1 247 ? -38.093 -5.216 9.464 1.00 16.10 247 GLU B N 1
ATOM 4610 C CA . GLU B 1 247 ? -37.163 -5.167 10.583 1.00 19.01 247 GLU B CA 1
ATOM 4611 C C . GLU B 1 247 ? -37.767 -5.836 11.817 1.00 18.03 247 GLU B C 1
ATOM 4612 O O . GLU B 1 247 ? -37.076 -6.534 12.552 1.00 18.27 247 GLU B O 1
ATOM 4618 N N . ILE B 1 248 ? -39.056 -5.612 12.036 1.00 18.43 248 ILE B N 1
ATOM 4619 C CA . ILE B 1 248 ? -39.759 -6.200 13.164 1.00 18.43 248 ILE B CA 1
ATOM 4620 C C . ILE B 1 248 ? -39.786 -7.715 12.990 1.00 18.33 248 ILE B C 1
ATOM 4621 O O . ILE B 1 248 ? -39.582 -8.468 13.941 1.00 18.20 248 ILE B O 1
ATOM 4626 N N . ALA B 1 249 ? -40.031 -8.155 11.762 1.00 17.97 249 ALA B N 1
ATOM 4627 C CA . ALA B 1 249 ? -40.079 -9.579 11.457 1.00 17.16 249 ALA B CA 1
ATOM 4628 C C . ALA B 1 249 ? -38.695 -10.200 11.652 1.00 16.61 249 ALA B C 1
ATOM 4629 O O . ALA B 1 249 ? -38.561 -11.266 12.252 1.00 18.45 249 ALA B O 1
ATOM 4631 N N . MET B 1 250 ? -37.669 -9.525 11.149 1.00 17.32 250 MET B N 1
ATOM 4632 C CA . MET B 1 250 ? -36.296 -10.011 11.267 1.00 20.32 250 MET B CA 1
ATOM 4633 C C . MET B 1 250 ? -35.887 -10.162 12.737 1.00 19.77 250 MET B C 1
ATOM 4634 O O . MET B 1 250 ? -35.314 -11.181 13.139 1.00 19.04 250 MET B O 1
ATOM 4639 N N . ALA B 1 251 ? -36.184 -9.141 13.534 1.00 16.77 251 ALA B N 1
ATOM 4640 C CA . ALA B 1 251 ? -35.849 -9.151 14.951 1.00 16.03 251 ALA B CA 1
ATOM 4641 C C . ALA B 1 251 ? -36.617 -10.250 15.687 1.00 15.02 251 ALA B C 1
ATOM 4642 O O . ALA B 1 251 ? -36.067 -10.933 16.550 1.00 13.12 251 ALA B O 1
ATOM 4644 N N . THR B 1 252 ? -37.889 -10.406 15.336 1.00 14.09 252 THR B N 1
ATOM 4645 C CA . THR B 1 252 ? -38.755 -11.402 15.948 1.00 15.26 252 THR B CA 1
ATOM 4646 C C . THR B 1 252 ? -38.311 -12.828 15.609 1.00 15.29 252 THR B C 1
ATOM 4647 O O . THR B 1 252 ? -38.170 -13.671 16.493 1.00 13.10 252 THR B O 1
ATOM 4651 N N . VAL B 1 253 ? -38.080 -13.092 14.327 1.00 15.02 253 VAL B N 1
ATOM 4652 C CA . VAL B 1 253 ? -37.676 -14.424 13.903 1.00 15.53 253 VAL B CA 1
ATOM 4653 C C . VAL B 1 253 ? -36.279 -14.765 14.421 1.00 16.30 253 VAL B C 1
ATOM 4654 O O . VAL B 1 253 ? -36.006 -15.909 14.783 1.00 16.94 253 VAL B O 1
ATOM 4658 N N . THR B 1 254 ? -35.399 -13.771 14.461 1.00 15.74 254 THR B N 1
ATOM 4659 C CA . THR B 1 254 ? -34.047 -13.989 14.962 1.00 17.34 254 THR B CA 1
ATOM 4660 C C . THR B 1 254 ? -34.092 -14.396 16.441 1.00 17.12 254 THR B C 1
ATOM 4661 O O . THR B 1 254 ? -33.462 -15.375 16.842 1.00 17.36 254 THR B O 1
ATOM 4665 N N . ALA B 1 255 ? -34.844 -13.646 17.245 1.00 16.26 255 ALA B N 1
ATOM 4666 C CA . ALA B 1 255 ? -34.962 -13.939 18.672 1.00 14.86 255 ALA B CA 1
ATOM 4667 C C . ALA B 1 255 ? -35.484 -15.357 18.867 1.00 14.88 255 ALA B C 1
ATOM 4668 O O . ALA B 1 255 ? -34.942 -16.122 19.666 1.00 15.13 255 ALA B O 1
ATOM 4670 N N . LEU B 1 256 ? -36.538 -15.701 18.135 1.00 13.09 256 LEU B N 1
ATOM 4671 C CA . LEU B 1 256 ? -37.128 -17.031 18.222 1.00 12.94 256 LEU B CA 1
ATOM 4672 C C . LEU B 1 256 ? -36.132 -18.119 17.812 1.00 11.44 256 LEU B C 1
ATOM 4673 O O . LEU B 1 256 ? -36.006 -19.128 18.497 1.00 14.28 256 LEU B O 1
ATOM 4678 N N . ARG B 1 257 ? -35.425 -17.910 16.704 1.00 12.61 257 ARG B N 1
ATOM 4679 C CA . ARG B 1 257 ? -34.442 -18.886 16.219 1.00 13.11 257 ARG B CA 1
ATOM 4680 C C . ARG B 1 257 ? -33.334 -19.159 17.232 1.00 13.47 257 ARG B C 1
ATOM 4681 O O . ARG B 1 257 ? -32.778 -20.260 17.286 1.00 14.47 257 ARG B O 1
ATOM 4689 N N . ARG B 1 258 ? -33.014 -18.158 18.036 1.00 12.64 258 ARG B N 1
ATOM 4690 C CA . ARG B 1 258 ? -31.954 -18.314 19.023 1.00 14.71 258 ARG B CA 1
ATOM 4691 C C . ARG B 1 258 ? -32.409 -18.909 20.350 1.00 12.84 258 ARG B C 1
ATOM 4692 O O . ARG B 1 258 ? -31.577 -19.205 21.202 1.00 12.22 258 ARG B O 1
ATOM 4700 N N . THR B 1 259 ? -33.712 -19.110 20.526 1.00 11.54 259 THR B N 1
ATOM 4701 C CA . THR B 1 259 ? -34.196 -19.614 21.809 1.00 13.58 259 THR B CA 1
ATOM 4702 C C . THR B 1 259 ? -35.233 -20.737 21.807 1.00 14.56 259 THR B C 1
ATOM 4703 O O . THR B 1 259 ? -35.301 -21.523 22.755 1.00 15.49 259 THR B O 1
ATOM 4707 N N . VAL B 1 260 ? -36.044 -20.808 20.757 1.00 15.24 260 VAL B N 1
ATOM 4708 C CA . VAL B 1 260 ? -37.102 -21.810 20.687 1.00 12.24 260 VAL B CA 1
ATOM 4709 C C . VAL B 1 260 ? -36.724 -23.108 19.985 1.00 12.24 260 VAL B C 1
ATOM 4710 O O . VAL B 1 260 ? -36.523 -23.137 18.771 1.00 10.22 260 VAL B O 1
ATOM 4714 N N . PRO B 1 261 ? -36.637 -24.209 20.746 1.00 13.22 261 PRO B N 1
ATOM 4715 C CA . PRO B 1 261 ? -36.284 -25.510 20.165 1.00 11.93 261 PRO B CA 1
ATOM 4716 C C . PRO B 1 261 ? -37.213 -25.876 19.007 1.00 12.25 261 PRO B C 1
ATOM 4717 O O . PRO B 1 261 ? -38.416 -25.622 19.059 1.00 12.08 261 PRO B O 1
ATOM 4721 N N . PRO B 1 262 ? -36.663 -26.476 17.942 1.00 13.32 262 PRO B N 1
ATOM 4722 C CA . PRO B 1 262 ? -37.459 -26.876 16.773 1.00 14.14 262 PRO B CA 1
ATOM 4723 C C . PRO B 1 262 ? -38.621 -27.802 17.157 1.00 14.57 262 PRO B C 1
ATOM 4724 O O . PRO B 1 262 ? -39.614 -27.901 16.439 1.00 13.48 262 PRO B O 1
ATOM 4728 N N . ALA B 1 263 ? -38.492 -28.474 18.297 1.00 15.32 263 ALA B N 1
ATOM 4729 C CA . ALA B 1 263 ? -39.528 -29.393 18.762 1.00 15.94 263 ALA B CA 1
ATOM 4730 C C . ALA B 1 263 ? -40.845 -28.681 19.081 1.00 15.73 263 ALA B C 1
ATOM 4731 O O . ALA B 1 263 ? -41.915 -29.286 18.993 1.00 13.77 263 ALA B O 1
ATOM 4733 N N . VAL B 1 264 ? -40.777 -27.406 19.461 1.00 14.29 264 VAL B N 1
ATOM 4734 C CA . VAL B 1 264 ? -41.998 -26.668 19.763 1.00 12.75 264 VAL B CA 1
ATOM 4735 C C . VAL B 1 264 ? -42.854 -26.662 18.501 1.00 13.97 264 VAL B C 1
ATOM 4736 O O . VAL B 1 264 ? -42.419 -26.205 17.447 1.00 11.69 264 VAL B O 1
ATOM 4740 N N . THR B 1 265 ? -44.082 -27.153 18.629 1.00 15.20 265 THR B N 1
ATOM 4741 C CA . THR B 1 265 ? -44.987 -27.265 17.495 1.00 15.16 265 THR B CA 1
ATOM 4742 C C . THR B 1 265 ? -45.400 -25.957 16.836 1.00 16.05 265 THR B C 1
ATOM 4743 O O . THR B 1 265 ? -45.511 -25.894 15.612 1.00 14.06 265 THR B O 1
ATOM 4747 N N . GLY B 1 266 ? -45.627 -24.912 17.624 1.00 14.91 266 GLY B N 1
ATOM 4748 C CA . GLY B 1 266 ? -46.020 -23.658 17.012 1.00 12.88 266 GLY B CA 1
ATOM 4749 C C . GLY B 1 266 ? -45.963 -22.439 17.904 1.00 13.71 266 GLY B C 1
ATOM 4750 O O . GLY B 1 266 ? -46.015 -22.537 19.135 1.00 11.62 266 GLY B O 1
ATOM 4751 N N . VAL B 1 267 ? -45.851 -21.285 17.255 1.00 12.88 267 VAL B N 1
ATOM 4752 C CA . VAL B 1 267 ? -45.798 -19.992 17.920 1.00 14.76 267 VAL B CA 1
ATOM 4753 C C . VAL B 1 267 ? -47.058 -19.228 17.511 1.00 15.50 267 VAL B C 1
ATOM 4754 O O . VAL B 1 267 ? -47.306 -19.005 16.327 1.00 16.01 267 VAL B O 1
ATOM 4758 N N . THR B 1 268 ? -47.862 -18.852 18.497 1.00 15.14 268 THR B N 1
ATOM 4759 C CA . THR B 1 268 ? -49.098 -18.131 18.242 1.00 12.57 268 THR B CA 1
ATOM 4760 C C . THR B 1 268 ? -48.969 -16.748 18.867 1.00 12.87 268 THR B C 1
ATOM 4761 O O . THR B 1 268 ? -49.241 -16.549 20.053 1.00 12.24 268 THR B O 1
ATOM 4765 N N . PHE B 1 269 ? -48.547 -15.794 18.045 1.00 11.76 269 PHE B N 1
ATOM 4766 C CA . PHE B 1 269 ? -48.313 -14.428 18.489 1.00 11.84 269 PHE B CA 1
ATOM 4767 C C . PHE B 1 269 ? -49.489 -13.681 19.083 1.00 13.10 269 PHE B C 1
ATOM 4768 O O . PHE B 1 269 ? -50.625 -13.838 18.655 1.00 12.99 269 PHE B O 1
ATOM 4776 N N . LEU B 1 270 ? -49.193 -12.873 20.092 1.00 14.15 270 LEU B N 1
ATOM 4777 C CA . LEU B 1 270 ? -50.186 -12.009 20.702 1.00 18.17 270 LEU B CA 1
ATOM 4778 C C . LEU B 1 270 ? -49.925 -10.719 19.916 1.00 19.87 270 LEU B C 1
ATOM 4779 O O . LEU B 1 270 ? -48.810 -10.519 19.427 1.00 20.43 270 LEU B O 1
ATOM 4784 N N . SER B 1 271 ? -50.919 -9.851 19.774 1.00 20.20 271 SER B N 1
ATOM 4785 C CA . SER B 1 271 ? -50.702 -8.627 19.004 1.00 24.69 271 SER B CA 1
ATOM 4786 C C . SER B 1 271 ? -50.621 -7.366 19.853 1.00 27.13 271 SER B C 1
ATOM 4787 O O . SER B 1 271 ? -50.403 -6.271 19.329 1.00 28.65 271 SER B O 1
ATOM 4790 N N . GLY B 1 272 ? -50.786 -7.523 21.164 1.00 29.37 272 GLY B N 1
ATOM 4791 C CA . GLY B 1 272 ? -50.729 -6.384 22.061 1.00 31.24 272 GLY B CA 1
ATOM 4792 C C . GLY B 1 272 ? -51.688 -5.269 21.681 1.00 32.36 272 GLY B C 1
ATOM 4793 O O . GLY B 1 272 ? -52.905 -5.470 21.613 1.00 32.87 272 GLY B O 1
ATOM 4794 N N . GLY B 1 273 ? -51.134 -4.090 21.422 1.00 32.47 273 GLY B N 1
ATOM 4795 C CA . GLY B 1 273 ? -51.959 -2.952 21.062 1.00 32.01 273 GLY B CA 1
ATOM 4796 C C . GLY B 1 273 ? -51.962 -2.626 19.580 1.00 31.42 273 GLY B C 1
ATOM 4797 O O . GLY B 1 273 ? -52.395 -1.545 19.179 1.00 32.73 273 GLY B O 1
ATOM 4798 N N . GLN B 1 274 ? -51.476 -3.556 18.765 1.00 29.87 274 GLN B N 1
ATOM 4799 C CA . GLN B 1 274 ? -51.439 -3.364 17.316 1.00 27.87 274 GLN B CA 1
ATOM 4800 C C . GLN B 1 274 ? -52.854 -3.295 16.745 1.00 26.03 274 GLN B C 1
ATOM 4801 O O . GLN B 1 274 ? -53.779 -3.899 17.287 1.00 25.06 274 GLN B O 1
ATOM 4807 N N . SER B 1 275 ? -53.023 -2.554 15.655 1.00 24.32 275 SER B N 1
ATOM 4808 C CA . SER B 1 275 ? -54.334 -2.451 15.028 1.00 23.73 275 SER B CA 1
ATOM 4809 C C . SER B 1 275 ? -54.559 -3.774 14.310 1.00 23.60 275 SER B C 1
ATOM 4810 O O . SER B 1 275 ? -53.626 -4.559 14.151 1.00 23.61 275 SER B O 1
ATOM 4813 N N . GLU B 1 276 ? -55.789 -4.022 13.877 1.00 23.65 276 GLU B N 1
ATOM 4814 C CA . GLU B 1 276 ? -56.098 -5.263 13.179 1.00 24.46 276 GLU B CA 1
ATOM 4815 C C . GLU B 1 276 ? -55.206 -5.458 11.957 1.00 23.91 276 GLU B C 1
ATOM 4816 O O . GLU B 1 276 ? -54.601 -6.515 11.781 1.00 23.76 276 GLU B O 1
ATOM 4822 N N . GLU B 1 277 ? -55.119 -4.427 11.123 1.00 22.85 277 GLU B N 1
ATOM 4823 C CA . GLU B 1 277 ? -54.318 -4.483 9.909 1.00 23.69 277 GLU B CA 1
ATOM 4824 C C . GLU B 1 277 ? -52.827 -4.613 10.222 1.00 24.49 277 GLU B C 1
ATOM 4825 O O . GLU B 1 277 ? -52.113 -5.378 9.577 1.00 25.42 277 GLU B O 1
ATOM 4831 N N . GLU B 1 278 ? -52.363 -3.871 11.221 1.00 23.78 278 GLU B N 1
ATOM 4832 C CA . GLU B 1 278 ? -50.960 -3.914 11.617 1.00 22.96 278 GLU B CA 1
ATOM 4833 C C . GLU B 1 278 ? -50.556 -5.324 12.070 1.00 21.69 278 GLU B C 1
ATOM 4834 O O . GLU B 1 278 ? -49.519 -5.842 11.656 1.00 21.71 278 GLU B O 1
ATOM 4840 N N . ALA B 1 279 ? -51.384 -5.955 12.898 1.00 19.62 279 ALA B N 1
ATOM 4841 C CA . ALA B 1 279 ? -51.088 -7.303 13.379 1.00 18.34 279 ALA B CA 1
ATOM 4842 C C . ALA B 1 279 ? -50.983 -8.305 12.225 1.00 19.13 279 ALA B C 1
ATOM 4843 O O . ALA B 1 279 ? -50.160 -9.220 12.264 1.00 16.53 279 ALA B O 1
ATOM 4845 N N . SER B 1 280 ? -51.822 -8.133 11.204 1.00 19.13 280 SER B N 1
ATOM 4846 C CA . SER B 1 280 ? -51.808 -9.028 10.047 1.00 19.31 280 SER B CA 1
ATOM 4847 C C . SER B 1 280 ? -50.572 -8.781 9.184 1.00 18.88 280 SER B C 1
ATOM 4848 O O . SER B 1 280 ? -49.927 -9.724 8.718 1.00 18.22 280 SER B O 1
ATOM 4851 N N . ILE B 1 281 ? -50.245 -7.509 8.972 1.00 17.81 281 ILE B N 1
ATOM 4852 C CA . ILE B 1 281 ? -49.085 -7.152 8.167 1.00 17.04 281 ILE B CA 1
ATOM 4853 C C . ILE B 1 281 ? -47.801 -7.680 8.807 1.00 16.69 281 ILE B C 1
ATOM 4854 O O . ILE B 1 281 ? -46.948 -8.256 8.126 1.00 15.99 281 ILE B O 1
ATOM 4859 N N . ASN B 1 282 ? -47.663 -7.494 10.115 1.00 15.94 282 ASN B N 1
ATOM 4860 C CA . ASN B 1 282 ? -46.474 -7.978 10.799 1.00 16.14 282 ASN B CA 1
ATOM 4861 C C . ASN B 1 282 ? -46.400 -9.498 10.785 1.00 14.59 282 ASN B C 1
ATOM 4862 O O . ASN B 1 282 ? -45.326 -10.059 10.601 1.00 16.16 282 ASN B O 1
ATOM 4867 N N . LEU B 1 283 ? -47.531 -10.165 10.982 1.00 13.84 283 LEU B N 1
ATOM 4868 C CA . LEU B 1 283 ? -47.537 -11.626 10.969 1.00 13.83 283 LEU B CA 1
ATOM 4869 C C . LEU B 1 283 ? -47.120 -12.119 9.589 1.00 14.57 283 LEU B C 1
ATOM 4870 O O . LEU B 1 283 ? -46.410 -13.118 9.463 1.00 15.27 283 LEU B O 1
ATOM 4875 N N . ASN B 1 284 ? -47.562 -11.413 8.551 1.00 14.69 284 ASN B N 1
ATOM 4876 C CA . ASN B 1 284 ? -47.214 -11.795 7.189 1.00 13.93 284 ASN B CA 1
ATOM 4877 C C . ASN B 1 284 ? -45.711 -11.641 6.967 1.00 14.63 284 ASN B C 1
ATOM 4878 O O . ASN B 1 284 ? -45.058 -12.550 6.453 1.00 15.32 284 ASN B O 1
ATOM 4883 N N . ALA B 1 285 ? -45.171 -10.489 7.363 1.00 16.32 285 ALA B N 1
ATOM 4884 C CA . ALA B 1 285 ? -43.742 -10.202 7.212 1.00 15.68 285 ALA B CA 1
ATOM 4885 C C . ALA B 1 285 ? -42.894 -11.217 7.977 1.00 15.36 285 ALA B C 1
ATOM 4886 O O . ALA B 1 285 ? -41.826 -11.621 7.521 1.00 16.14 285 ALA B O 1
ATOM 4888 N N . ILE B 1 286 ? -43.368 -11.620 9.149 1.00 16.44 286 ILE B N 1
ATOM 4889 C CA . ILE B 1 286 ? -42.657 -12.606 9.957 1.00 14.65 286 ILE B CA 1
ATOM 4890 C C . ILE B 1 286 ? -42.557 -13.903 9.156 1.00 15.37 286 ILE B C 1
ATOM 4891 O O . ILE B 1 286 ? -41.497 -14.525 9.087 1.00 15.87 286 ILE B O 1
ATOM 4896 N N . ASN B 1 287 ? -43.667 -14.298 8.539 1.00 15.93 287 ASN B N 1
ATOM 4897 C CA . ASN B 1 287 ? -43.704 -15.519 7.740 1.00 16.63 287 ASN B CA 1
ATOM 4898 C C . ASN B 1 287 ? -42.946 -15.402 6.416 1.00 17.79 287 ASN B C 1
ATOM 4899 O O . ASN B 1 287 ? -42.654 -16.408 5.777 1.00 16.20 287 ASN B O 1
ATOM 4904 N N . LYS B 1 288 ? -42.630 -14.179 6.004 1.00 19.27 288 LYS B N 1
ATOM 4905 C CA . LYS B 1 288 ? -41.890 -13.988 4.766 1.00 21.02 288 LYS B CA 1
ATOM 4906 C C . LYS B 1 288 ? -40.417 -13.745 5.053 1.00 21.29 288 LYS B C 1
ATOM 4907 O O . LYS B 1 288 ? -39.609 -13.670 4.132 1.00 21.82 288 LYS B O 1
ATOM 4913 N N . CYS B 1 289 ? -40.070 -13.624 6.334 1.00 22.03 289 CYS B N 1
ATOM 4914 C CA . CYS B 1 289 ? -38.683 -13.394 6.731 1.00 21.17 289 CYS B CA 1
ATOM 4915 C C . CYS B 1 289 ? -37.807 -14.490 6.136 1.00 21.78 289 CYS B C 1
ATOM 4916 O O . CYS B 1 289 ? -38.046 -15.677 6.360 1.00 19.47 289 CYS B O 1
ATOM 4919 N N . PRO B 1 290 ? -36.773 -14.099 5.374 1.00 22.76 290 PRO B N 1
ATOM 4920 C CA . PRO B 1 290 ? -35.836 -15.017 4.720 1.00 24.52 290 PRO B CA 1
ATOM 4921 C C . PRO B 1 290 ? -34.891 -15.769 5.651 1.00 25.27 290 PRO B C 1
ATOM 4922 O O . PRO B 1 290 ? -33.675 -15.749 5.466 1.00 28.50 290 PRO B O 1
ATOM 4926 N N . LEU B 1 291 ? -35.451 -16.418 6.663 1.00 25.23 291 LEU B N 1
ATOM 4927 C CA . LEU B 1 291 ? -34.662 -17.209 7.600 1.00 23.41 291 LEU B CA 1
ATOM 4928 C C . LEU B 1 291 ? -35.460 -18.481 7.825 1.00 22.17 291 LEU B C 1
ATOM 4929 O O . LEU B 1 291 ? -36.674 -18.489 7.651 1.00 20.80 291 LEU B O 1
ATOM 4934 N N . LEU B 1 292 ? -34.781 -19.554 8.203 1.00 21.61 292 LEU B N 1
ATOM 4935 C CA . LEU B 1 292 ? -35.450 -20.825 8.430 1.00 20.96 292 LEU B CA 1
ATOM 4936 C C . LEU B 1 292 ? -36.259 -20.807 9.732 1.00 21.35 292 LEU B C 1
ATOM 4937 O O . LEU B 1 292 ? -35.722 -20.526 10.804 1.00 18.97 292 LEU B O 1
ATOM 4942 N N . LYS B 1 293 ? -37.556 -21.095 9.626 1.00 21.42 293 LYS B N 1
ATOM 4943 C CA . LYS B 1 293 ? -38.452 -21.134 10.783 1.00 21.64 293 LYS B CA 1
ATOM 4944 C C . LYS B 1 293 ? -39.017 -22.548 10.931 1.00 20.07 293 LYS B C 1
ATOM 4945 O O . LYS B 1 293 ? -39.970 -22.913 10.254 1.00 21.82 293 LYS B O 1
ATOM 4951 N N . PRO B 1 294 ? -38.446 -23.353 11.838 1.00 19.03 294 PRO B N 1
ATOM 4952 C CA . PRO B 1 294 ? -38.880 -24.735 12.073 1.00 18.82 294 PRO B CA 1
ATOM 4953 C C . PRO B 1 294 ? -40.226 -24.945 12.768 1.00 18.03 294 PRO B C 1
ATOM 4954 O O . PRO B 1 294 ? -40.625 -26.077 13.003 1.00 20.52 294 PRO B O 1
ATOM 4958 N N . TRP B 1 295 ? -40.923 -23.871 13.106 1.00 17.13 295 TRP B N 1
ATOM 4959 C CA . TRP B 1 295 ? -42.219 -24.004 13.761 1.00 15.46 295 TRP B CA 1
ATOM 4960 C C . TRP B 1 295 ? -43.251 -23.159 13.034 1.00 16.01 295 TRP B C 1
ATOM 4961 O O . TRP B 1 295 ? -42.906 -22.219 12.315 1.00 12.48 295 TRP B O 1
ATOM 4972 N N . ALA B 1 296 ? -44.520 -23.500 13.229 1.00 14.74 296 ALA B N 1
ATOM 4973 C CA . ALA B 1 296 ? -45.601 -22.743 12.625 1.00 14.63 296 ALA B CA 1
ATOM 4974 C C . ALA B 1 296 ? -45.598 -21.367 13.291 1.00 14.25 296 ALA B C 1
ATOM 4975 O O . ALA B 1 296 ? -45.418 -21.261 14.504 1.00 13.09 296 ALA B O 1
ATOM 4977 N N . LEU B 1 297 ? -45.773 -20.320 12.493 1.00 14.60 297 LEU B N 1
ATOM 4978 C CA . LEU B 1 297 ? -45.808 -18.951 13.003 1.00 15.13 297 LEU B CA 1
ATOM 4979 C C . LEU B 1 297 ? -47.170 -18.383 12.636 1.00 16.38 297 LEU B C 1
ATOM 4980 O O . LEU B 1 297 ? -47.386 -17.916 11.513 1.00 16.36 297 LEU B O 1
ATOM 4985 N N . THR B 1 298 ? -48.093 -18.434 13.589 1.00 16.88 298 THR B N 1
ATOM 4986 C CA . THR B 1 298 ? -49.439 -17.950 13.346 1.00 16.28 298 THR B CA 1
ATOM 4987 C C . THR B 1 298 ? -49.923 -16.956 14.404 1.00 17.95 298 THR B C 1
ATOM 4988 O O . THR B 1 298 ? -49.118 -16.343 15.113 1.00 18.03 298 THR B O 1
ATOM 4992 N N . PHE B 1 299 ? -51.240 -16.811 14.512 1.00 16.93 299 PHE B N 1
ATOM 4993 C CA . PHE B 1 299 ? -51.838 -15.856 15.433 1.00 17.71 299 PHE B CA 1
ATOM 4994 C C . PHE B 1 299 ? -52.677 -16.426 16.568 1.00 17.82 299 PHE B C 1
ATOM 4995 O O . PHE B 1 299 ? -53.153 -17.556 16.517 1.00 17.42 299 PHE B O 1
ATOM 5003 N N . SER B 1 300 ? -52.849 -15.597 17.591 1.00 18.09 300 SER B N 1
ATOM 5004 C CA . SER B 1 300 ? -53.675 -15.893 18.759 1.00 17.86 300 SER B CA 1
ATOM 5005 C C . SER B 1 300 ? -54.123 -14.495 19.154 1.00 18.41 300 SER B C 1
ATOM 5006 O O . SER B 1 300 ? -53.625 -13.919 20.125 1.00 18.31 300 SER B O 1
ATOM 5009 N N . TYR B 1 301 ? -55.053 -13.955 18.370 1.00 18.21 301 TYR B N 1
ATOM 5010 C CA . TYR B 1 301 ? -55.549 -12.601 18.557 1.00 16.47 301 TYR B CA 1
ATOM 5011 C C . TYR B 1 301 ? -56.923 -12.464 19.199 1.00 17.36 301 TYR B C 1
ATOM 5012 O O . TYR B 1 301 ? -57.806 -13.301 19.023 1.00 17.65 301 TYR B O 1
ATOM 5021 N N . GLY B 1 302 ? -57.089 -11.388 19.953 1.00 19.16 302 GLY B N 1
ATOM 5022 C CA . GLY B 1 302 ? -58.366 -11.112 20.577 1.00 21.55 302 GLY B CA 1
ATOM 5023 C C . GLY B 1 302 ? -58.863 -9.867 19.870 1.00 23.49 302 GLY B C 1
ATOM 5024 O O . GLY B 1 302 ? -59.639 -9.941 18.918 1.00 21.50 302 GLY B O 1
ATOM 5025 N N . ARG B 1 303 ? -58.373 -8.720 20.324 1.00 24.45 303 ARG B N 1
ATOM 5026 C CA . ARG B 1 303 ? -58.728 -7.430 19.747 1.00 27.04 303 ARG B CA 1
ATOM 5027 C C . ARG B 1 303 ? -58.461 -7.370 18.239 1.00 25.34 303 ARG B C 1
ATOM 5028 O O . ARG B 1 303 ? -59.292 -6.885 17.473 1.00 26.47 303 ARG B O 1
ATOM 5036 N N . ALA B 1 304 ? -57.304 -7.865 17.814 1.00 23.28 304 ALA B N 1
ATOM 5037 C CA . ALA B 1 304 ? -56.945 -7.845 16.400 1.00 21.21 304 ALA B CA 1
ATOM 5038 C C . ALA B 1 304 ? -57.908 -8.653 15.533 1.00 20.61 304 ALA B C 1
ATOM 5039 O O . ALA B 1 304 ? -57.866 -8.567 14.308 1.00 20.13 304 ALA B O 1
ATOM 5041 N N . LEU B 1 305 ? -58.772 -9.439 16.166 1.00 19.91 305 LEU B N 1
ATOM 5042 C CA . LEU B 1 305 ? -59.749 -10.234 15.427 1.00 19.74 305 LEU B CA 1
ATOM 5043 C C . LEU B 1 305 ? -61.178 -9.758 15.667 1.00 19.99 305 LEU B C 1
ATOM 5044 O O . LEU B 1 305 ? -62.065 -10.022 14.858 1.00 18.70 305 LEU B O 1
ATOM 5049 N N . GLN B 1 306 ? -61.385 -9.038 16.769 1.00 22.43 306 GLN B N 1
ATOM 5050 C CA . GLN B 1 306 ? -62.715 -8.576 17.170 1.00 23.18 306 GLN B CA 1
ATOM 5051 C C . GLN B 1 306 ? -63.028 -7.081 17.072 1.00 24.33 306 GLN B C 1
ATOM 5052 O O . GLN B 1 306 ? -64.197 -6.699 17.060 1.00 25.67 306 GLN B O 1
ATOM 5058 N N . ALA B 1 307 ? -62.004 -6.239 17.035 1.00 23.92 307 ALA B N 1
ATOM 5059 C CA . ALA B 1 307 ? -62.214 -4.794 16.983 1.00 26.42 307 ALA B CA 1
ATOM 5060 C C . ALA B 1 307 ? -63.374 -4.360 16.086 1.00 26.83 307 ALA B C 1
ATOM 5061 O O . ALA B 1 307 ? -64.360 -3.797 16.563 1.00 27.30 307 ALA B O 1
ATOM 5063 N N . SER B 1 308 ? -63.263 -4.628 14.791 1.00 27.22 308 SER B N 1
ATOM 5064 C CA . SER B 1 308 ? -64.307 -4.246 13.845 1.00 28.47 308 SER B CA 1
ATOM 5065 C C . SER B 1 308 ? -65.657 -4.917 14.086 1.00 27.07 308 SER B C 1
ATOM 5066 O O . SER B 1 308 ? -66.697 -4.299 13.885 1.00 25.65 308 SER B O 1
ATOM 5069 N N . ALA B 1 309 ? -65.636 -6.177 14.514 1.00 27.97 309 ALA B N 1
ATOM 5070 C CA . ALA B 1 309 ? -66.864 -6.920 14.770 1.00 26.90 309 ALA B CA 1
ATOM 5071 C C . ALA B 1 309 ? -67.638 -6.314 15.933 1.00 26.97 309 ALA B C 1
ATOM 5072 O O . ALA B 1 309 ? -68.853 -6.135 15.854 1.00 26.64 309 ALA B O 1
ATOM 5074 N N . LEU B 1 310 ? -66.925 -6.005 17.010 1.00 29.22 310 LEU B N 1
ATOM 5075 C CA . LEU B 1 310 ? -67.523 -5.412 18.203 1.00 31.70 310 LEU B CA 1
ATOM 5076 C C . LEU B 1 310 ? -68.204 -4.099 17.835 1.00 33.24 310 LEU B C 1
ATOM 5077 O O . LEU B 1 310 ? -69.334 -3.832 18.243 1.00 32.82 310 LEU B O 1
ATOM 5082 N N . LYS B 1 311 ? -67.496 -3.291 17.055 1.00 34.32 311 LYS B N 1
ATOM 5083 C CA . LYS B 1 311 ? -67.977 -1.990 16.613 1.00 36.84 311 LYS B CA 1
ATOM 5084 C C . LYS B 1 311 ? -69.184 -2.120 15.690 1.00 36.94 311 LYS B C 1
ATOM 5085 O O . LYS B 1 311 ? -70.207 -1.471 15.900 1.00 38.03 311 LYS B O 1
ATOM 5091 N N . ALA B 1 312 ? -69.058 -2.962 14.669 1.00 36.36 312 ALA B N 1
ATOM 5092 C CA . ALA B 1 312 ? -70.138 -3.181 13.716 1.00 35.83 312 ALA B CA 1
ATOM 5093 C C . ALA B 1 312 ? -71.393 -3.718 14.402 1.00 35.71 312 ALA B C 1
ATOM 5094 O O . ALA B 1 312 ? -72.507 -3.492 13.933 1.00 36.09 312 ALA B O 1
ATOM 5096 N N . TRP B 1 313 ? -71.212 -4.435 15.507 1.00 36.25 313 TRP B N 1
ATOM 5097 C CA . TRP B 1 313 ? -72.341 -4.995 16.244 1.00 35.97 313 TRP B CA 1
ATOM 5098 C C . TRP B 1 313 ? -73.073 -3.898 17.005 1.00 37.47 313 TRP B C 1
ATOM 5099 O O . TRP B 1 313 ? -74.282 -3.720 16.845 1.00 37.08 313 TRP B O 1
ATOM 5110 N N . GLY B 1 314 ? -72.333 -3.164 17.828 1.00 38.05 314 GLY B N 1
ATOM 5111 C CA . GLY B 1 314 ? -72.924 -2.083 18.595 1.00 39.81 314 GLY B CA 1
ATOM 5112 C C . GLY B 1 314 ? -74.045 -2.502 19.529 1.00 40.45 314 GLY B C 1
ATOM 5113 O O . GLY B 1 314 ? -74.805 -1.658 20.008 1.00 41.29 314 GLY B O 1
ATOM 5114 N N . GLY B 1 315 ? -74.154 -3.800 19.795 1.00 40.70 315 GLY B N 1
ATOM 5115 C CA . GLY B 1 315 ? -75.199 -4.278 20.683 1.00 41.20 315 GLY B CA 1
ATOM 5116 C C . GLY B 1 315 ? -76.549 -4.438 20.009 1.00 40.88 315 GLY B C 1
ATOM 5117 O O . GLY B 1 315 ? -77.527 -4.828 20.644 1.00 40.20 315 GLY B O 1
ATOM 5118 N N . LYS B 1 316 ? -76.606 -4.140 18.717 1.00 41.65 316 LYS B N 1
ATOM 5119 C CA . LYS B 1 316 ? -77.846 -4.254 17.965 1.00 44.00 316 LYS B CA 1
ATOM 5120 C C . LYS B 1 316 ? -78.004 -5.622 17.310 1.00 44.65 316 LYS B C 1
ATOM 5121 O O . LYS B 1 316 ? -77.129 -6.073 16.571 1.00 45.70 316 LYS B O 1
ATOM 5127 N N . LYS B 1 317 ? -79.133 -6.271 17.579 1.00 45.29 317 LYS B N 1
ATOM 5128 C CA . LYS B 1 317 ? -79.430 -7.587 17.022 1.00 45.64 317 LYS B CA 1
ATOM 5129 C C . LYS B 1 317 ? -79.412 -7.605 15.497 1.00 44.88 317 LYS B C 1
ATOM 5130 O O . LYS B 1 317 ? -78.999 -8.593 14.890 1.00 44.57 317 LYS B O 1
ATOM 5136 N N . GLU B 1 318 ? -79.867 -6.517 14.881 1.00 44.07 318 GLU B N 1
ATOM 5137 C CA . GLU B 1 318 ? -79.913 -6.428 13.423 1.00 43.64 318 GLU B CA 1
ATOM 5138 C C . GLU B 1 318 ? -78.533 -6.431 12.762 1.00 41.54 318 GLU B C 1
ATOM 5139 O O . GLU B 1 318 ? -78.392 -6.859 11.616 1.00 40.07 318 GLU B O 1
ATOM 5145 N N . ASN B 1 319 ? -77.521 -5.963 13.489 1.00 39.29 319 ASN B N 1
ATOM 5146 C CA . ASN B 1 319 ? -76.157 -5.897 12.969 1.00 37.62 319 ASN B CA 1
ATOM 5147 C C . ASN B 1 319 ? -75.390 -7.216 13.047 1.00 35.25 319 ASN B C 1
ATOM 5148 O O . ASN B 1 319 ? -74.225 -7.279 12.655 1.00 34.25 319 ASN B O 1
ATOM 5153 N N . LEU B 1 320 ? -76.044 -8.264 13.538 1.00 33.56 320 LEU B N 1
ATOM 5154 C CA . LEU B 1 320 ? -75.412 -9.573 13.675 1.00 32.77 320 LEU B CA 1
ATOM 5155 C C . LEU B 1 320 ? -74.626 -10.038 12.454 1.00 31.84 320 LEU B C 1
ATOM 5156 O O . LEU B 1 320 ? -73.420 -10.260 12.545 1.00 31.75 320 LEU B O 1
ATOM 5161 N N . LYS B 1 321 ? -75.305 -10.196 11.321 1.00 31.60 321 LYS B N 1
ATOM 5162 C CA . LYS B 1 321 ? -74.657 -10.657 10.090 1.00 32.35 321 LYS B CA 1
ATOM 5163 C C . LYS B 1 321 ? -73.479 -9.784 9.657 1.00 31.42 321 LYS B C 1
ATOM 5164 O O . LYS B 1 321 ? -72.404 -10.295 9.336 1.00 30.83 321 LYS B O 1
ATOM 5170 N N . ALA B 1 322 ? -73.687 -8.470 9.643 1.00 29.99 322 ALA B N 1
ATOM 5171 C CA . ALA B 1 322 ? -72.644 -7.533 9.245 1.00 29.63 322 ALA B CA 1
ATOM 5172 C C . ALA B 1 322 ? -71.439 -7.640 10.173 1.00 28.84 322 ALA B C 1
ATOM 5173 O O . ALA B 1 322 ? -70.294 -7.644 9.722 1.00 29.61 322 ALA B O 1
ATOM 5175 N N . ALA B 1 323 ? -71.708 -7.729 11.471 1.00 27.73 323 ALA B N 1
ATOM 5176 C CA . ALA B 1 323 ? -70.659 -7.832 12.481 1.00 26.92 323 ALA B CA 1
ATOM 5177 C C . ALA B 1 323 ? -69.826 -9.091 12.287 1.00 26.65 323 ALA B C 1
ATOM 5178 O O . ALA B 1 323 ? -68.606 -9.022 12.153 1.00 27.50 323 ALA B O 1
ATOM 5180 N N . GLN B 1 324 ? -70.490 -10.241 12.271 1.00 26.00 324 GLN B N 1
ATOM 5181 C CA . GLN B 1 324 ? -69.802 -11.509 12.086 1.00 26.18 324 GLN B CA 1
ATOM 5182 C C . GLN B 1 324 ? -68.864 -11.451 10.889 1.00 25.31 324 GLN B C 1
ATOM 5183 O O . GLN B 1 324 ? -67.738 -11.939 10.951 1.00 23.89 324 GLN B O 1
ATOM 5189 N N . GLU B 1 325 ? -69.326 -10.850 9.797 1.00 25.58 325 GLU B N 1
ATOM 5190 C CA . GLU B 1 325 ? -68.502 -10.763 8.596 1.00 24.99 325 GLU B CA 1
ATOM 5191 C C . GLU B 1 325 ? -67.220 -9.955 8.828 1.00 24.31 325 GLU B C 1
ATOM 5192 O O . GLU B 1 325 ? -66.197 -10.216 8.196 1.00 24.75 325 GLU B O 1
ATOM 5198 N N . GLU B 1 326 ? -67.264 -8.980 9.731 1.00 24.15 326 GLU B N 1
ATOM 5199 C CA . GLU B 1 326 ? -66.066 -8.191 10.021 1.00 23.94 326 GLU B CA 1
ATOM 5200 C C . GLU B 1 326 ? -65.003 -9.099 10.636 1.00 22.97 326 GLU B C 1
ATOM 5201 O O . GLU B 1 326 ? -63.823 -9.028 10.283 1.00 23.34 326 GLU B O 1
ATOM 5207 N N . TYR B 1 327 ? -65.432 -9.955 11.558 1.00 21.16 327 TYR B N 1
ATOM 5208 C CA . TYR B 1 327 ? -64.536 -10.903 12.203 1.00 19.85 327 TYR B CA 1
ATOM 5209 C C . TYR B 1 327 ? -64.051 -11.901 11.149 1.00 20.47 327 TYR B C 1
ATOM 5210 O O . TYR B 1 327 ? -62.865 -12.231 11.093 1.00 19.31 327 TYR B O 1
ATOM 5219 N N . VAL B 1 328 ? -64.972 -12.369 10.310 1.00 19.67 328 VAL B N 1
ATOM 5220 C CA . VAL B 1 328 ? -64.623 -13.329 9.268 1.00 21.79 328 VAL B CA 1
ATOM 5221 C C . VAL B 1 328 ? -63.527 -12.778 8.358 1.00 21.72 328 VAL B C 1
ATOM 5222 O O . VAL B 1 328 ? -62.639 -13.515 7.930 1.00 22.85 328 VAL B O 1
ATOM 5226 N N . LYS B 1 329 ? -63.579 -11.480 8.075 1.00 22.28 329 LYS B N 1
ATOM 5227 C CA . LYS B 1 329 ? -62.578 -10.862 7.208 1.00 23.01 329 LYS B CA 1
ATOM 5228 C C . LYS B 1 329 ? -61.194 -10.799 7.857 1.00 22.80 329 LYS B C 1
ATOM 5229 O O . LYS B 1 329 ? -60.188 -11.031 7.192 1.00 21.20 329 LYS B O 1
ATOM 5235 N N . ARG B 1 330 ? -61.134 -10.487 9.149 1.00 23.43 330 ARG B N 1
ATOM 5236 C CA . ARG B 1 330 ? -59.840 -10.431 9.816 1.00 22.60 330 ARG B CA 1
ATOM 5237 C C . ARG B 1 330 ? -59.293 -11.848 9.935 1.00 22.80 330 ARG B C 1
ATOM 5238 O O . ARG B 1 330 ? -58.083 -12.060 9.897 1.00 22.70 330 ARG B O 1
ATOM 5246 N N . ALA B 1 331 ? -60.193 -12.818 10.068 1.00 20.96 331 ALA B N 1
ATOM 5247 C CA . ALA B 1 331 ? -59.793 -14.215 10.177 1.00 20.21 331 ALA B CA 1
ATOM 5248 C C . ALA B 1 331 ? -59.157 -14.658 8.863 1.00 21.19 331 ALA B C 1
ATOM 5249 O O . ALA B 1 331 ? -58.113 -15.313 8.856 1.00 21.25 331 ALA B O 1
ATOM 5251 N N . LEU B 1 332 ? -59.794 -14.296 7.752 1.00 20.52 332 LEU B N 1
ATOM 5252 C CA . LEU B 1 332 ? -59.288 -14.643 6.426 1.00 19.23 332 LEU B CA 1
ATOM 5253 C C . LEU B 1 332 ? -57.942 -13.969 6.172 1.00 17.88 332 LEU B C 1
ATOM 5254 O O . LEU B 1 332 ? -57.042 -14.564 5.586 1.00 18.36 332 LEU B O 1
ATOM 5259 N N . ALA B 1 333 ? -57.807 -12.727 6.623 1.00 17.04 333 ALA B N 1
ATOM 5260 C CA . ALA B 1 333 ? -56.565 -11.984 6.449 1.00 17.89 333 ALA B CA 1
ATOM 5261 C C . ALA B 1 333 ? -55.414 -12.654 7.196 1.00 17.77 333 ALA B C 1
ATOM 5262 O O . ALA B 1 333 ? -54.321 -12.843 6.654 1.00 19.05 333 ALA B O 1
ATOM 5264 N N . ASN B 1 334 ? -55.660 -13.017 8.446 1.00 17.85 334 ASN B N 1
ATOM 5265 C CA . ASN B 1 334 ? -54.633 -13.651 9.249 1.00 17.67 334 ASN B CA 1
ATOM 5266 C C . ASN B 1 334 ? -54.339 -15.084 8.810 1.00 17.31 334 ASN B C 1
ATOM 5267 O O . ASN B 1 334 ? -53.244 -15.592 9.032 1.00 19.02 334 ASN B O 1
ATOM 5272 N N . SER B 1 335 ? -55.311 -15.721 8.166 1.00 17.36 335 SER B N 1
ATOM 5273 C CA . SER B 1 335 ? -55.132 -17.079 7.653 1.00 16.56 335 SER B CA 1
ATOM 5274 C C . SER B 1 335 ? -54.073 -16.982 6.550 1.00 18.98 335 SER B C 1
ATOM 5275 O O . SER B 1 335 ? -53.202 -17.849 6.411 1.00 19.99 335 SER B O 1
ATOM 5278 N N . LEU B 1 336 ? -54.149 -15.912 5.765 1.00 17.64 336 LEU B N 1
ATOM 5279 C CA . LEU B 1 336 ? -53.181 -15.693 4.699 1.00 18.39 336 LEU B CA 1
ATOM 5280 C C . LEU B 1 336 ? -51.842 -15.257 5.286 1.00 18.06 336 LEU B C 1
ATOM 5281 O O . LEU B 1 336 ? -50.784 -15.732 4.866 1.00 20.69 336 LEU B O 1
ATOM 5286 N N . ALA B 1 337 ? -51.900 -14.353 6.260 1.00 16.46 337 ALA B N 1
ATOM 5287 C CA . ALA B 1 337 ? -50.702 -13.824 6.905 1.00 17.44 337 ALA B CA 1
ATOM 5288 C C . ALA B 1 337 ? -49.849 -14.908 7.549 1.00 18.00 337 ALA B C 1
ATOM 5289 O O . ALA B 1 337 ? -48.622 -14.869 7.445 1.00 18.23 337 ALA B O 1
ATOM 5291 N N . CYS B 1 338 ? -50.492 -15.873 8.208 1.00 18.68 338 CYS B N 1
ATOM 5292 C CA . CYS B 1 338 ? -49.760 -16.950 8.864 1.00 19.95 338 CYS B CA 1
ATOM 5293 C C . CYS B 1 338 ? -49.154 -17.921 7.846 1.00 20.85 338 CYS B C 1
ATOM 5294 O O . CYS B 1 338 ? -48.540 -18.926 8.213 1.00 19.27 338 CYS B O 1
ATOM 5297 N N . GLN B 1 339 ? -49.325 -17.609 6.565 1.00 20.75 339 GLN B N 1
ATOM 5298 C CA . GLN B 1 339 ? -48.761 -18.429 5.495 1.00 21.92 339 GLN B CA 1
ATOM 5299 C C . GLN B 1 339 ? -47.874 -17.544 4.630 1.00 22.01 339 GLN B C 1
ATOM 5300 O O . GLN B 1 339 ? -47.330 -17.998 3.629 1.00 22.75 339 GLN B O 1
ATOM 5306 N N . GLY B 1 340 ? -47.744 -16.277 5.016 1.00 22.23 340 GLY B N 1
ATOM 5307 C CA . GLY B 1 340 ? -46.925 -15.350 4.255 1.00 21.70 340 GLY B CA 1
ATOM 5308 C C . GLY B 1 340 ? -47.522 -15.026 2.896 1.00 23.87 340 GLY B C 1
ATOM 5309 O O . GLY B 1 340 ? -46.807 -14.650 1.966 1.00 23.34 340 GLY B O 1
ATOM 5310 N N . LYS B 1 341 ? -48.837 -15.167 2.775 1.00 24.19 341 LYS B N 1
ATOM 5311 C CA . LYS B 1 341 ? -49.510 -14.895 1.510 1.00 26.80 341 LYS B CA 1
ATOM 5312 C C . LYS B 1 341 ? -50.493 -13.734 1.612 1.00 27.30 341 LYS B C 1
ATOM 5313 O O . LYS B 1 341 ? -51.437 -13.641 0.829 1.00 25.69 341 LYS B O 1
ATOM 5319 N N . TYR B 1 342 ? -50.271 -12.853 2.583 1.00 27.04 342 TYR B N 1
ATOM 5320 C CA . TYR B 1 342 ? -51.144 -11.704 2.771 1.00 28.00 342 TYR B CA 1
ATOM 5321 C C . TYR B 1 342 ? -50.466 -10.443 2.284 1.00 30.41 342 TYR B C 1
ATOM 5322 O O . TYR B 1 342 ? -49.679 -9.833 3.003 1.00 29.76 342 TYR B O 1
ATOM 5331 N N . THR B 1 343 ? -50.774 -10.055 1.058 1.00 33.61 343 THR B N 1
ATOM 5332 C CA . THR B 1 343 ? -50.203 -8.854 0.481 1.00 37.47 343 THR B CA 1
ATOM 5333 C C . THR B 1 343 ? -51.290 -8.119 -0.291 1.00 38.85 343 THR B C 1
ATOM 5334 O O . THR B 1 343 ? -51.440 -8.297 -1.499 1.00 38.06 343 THR B O 1
ATOM 5338 N N . PRO B 1 344 ? -52.075 -7.290 0.415 1.00 40.48 344 PRO B N 1
ATOM 5339 C CA . PRO B 1 344 ? -53.166 -6.508 -0.171 1.00 42.33 344 PRO B CA 1
ATOM 5340 C C . PRO B 1 344 ? -52.695 -5.713 -1.384 1.00 44.34 344 PRO B C 1
ATOM 5341 O O . PRO B 1 344 ? -51.643 -5.078 -1.345 1.00 44.62 344 PRO B O 1
ATOM 5345 N N . SER B 1 345 ? -53.478 -5.752 -2.458 1.00 46.48 345 SER B N 1
ATOM 5346 C CA . SER B 1 345 ? -53.133 -5.031 -3.675 1.00 48.54 345 SER B CA 1
ATOM 5347 C C . SER B 1 345 ? -53.268 -3.526 -3.457 1.00 49.57 345 SER B C 1
ATOM 5348 O O . SER B 1 345 ? -54.192 -3.068 -2.784 1.00 48.84 345 SER B O 1
ATOM 5351 N N . GLY B 1 346 ? -52.334 -2.763 -4.018 0.50 51.51 346 GLY B N 1
ATOM 5352 C CA . GLY B 1 346 ? -52.374 -1.320 -3.870 0.50 54.26 346 GLY B CA 1
ATOM 5353 C C . GLY B 1 346 ? -51.090 -0.735 -3.312 0.50 55.94 346 GLY B C 1
ATOM 5354 O O . GLY B 1 346 ? -50.088 -1.435 -3.163 0.50 56.40 346 GLY B O 1
ATOM 5355 N N . GLN B 1 347 ? -51.125 0.556 -3.001 0.50 57.58 347 GLN B N 1
ATOM 5356 C CA . GLN B 1 347 ? -49.969 1.259 -2.458 0.50 59.15 347 GLN B CA 1
ATOM 5357 C C . GLN B 1 347 ? -49.488 0.623 -1.159 0.50 59.57 347 GLN B C 1
ATOM 5358 O O . GLN B 1 347 ? -50.233 -0.098 -0.495 0.50 60.02 347 GLN B O 1
ATOM 5364 N N . ALA B 1 348 ? -48.238 0.899 -0.803 0.50 59.95 348 ALA B N 1
ATOM 5365 C CA . ALA B 1 348 ? -47.645 0.364 0.416 0.50 60.19 348 ALA B CA 1
ATOM 5366 C C . ALA B 1 348 ? -46.476 1.237 0.858 0.50 60.29 348 ALA B C 1
ATOM 5367 O O . ALA B 1 348 ? -45.762 0.906 1.803 0.50 60.81 348 ALA B O 1
ATOM 5369 N N . SER B 1 355 ? -47.529 6.988 15.556 1.00 56.62 355 SER B N 1
ATOM 5370 C CA . SER B 1 355 ? -46.715 7.991 14.880 1.00 56.41 355 SER B CA 1
ATOM 5371 C C . SER B 1 355 ? -46.620 9.275 15.698 1.00 55.01 355 SER B C 1
ATOM 5372 O O . SER B 1 355 ? -45.976 10.239 15.283 1.00 54.33 355 SER B O 1
ATOM 5375 N N . LEU B 1 356 ? -47.266 9.283 16.860 1.00 52.83 356 LEU B N 1
ATOM 5376 C CA . LEU B 1 356 ? -47.239 10.446 17.740 1.00 51.53 356 LEU B CA 1
ATOM 5377 C C . LEU B 1 356 ? -45.881 10.551 18.425 1.00 50.44 356 LEU B C 1
ATOM 5378 O O . LEU B 1 356 ? -45.367 11.649 18.645 1.00 49.41 356 LEU B O 1
ATOM 5383 N N . PHE B 1 357 ? -45.302 9.403 18.759 1.00 48.96 357 PHE B N 1
ATOM 5384 C CA . PHE B 1 357 ? -44.010 9.379 19.426 1.00 48.24 357 PHE B CA 1
ATOM 5385 C C . PHE B 1 357 ? -42.855 9.480 18.442 1.00 46.99 357 PHE B C 1
ATOM 5386 O O . PHE B 1 357 ? -41.687 9.444 18.833 1.00 46.56 357 PHE B O 1
ATOM 5394 N N . ILE B 1 358 ? -43.192 9.617 17.164 1.00 45.40 358 ILE B N 1
ATOM 5395 C CA . ILE B 1 358 ? -42.192 9.755 16.113 1.00 42.80 358 ILE B CA 1
ATOM 5396 C C . ILE B 1 358 ? -42.125 11.232 15.729 1.00 40.63 358 ILE B C 1
ATOM 5397 O O . ILE B 1 358 ? -41.087 11.725 15.288 1.00 39.57 358 ILE B O 1
ATOM 5402 N N . SER B 1 359 ? -43.248 11.927 15.910 1.00 38.34 359 SER B N 1
ATOM 5403 C CA . SER B 1 359 ? -43.349 13.351 15.596 1.00 35.73 359 SER B CA 1
ATOM 5404 C C . SER B 1 359 ? -42.436 14.164 16.506 1.00 34.55 359 SER B C 1
ATOM 5405 O O . SER B 1 359 ? -41.888 13.641 17.481 1.00 33.12 359 SER B O 1
ATOM 5408 N N . ASN B 1 360 ? -42.281 15.446 16.189 1.00 32.80 360 ASN B N 1
ATOM 5409 C CA . ASN B 1 360 ? -41.430 16.325 16.980 1.00 32.79 360 ASN B CA 1
ATOM 5410 C C . ASN B 1 360 ? -42.004 16.554 18.383 1.00 30.83 360 ASN B C 1
ATOM 5411 O O . ASN B 1 360 ? -41.317 17.065 19.267 1.00 29.44 360 ASN B O 1
ATOM 5416 N N . HIS B 1 361 ? -43.258 16.155 18.586 1.00 29.93 361 HIS B N 1
ATOM 5417 C CA . HIS B 1 361 ? -43.906 16.305 19.886 1.00 29.45 361 HIS B CA 1
ATOM 5418 C C . HIS B 1 361 ? -43.333 15.352 20.939 1.00 27.57 361 HIS B C 1
ATOM 5419 O O . HIS B 1 361 ? -43.479 15.586 22.141 1.00 24.38 361 HIS B O 1
ATOM 5426 N N . ALA B 1 362 ? -42.683 14.281 20.489 1.00 26.05 362 ALA B N 1
ATOM 5427 C CA . ALA B 1 362 ? -42.094 13.312 21.408 1.00 25.32 362 ALA B CA 1
ATOM 5428 C C . ALA B 1 362 ? -40.742 13.818 21.904 1.00 23.41 362 ALA B C 1
ATOM 5429 O O . ALA B 1 362 ? -40.042 13.129 22.647 1.00 25.72 362 ALA B O 1
ATOM 5431 N N . TYR B 1 363 ? -40.384 15.026 21.485 1.00 21.58 363 TYR B N 1
ATOM 5432 C CA . TYR B 1 363 ? -39.117 15.649 21.871 1.00 20.50 363 TYR B CA 1
ATOM 5433 C C . TYR B 1 363 ? -39.398 16.895 22.706 1.00 20.22 363 TYR B C 1
ATOM 5434 O O . TYR B 1 363 ? -38.544 17.259 23.544 1.00 20.29 363 TYR B O 1
ATOM 5444 N N . PRO C 1 1 ? -30.684 -6.798 32.638 1.00 50.55 1 PRO C N 1
ATOM 5445 C CA . PRO C 1 1 ? -31.787 -6.625 31.667 1.00 50.76 1 PRO C CA 1
ATOM 5446 C C . PRO C 1 1 ? -31.389 -5.625 30.590 1.00 51.06 1 PRO C C 1
ATOM 5447 O O . PRO C 1 1 ? -32.200 -5.250 29.741 1.00 50.33 1 PRO C O 1
ATOM 5451 N N . HIS C 1 2 ? -30.135 -5.187 30.637 1.00 51.14 2 HIS C N 1
ATOM 5452 C CA . HIS C 1 2 ? -29.630 -4.230 29.665 1.00 51.66 2 HIS C CA 1
ATOM 5453 C C . HIS C 1 2 ? -28.544 -4.832 28.793 1.00 50.48 2 HIS C C 1
ATOM 5454 O O . HIS C 1 2 ? -27.542 -5.347 29.289 1.00 50.75 2 HIS C O 1
ATOM 5461 N N . SER C 1 3 ? -28.754 -4.757 27.484 1.00 48.88 3 SER C N 1
ATOM 5462 C CA . SER C 1 3 ? -27.810 -5.297 26.519 1.00 47.30 3 SER C CA 1
ATOM 5463 C C . SER C 1 3 ? -26.506 -4.512 26.433 1.00 45.80 3 SER C C 1
ATOM 5464 O O . SER C 1 3 ? -26.499 -3.282 26.428 1.00 46.23 3 SER C O 1
ATOM 5467 N N . HIS C 1 4 ? -25.403 -5.247 26.376 1.00 43.77 4 HIS C N 1
ATOM 5468 C CA . HIS C 1 4 ? -24.073 -4.667 26.239 1.00 42.26 4 HIS C CA 1
ATOM 5469 C C . HIS C 1 4 ? -23.381 -5.554 25.215 1.00 38.94 4 HIS C C 1
ATOM 5470 O O . HIS C 1 4 ? -22.535 -6.377 25.562 1.00 39.11 4 HIS C O 1
ATOM 5477 N N . PRO C 1 5 ? -23.743 -5.392 23.931 1.00 36.14 5 PRO C N 1
ATOM 5478 C CA . PRO C 1 5 ? -23.197 -6.158 22.809 1.00 33.31 5 PRO C CA 1
ATOM 5479 C C . PRO C 1 5 ? -21.768 -6.643 22.994 1.00 30.35 5 PRO C C 1
ATOM 5480 O O . PRO C 1 5 ? -20.838 -5.851 23.134 1.00 28.38 5 PRO C O 1
ATOM 5484 N N . ALA C 1 6 ? -21.607 -7.958 22.997 1.00 27.94 6 ALA C N 1
ATOM 5485 C CA . ALA C 1 6 ? -20.291 -8.555 23.133 1.00 26.85 6 ALA C CA 1
ATOM 5486 C C . ALA C 1 6 ? -19.590 -8.483 21.779 1.00 24.52 6 ALA C C 1
ATOM 5487 O O . ALA C 1 6 ? -18.367 -8.434 21.708 1.00 24.84 6 ALA C O 1
ATOM 5489 N N . LEU C 1 7 ? -20.377 -8.459 20.706 1.00 24.16 7 LEU C N 1
ATOM 5490 C CA . LEU C 1 7 ? -19.822 -8.427 19.354 1.00 22.93 7 LEU C CA 1
ATOM 5491 C C . LEU C 1 7 ? -20.480 -7.380 18.462 1.00 22.49 7 LEU C C 1
ATOM 5492 O O . LEU C 1 7 ? -21.658 -7.074 18.621 1.00 23.78 7 LEU C O 1
ATOM 5497 N N . THR C 1 8 ? -19.710 -6.843 17.518 1.00 24.15 8 THR C N 1
ATOM 5498 C CA . THR C 1 8 ? -20.212 -5.852 16.570 1.00 25.04 8 THR C CA 1
ATOM 5499 C C . THR C 1 8 ? -20.805 -6.608 15.381 1.00 25.75 8 THR C C 1
ATOM 5500 O O . THR C 1 8 ? -20.559 -7.807 15.216 1.00 25.58 8 THR C O 1
ATOM 5504 N N . PRO C 1 9 ? -21.593 -5.920 14.535 1.00 25.51 9 PRO C N 1
ATOM 5505 C CA . PRO C 1 9 ? -22.194 -6.580 13.371 1.00 24.35 9 PRO C CA 1
ATOM 5506 C C . PRO C 1 9 ? -21.126 -7.231 12.496 1.00 23.38 9 PRO C C 1
ATOM 5507 O O . PRO C 1 9 ? -21.324 -8.327 11.966 1.00 20.85 9 PRO C O 1
ATOM 5511 N N . GLU C 1 10 ? -19.991 -6.553 12.354 1.00 24.06 10 GLU C N 1
ATOM 5512 C CA . GLU C 1 10 ? -18.890 -7.071 11.547 1.00 26.21 10 GLU C CA 1
ATOM 5513 C C . GLU C 1 10 ? -18.308 -8.342 12.163 1.00 24.88 10 GLU C C 1
ATOM 5514 O O . GLU C 1 10 ? -18.019 -9.300 11.450 1.00 24.65 10 GLU C O 1
ATOM 5520 N N . GLN C 1 11 ? -18.140 -8.346 13.485 1.00 22.87 11 GLN C N 1
ATOM 5521 C CA . GLN C 1 11 ? -17.593 -9.507 14.188 1.00 20.95 11 GLN C CA 1
ATOM 5522 C C . GLN C 1 11 ? -18.492 -10.723 14.031 1.00 18.54 11 GLN C C 1
ATOM 5523 O O . GLN C 1 11 ? -18.017 -11.830 13.786 1.00 17.93 11 GLN C O 1
ATOM 5529 N N . LYS C 1 12 ? -19.794 -10.503 14.180 1.00 17.01 12 LYS C N 1
ATOM 5530 C CA . LYS C 1 12 ? -20.785 -11.563 14.048 1.00 17.65 12 LYS C CA 1
ATOM 5531 C C . LYS C 1 12 ? -20.782 -12.120 12.626 1.00 18.74 12 LYS C C 1
ATOM 5532 O O . LYS C 1 12 ? -20.836 -13.340 12.421 1.00 17.47 12 LYS C O 1
ATOM 5538 N N . LYS C 1 13 ? -20.701 -11.228 11.645 1.00 18.01 13 LYS C N 1
ATOM 5539 C CA . LYS C 1 13 ? -20.671 -11.654 10.258 1.00 19.26 13 LYS C CA 1
ATOM 5540 C C . LYS C 1 13 ? -19.482 -12.577 10.023 1.00 19.57 13 LYS C C 1
ATOM 5541 O O . LYS C 1 13 ? -19.633 -13.636 9.415 1.00 19.85 13 LYS C O 1
ATOM 5547 N N . GLU C 1 14 ? -18.304 -12.182 10.505 1.00 18.89 14 GLU C N 1
ATOM 5548 C CA . GLU C 1 14 ? -17.110 -13.006 10.320 1.00 19.26 14 GLU C CA 1
ATOM 5549 C C . GLU C 1 14 ? -17.292 -14.386 10.949 1.00 18.71 14 GLU C C 1
ATOM 5550 O O . GLU C 1 14 ? -16.998 -15.409 10.325 1.00 17.99 14 GLU C O 1
ATOM 5556 N N . LEU C 1 15 ? -17.775 -14.413 12.186 1.00 17.42 15 LEU C N 1
ATOM 5557 C CA . LEU C 1 15 ? -17.988 -15.674 12.889 1.00 18.07 15 LEU C CA 1
ATOM 5558 C C . LEU C 1 15 ? -19.021 -16.543 12.176 1.00 16.87 15 LEU C C 1
ATOM 5559 O O . LEU C 1 15 ? -18.827 -17.748 12.019 1.00 16.48 15 LEU C O 1
ATOM 5564 N N . SER C 1 16 ? -20.119 -15.927 11.747 1.00 16.80 16 SER C N 1
ATOM 5565 C CA . SER C 1 16 ? -21.179 -16.650 11.048 1.00 17.00 16 SER C CA 1
ATOM 5566 C C . SER C 1 16 ? -20.679 -17.257 9.725 1.00 16.77 16 SER C C 1
ATOM 5567 O O . SER C 1 16 ? -20.932 -18.427 9.432 1.00 14.99 16 SER C O 1
ATOM 5570 N N . ASP C 1 17 ? -19.961 -16.463 8.936 1.00 17.20 17 ASP C N 1
ATOM 5571 C CA . ASP C 1 17 ? -19.428 -16.938 7.659 1.00 19.35 17 ASP C CA 1
ATOM 5572 C C . ASP C 1 17 ? -18.484 -18.124 7.838 1.00 19.70 17 ASP C C 1
ATOM 5573 O O . ASP C 1 17 ? -18.528 -19.082 7.066 1.00 19.28 17 ASP C O 1
ATOM 5578 N N . ILE C 1 18 ? -17.624 -18.050 8.851 1.00 19.43 18 ILE C N 1
ATOM 5579 C CA . ILE C 1 18 ? -16.684 -19.129 9.134 1.00 18.06 18 ILE C CA 1
ATOM 5580 C C . ILE C 1 18 ? -17.454 -20.395 9.490 1.00 17.16 18 ILE C C 1
ATOM 5581 O O . ILE C 1 18 ? -17.212 -21.463 8.923 1.00 17.05 18 ILE C O 1
ATOM 5586 N N . ALA C 1 19 ? -18.388 -20.271 10.429 1.00 16.97 19 ALA C N 1
ATOM 5587 C CA . ALA C 1 19 ? -19.182 -21.418 10.855 1.00 16.22 19 ALA C CA 1
ATOM 5588 C C . ALA C 1 19 ? -19.889 -22.077 9.668 1.00 17.65 19 ALA C C 1
ATOM 5589 O O . ALA C 1 19 ? -19.900 -23.303 9.549 1.00 15.25 19 ALA C O 1
ATOM 5591 N N . HIS C 1 20 ? -20.476 -21.264 8.790 1.00 18.55 20 HIS C N 1
ATOM 5592 C CA . HIS C 1 20 ? -21.177 -21.791 7.620 1.00 20.37 20 HIS C CA 1
ATOM 5593 C C . HIS C 1 20 ? -20.248 -22.468 6.613 1.00 21.43 20 HIS C C 1
ATOM 5594 O O . HIS C 1 20 ? -20.619 -23.472 6.005 1.00 21.51 20 HIS C O 1
ATOM 5601 N N . ARG C 1 21 ? -19.050 -21.919 6.428 1.00 21.35 21 ARG C N 1
ATOM 5602 C CA . ARG C 1 21 ? -18.101 -22.508 5.491 1.00 22.50 21 ARG C CA 1
ATOM 5603 C C . ARG C 1 21 ? -17.678 -23.899 5.936 1.00 21.06 21 ARG C C 1
ATOM 5604 O O . ARG C 1 21 ? -17.524 -24.803 5.118 1.00 20.75 21 ARG C O 1
ATOM 5612 N N . ILE C 1 22 ? -17.489 -24.061 7.240 1.00 20.55 22 ILE C N 1
ATOM 5613 C CA . ILE C 1 22 ? -17.064 -25.332 7.809 1.00 18.68 22 ILE C CA 1
ATOM 5614 C C . ILE C 1 22 ? -18.057 -26.459 7.561 1.00 18.74 22 ILE C C 1
ATOM 5615 O O . ILE C 1 22 ? -17.666 -27.567 7.191 1.00 19.47 22 ILE C O 1
ATOM 5620 N N . VAL C 1 23 ? -19.339 -26.174 7.761 1.00 18.82 23 VAL C N 1
ATOM 5621 C CA . VAL C 1 23 ? -20.373 -27.187 7.577 1.00 17.03 23 VAL C CA 1
ATOM 5622 C C . VAL C 1 23 ? -21.203 -27.023 6.310 1.00 16.59 23 VAL C C 1
ATOM 5623 O O . VAL C 1 23 ? -22.356 -27.449 6.263 1.00 13.63 23 VAL C O 1
ATOM 5627 N N . ALA C 1 24 ? -20.617 -26.404 5.287 1.00 15.98 24 ALA C N 1
ATOM 5628 C CA . ALA C 1 24 ? -21.306 -26.223 4.014 1.00 17.71 24 ALA C CA 1
ATOM 5629 C C . ALA C 1 24 ? -21.779 -27.606 3.557 1.00 17.36 24 ALA C C 1
ATOM 5630 O O . ALA C 1 24 ? -21.210 -28.624 3.952 1.00 16.70 24 ALA C O 1
ATOM 5632 N N . PRO C 1 25 ? -22.832 -27.659 2.728 1.00 19.28 25 PRO C N 1
ATOM 5633 C CA . PRO C 1 25 ? -23.370 -28.934 2.234 1.00 19.47 25 PRO C CA 1
ATOM 5634 C C . PRO C 1 25 ? -22.335 -29.927 1.708 1.00 19.30 25 PRO C C 1
ATOM 5635 O O . PRO C 1 25 ? -21.478 -29.584 0.893 1.00 19.85 25 PRO C O 1
ATOM 5639 N N . GLY C 1 26 ? -22.428 -31.164 2.186 1.00 19.28 26 GLY C N 1
ATOM 5640 C CA . GLY C 1 26 ? -21.507 -32.199 1.761 1.00 17.37 26 GLY C CA 1
ATOM 5641 C C . GLY C 1 26 ? -20.150 -32.127 2.433 1.00 19.65 26 GLY C C 1
ATOM 5642 O O . GLY C 1 26 ? -19.263 -32.916 2.114 1.00 18.72 26 GLY C O 1
ATOM 5643 N N . LYS C 1 27 ? -19.980 -31.198 3.372 1.00 18.74 27 LYS C N 1
ATOM 5644 C CA . LYS C 1 27 ? -18.692 -31.047 4.050 1.00 18.26 27 LYS C CA 1
ATOM 5645 C C . LYS C 1 27 ? -18.702 -31.359 5.544 1.00 17.31 27 LYS C C 1
ATOM 5646 O O . LYS C 1 27 ? -19.693 -31.133 6.242 1.00 16.55 27 LYS C O 1
ATOM 5652 N N . GLY C 1 28 ? -17.572 -31.868 6.024 1.00 17.36 28 GLY C N 1
ATOM 5653 C CA . GLY C 1 28 ? -17.437 -32.206 7.426 1.00 16.93 28 GLY C CA 1
ATOM 5654 C C . GLY C 1 28 ? -16.072 -31.805 7.940 1.00 17.42 28 GLY C C 1
ATOM 5655 O O . GLY C 1 28 ? -15.317 -31.130 7.246 1.00 17.05 28 GLY C O 1
ATOM 5656 N N . ILE C 1 29 ? -15.747 -32.244 9.151 1.00 17.35 29 ILE C N 1
ATOM 5657 C CA . ILE C 1 29 ? -14.481 -31.891 9.773 1.00 15.94 29 ILE C CA 1
ATOM 5658 C C . ILE C 1 29 ? -13.575 -33.079 10.055 1.00 17.21 29 ILE C C 1
ATOM 5659 O O . ILE C 1 29 ? -14.020 -34.108 10.561 1.00 17.11 29 ILE C O 1
ATOM 5664 N N . LEU C 1 30 ? -12.299 -32.925 9.710 1.00 18.02 30 LEU C N 1
ATOM 5665 C CA . LEU C 1 30 ? -11.306 -33.947 9.993 1.00 17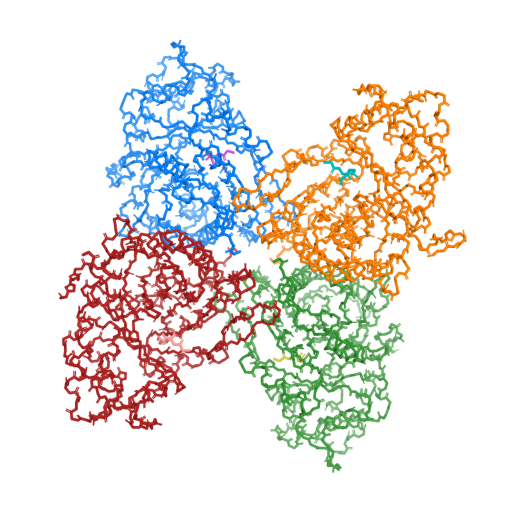.64 30 LEU C CA 1
ATOM 5666 C C . LEU C 1 30 ? -10.713 -33.581 11.352 1.00 18.12 30 LEU C C 1
ATOM 5667 O O . LEU C 1 30 ? -10.120 -32.509 11.505 1.00 18.39 30 LEU C O 1
ATOM 5672 N N . ALA C 1 31 ? -10.891 -34.455 12.337 1.00 17.40 31 ALA C N 1
ATOM 5673 C CA . ALA C 1 31 ? -10.339 -34.216 13.667 1.00 19.92 31 ALA C CA 1
ATOM 5674 C C . ALA C 1 31 ? -8.977 -34.906 13.763 1.00 19.28 31 ALA C C 1
ATOM 5675 O O . ALA C 1 31 ? -8.896 -36.110 13.996 1.00 20.57 31 ALA C O 1
ATOM 5677 N N . ALA C 1 32 ? -7.912 -34.139 13.556 1.00 20.36 32 ALA C N 1
ATOM 5678 C CA . ALA C 1 32 ? -6.550 -34.668 13.625 1.00 20.87 32 ALA C CA 1
ATOM 5679 C C . ALA C 1 32 ? -5.808 -33.968 14.762 1.00 22.17 32 ALA C C 1
ATOM 5680 O O . ALA C 1 32 ? -4.603 -33.735 14.684 1.00 23.28 32 ALA C O 1
ATOM 5682 N N . ASP C 1 33 ? -6.537 -33.651 15.826 1.00 23.32 33 ASP C N 1
ATOM 5683 C CA . ASP C 1 33 ? -5.972 -32.946 16.967 1.00 25.35 33 ASP C CA 1
ATOM 5684 C C . ASP C 1 33 ? -5.661 -33.844 18.155 1.00 26.95 33 ASP C C 1
ATOM 5685 O O . ASP C 1 33 ? -5.784 -33.412 19.300 1.00 27.57 33 ASP C O 1
ATOM 5690 N N . GLU C 1 34 ? -5.269 -35.088 17.899 1.00 28.21 34 GLU C N 1
ATOM 5691 C CA . GLU C 1 34 ? -4.941 -35.988 18.998 1.00 29.65 34 GLU C CA 1
ATOM 5692 C C . GLU C 1 34 ? -3.761 -35.421 19.785 1.00 32.13 34 GLU C C 1
ATOM 5693 O O . GLU C 1 34 ? -2.781 -34.956 19.198 1.00 30.22 34 GLU C O 1
ATOM 5699 N N . SER C 1 35 ? -3.868 -35.453 21.111 1.00 35.09 35 SER C N 1
ATOM 5700 C CA . SER C 1 35 ? -2.799 -34.971 21.980 1.00 38.06 35 SER C CA 1
ATOM 5701 C C . SER C 1 35 ? -1.619 -35.927 21.838 1.00 39.25 35 SER C C 1
ATOM 5702 O O . SER C 1 35 ? -1.781 -37.049 21.359 1.00 38.42 35 SER C O 1
ATOM 5705 N N . THR C 1 36 ? -0.433 -35.492 22.248 1.00 41.49 36 THR C N 1
ATOM 5706 C CA . THR C 1 36 ? 0.745 -36.343 22.133 1.00 42.40 36 THR C CA 1
ATOM 5707 C C . THR C 1 36 ? 0.561 -37.669 22.879 1.00 41.56 36 THR C C 1
ATOM 5708 O O . THR C 1 36 ? 1.104 -38.697 22.476 1.00 41.20 36 THR C O 1
ATOM 5712 N N . GLY C 1 37 ? -0.210 -37.645 23.961 1.00 41.27 37 GLY C N 1
ATOM 5713 C CA . GLY C 1 37 ? -0.446 -38.862 24.715 1.00 39.87 37 GLY C CA 1
ATOM 5714 C C . GLY C 1 37 ? -1.290 -39.833 23.910 1.00 39.97 37 GLY C C 1
ATOM 5715 O O . GLY C 1 37 ? -1.108 -41.048 23.985 1.00 40.17 37 GLY C O 1
ATOM 5716 N N . SER C 1 38 ? -2.219 -39.286 23.132 1.00 39.06 38 SER C N 1
ATOM 5717 C CA . SER C 1 38 ? -3.102 -40.088 22.296 1.00 36.70 38 SER C CA 1
ATOM 5718 C C . SER C 1 38 ? -2.422 -40.507 20.995 1.00 35.66 38 SER C C 1
ATOM 5719 O O . SER C 1 38 ? -2.502 -41.666 20.589 1.00 34.46 38 SER C O 1
ATOM 5722 N N . ILE C 1 39 ? -1.760 -39.560 20.338 1.00 34.24 39 ILE C N 1
ATOM 5723 C CA . ILE C 1 39 ? -1.075 -39.854 19.088 1.00 35.25 39 ILE C CA 1
ATOM 5724 C C . ILE C 1 39 ? 0.037 -40.869 19.340 1.00 35.90 39 ILE C C 1
ATOM 5725 O O . ILE C 1 39 ? 0.448 -41.592 18.433 1.00 36.06 39 ILE C O 1
ATOM 5730 N N . ALA C 1 40 ? 0.519 -40.920 20.580 1.00 36.66 40 ALA C N 1
ATOM 5731 C CA . ALA C 1 40 ? 1.570 -41.863 20.950 1.00 37.82 40 ALA C CA 1
ATOM 5732 C C . ALA C 1 40 ? 0.987 -43.269 20.959 1.00 38.12 40 ALA C C 1
ATOM 5733 O O . ALA C 1 40 ? 1.640 -44.225 20.547 1.00 38.89 40 ALA C O 1
ATOM 5735 N N . LYS C 1 41 ? -0.249 -43.389 21.431 1.00 38.92 41 LYS C N 1
ATOM 5736 C CA . LYS C 1 41 ? -0.920 -44.681 21.482 1.00 38.81 41 LYS C CA 1
ATOM 5737 C C . LYS C 1 41 ? -1.200 -45.153 20.062 1.00 38.71 41 LYS C C 1
ATOM 5738 O O . LYS C 1 41 ? -1.153 -46.349 19.779 1.00 39.36 41 LYS C O 1
ATOM 5744 N N . ARG C 1 42 ? -1.492 -44.205 19.174 1.00 37.96 42 ARG C N 1
ATOM 5745 C CA . ARG C 1 42 ? -1.769 -44.517 17.773 1.00 37.27 42 ARG C CA 1
ATOM 5746 C C . ARG C 1 42 ? -0.533 -45.124 17.108 1.00 36.82 42 ARG C C 1
ATOM 5747 O O . ARG C 1 42 ? -0.588 -46.219 16.550 1.00 35.61 42 ARG C O 1
ATOM 5755 N N . LEU C 1 43 ? 0.577 -44.395 17.164 1.00 35.70 43 LEU C N 1
ATOM 5756 C CA . LEU C 1 43 ? 1.821 -44.858 16.570 1.00 36.01 43 LEU C CA 1
ATOM 5757 C C . LEU C 1 43 ? 2.246 -46.171 17.210 1.00 36.80 43 LEU C C 1
ATOM 5758 O O . LEU C 1 43 ? 2.889 -47.002 16.573 1.00 36.53 43 LEU C O 1
ATOM 5763 N N . GLN C 1 44 ? 1.868 -46.359 18.469 1.00 38.61 44 GLN C N 1
ATOM 5764 C CA . GLN C 1 44 ? 2.209 -47.575 19.196 1.00 40.33 44 GLN C CA 1
ATOM 5765 C C . GLN C 1 44 ? 1.449 -48.777 18.655 1.00 39.73 44 GLN C C 1
ATOM 5766 O O . GLN C 1 44 ? 1.957 -49.899 18.673 1.00 39.47 44 GLN C O 1
ATOM 5772 N N . SER C 1 45 ? 0.229 -48.539 18.181 1.00 38.43 45 SER C N 1
ATOM 5773 C CA . SER C 1 45 ? -0.601 -49.614 17.652 1.00 39.16 45 SER C CA 1
ATOM 5774 C C . SER C 1 45 ? -0.110 -50.108 16.296 1.00 38.30 45 SER C C 1
ATOM 5775 O O . SER C 1 45 ? -0.612 -51.103 15.774 1.00 38.97 45 SER C O 1
ATOM 5778 N N . ILE C 1 46 ? 0.869 -49.411 15.729 1.00 38.40 46 ILE C N 1
ATOM 5779 C CA . ILE C 1 46 ? 1.430 -49.801 14.444 1.00 38.88 46 ILE C CA 1
ATOM 5780 C C . ILE C 1 46 ? 2.947 -49.969 14.530 1.00 40.17 46 ILE C C 1
ATOM 5781 O O . ILE C 1 46 ? 3.654 -49.846 13.529 1.00 40.17 46 ILE C O 1
ATOM 5786 N N . GLY C 1 47 ? 3.435 -50.243 15.736 1.00 40.79 47 GLY C N 1
ATOM 5787 C CA . GLY C 1 47 ? 4.859 -50.450 15.944 1.00 41.25 47 GLY C CA 1
ATOM 5788 C C . GLY C 1 47 ? 5.761 -49.287 15.582 1.00 41.76 47 GLY C C 1
ATOM 5789 O O . GLY C 1 47 ? 6.983 -49.436 15.534 1.00 42.97 47 GLY C O 1
ATOM 5790 N N . THR C 1 48 ? 5.171 -48.125 15.328 1.00 41.62 48 THR C N 1
ATOM 5791 C CA . THR C 1 48 ? 5.949 -46.944 14.976 1.00 41.85 48 THR C CA 1
ATOM 5792 C C . THR C 1 48 ? 6.270 -46.136 16.231 1.00 42.42 48 THR C C 1
ATOM 5793 O O . THR C 1 48 ? 5.423 -45.983 17.111 1.00 43.89 48 THR C O 1
ATOM 5797 N N . GLU C 1 49 ? 7.490 -45.619 16.320 1.00 42.76 49 GLU C N 1
ATOM 5798 C CA . GLU C 1 49 ? 7.872 -44.842 17.491 1.00 44.13 49 GLU C CA 1
ATOM 5799 C C . GLU C 1 49 ? 7.353 -43.414 17.421 1.00 43.25 49 GLU C C 1
ATOM 5800 O O . GLU C 1 49 ? 7.296 -42.809 16.351 1.00 42.93 49 GLU C O 1
ATOM 5806 N N . ASN C 1 50 ? 6.976 -42.885 18.579 1.00 42.84 50 ASN C N 1
ATOM 5807 C CA . ASN C 1 50 ? 6.436 -41.538 18.679 1.00 41.54 50 ASN C CA 1
ATOM 5808 C C . ASN C 1 50 ? 7.492 -40.446 18.599 1.00 40.24 50 ASN C C 1
ATOM 5809 O O . ASN C 1 50 ? 7.972 -39.960 19.621 1.00 41.03 50 ASN C O 1
ATOM 5814 N N . THR C 1 51 ? 7.853 -40.065 17.379 1.00 39.08 51 THR C N 1
ATOM 5815 C CA . THR C 1 51 ? 8.836 -39.009 17.168 1.00 37.76 51 THR C CA 1
ATOM 5816 C C . THR C 1 51 ? 8.116 -37.841 16.498 1.00 38.08 51 THR C C 1
ATOM 5817 O O . THR C 1 51 ? 7.045 -38.023 15.914 1.00 38.12 51 THR C O 1
ATOM 5821 N N . GLU C 1 52 ? 8.686 -36.643 16.578 1.00 37.15 52 GLU C N 1
ATOM 5822 C CA . GLU C 1 52 ? 8.043 -35.490 15.959 1.00 37.16 52 GLU C CA 1
ATOM 5823 C C . GLU C 1 52 ? 7.966 -35.676 14.452 1.00 35.73 52 GLU C C 1
ATOM 5824 O O . GLU C 1 52 ? 7.035 -35.197 13.810 1.00 35.96 52 GLU C O 1
ATOM 5830 N N . GLU C 1 53 ? 8.952 -36.370 13.893 1.00 34.63 53 GLU C N 1
ATOM 5831 C CA . GLU C 1 53 ? 8.988 -36.616 12.458 1.00 32.87 53 GLU C CA 1
ATOM 5832 C C . GLU C 1 53 ? 7.858 -37.534 12.030 1.00 31.29 53 GLU C C 1
ATOM 5833 O O . GLU C 1 53 ? 7.168 -37.254 11.052 1.00 29.43 53 GLU C O 1
ATOM 5839 N N . ASN C 1 54 ? 7.679 -38.637 12.753 1.00 30.16 54 ASN C N 1
ATOM 5840 C CA . ASN C 1 54 ? 6.613 -39.576 12.428 1.00 30.94 54 ASN C CA 1
ATOM 5841 C C . ASN C 1 54 ? 5.249 -38.916 12.581 1.00 30.35 54 ASN C C 1
ATOM 5842 O O . ASN C 1 54 ? 4.330 -39.195 11.813 1.00 30.02 54 ASN C O 1
ATOM 5847 N N . ARG C 1 55 ? 5.119 -38.043 13.576 1.00 29.93 55 ARG C N 1
ATOM 5848 C CA . ARG C 1 55 ? 3.857 -37.345 13.798 1.00 28.82 55 ARG C CA 1
ATOM 5849 C C . ARG C 1 55 ? 3.615 -36.365 12.656 1.00 27.85 55 ARG C C 1
ATOM 5850 O O . ARG C 1 55 ? 2.502 -36.258 12.137 1.00 27.47 55 ARG C O 1
ATOM 5858 N N . ARG C 1 56 ? 4.665 -35.653 12.265 1.00 25.59 56 ARG C N 1
ATOM 5859 C CA . ARG C 1 56 ? 4.560 -34.687 11.183 1.00 26.34 56 ARG C CA 1
ATOM 5860 C C . ARG C 1 56 ? 4.222 -35.404 9.882 1.00 25.43 56 ARG C C 1
ATOM 5861 O O . ARG C 1 56 ? 3.385 -34.943 9.104 1.00 25.43 56 ARG C O 1
ATOM 5869 N N . PHE C 1 57 ? 4.872 -36.541 9.654 1.00 25.09 57 PHE C N 1
ATOM 5870 C CA . PHE C 1 57 ? 4.647 -37.301 8.433 1.00 24.52 57 PHE C CA 1
ATOM 5871 C C . PHE C 1 57 ? 3.216 -37.803 8.337 1.00 24.07 57 PHE C C 1
ATOM 5872 O O . PHE C 1 57 ? 2.585 -37.688 7.285 1.00 22.95 57 PHE C O 1
ATOM 5880 N N . TYR C 1 58 ? 2.710 -38.371 9.429 1.00 23.19 58 TYR C N 1
ATOM 5881 C CA . TYR C 1 58 ? 1.348 -38.885 9.455 1.00 23.54 58 TYR C CA 1
ATOM 5882 C C . TYR C 1 58 ? 0.345 -37.767 9.181 1.00 23.35 58 TYR C C 1
ATOM 5883 O O . TYR C 1 58 ? -0.575 -37.932 8.378 1.00 22.42 58 TYR C O 1
ATOM 5892 N N . ARG C 1 59 ? 0.511 -36.627 9.843 1.00 21.19 59 ARG C N 1
ATOM 5893 C CA . ARG C 1 59 ? -0.407 -35.523 9.607 1.00 21.62 59 ARG C CA 1
ATOM 5894 C C . ARG C 1 59 ? -0.285 -35.073 8.152 1.00 21.10 59 ARG C C 1
ATOM 5895 O O . ARG C 1 59 ? -1.285 -34.765 7.501 1.00 19.39 59 ARG C O 1
ATOM 5903 N N . GLN C 1 60 ? 0.941 -35.055 7.634 1.00 21.39 60 GLN C N 1
ATOM 5904 C CA . GLN C 1 60 ? 1.158 -34.665 6.248 1.00 21.96 60 GLN C CA 1
ATOM 5905 C C . GLN C 1 60 ? 0.395 -35.631 5.350 1.00 21.37 60 GLN C C 1
ATOM 5906 O O . GLN C 1 60 ? -0.219 -35.228 4.370 1.00 20.23 60 GLN C O 1
ATOM 5912 N N . LEU C 1 61 ? 0.445 -36.913 5.699 1.00 21.28 61 LEU C N 1
ATOM 5913 C CA . LEU C 1 61 ? -0.233 -37.961 4.944 1.00 22.13 61 LEU C CA 1
ATOM 5914 C C . LEU C 1 61 ? -1.718 -37.639 4.780 1.00 22.50 61 LEU C C 1
ATOM 5915 O O . LEU C 1 61 ? -2.277 -37.765 3.688 1.00 22.48 61 LEU C O 1
ATOM 5920 N N . LEU C 1 62 ? -2.352 -37.215 5.868 1.00 20.70 62 LEU C N 1
ATOM 5921 C CA . LEU C 1 62 ? -3.769 -36.874 5.841 1.00 20.82 62 LEU C CA 1
ATOM 5922 C C . LEU C 1 62 ? -4.064 -35.557 5.115 1.00 21.16 62 LEU C C 1
ATOM 5923 O O . LEU C 1 62 ? -4.904 -35.512 4.221 1.00 22.75 62 LEU C O 1
ATOM 5928 N N . LEU C 1 63 ? -3.366 -34.493 5.493 1.00 21.12 63 LEU C N 1
ATOM 5929 C CA . LEU C 1 63 ? -3.591 -33.175 4.904 1.00 22.93 63 LEU C CA 1
ATOM 5930 C C . LEU C 1 63 ? -3.284 -33.048 3.413 1.00 24.51 63 LEU C C 1
ATOM 5931 O O . LEU C 1 63 ? -3.848 -32.184 2.736 1.00 24.85 63 LEU C O 1
ATOM 5936 N N . THR C 1 64 ? -2.396 -33.896 2.902 1.00 23.92 64 THR C N 1
ATOM 5937 C CA . THR C 1 64 ? -2.021 -33.832 1.494 1.00 24.64 64 THR C CA 1
ATOM 5938 C C . THR C 1 64 ? -2.667 -34.899 0.610 1.00 25.11 64 THR C C 1
ATOM 5939 O O . THR C 1 64 ? -2.158 -35.199 -0.470 1.00 24.81 64 THR C O 1
ATOM 5943 N N . ALA C 1 65 ? -3.778 -35.475 1.064 1.00 25.91 65 ALA C N 1
ATOM 5944 C CA . ALA C 1 65 ? -4.479 -36.486 0.272 1.00 27.66 65 ALA C CA 1
ATOM 5945 C C . ALA C 1 65 ? -4.963 -35.789 -0.999 1.00 28.44 65 ALA C C 1
ATOM 5946 O O . ALA C 1 65 ? -5.052 -34.558 -1.029 1.00 27.58 65 ALA C O 1
ATOM 5948 N N . ASP C 1 66 ? -5.283 -36.562 -2.038 1.00 29.93 66 ASP C N 1
ATOM 5949 C CA . ASP C 1 66 ? -5.719 -35.976 -3.306 1.00 30.57 66 ASP C CA 1
ATOM 5950 C C . ASP C 1 66 ? -6.954 -35.072 -3.217 1.00 30.38 66 ASP C C 1
ATOM 5951 O O . ASP C 1 66 ? -7.759 -35.166 -2.286 1.00 28.89 66 ASP C O 1
ATOM 5956 N N . ASP C 1 67 ? -7.070 -34.190 -4.208 1.00 29.13 67 ASP C N 1
ATOM 5957 C CA . ASP C 1 67 ? -8.144 -33.207 -4.308 1.00 29.25 67 ASP C CA 1
ATOM 5958 C C . ASP C 1 67 ? -9.575 -33.720 -4.203 1.00 26.48 67 ASP C C 1
ATOM 5959 O O . ASP C 1 67 ? -10.516 -32.930 -4.190 1.00 25.12 67 ASP C O 1
ATOM 5964 N N . ARG C 1 68 ? -9.753 -35.031 -4.130 1.00 24.06 68 ARG C N 1
ATOM 5965 C CA . ARG C 1 68 ? -11.101 -35.562 -3.998 1.00 24.88 68 ARG C CA 1
ATOM 5966 C C . ARG C 1 68 ? -11.686 -35.210 -2.622 1.00 23.42 68 ARG C C 1
ATOM 5967 O O . ARG C 1 68 ? -12.901 -35.127 -2.465 1.00 22.65 68 ARG C O 1
ATOM 5975 N N . VAL C 1 69 ? -10.820 -34.991 -1.635 1.00 22.83 69 VAL C N 1
ATOM 5976 C CA . VAL C 1 69 ? -11.269 -34.657 -0.283 1.00 23.08 69 VAL C CA 1
ATOM 5977 C C . VAL C 1 69 ? -11.693 -33.196 -0.165 1.00 23.62 69 VAL C C 1
ATOM 5978 O O . VAL C 1 69 ? -12.490 -32.844 0.706 1.00 23.66 69 VAL C O 1
ATOM 5982 N N . ASN C 1 70 ? -11.163 -32.352 -1.046 1.00 23.27 70 ASN C N 1
ATOM 5983 C CA . ASN C 1 70 ? -11.475 -30.926 -1.029 1.00 23.53 70 ASN C CA 1
ATOM 5984 C C . ASN C 1 70 ? -12.962 -30.626 -0.825 1.00 23.70 70 ASN C C 1
ATOM 5985 O O . ASN C 1 70 ? -13.323 -29.802 0.015 1.00 23.49 70 ASN C O 1
ATOM 5990 N N . PRO C 1 71 ? -13.847 -31.283 -1.589 1.00 23.64 71 PRO C N 1
ATOM 5991 C CA . PRO C 1 71 ? -15.270 -30.994 -1.382 1.00 23.87 71 PRO C CA 1
ATOM 5992 C C . PRO C 1 71 ? -15.885 -31.715 -0.174 1.00 23.20 71 PRO C C 1
ATOM 5993 O O . PRO C 1 71 ? -17.051 -31.506 0.154 1.00 22.98 71 PRO C O 1
ATOM 5997 N N . CYS C 1 72 ? -15.102 -32.557 0.488 1.00 22.49 72 CYS C N 1
ATOM 5998 C CA . CYS C 1 72 ? -15.606 -33.299 1.641 1.00 22.24 72 CYS C CA 1
ATOM 5999 C C . CYS C 1 72 ? -15.175 -32.683 2.967 1.00 21.70 72 CYS C C 1
ATOM 6000 O O . CYS C 1 72 ? -15.846 -32.841 3.988 1.00 20.08 72 CYS C O 1
ATOM 6003 N N . ILE C 1 73 ? -14.046 -31.986 2.946 1.00 20.49 73 ILE C N 1
ATOM 6004 C CA . ILE C 1 73 ? -13.503 -31.393 4.156 1.00 19.20 73 ILE C CA 1
ATOM 6005 C C . ILE C 1 73 ? -13.679 -29.884 4.238 1.00 18.62 73 ILE C C 1
ATOM 6006 O O . ILE C 1 73 ? -13.025 -29.130 3.517 1.00 20.02 73 ILE C O 1
ATOM 6011 N N . GLY C 1 74 ? -14.566 -29.453 5.128 1.00 18.63 74 GLY C N 1
ATOM 6012 C CA . GLY C 1 74 ? -14.808 -28.037 5.314 1.00 16.62 74 GLY C CA 1
ATOM 6013 C C . GLY C 1 74 ? -13.891 -27.488 6.389 1.00 14.96 74 GLY C C 1
ATOM 6014 O O . GLY C 1 74 ? -13.696 -26.280 6.493 1.00 15.50 74 GLY C O 1
ATOM 6015 N N . GLY C 1 75 ? -13.318 -28.379 7.193 1.00 16.58 75 GLY C N 1
ATOM 6016 C CA . GLY C 1 75 ? -12.424 -27.939 8.250 1.00 16.47 75 GLY C CA 1
ATOM 6017 C C . GLY C 1 75 ? -11.550 -29.035 8.827 1.00 16.70 75 GLY C C 1
ATOM 6018 O O . GLY C 1 75 ? -11.916 -30.212 8.810 1.00 18.74 75 GLY C O 1
ATOM 6019 N N . VAL C 1 76 ? -10.388 -28.645 9.344 1.00 15.01 76 VAL C N 1
ATOM 6020 C CA . VAL C 1 76 ? -9.460 -29.597 9.942 1.00 15.36 76 VAL C CA 1
ATOM 6021 C C . VAL C 1 76 ? -9.026 -29.101 11.310 1.00 15.62 76 VAL C C 1
ATOM 6022 O O . VAL C 1 76 ? -8.523 -27.985 11.436 1.00 14.86 76 VAL C O 1
ATOM 6026 N N . ILE C 1 77 ? -9.222 -29.929 12.333 1.00 15.21 77 ILE C N 1
ATOM 6027 C CA . ILE C 1 77 ? -8.830 -29.558 13.692 1.00 15.80 77 ILE C CA 1
ATOM 6028 C C . ILE C 1 77 ? -7.414 -30.071 13.949 1.00 16.43 77 ILE C C 1
ATOM 6029 O O . ILE C 1 77 ? -7.144 -31.265 13.793 1.00 16.39 77 ILE C O 1
ATOM 6034 N N . LEU C 1 78 ? -6.523 -29.176 14.362 1.00 16.93 78 LEU C N 1
ATOM 6035 C CA . LEU C 1 78 ? -5.139 -29.548 14.638 1.00 19.30 78 LEU C CA 1
ATOM 6036 C C . LEU C 1 78 ? -4.754 -29.361 16.099 1.00 20.64 78 LEU C C 1
ATOM 6037 O O . LEU C 1 78 ? -5.376 -28.585 16.833 1.00 18.79 78 LEU C O 1
ATOM 6042 N N . PHE C 1 79 ? -3.722 -30.091 16.508 1.00 21.65 79 PHE C N 1
ATOM 6043 C CA . PHE C 1 79 ? -3.180 -29.989 17.853 1.00 20.58 79 PHE C CA 1
ATOM 6044 C C . PHE C 1 79 ? -2.129 -28.891 17.707 1.00 19.83 79 PHE C C 1
ATOM 6045 O O . PHE C 1 79 ? -1.586 -28.695 16.619 1.00 18.01 79 PHE C O 1
ATOM 6053 N N . HIS C 1 80 ? -1.858 -28.176 18.791 1.00 19.23 80 HIS C N 1
ATOM 6054 C CA . HIS C 1 80 ? -0.895 -27.082 18.793 1.00 19.23 80 HIS C CA 1
ATOM 6055 C C . HIS C 1 80 ? 0.373 -27.352 17.972 1.00 20.72 80 HIS C C 1
ATOM 6056 O O . HIS C 1 80 ? 0.775 -26.536 17.141 1.00 20.53 80 HIS C O 1
ATOM 6063 N N . GLU C 1 81 ? 1.001 -28.497 18.204 1.00 20.76 81 GLU C N 1
ATOM 6064 C CA . GLU C 1 81 ? 2.231 -28.842 17.493 1.00 23.34 81 GLU C CA 1
ATOM 6065 C C . GLU C 1 81 ? 2.094 -28.757 15.979 1.00 22.37 81 GLU C C 1
ATOM 6066 O O . GLU C 1 81 ? 2.828 -28.021 15.320 1.00 21.60 81 GLU C O 1
ATOM 6072 N N . THR C 1 82 ? 1.145 -29.521 15.447 1.00 22.99 82 THR C N 1
ATOM 6073 C CA . THR C 1 82 ? 0.886 -29.607 14.014 1.00 22.26 82 THR C CA 1
ATOM 6074 C C . THR C 1 82 ? 0.607 -28.270 13.344 1.00 23.04 82 THR C C 1
ATOM 6075 O O . THR C 1 82 ? 0.981 -28.050 12.189 1.00 23.18 82 THR C O 1
ATOM 6079 N N . LEU C 1 83 ? -0.052 -27.380 14.070 1.00 23.38 83 LEU C N 1
ATOM 6080 C CA . LEU C 1 83 ? -0.387 -26.066 13.541 1.00 22.07 83 LEU C CA 1
ATOM 6081 C C . LEU C 1 83 ? 0.863 -25.322 13.077 1.00 22.46 83 LEU C C 1
ATOM 6082 O O . LEU C 1 83 ? 0.801 -24.456 12.202 1.00 21.77 83 LEU C O 1
ATOM 6087 N N . TYR C 1 84 ? 2.012 -25.674 13.665 1.00 22.52 84 TYR C N 1
ATOM 6088 C CA . TYR C 1 84 ? 3.260 -25.010 13.331 1.00 23.36 84 TYR C CA 1
ATOM 6089 C C . TYR C 1 84 ? 4.233 -25.840 12.497 1.00 24.11 84 TYR C C 1
ATOM 6090 O O . TYR C 1 84 ? 5.358 -25.408 12.238 1.00 26.58 84 TYR C O 1
ATOM 6099 N N . GLN C 1 85 ? 3.799 -27.035 12.069 1.00 23.42 85 GLN C N 1
ATOM 6100 C CA . GLN C 1 85 ? 4.665 -27.880 11.254 1.00 23.55 85 GLN C CA 1
ATOM 6101 C C . GLN C 1 85 ? 4.511 -27.575 9.762 1.00 24.48 85 GLN C C 1
ATOM 6102 O O . GLN C 1 85 ? 3.572 -26.897 9.349 1.00 22.29 85 GLN C O 1
ATOM 6108 N N . LYS C 1 86 ? 5.445 -28.068 8.959 1.00 26.07 86 LYS C N 1
ATOM 6109 C CA . LYS C 1 86 ? 5.403 -27.830 7.523 1.00 27.34 86 LYS C CA 1
ATOM 6110 C C . LYS C 1 86 ? 5.467 -29.115 6.715 1.00 27.94 86 LYS C C 1
ATOM 6111 O O . LYS C 1 86 ? 6.004 -30.126 7.172 1.00 28.42 86 LYS C O 1
ATOM 6117 N N . ALA C 1 87 ? 4.903 -29.072 5.512 1.00 28.40 87 ALA C N 1
ATOM 6118 C CA . ALA C 1 87 ? 4.913 -30.225 4.621 1.00 29.52 87 ALA C CA 1
ATOM 6119 C C . ALA C 1 87 ? 6.304 -30.339 3.994 1.00 29.47 87 ALA C C 1
ATOM 6120 O O . ALA C 1 87 ? 7.099 -29.403 4.068 1.00 28.04 87 ALA C O 1
ATOM 6122 N N . ASP C 1 88 ? 6.590 -31.480 3.375 1.00 30.23 88 ASP C N 1
ATOM 6123 C CA . ASP C 1 88 ? 7.887 -31.693 2.744 1.00 32.73 88 ASP C CA 1
ATOM 6124 C C . ASP C 1 88 ? 8.256 -30.616 1.730 1.00 33.36 88 ASP C C 1
ATOM 6125 O O . ASP C 1 88 ? 9.427 -30.444 1.410 1.00 35.72 88 ASP C O 1
ATOM 6130 N N . ASP C 1 89 ? 7.264 -29.888 1.230 1.00 33.89 89 ASP C N 1
ATOM 6131 C CA . ASP C 1 89 ? 7.522 -28.832 0.257 1.00 34.64 89 ASP C CA 1
ATOM 6132 C C . ASP C 1 89 ? 7.779 -27.492 0.938 1.00 34.59 89 ASP C C 1
ATOM 6133 O O . ASP C 1 89 ? 7.972 -26.475 0.274 1.00 33.88 89 ASP C O 1
ATOM 6138 N N . GLY C 1 90 ? 7.765 -27.493 2.268 1.00 34.42 90 GLY C N 1
ATOM 6139 C CA . GLY C 1 90 ? 8.022 -26.269 3.008 1.00 33.46 90 GLY C CA 1
ATOM 6140 C C . GLY C 1 90 ? 6.822 -25.419 3.393 1.00 33.52 90 GLY C C 1
ATOM 6141 O O . GLY C 1 90 ? 6.974 -24.415 4.094 1.00 32.35 90 GLY C O 1
ATOM 6142 N N . ARG C 1 91 ? 5.631 -25.803 2.947 1.00 31.44 91 ARG C N 1
ATOM 6143 C CA . ARG C 1 91 ? 4.430 -25.040 3.268 1.00 29.61 91 ARG C CA 1
ATOM 6144 C C . ARG C 1 91 ? 3.855 -25.402 4.633 1.00 27.25 91 ARG C C 1
ATOM 6145 O O . ARG C 1 91 ? 3.700 -26.579 4.957 1.00 27.03 91 ARG C O 1
ATOM 6153 N N . PRO C 1 92 ? 3.540 -24.391 5.459 1.00 26.48 92 PRO C N 1
ATOM 6154 C CA . PRO C 1 92 ? 2.971 -24.669 6.782 1.00 25.42 92 PRO C CA 1
ATOM 6155 C C . PRO C 1 92 ? 1.670 -25.441 6.571 1.00 24.20 92 PRO C C 1
ATOM 6156 O O . PRO C 1 92 ? 0.973 -25.222 5.576 1.00 24.07 92 PRO C O 1
ATOM 6160 N N . PHE C 1 93 ? 1.334 -26.337 7.492 1.00 23.27 93 PHE C N 1
ATOM 6161 C CA . PHE C 1 93 ? 0.116 -27.119 7.337 1.00 22.51 93 PHE C CA 1
ATOM 6162 C C . PHE C 1 93 ? -1.158 -26.286 7.205 1.00 22.28 93 PHE C C 1
ATOM 6163 O O . PHE C 1 93 ? -2.029 -26.610 6.402 1.00 22.58 93 PHE C O 1
ATOM 6171 N N . PRO C 1 94 ? -1.292 -25.201 7.981 1.00 22.09 94 PRO C N 1
ATOM 6172 C CA . PRO C 1 94 ? -2.529 -24.426 7.815 1.00 23.21 94 PRO C CA 1
ATOM 6173 C C . PRO C 1 94 ? -2.686 -23.912 6.378 1.00 23.00 94 PRO C C 1
ATOM 6174 O O . PRO C 1 94 ? -3.800 -23.781 5.861 1.00 20.64 94 PRO C O 1
ATOM 6178 N N . GLN C 1 95 ? -1.556 -23.642 5.734 1.00 23.92 95 GLN C N 1
ATOM 6179 C CA . GLN C 1 95 ? -1.550 -23.149 4.363 1.00 25.34 95 GLN C CA 1
ATOM 6180 C C . GLN C 1 95 ? -1.998 -24.263 3.425 1.00 23.78 95 GLN C C 1
ATOM 6181 O O . GLN C 1 95 ? -2.742 -24.033 2.468 1.00 23.59 95 GLN C O 1
ATOM 6187 N N . VAL C 1 96 ? -1.542 -25.477 3.709 1.00 22.62 96 VAL C N 1
ATOM 6188 C CA . VAL C 1 96 ? -1.912 -26.631 2.910 1.00 22.29 96 VAL C CA 1
ATOM 6189 C C . VAL C 1 96 ? -3.410 -26.849 3.023 1.00 22.24 96 VAL C C 1
ATOM 6190 O O . VAL C 1 96 ? -4.092 -27.071 2.026 1.00 24.37 96 VAL C O 1
ATOM 6194 N N . ILE C 1 97 ? -3.925 -26.775 4.245 1.00 22.69 97 ILE C N 1
ATOM 6195 C CA . ILE C 1 97 ? -5.349 -26.977 4.485 1.00 21.47 97 ILE C CA 1
ATOM 6196 C C . ILE C 1 97 ? -6.226 -25.963 3.749 1.00 21.03 97 ILE C C 1
ATOM 6197 O O . ILE C 1 97 ? -7.184 -26.334 3.069 1.00 21.94 97 ILE C O 1
ATOM 6202 N N . LYS C 1 98 ? -5.895 -24.684 3.886 1.00 21.68 98 LYS C N 1
ATOM 6203 C CA . LYS C 1 98 ? -6.657 -23.626 3.241 1.00 23.92 98 LYS C CA 1
ATOM 6204 C C . LYS C 1 98 ? -6.636 -23.697 1.713 1.00 23.95 98 LYS C C 1
ATOM 6205 O O . LYS C 1 98 ? -7.650 -23.427 1.064 1.00 24.36 98 LYS C O 1
ATOM 6211 N N . SER C 1 99 ? -5.495 -24.057 1.132 1.00 24.46 99 SER C N 1
ATOM 6212 C CA . SER C 1 99 ? -5.409 -24.142 -0.323 1.00 25.30 99 SER C CA 1
ATOM 6213 C C . SER C 1 99 ? -6.270 -25.280 -0.870 1.00 24.03 99 SER C C 1
ATOM 6214 O O . SER C 1 99 ? -6.558 -25.327 -2.063 1.00 24.97 99 SER C O 1
ATOM 6217 N N . LYS C 1 100 ? -6.682 -26.193 0.007 1.00 22.70 100 LYS C N 1
ATOM 6218 C CA . LYS C 1 100 ? -7.531 -27.312 -0.394 1.00 21.51 100 LYS C CA 1
ATOM 6219 C C . LYS C 1 100 ? -8.990 -27.011 -0.050 1.00 21.19 100 LYS C C 1
ATOM 6220 O O . LYS C 1 100 ? -9.853 -27.886 -0.131 1.00 20.60 100 LYS C O 1
ATOM 6226 N N . GLY C 1 101 ? -9.248 -25.764 0.341 1.00 19.14 101 GLY C N 1
ATOM 6227 C CA . GLY C 1 101 ? -10.595 -25.342 0.680 1.00 19.86 101 GLY C CA 1
ATOM 6228 C C . GLY C 1 101 ? -11.057 -25.569 2.110 1.00 20.45 101 GLY C C 1
ATOM 6229 O O . GLY C 1 101 ? -12.244 -25.426 2.407 1.00 20.75 101 GLY C O 1
ATOM 6230 N N . GLY C 1 102 ? -10.140 -25.905 3.008 1.00 18.00 102 GLY C N 1
ATOM 6231 C CA . GLY C 1 102 ? -10.553 -26.137 4.378 1.00 19.14 102 GLY C CA 1
ATOM 6232 C C . GLY C 1 102 ? -10.247 -25.007 5.344 1.00 17.57 102 GLY C C 1
ATOM 6233 O O . GLY C 1 102 ? -9.340 -24.211 5.121 1.00 17.97 102 GLY C O 1
ATOM 6234 N N . VAL C 1 103 ? -11.021 -24.927 6.419 1.00 17.28 103 VAL C N 1
ATOM 6235 C CA . VAL C 1 103 ? -10.790 -23.915 7.441 1.00 17.91 103 VAL C CA 1
ATOM 6236 C C . VAL C 1 103 ? -9.920 -24.613 8.484 1.00 18.69 103 VAL C C 1
ATOM 6237 O O . VAL C 1 103 ? -10.082 -25.813 8.733 1.00 20.48 103 VAL C O 1
ATOM 6241 N N . VAL C 1 104 ? -8.981 -23.883 9.075 1.00 18.23 104 VAL C N 1
ATOM 6242 C CA . VAL C 1 104 ? -8.095 -24.479 10.066 1.00 16.50 104 VAL C CA 1
ATOM 6243 C C . VAL C 1 104 ? -8.610 -24.310 11.494 1.00 18.20 104 VAL C C 1
ATOM 6244 O O . VAL C 1 104 ? -8.959 -23.204 11.919 1.00 17.04 104 VAL C O 1
ATOM 6248 N N . GLY C 1 105 ? -8.659 -25.421 12.224 1.00 16.41 105 GLY C N 1
ATOM 6249 C CA . GLY C 1 105 ? -9.120 -25.388 13.601 1.00 18.28 105 GLY C CA 1
ATOM 6250 C C . GLY C 1 105 ? -8.025 -25.754 14.585 1.00 17.26 105 GLY C C 1
ATOM 6251 O O . GLY C 1 105 ? -7.061 -26.425 14.220 1.00 18.64 105 GLY C O 1
ATOM 6252 N N . ILE C 1 106 ? -8.183 -25.330 15.836 1.00 18.04 106 ILE C N 1
ATOM 6253 C CA . ILE C 1 106 ? -7.197 -25.603 16.880 1.00 16.57 106 ILE C CA 1
ATOM 6254 C C . ILE C 1 106 ? -7.830 -25.995 18.218 1.00 17.09 106 ILE C C 1
ATOM 6255 O O . ILE C 1 106 ? -8.694 -25.288 18.737 1.00 16.19 106 ILE C O 1
ATOM 6260 N N . LYS C 1 107 ? -7.394 -27.126 18.770 1.00 17.67 107 LYS C N 1
ATOM 6261 C CA . LYS C 1 107 ? -7.896 -27.600 20.059 1.00 18.93 107 LYS C CA 1
ATOM 6262 C C . LYS C 1 107 ? -7.249 -26.740 21.145 1.00 18.56 107 LYS C C 1
ATOM 6263 O O . LYS C 1 107 ? -6.022 -26.692 21.257 1.00 19.92 107 LYS C O 1
ATOM 6269 N N . VAL C 1 108 ? -8.065 -26.070 21.954 1.00 18.87 108 VAL C N 1
ATOM 6270 C CA . VAL C 1 108 ? -7.524 -25.187 22.983 1.00 16.17 108 VAL C CA 1
ATOM 6271 C C . VAL C 1 108 ? -7.711 -25.577 24.448 1.00 16.80 108 VAL C C 1
ATOM 6272 O O . VAL C 1 108 ? -7.250 -24.860 25.334 1.00 14.81 108 VAL C O 1
ATOM 6276 N N . ASP C 1 109 ? -8.373 -26.698 24.719 1.00 16.56 109 ASP C N 1
ATOM 6277 C CA . ASP C 1 109 ? -8.565 -27.110 26.105 1.00 15.44 109 ASP C CA 1
ATOM 6278 C C . ASP C 1 109 ? -7.304 -27.805 26.603 1.00 17.09 109 ASP C C 1
ATOM 6279 O O . ASP C 1 109 ? -6.483 -28.254 25.804 1.00 15.85 109 ASP C O 1
ATOM 6284 N N . LYS C 1 110 ? -7.147 -27.888 27.922 1.00 18.10 110 LYS C N 1
ATOM 6285 C CA . LYS C 1 110 ? -5.979 -28.532 28.504 1.00 18.78 110 LYS C CA 1
ATOM 6286 C C . LYS C 1 110 ? -6.310 -29.831 29.233 1.00 17.41 110 LYS C C 1
ATOM 6287 O O . LYS C 1 110 ? -5.661 -30.174 30.218 1.00 17.57 110 LYS C O 1
ATOM 6293 N N . GLY C 1 111 ? -7.316 -30.551 28.747 1.00 16.70 111 GLY C N 1
ATOM 6294 C CA . GLY C 1 111 ? -7.683 -31.817 29.357 1.00 15.77 111 GLY C CA 1
ATOM 6295 C C . GLY C 1 111 ? -8.665 -31.731 30.505 1.00 15.71 111 GLY C C 1
ATOM 6296 O O . GLY C 1 111 ? -8.974 -30.646 31.002 1.00 13.55 111 GLY C O 1
ATOM 6297 N N . VAL C 1 112 ? -9.155 -32.891 30.934 1.00 16.52 112 VAL C N 1
ATOM 6298 C CA . VAL C 1 112 ? -10.109 -32.944 32.034 1.00 15.46 112 VAL C CA 1
ATOM 6299 C C . VAL C 1 112 ? -9.401 -33.054 33.377 1.00 14.96 112 VAL C C 1
ATOM 6300 O O . VAL C 1 112 ? -8.260 -33.495 33.452 1.00 15.08 112 VAL C O 1
ATOM 6304 N N . VAL C 1 113 ? -10.090 -32.624 34.428 1.00 14.52 113 VAL C N 1
ATOM 6305 C CA . VAL C 1 113 ? -9.585 -32.679 35.792 1.00 14.90 113 VAL C CA 1
ATOM 6306 C C . VAL C 1 113 ? -10.750 -33.156 36.649 1.00 14.47 113 VAL C C 1
ATOM 6307 O O . VAL C 1 113 ? -11.901 -32.831 36.371 1.00 14.73 113 VAL C O 1
ATOM 6311 N N . PRO C 1 114 ? -10.469 -33.937 37.701 1.00 15.91 114 PRO C N 1
ATOM 6312 C CA . PRO C 1 114 ? -11.520 -34.456 38.582 1.00 14.67 114 PRO C CA 1
ATOM 6313 C C . PRO C 1 114 ? -12.287 -33.437 39.418 1.00 16.23 114 PRO C C 1
ATOM 6314 O O . PRO C 1 114 ? -11.726 -32.452 39.901 1.00 16.10 114 PRO C O 1
ATOM 6318 N N . LEU C 1 115 ? -13.583 -33.687 39.577 1.00 17.39 115 LEU C N 1
ATOM 6319 C CA . LEU C 1 115 ? -14.439 -32.837 40.393 1.00 17.96 115 LEU C CA 1
ATOM 6320 C C . LEU C 1 115 ? -14.585 -33.520 41.750 1.00 18.42 115 LEU C C 1
ATOM 6321 O O . LEU C 1 115 ? -15.205 -34.582 41.864 1.00 19.01 115 LEU C O 1
ATOM 6326 N N . ALA C 1 116 ? -13.996 -32.914 42.771 1.00 16.99 116 ALA C N 1
ATOM 6327 C CA . ALA C 1 116 ? -14.062 -33.454 44.118 1.00 18.01 116 ALA C CA 1
ATOM 6328 C C . ALA C 1 116 ? -15.515 -33.559 44.563 1.00 17.74 116 ALA C C 1
ATOM 6329 O O . ALA C 1 116 ? -16.340 -32.718 44.213 1.00 18.46 116 ALA C O 1
ATOM 6331 N N . GLY C 1 117 ? -15.828 -34.601 45.325 1.00 16.43 117 GLY C N 1
ATOM 6332 C CA . GLY C 1 117 ? -17.183 -34.761 45.816 1.00 17.50 117 GLY C CA 1
ATOM 6333 C C . GLY C 1 117 ? -18.120 -35.431 44.837 1.00 18.55 117 GLY C C 1
ATOM 6334 O O . GLY C 1 117 ? -19.321 -35.519 45.093 1.00 18.59 117 GLY C O 1
ATOM 6335 N N . THR C 1 118 ? -17.576 -35.902 43.719 1.00 18.44 118 THR C N 1
ATOM 6336 C CA . THR C 1 118 ? -18.381 -36.572 42.704 1.00 19.86 118 THR C CA 1
ATOM 6337 C C . THR C 1 118 ? -17.856 -37.977 42.470 1.00 21.10 118 THR C C 1
ATOM 6338 O O . THR C 1 118 ? -16.740 -38.314 42.872 1.00 19.36 118 THR C O 1
ATOM 6342 N N . ASN C 1 119 ? -18.667 -38.788 41.804 1.00 22.61 119 ASN C N 1
ATOM 6343 C CA . ASN C 1 119 ? -18.287 -40.156 41.499 1.00 23.70 119 ASN C CA 1
ATOM 6344 C C . ASN C 1 119 ? -17.493 -40.199 40.197 1.00 22.52 119 ASN C C 1
ATOM 6345 O O . ASN C 1 119 ? -18.038 -40.486 39.129 1.00 22.96 119 ASN C O 1
ATOM 6350 N N . GLY C 1 120 ? -16.204 -39.895 40.295 1.00 22.18 120 GLY C N 1
ATOM 6351 C CA . GLY C 1 120 ? -15.333 -39.920 39.133 1.00 20.99 120 GLY C CA 1
ATOM 6352 C C . GLY C 1 120 ? -15.664 -38.956 38.005 1.00 21.45 120 GLY C C 1
ATOM 6353 O O . GLY C 1 120 ? -15.232 -39.168 36.871 1.00 21.18 120 GLY C O 1
ATOM 6354 N N . GLU C 1 121 ? -16.417 -37.898 38.297 1.00 18.26 121 GLU C N 1
ATOM 6355 C CA . GLU C 1 121 ? -16.764 -36.929 37.263 1.00 16.50 121 GLU C CA 1
ATOM 6356 C C . GLU C 1 121 ? -15.663 -35.890 37.087 1.00 15.07 121 GLU C C 1
ATOM 6357 O O . GLU C 1 121 ? -14.803 -35.729 37.947 1.00 14.62 121 GLU C O 1
ATOM 6363 N N . THR C 1 122 ? -15.692 -35.177 35.972 1.00 12.83 122 THR C N 1
ATOM 6364 C CA . THR C 1 122 ? -14.667 -34.181 35.705 1.00 13.38 122 THR C CA 1
ATOM 6365 C C . THR C 1 122 ? -15.238 -32.919 35.096 1.00 13.40 122 THR C C 1
ATOM 6366 O O . THR C 1 122 ? -16.426 -32.829 34.784 1.00 15.36 122 THR C O 1
ATOM 6370 N N . THR C 1 123 ? -14.361 -31.940 34.945 1.00 14.50 123 THR C N 1
ATOM 6371 C CA . THR C 1 123 ? -14.683 -30.699 34.272 1.00 13.90 123 THR C CA 1
ATOM 6372 C C . THR C 1 123 ? -13.438 -30.519 33.403 1.00 14.30 123 THR C C 1
ATOM 6373 O O . THR C 1 123 ? -12.540 -31.358 33.441 1.00 11.40 123 THR C O 1
ATOM 6377 N N . THR C 1 124 ? -13.369 -29.451 32.622 1.00 15.94 124 THR C N 1
ATOM 6378 C CA . THR C 1 124 ? -12.219 -29.255 31.746 1.00 15.45 124 THR C CA 1
ATOM 6379 C C . THR C 1 124 ? -11.494 -27.942 32.020 1.00 16.40 124 THR C C 1
ATOM 6380 O O . THR C 1 124 ? -12.127 -26.923 32.292 1.00 15.60 124 THR C O 1
ATOM 6384 N N . GLN C 1 125 ? -10.165 -27.973 31.958 1.00 16.31 125 GLN C N 1
ATOM 6385 C CA . GLN C 1 125 ? -9.377 -26.767 32.184 1.00 16.70 125 GLN C CA 1
ATOM 6386 C C . GLN C 1 125 ? -8.790 -26.258 30.870 1.00 16.60 125 GLN C C 1
ATOM 6387 O O . GLN C 1 125 ? -8.761 -26.985 29.872 1.00 16.83 125 GLN C O 1
ATOM 6393 N N . GLY C 1 126 ? -8.334 -25.007 30.874 1.00 14.66 126 GLY C N 1
ATOM 6394 C CA . GLY C 1 126 ? -7.755 -24.418 29.681 1.00 13.50 126 GLY C CA 1
ATOM 6395 C C . GLY C 1 126 ? -8.118 -22.957 29.464 1.00 14.05 126 GLY C C 1
ATOM 6396 O O . GLY C 1 126 ? -7.763 -22.378 28.443 1.00 15.96 126 GLY C O 1
ATOM 6397 N N . LEU C 1 127 ? -8.808 -22.349 30.422 1.00 14.50 127 LEU C N 1
ATOM 6398 C CA . LEU C 1 127 ? -9.217 -20.948 30.289 1.00 15.32 127 LEU C CA 1
ATOM 6399 C C . LEU C 1 127 ? -8.107 -19.930 30.522 1.00 16.31 127 LEU C C 1
ATOM 6400 O O . LEU C 1 127 ? -8.152 -18.821 29.983 1.00 17.98 127 LEU C O 1
ATOM 6405 N N . ASP C 1 128 ? -7.111 -20.295 31.322 1.00 16.84 128 ASP C N 1
ATOM 6406 C CA . ASP C 1 128 ? -6.032 -19.364 31.631 1.00 17.69 128 ASP C CA 1
ATOM 6407 C C . ASP C 1 128 ? -5.229 -18.925 30.418 1.00 18.54 128 ASP C C 1
ATOM 6408 O O . ASP C 1 128 ? -4.638 -19.745 29.717 1.00 18.00 128 ASP C O 1
ATOM 6413 N N . GLY C 1 129 ? -5.228 -17.613 30.182 1.00 19.40 129 GLY C N 1
ATOM 6414 C CA . GLY C 1 129 ? -4.509 -17.038 29.060 1.00 18.21 129 GLY C CA 1
ATOM 6415 C C . GLY C 1 129 ? -5.088 -17.444 27.721 1.00 18.15 129 GLY C C 1
ATOM 6416 O O . GLY C 1 129 ? -4.438 -17.275 26.690 1.00 17.53 129 GLY C O 1
ATOM 6417 N N . LEU C 1 130 ? -6.315 -17.961 27.731 1.00 18.84 130 LEU C N 1
ATOM 6418 C CA . LEU C 1 130 ? -6.973 -18.415 26.506 1.00 18.32 130 LEU C CA 1
ATOM 6419 C C . LEU C 1 130 ? -7.215 -17.306 25.486 1.00 19.10 130 LEU C C 1
ATOM 6420 O O . LEU C 1 130 ? -7.204 -17.554 24.282 1.00 19.54 130 LEU C O 1
ATOM 6425 N N . SER C 1 131 ? -7.437 -16.085 25.956 1.00 19.12 131 SER C N 1
ATOM 6426 C CA . SER C 1 131 ? -7.679 -14.980 25.037 1.00 19.63 131 SER C CA 1
ATOM 6427 C C . SER C 1 131 ? -6.431 -14.658 24.216 1.00 20.10 131 SER C C 1
ATOM 6428 O O . SER C 1 131 ? -6.506 -14.508 22.994 1.00 19.36 131 SER C O 1
ATOM 6431 N N . GLU C 1 132 ? -5.284 -14.556 24.887 1.00 20.96 132 GLU C N 1
ATOM 6432 C CA . GLU C 1 132 ? -4.024 -14.261 24.206 1.00 19.70 132 GLU C CA 1
ATOM 6433 C C . GLU C 1 132 ? -3.688 -15.396 23.248 1.00 18.12 132 GLU C C 1
ATOM 6434 O O . GLU C 1 132 ? -3.181 -15.164 22.155 1.00 18.01 132 GLU C O 1
ATOM 6440 N N . ARG C 1 133 ? -3.973 -16.627 23.661 1.00 17.29 133 ARG C N 1
ATOM 6441 C CA . ARG C 1 133 ? -3.691 -17.784 22.820 1.00 16.96 133 ARG C CA 1
ATOM 6442 C C . ARG C 1 133 ? -4.537 -17.775 21.556 1.00 16.53 133 ARG C C 1
ATOM 6443 O O . ARG C 1 133 ? -4.034 -18.062 20.465 1.00 15.41 133 ARG C O 1
ATOM 6451 N N . CYS C 1 134 ? -5.821 -17.451 21.705 1.00 16.16 134 CYS C N 1
ATOM 6452 C CA . CYS C 1 134 ? -6.727 -17.389 20.563 1.00 17.52 134 CYS C CA 1
ATOM 6453 C C . CYS C 1 134 ? -6.261 -16.304 19.601 1.00 17.81 134 CYS C C 1
ATOM 6454 O O . CYS C 1 134 ? -6.251 -16.506 18.387 1.00 19.57 134 CYS C O 1
ATOM 6457 N N . ALA C 1 135 ? -5.873 -15.152 20.143 1.00 18.04 135 ALA C N 1
ATOM 6458 C CA . ALA C 1 135 ? -5.403 -14.052 19.309 1.00 18.89 135 ALA C CA 1
ATOM 6459 C C . ALA C 1 135 ? -4.208 -14.516 18.486 1.00 20.95 135 ALA C C 1
ATOM 6460 O O . ALA C 1 135 ? -4.084 -14.173 17.309 1.00 21.77 135 ALA C O 1
ATOM 6462 N N . GLN C 1 136 ? -3.336 -15.307 19.107 1.00 20.11 136 GLN C N 1
ATOM 6463 C CA . GLN C 1 136 ? -2.154 -15.810 18.426 1.00 20.28 136 GLN C CA 1
ATOM 6464 C C . GLN C 1 136 ? -2.532 -16.852 17.384 1.00 21.66 136 GLN C C 1
ATOM 6465 O O . GLN C 1 136 ? -2.058 -16.788 16.253 1.00 22.18 136 GLN C O 1
ATOM 6471 N N . TYR C 1 137 ? -3.383 -17.806 17.763 1.00 21.84 137 TYR C N 1
ATOM 6472 C CA . TYR C 1 137 ? -3.822 -18.852 16.835 1.00 20.94 137 TYR C CA 1
ATOM 6473 C C . TYR C 1 137 ? -4.536 -18.242 15.628 1.00 20.92 137 TYR C C 1
ATOM 6474 O O . TYR C 1 137 ? -4.367 -18.700 14.498 1.00 19.60 137 TYR C O 1
ATOM 6483 N N . LYS C 1 138 ? -5.345 -17.216 15.871 1.00 20.80 138 LYS C N 1
ATOM 6484 C CA . LYS C 1 138 ? -6.062 -16.551 14.789 1.00 22.10 138 LYS C CA 1
ATOM 6485 C C . LYS C 1 138 ? -5.023 -16.000 13.825 1.00 23.38 138 LYS C C 1
ATOM 6486 O O . LYS C 1 138 ? -5.103 -16.194 12.610 1.00 24.61 138 LYS C O 1
ATOM 6492 N N . LYS C 1 139 ? -4.042 -15.313 14.395 1.00 24.38 139 LYS C N 1
ATOM 6493 C CA . LYS C 1 139 ? -2.957 -14.711 13.637 1.00 25.60 139 LYS C CA 1
ATOM 6494 C C . LYS C 1 139 ? -2.192 -15.770 12.841 1.00 24.25 139 LYS C C 1
ATOM 6495 O O . LYS C 1 139 ? -1.751 -15.517 11.721 1.00 23.38 139 LYS C O 1
ATOM 6501 N N . ASP C 1 140 ? -2.054 -16.962 13.413 1.00 23.11 140 ASP C N 1
ATOM 6502 C CA . ASP C 1 140 ? -1.333 -18.037 12.744 1.00 21.81 140 ASP C CA 1
ATOM 6503 C C . ASP C 1 140 ? -2.151 -18.918 11.801 1.00 22.48 140 ASP C C 1
ATOM 6504 O O . ASP C 1 140 ? -1.705 -20.004 11.425 1.00 21.54 140 ASP C O 1
ATOM 6509 N N . GLY C 1 141 ? -3.346 -18.467 11.428 1.00 22.11 141 GLY C N 1
ATOM 6510 C CA . GLY C 1 141 ? -4.146 -19.235 10.489 1.00 23.00 141 GLY C CA 1
ATOM 6511 C C . GLY C 1 141 ? -5.388 -19.978 10.946 1.00 23.06 141 GLY C C 1
ATOM 6512 O O . GLY C 1 141 ? -6.138 -20.477 10.106 1.00 23.85 141 GLY C O 1
ATOM 6513 N N . ALA C 1 142 ? -5.620 -20.067 12.250 1.00 21.49 142 ALA C N 1
ATOM 6514 C CA . ALA C 1 142 ? -6.795 -20.780 12.751 1.00 21.73 142 ALA C CA 1
ATOM 6515 C C . ALA C 1 142 ? -8.038 -19.894 12.746 1.00 21.10 142 ALA C C 1
ATOM 6516 O O . ALA C 1 142 ? -7.959 -18.703 13.054 1.00 21.28 142 ALA C O 1
ATOM 6518 N N . ASP C 1 143 ? -9.184 -20.476 12.392 1.00 18.90 143 ASP C N 1
ATOM 6519 C CA . ASP C 1 143 ? -10.427 -19.717 12.375 1.00 18.63 143 ASP C CA 1
ATOM 6520 C C . ASP C 1 143 ? -11.483 -20.293 13.315 1.00 17.57 143 ASP C C 1
ATOM 6521 O O . ASP C 1 143 ? -12.450 -19.615 13.652 1.00 18.77 143 ASP C O 1
ATOM 6526 N N . PHE C 1 144 ? -11.263 -21.502 13.736 1.00 13.08 144 PHE C N 1
ATOM 6527 C CA . PHE C 1 144 ? -12.177 -22.104 14.661 1.00 12.98 144 PHE C CA 1
ATOM 6528 C C . PHE C 1 144 ? -11.420 -22.891 15.736 1.00 12.29 144 PHE C C 1
ATOM 6529 O O . PHE C 1 144 ? -10.238 -23.203 15.583 1.00 13.24 144 PHE C O 1
ATOM 6537 N N . ALA C 1 145 ? -12.140 -23.221 16.843 1.00 18.06 145 ALA C N 1
ATOM 6538 C CA . ALA C 1 145 ? -11.489 -23.939 17.933 1.00 17.63 145 ALA C CA 1
ATOM 6539 C C . ALA C 1 145 ? -12.336 -25.088 18.464 1.00 16.86 145 ALA C C 1
ATOM 6540 O O . ALA C 1 145 ? -13.526 -25.199 18.154 1.00 16.54 145 ALA C O 1
ATOM 6542 N N . LYS C 1 146 ? -11.712 -25.941 19.268 1.00 15.61 146 LYS C N 1
ATOM 6543 C CA . LYS C 1 146 ? -12.386 -27.086 19.873 1.00 14.87 146 LYS C CA 1
ATOM 6544 C C . LYS C 1 146 ? -12.029 -27.209 21.356 1.00 15.11 146 LYS C C 1
ATOM 6545 O O . LYS C 1 146 ? -10.870 -27.050 21.746 1.00 15.47 146 LYS C O 1
ATOM 6551 N N . TRP C 1 147 ? -13.038 -27.491 22.171 1.00 13.56 147 TRP C N 1
ATOM 6552 C CA . TRP C 1 147 ? -12.877 -27.657 23.613 1.00 14.88 147 TRP C CA 1
ATOM 6553 C C . TRP C 1 147 ? -13.778 -28.821 24.011 1.00 13.72 147 TRP C C 1
ATOM 6554 O O . TRP C 1 147 ? -14.987 -28.782 23.785 1.00 14.86 147 TRP C O 1
ATOM 6565 N N . ARG C 1 148 ? -13.191 -29.852 24.607 1.00 14.07 148 ARG C N 1
ATOM 6566 C CA . ARG C 1 148 ? -13.949 -31.041 24.980 1.00 13.30 148 ARG C CA 1
ATOM 6567 C C . ARG C 1 148 ? -14.253 -31.261 26.454 1.00 13.90 148 ARG C C 1
ATOM 6568 O O . ARG C 1 148 ? -13.346 -31.396 27.274 1.00 14.11 148 ARG C O 1
ATOM 6576 N N . CYS C 1 149 ? -15.541 -31.303 26.775 1.00 13.09 149 CYS C N 1
ATOM 6577 C CA . CYS C 1 149 ? -15.989 -31.580 28.132 1.00 14.87 149 CYS C CA 1
ATOM 6578 C C . CYS C 1 149 ? -16.478 -33.018 28.078 1.00 13.63 149 CYS C C 1
ATOM 6579 O O . CYS C 1 149 ? -16.966 -33.472 27.039 1.00 15.04 149 CYS C O 1
ATOM 6582 N N . VAL C 1 150 ? -16.340 -33.739 29.182 1.00 14.76 150 VAL C N 1
ATOM 6583 C CA . VAL C 1 150 ? -16.752 -35.135 29.219 1.00 14.84 150 VAL C CA 1
ATOM 6584 C C . VAL C 1 150 ? -17.676 -35.420 30.390 1.00 16.68 150 VAL C C 1
ATOM 6585 O O . VAL C 1 150 ? -17.364 -35.083 31.527 1.00 17.44 150 VAL C O 1
ATOM 6589 N N . LEU C 1 151 ? -18.827 -36.019 30.096 1.00 16.01 151 LEU C N 1
ATOM 6590 C CA . LEU C 1 151 ? -19.793 -36.372 31.127 1.00 18.56 151 LEU C CA 1
ATOM 6591 C C . LEU C 1 151 ? -20.012 -37.875 31.044 1.00 18.67 151 LEU C C 1
ATOM 6592 O O . LEU C 1 151 ? -19.840 -38.478 29.981 1.00 17.03 151 LEU C O 1
ATOM 6597 N N . LYS C 1 152 ? -20.385 -38.487 32.157 1.00 19.65 152 LYS C N 1
ATOM 6598 C CA . LYS C 1 152 ? -20.585 -39.925 32.152 1.00 21.61 152 LYS C CA 1
ATOM 6599 C C . LYS C 1 152 ? -21.946 -40.338 32.696 1.00 20.46 152 LYS C C 1
ATOM 6600 O O . LYS C 1 152 ? -22.488 -39.704 33.602 1.00 19.41 152 LYS C O 1
ATOM 6606 N N . ILE C 1 153 ? -22.499 -41.400 32.120 1.00 19.70 153 ILE C N 1
ATOM 6607 C CA . ILE C 1 153 ? -23.794 -41.918 32.535 1.00 19.66 153 ILE C CA 1
ATOM 6608 C C . ILE C 1 153 ? -23.588 -43.088 33.490 1.00 20.88 153 ILE C C 1
ATOM 6609 O O . ILE C 1 153 ? -22.968 -44.091 33.136 1.00 19.54 153 ILE C O 1
ATOM 6614 N N . GLY C 1 154 ? -24.105 -42.944 34.704 1.00 21.51 154 GLY C N 1
ATOM 6615 C CA . GLY C 1 154 ? -23.967 -43.987 35.702 1.00 24.34 154 GLY C CA 1
ATOM 6616 C C . GLY C 1 154 ? -25.070 -43.859 36.728 1.00 26.55 154 GLY C C 1
ATOM 6617 O O . GLY C 1 154 ? -26.025 -43.123 36.509 1.00 25.46 154 GLY C O 1
ATOM 6618 N N . GLU C 1 155 ? -24.936 -44.563 37.849 1.00 30.13 155 GLU C N 1
ATOM 6619 C CA . GLU C 1 155 ? -25.941 -44.529 38.909 1.00 33.36 155 GLU C CA 1
ATOM 6620 C C . GLU C 1 155 ? -26.374 -43.142 39.373 1.00 32.97 155 GLU C C 1
ATOM 6621 O O . GLU C 1 155 ? -27.564 -42.890 39.548 1.00 34.76 155 GLU C O 1
ATOM 6627 N N . HIS C 1 156 ? -25.419 -42.244 39.576 1.00 31.47 156 HIS C N 1
ATOM 6628 C CA . HIS C 1 156 ? -25.759 -40.905 40.036 1.00 31.00 156 HIS C CA 1
ATOM 6629 C C . HIS C 1 156 ? -25.148 -39.840 39.148 1.00 28.72 156 HIS C C 1
ATOM 6630 O O . HIS C 1 156 ? -25.012 -38.692 39.565 1.00 29.08 156 HIS C O 1
ATOM 6637 N N . THR C 1 157 ? -24.780 -40.214 37.926 1.00 24.64 157 THR C N 1
ATOM 6638 C CA . THR C 1 157 ? -24.156 -39.266 37.010 1.00 21.46 157 THR C CA 1
ATOM 6639 C C . THR C 1 157 ? -24.825 -39.247 35.635 1.00 19.80 157 THR C C 1
ATOM 6640 O O . THR C 1 157 ? -25.393 -40.245 35.198 1.00 18.84 157 THR C O 1
ATOM 6644 N N . PRO C 1 158 ? -24.753 -38.109 34.928 1.00 17.00 158 PRO C N 1
ATOM 6645 C CA . PRO C 1 158 ? -24.101 -36.853 35.315 1.00 17.74 158 PRO C CA 1
ATOM 6646 C C . PRO C 1 158 ? -24.826 -36.183 36.478 1.00 17.46 158 PRO C C 1
ATOM 6647 O O . PRO C 1 158 ? -26.052 -36.108 36.487 1.00 17.48 158 PRO C O 1
ATOM 6651 N N . SER C 1 159 ? -24.072 -35.702 37.459 1.00 16.30 159 SER C N 1
ATOM 6652 C CA . SER C 1 159 ? -24.676 -35.033 38.607 1.00 16.81 159 SER C CA 1
ATOM 6653 C C . SER C 1 159 ? -25.011 -33.585 38.270 1.00 15.04 159 SER C C 1
ATOM 6654 O O . SER C 1 159 ? -24.547 -33.049 37.267 1.00 14.25 159 SER C O 1
ATOM 6657 N N . ALA C 1 160 ? -25.822 -32.954 39.115 1.00 15.54 160 ALA C N 1
ATOM 6658 C CA . ALA C 1 160 ? -26.199 -31.561 38.911 1.00 15.03 160 ALA C CA 1
ATOM 6659 C C . ALA C 1 160 ? -24.935 -30.707 38.815 1.00 15.04 160 ALA C C 1
ATOM 6660 O O . ALA C 1 160 ? -24.816 -29.845 37.940 1.00 16.77 160 ALA C O 1
ATOM 6662 N N . LEU C 1 161 ? -23.988 -30.955 39.712 1.00 14.68 161 LEU C N 1
ATOM 6663 C CA . LEU C 1 161 ? -22.738 -30.200 39.715 1.00 15.68 161 LEU C CA 1
ATOM 6664 C C . LEU C 1 161 ? -21.958 -30.342 38.408 1.00 15.21 161 LEU C C 1
ATOM 6665 O O . LEU C 1 161 ? -21.485 -29.352 37.843 1.00 15.19 161 LEU C O 1
ATOM 6670 N N . ALA C 1 162 ? -21.823 -31.575 37.932 1.00 13.26 162 ALA C N 1
ATOM 6671 C CA . ALA C 1 162 ? -21.091 -31.838 36.698 1.00 12.70 162 ALA C CA 1
ATOM 6672 C C . ALA C 1 162 ? -21.740 -31.157 35.487 1.00 11.65 162 ALA C C 1
ATOM 6673 O O . ALA C 1 162 ? -21.059 -30.530 34.679 1.00 9.84 162 ALA C O 1
ATOM 6675 N N . ILE C 1 163 ? -23.055 -31.285 35.366 1.00 12.68 163 ILE C N 1
ATOM 6676 C CA . ILE C 1 163 ? -23.779 -30.688 34.252 1.00 12.99 163 ILE C CA 1
ATOM 6677 C C . ILE C 1 163 ? -23.631 -29.169 34.242 1.00 14.17 163 ILE C C 1
ATOM 6678 O O . ILE C 1 163 ? -23.294 -28.572 33.215 1.00 11.61 163 ILE C O 1
ATOM 6683 N N . MET C 1 164 ? -23.882 -28.550 35.390 1.00 13.31 164 MET C N 1
ATOM 6684 C CA . MET C 1 164 ? -23.782 -27.104 35.519 1.00 15.91 164 MET C CA 1
ATOM 6685 C C . MET C 1 164 ? -22.359 -26.593 35.296 1.00 14.95 164 MET C C 1
ATOM 6686 O O . MET C 1 164 ? -22.153 -25.646 34.535 1.00 17.08 164 MET C O 1
ATOM 6691 N N . GLU C 1 165 ? -21.382 -27.212 35.956 1.00 14.55 165 GLU C N 1
ATOM 6692 C CA . GLU C 1 165 ? -19.984 -26.796 35.819 1.00 14.27 165 GLU C CA 1
ATOM 6693 C C . GLU C 1 165 ? -19.455 -26.937 34.390 1.00 13.58 165 GLU C C 1
ATOM 6694 O O . GLU C 1 165 ? -18.785 -26.036 33.881 1.00 13.15 165 GLU C O 1
ATOM 6700 N N . ASN C 1 166 ? -19.752 -28.057 33.737 1.00 12.28 166 ASN C N 1
ATOM 6701 C CA . ASN C 1 166 ? -19.285 -28.268 32.366 1.00 12.30 166 ASN C CA 1
ATOM 6702 C C . ASN C 1 166 ? -19.941 -27.309 31.365 1.00 12.44 166 ASN C C 1
ATOM 6703 O O . ASN C 1 166 ? -19.289 -26.824 30.441 1.00 12.10 166 ASN C O 1
ATOM 6708 N N . ALA C 1 167 ? -21.233 -27.047 31.548 1.00 12.26 167 ALA C N 1
ATOM 6709 C CA . ALA C 1 167 ? -21.955 -26.132 30.672 1.00 12.35 167 ALA C CA 1
ATOM 6710 C C . ALA C 1 167 ? -21.375 -24.730 30.844 1.00 12.12 167 ALA C C 1
ATOM 6711 O O . ALA C 1 167 ? -21.211 -23.984 29.878 1.00 11.04 167 ALA C O 1
ATOM 6713 N N . ASN C 1 168 ? -21.060 -24.378 32.084 1.00 11.65 168 ASN C N 1
ATOM 6714 C CA . ASN C 1 168 ? -20.514 -23.060 32.361 1.00 14.35 168 ASN C CA 1
ATOM 6715 C C . ASN C 1 168 ? -19.121 -22.849 31.770 1.00 14.11 168 ASN C C 1
ATOM 6716 O O . ASN C 1 168 ? -18.843 -21.788 31.211 1.00 15.74 168 ASN C O 1
ATOM 6721 N N . VAL C 1 169 ? -18.245 -23.847 31.884 1.00 13.02 169 VAL C N 1
ATOM 6722 C CA . VAL C 1 169 ? -16.894 -23.683 31.355 1.00 12.99 169 VAL C CA 1
ATOM 6723 C C . VAL C 1 169 ? -16.916 -23.630 29.827 1.00 12.44 169 VAL C C 1
ATOM 6724 O O . VAL C 1 169 ? -16.106 -22.938 29.214 1.00 11.20 169 VAL C O 1
ATOM 6728 N N . LEU C 1 170 ? -17.854 -24.343 29.210 1.00 11.32 170 LEU C N 1
ATOM 6729 C CA . LEU C 1 170 ? -17.963 -24.317 27.754 1.00 10.18 170 LEU C CA 1
ATOM 6730 C C . LEU C 1 170 ? -18.380 -22.908 27.329 1.00 10.94 170 LEU C C 1
ATOM 6731 O O . LEU C 1 170 ? -17.953 -22.399 26.299 1.00 10.42 170 LEU C O 1
ATOM 6736 N N . ALA C 1 171 ? -19.225 -22.281 28.135 1.00 11.44 171 ALA C N 1
ATOM 6737 C CA . ALA C 1 171 ? -19.689 -20.934 27.830 1.00 12.29 171 ALA C CA 1
ATOM 6738 C C . ALA C 1 171 ? -18.547 -19.917 27.944 1.00 11.69 171 ALA C C 1
ATOM 6739 O O . ALA C 1 171 ? -18.455 -18.998 27.137 1.00 15.33 171 ALA C O 1
ATOM 6741 N N . ARG C 1 172 ? -17.691 -20.078 28.951 1.00 12.64 172 ARG C N 1
ATOM 6742 C CA . ARG C 1 172 ? -16.543 -19.186 29.146 1.00 13.28 172 ARG C CA 1
ATOM 6743 C C . ARG C 1 172 ? -15.632 -19.296 27.921 1.00 13.10 172 ARG C C 1
ATOM 6744 O O . ARG C 1 172 ? -15.202 -18.288 27.351 1.00 12.92 172 ARG C O 1
ATOM 6752 N N . TYR C 1 173 ? -15.341 -20.538 27.538 1.00 10.31 173 TYR C N 1
ATOM 6753 C CA . TYR C 1 173 ? -14.497 -20.850 26.387 1.00 11.79 173 TYR C CA 1
ATOM 6754 C C . TYR C 1 173 ? -15.055 -20.256 25.092 1.00 11.45 173 TYR C C 1
ATOM 6755 O O . TYR C 1 173 ? -14.326 -19.649 24.308 1.00 12.49 173 TYR C O 1
ATOM 6764 N N . ALA C 1 174 ? -16.349 -20.453 24.866 1.00 10.08 174 ALA C N 1
ATOM 6765 C CA . ALA C 1 174 ? -17.001 -19.936 23.671 1.00 11.71 174 ALA C CA 1
ATOM 6766 C C . ALA C 1 174 ? -16.925 -18.406 23.640 1.00 12.40 174 ALA C C 1
ATOM 6767 O O . ALA C 1 174 ? -16.638 -17.809 22.601 1.00 13.02 174 ALA C O 1
ATOM 6769 N N . SER C 1 175 ? -17.174 -17.778 24.786 1.00 12.57 175 SER C N 1
ATOM 6770 C CA . SER C 1 175 ? -17.138 -16.320 24.891 1.00 12.54 175 SER C CA 1
ATOM 6771 C C . SER C 1 175 ? -15.765 -15.770 24.525 1.00 12.89 175 SER C C 1
ATOM 6772 O O . SER C 1 175 ? -15.649 -14.842 23.727 1.00 14.89 175 SER C O 1
ATOM 6775 N N . ILE C 1 176 ? -14.722 -16.335 25.120 1.00 14.10 176 ILE C N 1
ATOM 6776 C CA . ILE C 1 176 ? -13.367 -15.886 24.837 1.00 13.92 176 ILE C CA 1
ATOM 6777 C C . ILE C 1 176 ? -13.015 -16.078 23.361 1.00 15.02 176 ILE C C 1
ATOM 6778 O O . ILE C 1 176 ? -12.379 -15.215 22.751 1.00 15.54 176 ILE C O 1
ATOM 6783 N N . CYS C 1 177 ? -13.432 -17.203 22.784 1.00 15.53 177 CYS C N 1
ATOM 6784 C CA . CYS C 1 177 ? -13.164 -17.462 21.367 1.00 16.38 177 CYS C CA 1
ATOM 6785 C C . CYS C 1 177 ? -13.778 -16.404 20.452 1.00 17.07 177 CYS C C 1
ATOM 6786 O O . CYS C 1 177 ? -13.088 -15.819 19.617 1.00 17.69 177 CYS C O 1
ATOM 6789 N N . GLN C 1 178 ? -15.077 -16.167 20.600 1.00 17.56 178 GLN C N 1
ATOM 6790 C CA . GLN C 1 178 ? -15.756 -15.198 19.744 1.00 17.15 178 GLN C CA 1
ATOM 6791 C C . GLN C 1 178 ? -15.191 -13.786 19.865 1.00 17.19 178 GLN C C 1
ATOM 6792 O O . GLN C 1 178 ? -15.328 -12.975 18.952 1.00 18.44 178 GLN C O 1
ATOM 6798 N N . GLN C 1 179 ? -14.551 -13.490 20.988 1.00 17.93 179 GLN C N 1
ATOM 6799 C CA . GLN C 1 179 ? -13.957 -12.173 21.180 1.00 18.24 179 GLN C CA 1
ATOM 6800 C C . GLN C 1 179 ? -12.702 -12.034 20.324 1.00 18.97 179 GLN C C 1
ATOM 6801 O O . GLN C 1 179 ? -12.243 -10.927 20.044 1.00 19.57 179 GLN C O 1
ATOM 6807 N N . ASN C 1 180 ? -12.158 -13.168 19.898 1.00 17.09 180 ASN C N 1
ATOM 6808 C CA . ASN C 1 180 ? -10.938 -13.177 19.106 1.00 16.42 180 ASN C CA 1
ATOM 6809 C C . ASN C 1 180 ? -11.127 -13.672 17.682 1.00 17.07 180 ASN C C 1
ATOM 6810 O O . ASN C 1 180 ? -10.192 -14.179 17.070 1.00 18.07 180 ASN C O 1
ATOM 6815 N N . GLY C 1 181 ? -12.343 -13.525 17.163 1.00 16.30 181 GLY C N 1
ATOM 6816 C CA . GLY C 1 181 ? -12.633 -13.946 15.805 1.00 15.88 181 GLY C CA 1
ATOM 6817 C C . GLY C 1 181 ? -12.582 -15.445 15.563 1.00 16.28 181 GLY C C 1
ATOM 6818 O O . GLY C 1 181 ? -12.534 -15.882 14.415 1.00 16.67 181 GLY C O 1
ATOM 6819 N N . ILE C 1 182 ? -12.598 -16.235 16.631 1.00 15.75 182 ILE C N 1
ATOM 6820 C CA . ILE C 1 182 ? -12.545 -17.688 16.499 1.00 16.09 182 ILE C CA 1
ATOM 6821 C C . ILE C 1 182 ? -13.917 -18.299 16.756 1.00 15.55 182 ILE C C 1
ATOM 6822 O O . ILE C 1 182 ? -14.561 -17.989 17.759 1.00 13.62 182 ILE C O 1
ATOM 6827 N N . VAL C 1 183 ? -14.356 -19.160 15.843 1.00 12.72 183 VAL C N 1
ATOM 6828 C CA . VAL C 1 183 ? -15.642 -19.833 15.977 1.00 14.08 183 VAL C CA 1
ATOM 6829 C C . VAL C 1 183 ? -15.450 -21.013 16.915 1.00 15.12 183 VAL C C 1
ATOM 6830 O O . VAL C 1 183 ? -14.664 -21.920 16.636 1.00 16.60 183 VAL C O 1
ATOM 6834 N N . PRO C 1 184 ? -16.169 -21.022 18.039 1.00 14.55 184 PRO C N 1
ATOM 6835 C CA . PRO C 1 184 ? -16.020 -22.132 18.978 1.00 13.20 184 PRO C CA 1
ATOM 6836 C C . PRO C 1 184 ? -16.918 -23.337 18.711 1.00 13.00 184 PRO C C 1
ATOM 6837 O O . PRO C 1 184 ? -18.120 -23.195 18.491 1.00 12.05 184 PRO C O 1
ATOM 6841 N N . ILE C 1 185 ? -16.320 -24.522 18.704 1.00 13.51 185 ILE C N 1
ATOM 6842 C CA . ILE C 1 185 ? -17.089 -25.742 18.552 1.00 13.30 185 ILE C CA 1
ATOM 6843 C C . ILE C 1 185 ? -17.320 -26.175 19.999 1.00 14.80 185 ILE C C 1
ATOM 6844 O O . ILE C 1 185 ? -16.367 -26.429 20.738 1.00 14.49 185 ILE C O 1
ATOM 6849 N N . VAL C 1 186 ? -18.582 -26.234 20.400 1.00 12.60 186 VAL C N 1
ATOM 6850 C CA . VAL C 1 186 ? -18.950 -26.619 21.753 1.00 13.38 186 VAL C CA 1
ATOM 6851 C C . VAL C 1 186 ? -19.119 -28.133 21.841 1.00 12.99 186 VAL C C 1
ATOM 6852 O O . VAL C 1 186 ? -20.049 -28.685 21.266 1.00 14.93 186 VAL C O 1
ATOM 6856 N N . GLU C 1 187 ? -18.221 -28.801 22.564 1.00 13.75 187 GLU C N 1
ATOM 6857 C CA . GLU C 1 187 ? -18.284 -30.256 22.683 1.00 13.58 187 GLU C CA 1
ATOM 6858 C C . GLU C 1 187 ? -18.598 -30.795 24.075 1.00 12.49 187 GLU C C 1
ATOM 6859 O O . GLU C 1 187 ? -17.704 -30.972 24.903 1.00 11.29 187 GLU C O 1
ATOM 6865 N N . PRO C 1 188 ? -19.886 -31.051 24.351 1.00 12.84 188 PRO C N 1
ATOM 6866 C CA . PRO C 1 188 ? -20.350 -31.583 25.631 1.00 14.09 188 PRO C CA 1
ATOM 6867 C C . PRO C 1 188 ? -20.555 -33.080 25.391 1.00 14.70 188 PRO C C 1
ATOM 6868 O O . PRO C 1 188 ? -21.687 -33.555 25.280 1.00 15.56 188 PRO C O 1
ATOM 6872 N N . GLU C 1 189 ? -19.454 -33.815 25.297 1.00 14.17 189 GLU C N 1
ATOM 6873 C CA . GLU C 1 189 ? -19.538 -35.241 25.020 1.00 16.83 189 GLU C CA 1
ATOM 6874 C C . GLU C 1 189 ? -19.985 -36.144 26.153 1.00 17.10 189 GLU C C 1
ATOM 6875 O O . GLU C 1 189 ? -19.326 -36.233 27.186 1.00 18.53 189 GLU C O 1
ATOM 6881 N N . ILE C 1 190 ? -21.111 -36.819 25.948 1.00 17.22 190 ILE C N 1
ATOM 6882 C CA . ILE C 1 190 ? -21.605 -37.769 26.930 1.00 18.21 190 ILE C CA 1
ATOM 6883 C C . ILE C 1 190 ? -21.034 -39.120 26.507 1.00 19.17 190 ILE C C 1
ATOM 6884 O O . ILE C 1 190 ? -21.350 -39.631 25.437 1.00 18.93 190 ILE C O 1
ATOM 6889 N N . LEU C 1 191 ? -20.161 -39.680 27.336 1.00 20.16 191 LEU C N 1
ATOM 6890 C CA . LEU C 1 191 ? -19.537 -40.953 27.015 1.00 22.20 191 LEU C CA 1
ATOM 6891 C C . LEU C 1 191 ? -20.546 -42.081 26.854 1.00 22.43 191 LEU C C 1
ATOM 6892 O O . LEU C 1 191 ? -21.584 -42.106 27.511 1.00 20.87 191 LEU C O 1
ATOM 6897 N N . PRO C 1 192 ? -20.245 -43.032 25.960 1.00 23.87 192 PRO C N 1
ATOM 6898 C CA . PRO C 1 192 ? -21.109 -44.181 25.697 1.00 24.30 192 PRO C CA 1
ATOM 6899 C C . PRO C 1 192 ? -20.834 -45.317 26.680 1.00 25.38 192 PRO C C 1
ATOM 6900 O O . PRO C 1 192 ? -21.500 -46.351 26.648 1.00 25.55 192 PRO C O 1
ATOM 6904 N N . ASP C 1 193 ? -19.853 -45.114 27.554 1.00 25.16 193 ASP C N 1
ATOM 6905 C CA . ASP C 1 193 ? -19.481 -46.119 28.545 1.00 26.88 193 ASP C CA 1
ATOM 6906 C C . ASP C 1 193 ? -20.639 -46.460 29.470 1.00 27.06 193 ASP C C 1
ATOM 6907 O O . ASP C 1 193 ? -21.333 -45.568 29.965 1.00 26.54 193 ASP C O 1
ATOM 6912 N N . GLY C 1 194 ? -20.841 -47.754 29.707 1.00 26.75 194 GLY C N 1
ATOM 6913 C CA . GLY C 1 194 ? -21.921 -48.176 30.581 1.00 25.81 194 GLY C CA 1
ATOM 6914 C C . GLY C 1 194 ? -22.918 -49.099 29.909 1.00 25.98 194 GLY C C 1
ATOM 6915 O O . GLY C 1 194 ? -22.853 -49.317 28.701 1.00 26.34 194 GLY C O 1
ATOM 6916 N N . ASP C 1 195 ? -23.853 -49.629 30.691 1.00 26.04 195 ASP C N 1
ATOM 6917 C CA . ASP C 1 195 ? -24.859 -50.549 30.169 1.00 26.30 195 ASP C CA 1
ATOM 6918 C C . ASP C 1 195 ? -26.250 -49.919 30.054 1.00 25.18 195 ASP C C 1
ATOM 6919 O O . ASP C 1 195 ? -27.258 -50.626 29.992 1.00 25.38 195 ASP C O 1
ATOM 6924 N N . HIS C 1 196 ? -26.304 -48.591 30.032 1.00 22.85 196 HIS C N 1
ATOM 6925 C CA . HIS C 1 196 ? -27.577 -47.886 29.898 1.00 21.28 196 HIS C CA 1
ATOM 6926 C C . HIS C 1 196 ? -28.119 -48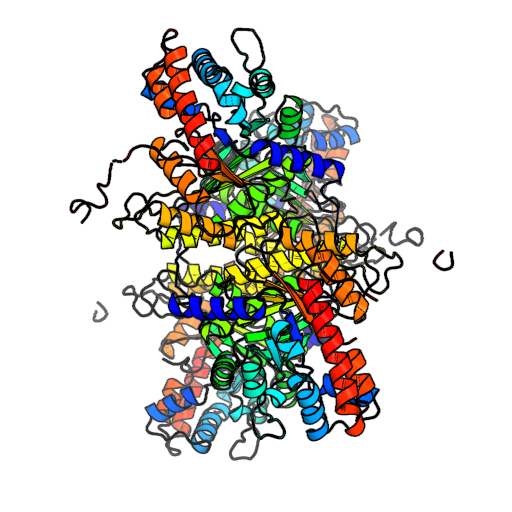.118 28.489 1.00 19.43 196 HIS C C 1
ATOM 6927 O O . HIS C 1 196 ? -27.361 -48.427 27.572 1.00 20.97 196 HIS C O 1
ATOM 6934 N N . ASP C 1 197 ? -29.425 -47.959 28.312 1.00 20.20 197 ASP C N 1
ATOM 6935 C CA . ASP C 1 197 ? -30.026 -48.154 26.999 1.00 19.96 197 ASP C CA 1
ATOM 6936 C C . ASP C 1 197 ? -30.167 -46.847 26.211 1.00 20.65 197 ASP C C 1
ATOM 6937 O O . ASP C 1 197 ? -29.686 -45.787 26.636 1.00 18.10 197 ASP C O 1
ATOM 6942 N N . LEU C 1 198 ? -30.827 -46.935 25.057 1.00 19.61 198 LEU C N 1
ATOM 6943 C CA . LEU C 1 198 ? -31.023 -45.783 24.187 1.00 17.52 198 LEU C CA 1
ATOM 6944 C C . LEU C 1 198 ? -31.817 -44.672 24.863 1.00 17.33 198 LEU C C 1
ATOM 6945 O O . LEU C 1 198 ? -31.452 -43.502 24.781 1.00 15.73 198 LEU C O 1
ATOM 6950 N N . LYS C 1 199 ? -32.906 -45.047 25.523 1.00 17.64 199 LYS C N 1
ATOM 6951 C CA . LYS C 1 199 ? -33.763 -44.085 26.199 1.00 20.10 199 LYS C CA 1
ATOM 6952 C C . LYS C 1 199 ? -33.013 -43.270 27.241 1.00 19.97 199 LYS C C 1
ATOM 6953 O O . LYS C 1 199 ? -33.201 -42.057 27.349 1.00 19.17 199 LYS C O 1
ATOM 6959 N N . ARG C 1 200 ? -32.171 -43.944 28.015 1.00 19.04 200 ARG C N 1
ATOM 6960 C CA . ARG C 1 200 ? -31.394 -43.275 29.047 1.00 19.45 200 ARG C CA 1
ATOM 6961 C C . ARG C 1 200 ? -30.435 -42.270 28.408 1.00 18.17 200 ARG C C 1
ATOM 6962 O O . ARG C 1 200 ? -30.296 -41.143 28.883 1.00 17.31 200 ARG C O 1
ATOM 6970 N N . CYS C 1 201 ? -29.767 -42.673 27.333 1.00 15.98 201 CYS C N 1
ATOM 6971 C CA . CYS C 1 201 ? -28.846 -41.758 26.679 1.00 15.93 201 CYS C CA 1
ATOM 6972 C C . CYS C 1 201 ? -29.600 -40.560 26.122 1.00 15.28 201 CYS C C 1
ATOM 6973 O O . CYS C 1 201 ? -29.113 -39.435 26.196 1.00 15.67 201 CYS C O 1
ATOM 6976 N N . GLN C 1 202 ? -30.785 -40.790 25.561 1.00 14.74 202 GLN C N 1
ATOM 6977 C CA . GLN C 1 202 ? -31.542 -39.676 25.000 1.00 18.09 202 GLN C CA 1
ATOM 6978 C C . GLN C 1 202 ? -31.952 -38.706 26.109 1.00 17.12 202 GLN C C 1
ATOM 6979 O O . GLN C 1 202 ? -31.883 -37.486 25.942 1.00 16.68 202 GLN C O 1
ATOM 6985 N N . TYR C 1 203 ? -32.370 -39.258 27.243 1.00 14.52 203 TYR C N 1
ATOM 6986 C CA . TYR C 1 203 ? -32.778 -38.450 28.383 1.00 14.98 203 TYR C CA 1
ATOM 6987 C C . TYR C 1 203 ? -31.622 -37.567 28.861 1.00 15.23 203 TYR C C 1
ATOM 6988 O O . TYR C 1 203 ? -31.771 -36.344 29.002 1.00 15.69 203 TYR C O 1
ATOM 6997 N N . VAL C 1 204 ? -30.475 -38.193 29.118 1.00 13.33 204 VAL C N 1
ATOM 6998 C CA . VAL C 1 204 ? -29.294 -37.467 29.584 1.00 12.49 204 VAL C CA 1
ATOM 6999 C C . VAL C 1 204 ? -28.835 -36.432 28.555 1.00 13.38 204 VAL C C 1
ATOM 7000 O O . VAL C 1 204 ? -28.504 -35.295 28.908 1.00 12.81 204 VAL C O 1
ATOM 7004 N N . THR C 1 205 ? -28.818 -36.822 27.285 1.00 12.26 205 THR C N 1
ATOM 7005 C CA . THR C 1 205 ? -28.400 -35.911 26.232 1.00 14.06 205 THR C CA 1
ATOM 7006 C C . THR C 1 205 ? -29.278 -34.661 26.206 1.00 13.49 205 THR C C 1
ATOM 7007 O O . THR C 1 205 ? -28.778 -33.555 26.028 1.00 14.15 205 THR C O 1
ATOM 7011 N N . GLU C 1 206 ? -30.586 -34.845 26.387 1.00 14.92 206 GLU C N 1
ATOM 7012 C CA . GLU C 1 206 ? -31.527 -33.727 26.400 1.00 14.62 206 GLU C CA 1
ATOM 7013 C C . GLU C 1 206 ? -31.300 -32.776 27.582 1.00 14.24 206 GLU C C 1
ATOM 7014 O O . GLU C 1 206 ? -31.369 -31.558 27.421 1.00 14.08 206 GLU C O 1
ATOM 7020 N N . LYS C 1 207 ? -31.034 -33.323 28.768 1.00 15.06 207 LYS C N 1
ATOM 7021 C CA . LYS C 1 207 ? -30.800 -32.485 29.948 1.00 14.78 207 LYS C CA 1
ATOM 7022 C C . LYS C 1 207 ? -29.471 -31.746 29.837 1.00 14.86 207 LYS C C 1
ATOM 7023 O O . LYS C 1 207 ? -29.364 -30.583 30.222 1.00 13.72 207 LYS C O 1
ATOM 7029 N N . VAL C 1 208 ? -28.460 -32.425 29.307 1.00 14.28 208 VAL C N 1
ATOM 7030 C CA . VAL C 1 208 ? -27.145 -31.820 29.137 1.00 15.57 208 VAL C CA 1
ATOM 7031 C C . VAL C 1 208 ? -27.179 -30.675 28.124 1.00 15.12 208 VAL C C 1
ATOM 7032 O O . VAL C 1 208 ? -26.669 -29.581 28.386 1.00 16.22 208 VAL C O 1
ATOM 7036 N N . LEU C 1 209 ? -27.787 -30.913 26.969 1.00 14.36 209 LEU C N 1
ATOM 7037 C CA . LEU C 1 209 ? -27.844 -29.868 25.958 1.00 12.20 209 LEU C CA 1
ATOM 7038 C C . LEU C 1 209 ? -28.700 -28.682 26.402 1.00 13.10 209 LEU C C 1
ATOM 7039 O O . LEU C 1 209 ? -28.421 -27.541 26.037 1.00 12.90 209 LEU C O 1
ATOM 7044 N N . ALA C 1 210 ? -29.735 -28.938 27.196 1.00 13.09 210 ALA C N 1
ATOM 7045 C CA . ALA C 1 210 ? -30.582 -27.846 27.663 1.00 14.47 210 ALA C CA 1
ATOM 7046 C C . ALA C 1 210 ? -29.747 -26.940 28.570 1.00 13.44 210 ALA C C 1
ATOM 7047 O O . ALA C 1 210 ? -29.880 -25.719 28.539 1.00 13.49 210 ALA C O 1
ATOM 7049 N N . ALA C 1 211 ? -28.880 -27.553 29.371 1.00 13.91 211 ALA C N 1
ATOM 7050 C CA . ALA C 1 211 ? -28.009 -26.809 30.282 1.00 13.20 211 ALA C CA 1
ATOM 7051 C C . ALA C 1 211 ? -26.961 -26.021 29.502 1.00 11.79 211 ALA C C 1
ATOM 7052 O O . ALA C 1 211 ? -26.673 -24.858 29.803 1.00 12.24 211 ALA C O 1
ATOM 7054 N N . VAL C 1 212 ? -26.386 -26.663 28.496 1.00 11.34 212 VAL C N 1
ATOM 7055 C CA . VAL C 1 212 ? -25.373 -26.020 27.682 1.00 11.29 212 VAL C CA 1
ATOM 7056 C C . VAL C 1 212 ? -25.937 -24.770 27.032 1.00 12.50 212 VAL C C 1
ATOM 7057 O O . VAL C 1 212 ? -25.315 -23.698 27.090 1.00 10.57 212 VAL C O 1
ATOM 7061 N N . TYR C 1 213 ? -27.131 -24.870 26.382 1.00 11.03 213 TYR C N 1
ATOM 7062 C CA . TYR C 1 213 ? -27.682 -23.682 25.702 1.00 11.98 213 TYR C CA 1
ATOM 7063 C C . TYR C 1 213 ? -28.152 -22.598 26.658 1.00 11.70 213 TYR C C 1
ATOM 7064 O O . TYR C 1 213 ? -28.167 -21.447 26.267 1.00 11.63 213 TYR C O 1
ATOM 7073 N N . LYS C 1 214 ? -28.558 -22.944 27.883 1.00 10.54 214 LYS C N 1
ATOM 7074 C CA . LYS C 1 214 ? -28.933 -21.933 28.880 1.00 12.67 214 LYS C CA 1
ATOM 7075 C C . LYS C 1 214 ? -27.682 -21.155 29.287 1.00 13.32 214 LYS C C 1
ATOM 7076 O O . LYS C 1 214 ? -27.704 -19.926 29.426 1.00 12.93 214 LYS C O 1
ATOM 7082 N N . ALA C 1 215 ? -26.596 -21.902 29.458 1.00 13.03 215 ALA C N 1
ATOM 7083 C CA . ALA C 1 215 ? -25.311 -21.306 29.838 1.00 12.12 215 ALA C CA 1
ATOM 7084 C C . ALA C 1 215 ? -24.784 -20.395 28.740 1.00 11.83 215 ALA C C 1
ATOM 7085 O O . ALA C 1 215 ? -24.277 -19.310 29.016 1.00 13.20 215 ALA C O 1
ATOM 7087 N N . LEU C 1 216 ? -24.885 -20.840 27.493 1.00 12.25 216 LEU C N 1
ATOM 7088 C CA . LEU C 1 216 ? -24.415 -20.020 26.386 1.00 12.57 216 LEU C CA 1
ATOM 7089 C C . LEU C 1 216 ? -25.192 -18.717 26.382 1.00 12.92 216 LEU C C 1
ATOM 7090 O O . LEU C 1 216 ? -24.635 -17.655 26.106 1.00 13.69 216 LEU C O 1
ATOM 7095 N N . SER C 1 217 ? -26.483 -18.803 26.698 1.00 12.77 217 SER C N 1
ATOM 7096 C CA . SER C 1 217 ? -27.335 -17.619 26.737 1.00 13.26 217 SER C CA 1
ATOM 7097 C C . SER C 1 217 ? -26.920 -16.690 27.872 1.00 13.26 217 SER C C 1
ATOM 7098 O O . SER C 1 217 ? -26.798 -15.482 27.677 1.00 15.04 217 SER C O 1
ATOM 7101 N N . ASP C 1 218 ? -26.706 -17.261 29.056 1.00 14.16 218 ASP C N 1
ATOM 7102 C CA . ASP C 1 218 ? -26.302 -16.481 30.221 1.00 15.56 218 ASP C CA 1
ATOM 7103 C C . ASP C 1 218 ? -24.990 -15.752 29.957 1.00 16.20 218 ASP C C 1
ATOM 7104 O O . ASP C 1 218 ? -24.782 -14.638 30.451 1.00 15.73 218 ASP C O 1
ATOM 7109 N N . HIS C 1 219 ? -24.109 -16.390 29.184 1.00 14.03 219 HIS C N 1
ATOM 7110 C CA . HIS C 1 219 ? -22.806 -15.816 28.850 1.00 13.55 219 HIS C CA 1
ATOM 7111 C C . HIS C 1 219 ? -22.794 -14.978 27.563 1.00 14.44 219 HIS C C 1
ATOM 7112 O O . HIS C 1 219 ? -21.732 -14.613 27.066 1.00 13.66 219 HIS C O 1
ATOM 7119 N N . HIS C 1 220 ? -23.979 -14.685 27.030 1.00 14.10 220 HIS C N 1
ATOM 7120 C CA . HIS C 1 220 ? -24.118 -13.854 25.830 1.00 16.18 220 HIS C CA 1
ATOM 7121 C C . HIS C 1 220 ? -23.410 -14.385 24.578 1.00 14.80 220 HIS C C 1
ATOM 7122 O O . HIS C 1 220 ? -22.787 -13.621 23.842 1.00 14.82 220 HIS C O 1
ATOM 7129 N N . ILE C 1 221 ? -23.522 -15.684 24.324 1.00 16.33 221 ILE C N 1
ATOM 7130 C CA . ILE C 1 221 ? -22.877 -16.288 23.161 1.00 16.23 221 ILE C CA 1
ATOM 7131 C C . ILE C 1 221 ? -23.705 -16.122 21.888 1.00 16.51 221 ILE C C 1
ATOM 7132 O O . ILE C 1 221 ? -24.936 -16.212 21.914 1.00 15.24 221 ILE C O 1
ATOM 7137 N N . TYR C 1 222 ? -23.011 -15.869 20.781 1.00 15.99 222 TYR C N 1
ATOM 7138 C CA . TYR C 1 222 ? -23.629 -15.687 19.470 1.00 14.12 222 TYR C CA 1
ATOM 7139 C C . TYR C 1 222 ? -23.690 -17.059 18.794 1.00 15.09 222 TYR C C 1
ATOM 7140 O O . TYR C 1 222 ? -22.733 -17.491 18.152 1.00 16.28 222 TYR C O 1
ATOM 7149 N N . LEU C 1 223 ? -24.828 -17.731 18.953 1.00 15.72 223 LEU C N 1
ATOM 7150 C CA . LEU C 1 223 ? -25.053 -19.081 18.430 1.00 15.11 223 LEU C CA 1
ATOM 7151 C C . LEU C 1 223 ? -24.762 -19.298 16.952 1.00 15.67 223 LEU C C 1
ATOM 7152 O O . LEU C 1 223 ? -24.230 -20.344 16.568 1.00 12.81 223 LEU C O 1
ATOM 7157 N N . GLU C 1 224 ? -25.117 -18.324 16.121 1.00 14.72 224 GLU C N 1
ATOM 7158 C CA . GLU C 1 224 ? -24.873 -18.444 14.693 1.00 15.15 224 GLU C CA 1
ATOM 7159 C C . GLU C 1 224 ? -23.378 -18.566 14.412 1.00 14.44 224 GLU C C 1
ATOM 7160 O O . GLU C 1 224 ? -22.977 -19.066 13.367 1.00 16.14 224 GLU C O 1
ATOM 7166 N N . GLY C 1 225 ? -22.559 -18.119 15.358 1.00 15.23 225 GLY C N 1
ATOM 7167 C CA . GLY C 1 225 ? -21.117 -18.188 15.1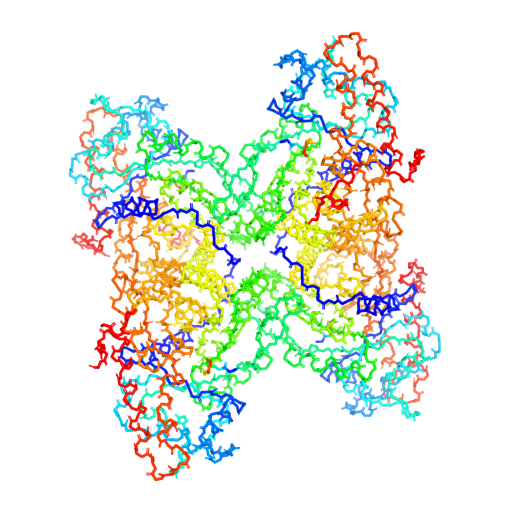94 1.00 13.30 225 GLY C CA 1
ATOM 7168 C C . GLY C 1 225 ? -20.526 -19.301 16.037 1.00 15.24 225 GLY C C 1
ATOM 7169 O O . GLY C 1 225 ? -19.415 -19.182 16.560 1.00 13.60 225 GLY C O 1
ATOM 7170 N N . THR C 1 226 ? -21.281 -20.383 16.188 1.00 12.49 226 THR C N 1
ATOM 7171 C CA . THR C 1 226 ? -20.817 -21.526 16.964 1.00 13.27 226 THR C CA 1
ATOM 7172 C C . THR C 1 226 ? -21.263 -22.819 16.300 1.00 13.73 226 THR C C 1
ATOM 7173 O O . THR C 1 226 ? -22.134 -22.823 15.422 1.00 11.78 226 THR C O 1
ATOM 7177 N N . LEU C 1 227 ? -20.645 -23.915 16.724 1.00 13.63 227 LEU C N 1
ATOM 7178 C CA . LEU C 1 227 ? -20.995 -25.241 16.240 1.00 14.47 227 LEU C CA 1
ATOM 7179 C C . LEU C 1 227 ? -21.101 -26.130 17.479 1.00 15.60 227 LEU C C 1
ATOM 7180 O O . LEU C 1 227 ? -20.466 -25.860 18.501 1.00 14.72 227 LEU C O 1
ATOM 7185 N N . LEU C 1 228 ? -21.927 -27.166 17.396 1.00 12.81 228 LEU C N 1
ATOM 7186 C CA . LEU C 1 228 ? -22.102 -28.093 18.504 1.00 12.87 228 LEU C CA 1
ATOM 7187 C C . LEU C 1 228 ? -21.542 -29.442 18.074 1.00 13.12 228 LEU C C 1
ATOM 7188 O O . LEU C 1 228 ? -21.807 -29.899 16.959 1.00 13.45 228 LEU C O 1
ATOM 7193 N N . LYS C 1 229 ? -20.752 -30.060 18.946 1.00 12.07 229 LYS C N 1
ATOM 7194 C CA . LYS C 1 229 ? -20.159 -31.365 18.669 1.00 13.48 229 LYS C CA 1
ATOM 7195 C C . LYS C 1 229 ? -20.627 -32.300 19.766 1.00 14.00 229 LYS C C 1
ATOM 7196 O O . LYS C 1 229 ? -19.937 -32.526 20.766 1.00 14.73 229 LYS C O 1
ATOM 7202 N N . PRO C 1 230 ? -21.823 -32.857 19.596 1.00 13.24 230 PRO C N 1
ATOM 7203 C CA . PRO C 1 230 ? -22.350 -33.759 20.605 1.00 13.77 230 PRO C CA 1
ATOM 7204 C C . PRO C 1 230 ? -22.167 -35.211 20.207 1.00 15.77 230 PRO C C 1
ATOM 7205 O O . PRO C 1 230 ? -21.786 -35.531 19.075 1.00 14.22 230 PRO C O 1
ATOM 7209 N N . ASN C 1 231 ? -22.443 -36.083 21.162 1.00 15.60 231 ASN C N 1
ATOM 7210 C CA . ASN C 1 231 ? -22.386 -37.510 20.928 1.00 16.51 231 ASN C CA 1
ATOM 7211 C C . ASN C 1 231 ? -23.714 -37.832 20.246 1.00 17.49 231 ASN C C 1
ATOM 7212 O O . ASN C 1 231 ? -24.699 -37.114 20.434 1.00 15.94 231 ASN C O 1
ATOM 7217 N N . MET C 1 232 ? -23.742 -38.879 19.433 1.00 17.04 232 MET C N 1
ATOM 7218 C CA . MET C 1 232 ? -25.001 -39.289 18.829 1.00 15.72 232 MET C CA 1
ATOM 7219 C C . MET C 1 232 ? -25.703 -39.957 20.000 1.00 14.40 232 MET C C 1
ATOM 7220 O O . MET C 1 232 ? -25.058 -40.271 21.003 1.00 14.11 232 MET C O 1
ATOM 7225 N N . VAL C 1 233 ? -27.012 -40.158 19.904 1.00 12.47 233 VAL C N 1
ATOM 7226 C CA . VAL C 1 233 ? -27.717 -40.829 20.988 1.00 14.83 233 VAL C CA 1
ATOM 7227 C C . VAL C 1 233 ? -27.697 -42.333 20.693 1.00 14.64 233 VAL C C 1
ATOM 7228 O O . VAL C 1 233 ? -28.299 -42.788 19.727 1.00 14.99 233 VAL C O 1
ATOM 7232 N N . THR C 1 234 ? -26.984 -43.088 21.524 1.00 15.96 234 THR C N 1
ATOM 7233 C CA . THR C 1 234 ? -26.860 -44.538 21.353 1.00 17.07 234 THR C CA 1
ATOM 7234 C C . THR C 1 234 ? -26.895 -45.225 22.714 1.00 18.05 234 THR C C 1
ATOM 7235 O O . THR C 1 234 ? -26.745 -44.580 23.754 1.00 17.57 234 THR C O 1
ATOM 7239 N N . PRO C 1 235 ? -27.087 -46.551 22.723 1.00 18.78 235 PRO C N 1
ATOM 7240 C CA . PRO C 1 235 ? -27.112 -47.253 24.004 1.00 18.54 235 PRO C CA 1
ATOM 7241 C C . PRO C 1 235 ? -25.672 -47.313 24.506 1.00 18.51 235 PRO C C 1
ATOM 7242 O O . PRO C 1 235 ? -24.744 -47.033 23.750 1.00 17.64 235 PRO C O 1
ATOM 7246 N N . GLY C 1 236 ? -25.483 -47.668 25.772 1.00 19.14 236 GLY C N 1
ATOM 7247 C CA . GLY C 1 236 ? -24.133 -47.764 26.298 1.00 22.34 236 GLY C CA 1
ATOM 7248 C C . GLY C 1 236 ? -23.407 -48.934 25.659 1.00 25.99 236 GLY C C 1
ATOM 7249 O O . GLY C 1 236 ? -24.049 -49.839 25.118 1.00 26.48 236 GLY C O 1
ATOM 7250 N N . HIS C 1 237 ? -22.078 -48.927 25.713 1.00 27.95 237 HIS C N 1
ATOM 7251 C CA . HIS C 1 237 ? -21.287 -50.003 25.123 1.00 31.99 237 HIS C CA 1
ATOM 7252 C C . HIS C 1 237 ? -21.571 -51.374 25.733 1.00 30.98 237 HIS C C 1
ATOM 7253 O O . HIS C 1 237 ? -21.498 -52.389 25.042 1.00 32.01 237 HIS C O 1
ATOM 7260 N N . ALA C 1 238 ? -21.894 -51.402 27.020 1.00 31.12 238 ALA C N 1
ATOM 7261 C CA . ALA C 1 238 ? -22.175 -52.657 27.709 1.00 32.24 238 ALA C CA 1
ATOM 7262 C C . ALA C 1 238 ? -23.640 -53.074 27.621 1.00 32.70 238 ALA C C 1
ATOM 7263 O O . ALA C 1 238 ? -24.026 -54.107 28.166 1.00 32.77 238 ALA C O 1
ATOM 7265 N N . CYS C 1 239 ? -24.454 -52.271 26.941 1.00 33.21 239 CYS C N 1
ATOM 7266 C CA . CYS C 1 239 ? -25.872 -52.578 26.792 1.00 34.24 239 CYS C CA 1
ATOM 7267 C C . CYS C 1 239 ? -26.000 -53.824 25.921 1.00 36.04 239 CYS C C 1
ATOM 7268 O O . CYS C 1 239 ? -25.341 -53.935 24.889 1.00 36.90 239 CYS C O 1
ATOM 7271 N N . THR C 1 240 ? -26.842 -54.762 26.340 1.00 37.71 240 THR C N 1
ATOM 7272 C CA . THR C 1 240 ? -27.028 -55.999 25.591 1.00 40.34 240 THR C CA 1
ATOM 7273 C C . THR C 1 240 ? -27.974 -55.827 24.409 1.00 40.80 240 THR C C 1
ATOM 7274 O O . THR C 1 240 ? -27.921 -56.594 23.450 1.00 40.07 240 THR C O 1
ATOM 7278 N N . GLN C 1 241 ? -28.835 -54.818 24.474 1.00 41.98 241 GLN C N 1
ATOM 7279 C CA . GLN C 1 241 ? -29.794 -54.578 23.402 1.00 42.79 241 GLN C CA 1
ATOM 7280 C C . GLN C 1 241 ? -29.202 -53.833 22.211 1.00 43.33 241 GLN C C 1
ATOM 7281 O O . GLN C 1 241 ? -28.622 -52.756 22.358 1.00 43.31 241 GLN C O 1
ATOM 7287 N N . LYS C 1 242 ? -29.354 -54.418 21.028 1.00 43.60 242 LYS C N 1
ATOM 7288 C CA . LYS C 1 242 ? -28.849 -53.802 19.811 1.00 43.39 242 LYS C CA 1
ATOM 7289 C C . LYS C 1 242 ? -29.991 -53.021 19.159 1.00 41.22 242 LYS C C 1
ATOM 7290 O O . LYS C 1 242 ? -31.116 -53.519 19.035 1.00 42.55 242 LYS C O 1
ATOM 7296 N N . TYR C 1 243 ? -29.692 -51.793 18.754 1.00 35.92 243 TYR C N 1
ATOM 7297 C CA . TYR C 1 243 ? -30.678 -50.923 18.131 1.00 31.21 243 TYR C CA 1
ATOM 7298 C C . TYR C 1 243 ? -30.389 -50.731 16.655 1.00 28.68 243 TYR C C 1
ATOM 7299 O O . TYR C 1 243 ? -29.252 -50.882 16.212 1.00 29.27 243 TYR C O 1
ATOM 7308 N N . SER C 1 244 ? -31.423 -50.392 15.894 1.00 27.73 244 SER C N 1
ATOM 7309 C CA . SER C 1 244 ? -31.264 -50.165 14.468 1.00 24.78 244 SER C CA 1
ATOM 7310 C C . SER C 1 244 ? -30.699 -48.768 14.247 1.00 24.93 244 SER C C 1
ATOM 7311 O O . SER C 1 244 ? -30.680 -47.937 15.163 1.00 22.20 244 SER C O 1
ATOM 7314 N N . HIS C 1 245 ? -30.238 -48.510 13.029 1.00 23.02 245 HIS C N 1
ATOM 7315 C CA . HIS C 1 245 ? -29.687 -47.208 12.697 1.00 22.79 245 HIS C CA 1
ATOM 7316 C C . HIS C 1 245 ? -30.808 -46.175 12.676 1.00 22.24 245 HIS C C 1
ATOM 7317 O O . HIS C 1 245 ? -30.590 -45.002 12.977 1.00 23.17 245 HIS C O 1
ATOM 7324 N N . GLU C 1 246 ? -32.013 -46.620 12.335 1.00 22.47 246 GLU C N 1
ATOM 7325 C CA . GLU C 1 246 ? -33.166 -45.733 12.295 1.00 21.42 246 GLU C CA 1
ATOM 7326 C C . GLU C 1 246 ? -33.511 -45.250 13.706 1.00 19.65 246 GLU C C 1
ATOM 7327 O O . GLU C 1 246 ? -33.888 -44.095 13.894 1.00 18.93 246 GLU C O 1
ATOM 7333 N N . GLU C 1 247 ? -33.377 -46.135 14.691 1.00 17.71 247 GLU C N 1
ATOM 7334 C CA . GLU C 1 247 ? -33.667 -45.780 16.081 1.00 17.36 247 GLU C CA 1
ATOM 7335 C C . GLU C 1 247 ? -32.630 -44.812 16.630 1.00 15.84 247 GLU C C 1
ATOM 7336 O O . GLU C 1 247 ? -32.965 -43.874 17.357 1.00 16.78 247 GLU C O 1
ATOM 7342 N N . ILE C 1 248 ? -31.369 -45.062 16.303 1.00 13.09 248 ILE C N 1
ATOM 7343 C CA . ILE C 1 248 ? -30.293 -44.191 16.737 1.00 15.06 248 ILE C CA 1
ATOM 7344 C C . ILE C 1 248 ? -30.528 -42.809 16.124 1.00 15.60 248 ILE C C 1
ATOM 7345 O O . ILE C 1 248 ? -30.374 -41.786 16.794 1.00 15.26 248 ILE C O 1
ATOM 7350 N N . ALA C 1 249 ? -30.929 -42.789 14.855 1.00 15.22 249 ALA C N 1
ATOM 7351 C CA . ALA C 1 249 ? -31.186 -41.535 14.153 1.00 14.49 249 ALA C CA 1
ATOM 7352 C C . ALA C 1 249 ? -32.379 -40.780 14.740 1.00 14.28 249 ALA C C 1
ATOM 7353 O O . ALA C 1 249 ? -32.320 -39.561 14.933 1.00 15.07 249 ALA C O 1
ATOM 7355 N N . MET C 1 250 ? -33.458 -41.502 15.023 1.00 13.43 250 MET C N 1
ATOM 7356 C CA . MET C 1 250 ? -34.663 -40.890 15.580 1.00 16.37 250 MET C CA 1
ATOM 7357 C C . MET C 1 250 ? -34.387 -40.322 16.977 1.00 15.82 250 MET C C 1
ATOM 7358 O O . MET C 1 250 ? -34.775 -39.191 17.294 1.00 16.14 250 MET C O 1
ATOM 7363 N N . ALA C 1 251 ? -33.707 -41.104 17.806 1.00 13.51 251 ALA C N 1
ATOM 7364 C CA . ALA C 1 251 ? -33.381 -40.666 19.158 1.00 14.79 251 ALA C CA 1
ATOM 7365 C C . ALA C 1 251 ? -32.448 -39.451 19.129 1.00 14.56 251 ALA C C 1
ATOM 7366 O O . ALA C 1 251 ? -32.611 -38.505 19.909 1.00 13.60 251 ALA C O 1
ATOM 7368 N N . THR C 1 252 ? -31.472 -39.487 18.225 1.00 13.94 252 THR C N 1
ATOM 7369 C CA . THR C 1 252 ? -30.502 -38.407 18.089 1.00 13.96 252 THR C CA 1
ATOM 7370 C C . THR C 1 252 ? -31.169 -37.121 17.612 1.00 14.16 252 THR C C 1
ATOM 7371 O O . THR C 1 252 ? -31.057 -36.074 18.257 1.00 14.24 252 THR C O 1
ATOM 7375 N N . VAL C 1 253 ? -31.862 -37.204 16.482 1.00 14.24 253 VAL C N 1
ATOM 7376 C CA . VAL C 1 253 ? -32.542 -36.041 15.917 1.00 14.07 253 VAL C CA 1
ATOM 7377 C C . VAL C 1 253 ? -33.612 -35.493 16.862 1.00 14.08 253 VAL C C 1
ATOM 7378 O O . VAL C 1 253 ? -33.822 -34.281 16.930 1.00 13.53 253 VAL C O 1
ATOM 7382 N N . THR C 1 254 ? -34.285 -36.377 17.591 1.00 13.04 254 THR C N 1
ATOM 7383 C CA . THR C 1 254 ? -35.309 -35.933 18.525 1.00 14.23 254 THR C CA 1
ATOM 7384 C C . THR C 1 254 ? -34.670 -35.134 19.663 1.00 15.37 254 THR C C 1
ATOM 7385 O O . THR C 1 254 ? -35.165 -34.071 20.031 1.00 14.98 254 THR C O 1
ATOM 7389 N N . ALA C 1 255 ? -33.569 -35.645 20.210 1.00 15.13 255 ALA C N 1
ATOM 7390 C CA . ALA C 1 255 ? -32.876 -34.967 21.305 1.00 14.63 255 ALA C CA 1
ATOM 7391 C C . ALA C 1 255 ? -32.446 -33.571 20.868 1.00 15.64 255 ALA C C 1
ATOM 7392 O O . ALA C 1 255 ? -32.626 -32.591 21.598 1.00 14.70 255 ALA C O 1
ATOM 7394 N N . LEU C 1 256 ? -31.879 -33.487 19.669 1.00 13.42 256 LEU C N 1
ATOM 7395 C CA . LEU C 1 256 ? -31.429 -32.211 19.132 1.00 13.13 256 LEU C CA 1
ATOM 7396 C C . LEU C 1 256 ? -32.592 -31.242 18.931 1.00 13.55 256 LEU C C 1
ATOM 7397 O O . LEU C 1 256 ? -32.509 -30.082 19.330 1.00 15.57 256 LEU C O 1
ATOM 7402 N N . ARG C 1 257 ? -33.674 -31.717 18.320 1.00 12.48 257 ARG C N 1
ATOM 7403 C CA . ARG C 1 257 ? -34.843 -30.878 18.073 1.00 14.03 257 ARG C CA 1
ATOM 7404 C C . ARG C 1 257 ? -35.435 -30.276 19.355 1.00 14.68 257 ARG C C 1
ATOM 7405 O O . ARG C 1 257 ? -35.977 -29.172 19.340 1.00 15.55 257 ARG C O 1
ATOM 7413 N N . ARG C 1 258 ? -35.321 -31.001 20.462 1.00 15.52 258 ARG C N 1
ATOM 7414 C CA . ARG C 1 258 ? -35.865 -30.540 21.734 1.00 15.47 258 ARG C CA 1
ATOM 7415 C C . ARG C 1 258 ? -34.934 -29.639 22.522 1.00 15.10 258 ARG C C 1
ATOM 7416 O O . ARG C 1 258 ? -35.343 -29.060 23.528 1.00 16.09 258 ARG C O 1
ATOM 7424 N N . THR C 1 259 ? -33.693 -29.499 22.069 1.00 15.56 259 THR C N 1
ATOM 7425 C CA . THR C 1 259 ? -32.732 -28.694 22.813 1.00 17.17 259 THR C CA 1
ATOM 7426 C C . THR C 1 259 ? -31.883 -27.661 22.058 1.00 17.87 259 THR C C 1
ATOM 7427 O O . THR C 1 259 ? -31.507 -26.635 22.625 1.00 20.33 259 THR C O 1
ATOM 7431 N N . VAL C 1 260 ? -31.577 -27.916 20.793 1.00 16.48 260 VAL C N 1
ATOM 7432 C CA . VAL C 1 260 ? -30.727 -26.998 20.041 1.00 15.78 260 VAL C CA 1
ATOM 7433 C C . VAL C 1 260 ? -31.454 -25.921 19.229 1.00 16.15 260 VAL C C 1
ATOM 7434 O O . VAL C 1 260 ? -32.201 -26.225 18.297 1.00 16.77 260 VAL C O 1
ATOM 7438 N N . PRO C 1 261 ? -31.242 -24.639 19.578 1.00 14.42 261 PRO C N 1
ATOM 7439 C CA . PRO C 1 261 ? -31.900 -23.558 18.839 1.00 13.02 261 PRO C CA 1
ATO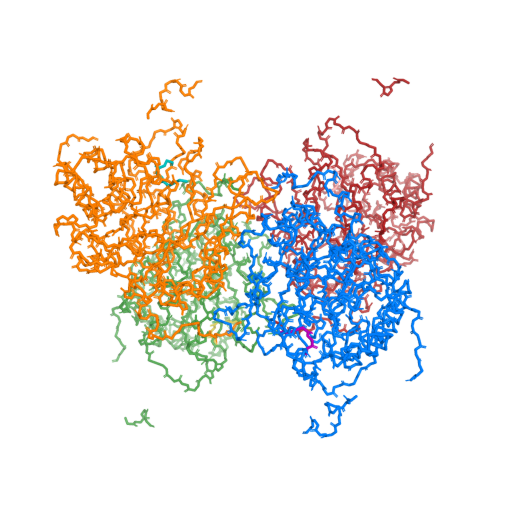M 7440 C C . PRO C 1 261 ? -31.505 -23.606 17.366 1.00 12.53 261 PRO C C 1
ATOM 7441 O O . 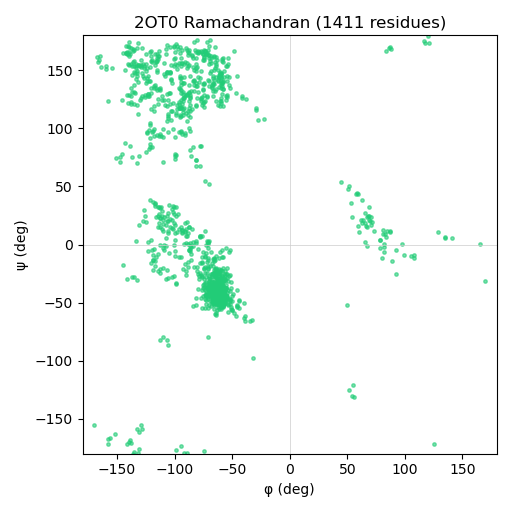PRO C 1 261 ? -30.348 -23.849 17.035 1.00 13.30 261 PRO C O 1
ATOM 7445 N N . PRO C 1 262 ? -32.466 -23.377 16.460 1.00 14.31 262 PRO C N 1
ATOM 7446 C CA . PRO C 1 262 ? -32.159 -23.407 15.025 1.00 14.79 262 PRO C CA 1
ATOM 7447 C C . PRO C 1 262 ? -31.076 -22.406 14.607 1.00 15.17 262 PRO C C 1
ATOM 7448 O O . PRO C 1 262 ? -30.448 -22.567 13.557 1.00 14.82 262 PRO C O 1
ATOM 7452 N N . ALA C 1 263 ? -30.857 -21.382 15.431 1.00 15.27 263 ALA C N 1
ATOM 7453 C CA . ALA C 1 263 ? -29.841 -20.367 15.148 1.00 15.35 263 ALA C CA 1
ATOM 7454 C C . ALA C 1 263 ? -28.450 -21.006 15.121 1.00 14.74 263 ALA C C 1
ATOM 7455 O O . ALA C 1 263 ? -27.523 -20.461 14.520 1.00 12.78 263 ALA C O 1
ATOM 7457 N N . VAL C 1 264 ? -28.303 -22.157 15.778 1.00 13.61 264 VAL C N 1
ATOM 7458 C CA . VAL C 1 264 ? -27.017 -22.846 15.788 1.00 13.59 264 VAL C CA 1
ATOM 7459 C C . VAL C 1 264 ? -26.727 -23.262 14.345 1.00 13.82 264 VAL C C 1
ATOM 7460 O O . VAL C 1 264 ? -27.528 -23.951 13.714 1.00 10.83 264 VAL C O 1
ATOM 7464 N N . THR C 1 265 ? -25.580 -22.829 13.830 1.00 15.56 265 THR C N 1
ATOM 7465 C CA . THR C 1 265 ? -25.194 -23.103 12.445 1.00 15.13 265 THR C CA 1
ATOM 7466 C C . THR C 1 265 ? -25.049 -24.578 12.066 1.00 15.45 265 THR C C 1
ATOM 7467 O O . THR C 1 265 ? -25.470 -24.988 10.985 1.00 15.92 265 THR C O 1
ATOM 7471 N N . GLY C 1 266 ? -24.461 -25.382 12.940 1.00 15.03 266 GLY C N 1
ATOM 7472 C CA . GLY C 1 266 ? -24.317 -26.784 12.605 1.00 12.91 266 GLY C CA 1
ATOM 7473 C C . GLY C 1 266 ? -23.922 -27.702 13.737 1.00 13.53 266 GLY C C 1
ATOM 7474 O O . GLY C 1 266 ? -23.409 -27.270 14.774 1.00 10.81 266 GLY C O 1
ATOM 7475 N N . VAL C 1 267 ? -24.175 -28.987 13.518 1.00 14.10 267 VAL C N 1
ATOM 7476 C CA . VAL C 1 267 ? -23.859 -30.035 14.473 1.00 13.93 267 VAL C CA 1
ATOM 7477 C C . VAL C 1 267 ? -22.850 -30.960 13.805 1.00 15.97 267 VAL C C 1
ATOM 7478 O O . VAL C 1 267 ? -23.128 -31.552 12.756 1.00 16.77 267 VAL C O 1
ATOM 7482 N N . THR C 1 268 ? -21.673 -31.065 14.408 1.00 15.25 268 THR C N 1
ATOM 7483 C CA . THR C 1 268 ? -20.613 -31.913 13.893 1.00 15.85 268 THR C CA 1
ATOM 7484 C C . THR C 1 268 ? -20.425 -33.044 14.896 1.00 16.93 268 THR C C 1
ATOM 7485 O O . THR C 1 268 ? -19.714 -32.901 15.888 1.00 17.85 268 THR C O 1
ATOM 7489 N N . PHE C 1 269 ? -21.081 -34.164 14.622 1.00 16.48 269 PHE C N 1
ATOM 7490 C CA . PHE C 1 269 ? -21.049 -35.338 15.487 1.00 16.24 269 PHE C CA 1
ATOM 7491 C C . PHE C 1 269 ? -19.699 -35.999 15.706 1.00 17.38 269 PHE C C 1
ATOM 7492 O O . PHE C 1 269 ? -18.888 -36.118 14.788 1.00 16.46 269 PHE C O 1
ATOM 7500 N N . LEU C 1 270 ? -19.473 -36.427 16.943 1.00 16.43 270 LEU C N 1
ATOM 7501 C CA . LEU C 1 270 ? -18.271 -37.165 17.290 1.00 17.55 270 LEU C CA 1
ATOM 7502 C C . LEU C 1 270 ? -18.780 -38.595 17.083 1.00 17.92 270 LEU C C 1
ATOM 7503 O O . LEU C 1 270 ? -19.986 -38.833 17.161 1.00 16.27 270 LEU C O 1
ATOM 7508 N N . SER C 1 271 ? -17.891 -39.542 16.811 1.00 18.07 271 SER C N 1
ATOM 7509 C CA . SER C 1 271 ? -18.336 -40.910 16.576 1.00 21.18 271 SER C CA 1
ATOM 7510 C C . SER C 1 271 ? -17.980 -41.878 17.695 1.00 23.09 271 SER C C 1
ATOM 7511 O O . SER C 1 271 ? -18.379 -43.040 17.661 1.00 24.39 271 SER C O 1
ATOM 7514 N N . GLY C 1 272 ? -17.232 -41.399 18.683 1.00 25.06 272 GLY C N 1
ATOM 7515 C CA . GLY C 1 272 ? -16.848 -42.250 19.796 1.00 27.91 272 GLY C CA 1
ATOM 7516 C C . GLY C 1 272 ? -16.123 -43.520 19.382 1.00 28.70 272 GLY C C 1
ATOM 7517 O O . GLY C 1 272 ? -15.178 -43.483 18.593 1.00 28.86 272 GLY C O 1
ATOM 7518 N N . GLY C 1 273 ? -16.569 -44.653 19.912 1.00 29.55 273 GLY C N 1
ATOM 7519 C CA . GLY C 1 273 ? -15.929 -45.913 19.580 1.00 29.69 273 GLY C CA 1
ATOM 7520 C C . GLY C 1 273 ? -16.524 -46.622 18.377 1.00 29.70 273 GLY C C 1
ATOM 7521 O O . GLY C 1 273 ? -16.234 -47.796 18.143 1.00 32.25 273 GLY C O 1
ATOM 7522 N N . GLN C 1 274 ? -17.353 -45.920 17.610 1.00 27.48 274 GLN C N 1
ATOM 7523 C CA . GLN C 1 274 ? -17.971 -46.513 16.428 1.00 25.53 274 GLN C CA 1
ATOM 7524 C C . GLN C 1 274 ? -16.933 -46.779 15.344 1.00 24.76 274 GLN C C 1
ATOM 7525 O O . GLN C 1 274 ? -15.942 -46.061 15.231 1.00 25.40 274 GLN C O 1
ATOM 7531 N N . SER C 1 275 ? -17.161 -47.817 14.547 1.00 24.12 275 SER C N 1
ATOM 7532 C CA . SER C 1 275 ? -16.245 -48.138 13.463 1.00 23.73 275 SER C CA 1
ATOM 7533 C C . SER C 1 275 ? -16.468 -47.101 12.372 1.00 22.70 275 SER C C 1
ATOM 7534 O O . SER C 1 275 ? -17.464 -46.376 12.393 1.00 21.10 275 SER C O 1
ATOM 7537 N N . GLU C 1 276 ? -15.545 -47.040 11.418 1.00 21.38 276 GLU C N 1
ATOM 7538 C CA . GLU C 1 276 ? -15.638 -46.090 10.322 1.00 21.15 276 GLU C CA 1
ATOM 7539 C C . GLU C 1 276 ? -16.973 -46.192 9.593 1.00 21.35 276 GLU C C 1
ATOM 7540 O O . GLU C 1 276 ? -17.668 -45.191 9.421 1.00 21.12 276 GLU C O 1
ATOM 7546 N N . GLU C 1 277 ? -17.331 -47.405 9.182 1.00 20.43 277 GLU C N 1
ATOM 7547 C CA . GLU C 1 277 ? -18.573 -47.646 8.453 1.00 21.87 277 GLU C CA 1
ATOM 7548 C C . GLU C 1 277 ? -19.790 -47.346 9.316 1.00 21.37 277 GLU C C 1
ATOM 7549 O O . GLU C 1 277 ? -20.774 -46.783 8.842 1.00 22.24 277 GLU C O 1
ATOM 7555 N N . GLU C 1 278 ? -19.712 -47.729 10.586 1.00 22.29 278 GLU C N 1
ATOM 7556 C CA . GLU C 1 278 ? -20.800 -47.508 11.533 1.00 21.46 278 GLU C CA 1
ATOM 7557 C C . GLU C 1 278 ? -21.080 -46.008 11.673 1.00 19.60 278 GLU C C 1
ATOM 7558 O O . GLU C 1 278 ? -22.231 -45.565 11.604 1.00 17.58 278 GLU C O 1
ATOM 7564 N N . ALA C 1 279 ? -20.019 -45.233 11.872 1.00 17.25 279 ALA C N 1
ATOM 7565 C CA . ALA C 1 279 ? -20.149 -43.791 12.021 1.00 18.91 279 ALA C CA 1
ATOM 7566 C C . ALA C 1 279 ? -20.797 -43.178 10.789 1.00 19.32 279 ALA C C 1
ATOM 7567 O O . ALA C 1 279 ? -21.625 -42.274 10.900 1.00 21.50 279 ALA C O 1
ATOM 7569 N N . SER C 1 280 ? -20.422 -43.671 9.613 1.00 19.56 280 SER C N 1
ATOM 7570 C CA . SER C 1 280 ? -20.975 -43.146 8.369 1.00 18.57 280 SER C CA 1
ATOM 7571 C C . SER C 1 280 ? -22.439 -43.532 8.215 1.00 18.45 280 SER C C 1
ATOM 7572 O O . SER C 1 280 ? -23.272 -42.705 7.832 1.00 16.96 280 SER C O 1
ATOM 7575 N N . ILE C 1 281 ? -22.755 -44.786 8.525 1.00 15.65 281 ILE C N 1
ATOM 7576 C CA . ILE C 1 281 ? -24.125 -45.264 8.405 1.00 17.23 281 ILE C CA 1
ATOM 7577 C C . ILE C 1 281 ? -25.066 -44.512 9.338 1.00 17.02 281 ILE C C 1
ATOM 7578 O O . ILE C 1 281 ? -26.179 -44.161 8.946 1.00 17.06 281 ILE C O 1
ATOM 7583 N N . ASN C 1 282 ? -24.630 -44.269 10.572 1.00 16.13 282 ASN C N 1
ATOM 7584 C CA . ASN C 1 282 ? -25.483 -43.556 11.514 1.00 17.44 282 ASN C CA 1
ATOM 7585 C C . ASN C 1 282 ? -25.629 -42.096 11.108 1.00 17.11 282 ASN C C 1
ATOM 7586 O O . ASN C 1 282 ? -26.717 -41.527 11.209 1.00 17.51 282 ASN C O 1
ATOM 7591 N N . LEU C 1 283 ? -24.544 -41.488 10.638 1.00 15.77 283 LEU C N 1
ATOM 7592 C CA . LEU C 1 283 ? -24.617 -40.096 10.213 1.00 16.44 283 LEU C CA 1
ATOM 7593 C C . LEU C 1 283 ? -25.611 -39.990 9.062 1.00 17.08 283 LEU C C 1
ATOM 7594 O O . LEU C 1 283 ? -26.362 -39.018 8.965 1.00 17.84 283 LEU C O 1
ATOM 7599 N N . ASN C 1 284 ? -25.613 -40.999 8.194 1.00 17.33 284 ASN C N 1
ATOM 7600 C CA . ASN C 1 284 ? -26.517 -41.017 7.049 1.00 15.86 284 ASN C CA 1
ATOM 7601 C C . ASN C 1 284 ? -27.958 -41.183 7.513 1.00 13.74 284 ASN C C 1
ATOM 7602 O O . ASN C 1 284 ? -28.859 -40.486 7.042 1.00 15.63 284 ASN C O 1
ATOM 7607 N N . ALA C 1 285 ? -28.171 -42.105 8.446 1.00 13.29 285 ALA C N 1
ATOM 7608 C CA . ALA C 1 285 ? -29.500 -42.357 8.988 1.00 13.07 285 ALA C CA 1
ATOM 7609 C C . ALA C 1 285 ? -30.057 -41.093 9.653 1.00 15.24 285 ALA C C 1
ATOM 7610 O O . ALA C 1 285 ? -31.251 -40.792 9.543 1.00 16.88 285 ALA C O 1
ATOM 7612 N N . ILE C 1 286 ? -29.191 -40.359 10.343 1.00 14.89 286 ILE C N 1
ATOM 7613 C CA . ILE C 1 286 ? -29.589 -39.127 11.017 1.00 16.68 286 ILE C CA 1
ATOM 7614 C C . ILE C 1 286 ? -30.074 -38.084 10.006 1.00 17.66 286 ILE C C 1
ATOM 7615 O O . ILE C 1 286 ? -31.040 -37.362 10.258 1.00 18.49 286 ILE C O 1
ATOM 7620 N N . ASN C 1 287 ? -29.408 -38.013 8.860 1.00 16.80 287 ASN C N 1
ATOM 7621 C CA . ASN C 1 287 ? -29.793 -37.060 7.827 1.00 17.88 287 ASN C CA 1
ATOM 7622 C C . ASN C 1 287 ? -31.020 -37.516 7.040 1.00 18.64 287 ASN C C 1
ATOM 7623 O O . ASN C 1 287 ? -31.640 -36.717 6.346 1.00 19.38 287 ASN C O 1
ATOM 7628 N N . LYS C 1 288 ? -31.364 -38.798 7.160 1.00 19.87 288 LYS C N 1
ATOM 7629 C CA . LYS C 1 288 ? -32.527 -39.368 6.478 1.00 20.28 288 LYS C CA 1
ATOM 7630 C C . LYS C 1 288 ? -33.750 -39.347 7.405 1.00 21.96 288 LYS C C 1
ATOM 7631 O O . LYS C 1 288 ? -34.872 -39.606 6.970 1.00 21.05 288 LYS C O 1
ATOM 7637 N N . CYS C 1 289 ? -33.536 -39.051 8.685 1.00 21.63 289 CYS C N 1
ATOM 7638 C CA . CYS C 1 289 ? -34.643 -39.021 9.637 1.00 20.85 289 CYS C CA 1
ATOM 7639 C C . CYS C 1 289 ? -35.763 -38.097 9.169 1.00 22.51 289 CYS C C 1
ATOM 7640 O O . CYS C 1 289 ? -35.525 -36.928 8.859 1.00 22.05 289 CYS C O 1
ATOM 7643 N N . PRO C 1 290 ? -37.002 -38.616 9.115 1.00 23.72 290 PRO C N 1
ATOM 7644 C CA . PRO C 1 290 ? -38.197 -37.882 8.688 1.00 25.20 290 PRO C CA 1
ATOM 7645 C C . PRO C 1 290 ? -38.724 -36.855 9.697 1.00 25.68 290 PRO C C 1
ATOM 7646 O O . PRO C 1 290 ? -39.893 -36.902 10.095 1.00 27.49 290 PRO C O 1
ATOM 7650 N N . LEU C 1 291 ? -37.852 -35.942 10.112 1.00 22.17 291 LEU C N 1
ATOM 7651 C CA . LEU C 1 291 ? -38.212 -34.870 11.037 1.00 19.23 291 LEU C CA 1
ATOM 7652 C C . LEU C 1 291 ? -37.428 -33.634 10.593 1.00 18.61 291 LEU C C 1
ATOM 7653 O O . LEU C 1 291 ? -36.332 -33.752 10.035 1.00 16.20 291 LEU C O 1
ATOM 7658 N N . LEU C 1 292 ? -37.985 -32.455 10.835 1.00 17.60 292 LEU C N 1
ATOM 7659 C CA . LEU C 1 292 ? -37.325 -31.220 10.431 1.00 18.22 292 LEU C CA 1
ATOM 7660 C C . LEU C 1 292 ? -36.033 -30.979 11.211 1.00 17.67 292 LEU C C 1
ATOM 7661 O O . LEU C 1 292 ? -36.022 -31.008 12.446 1.00 16.70 292 LEU C O 1
ATOM 7666 N N . LYS C 1 293 ? -34.954 -30.734 10.473 1.00 15.92 293 LYS C N 1
ATOM 7667 C CA . LYS C 1 293 ? -33.630 -30.489 11.041 1.00 15.67 293 LYS C CA 1
ATOM 7668 C C . LYS C 1 293 ? -33.124 -29.137 10.527 1.00 15.41 293 LYS C C 1
ATOM 7669 O O . LYS C 1 293 ? -32.568 -29.049 9.435 1.00 16.62 293 LYS C O 1
ATOM 7675 N N . PRO C 1 294 ? -33.303 -28.068 11.320 1.00 14.91 294 PRO C N 1
ATOM 7676 C CA . PRO C 1 294 ? -32.898 -26.698 10.991 1.00 16.35 294 PRO C CA 1
ATOM 7677 C C . PRO C 1 294 ? -31.406 -26.387 10.974 1.00 17.53 294 PRO C C 1
ATOM 7678 O O . PRO C 1 294 ? -31.020 -25.241 10.761 1.00 19.65 294 PRO C O 1
ATOM 7682 N N . TRP C 1 295 ? -30.569 -27.390 11.215 1.00 16.36 295 TRP C N 1
ATOM 7683 C CA . TRP C 1 295 ? -29.130 -27.175 11.208 1.00 15.47 295 TRP C CA 1
ATOM 7684 C C . TRP C 1 295 ? -28.396 -28.267 10.445 1.00 16.07 295 TRP C C 1
ATOM 7685 O O . TRP C 1 295 ? -28.869 -29.401 10.339 1.00 15.83 295 TRP C O 1
ATOM 7696 N N . ALA C 1 296 ? -27.229 -27.922 9.916 1.00 16.55 296 ALA C N 1
ATOM 7697 C CA . ALA C 1 296 ? -26.432 -28.903 9.199 1.00 16.88 296 ALA C CA 1
ATOM 7698 C C . ALA C 1 296 ? -26.120 -30.025 10.183 1.00 17.42 296 ALA C C 1
ATOM 7699 O O . ALA C 1 296 ? -25.865 -29.771 11.361 1.00 15.52 296 ALA C O 1
ATOM 7701 N N . LEU C 1 297 ? -26.159 -31.260 9.696 1.00 16.09 297 LEU C N 1
ATOM 7702 C CA . LEU C 1 297 ? -25.868 -32.436 10.512 1.00 16.00 297 LEU C CA 1
ATOM 7703 C C . LEU C 1 297 ? -24.722 -33.153 9.818 1.00 17.05 297 LEU C C 1
ATOM 7704 O O . LEU C 1 297 ? -24.926 -33.906 8.860 1.00 19.55 297 LEU C O 1
ATOM 7709 N N . THR C 1 298 ? -23.510 -32.919 10.303 1.00 15.15 298 THR C N 1
ATOM 7710 C CA . THR C 1 298 ? -22.347 -33.504 9.672 1.00 15.25 298 THR C CA 1
ATOM 7711 C C . THR C 1 298 ? -21.379 -34.167 10.638 1.00 16.13 298 THR C C 1
ATOM 7712 O O . THR C 1 298 ? -21.745 -34.520 11.762 1.00 16.12 298 THR C O 1
ATOM 7716 N N . PHE C 1 299 ? -20.136 -34.325 10.198 1.00 16.89 299 PHE C N 1
ATOM 7717 C CA . PHE C 1 299 ? -19.132 -35.004 11.004 1.00 16.69 299 PHE C CA 1
ATOM 7718 C C . PHE C 1 299 ? -17.932 -34.190 11.468 1.00 16.57 299 PHE C C 1
ATOM 7719 O O . PHE C 1 299 ? -17.574 -33.166 10.888 1.00 14.69 299 PHE C O 1
ATOM 7727 N N . SER C 1 300 ? -17.325 -34.689 12.537 1.00 17.76 300 SER C N 1
ATOM 7728 C CA . SER C 1 300 ? -16.108 -34.144 13.124 1.00 18.39 300 SER C CA 1
ATOM 7729 C C . SER C 1 300 ? -15.480 -35.434 13.638 1.00 18.37 300 SER C C 1
ATOM 7730 O O . SER C 1 300 ? -15.522 -35.734 14.836 1.00 17.56 300 SER C O 1
ATOM 7733 N N . TYR C 1 301 ? -14.937 -36.210 12.705 1.00 17.73 301 TYR C N 1
ATOM 7734 C CA . TYR C 1 301 ? -14.348 -37.506 13.019 1.00 18.79 301 TYR C CA 1
ATOM 7735 C C . TYR C 1 301 ? -12.825 -37.556 13.059 1.00 17.56 301 TYR C C 1
ATOM 7736 O O . TYR C 1 301 ? -12.139 -36.921 12.259 1.00 17.02 301 TYR C O 1
ATOM 7745 N N . GLY C 1 302 ? -12.306 -38.326 14.006 1.00 18.95 302 GLY C N 1
ATOM 7746 C CA . GLY C 1 302 ? -10.870 -38.502 14.116 1.00 19.54 302 GLY C CA 1
ATOM 7747 C C . GLY C 1 302 ? -10.632 -39.942 13.702 1.00 20.68 302 GLY C C 1
ATOM 7748 O O . GLY C 1 302 ? -10.269 -40.233 12.562 1.00 19.85 302 GLY C O 1
ATOM 7749 N N . ARG C 1 303 ? -10.884 -40.849 14.636 1.00 21.65 303 ARG C N 1
ATOM 7750 C CA . ARG C 1 303 ? -10.721 -42.276 14.404 1.00 23.56 303 ARG C CA 1
ATOM 7751 C C . ARG C 1 303 ? -11.522 -42.779 13.200 1.00 21.66 303 ARG C C 1
ATOM 7752 O O . ARG C 1 303 ? -10.990 -43.483 12.346 1.00 21.54 303 ARG C O 1
ATOM 7760 N N . ALA C 1 304 ? -12.799 -42.409 13.140 1.00 21.19 304 ALA C N 1
ATOM 7761 C CA . ALA C 1 304 ? -13.699 -42.829 12.064 1.00 19.85 304 ALA C CA 1
ATOM 7762 C C . ALA C 1 304 ? -13.279 -42.396 10.660 1.00 20.13 304 ALA C C 1
ATOM 7763 O O . ALA C 1 304 ? -13.904 -42.788 9.675 1.00 20.71 304 ALA C O 1
ATOM 7765 N N . LEU C 1 305 ? -12.234 -41.580 10.569 1.00 19.37 305 LEU C N 1
ATOM 7766 C CA . LEU C 1 305 ? -11.723 -41.118 9.282 1.00 18.95 305 LEU C CA 1
ATOM 7767 C C . LEU C 1 305 ? -10.283 -41.588 9.091 1.00 18.60 305 LEU C C 1
ATOM 7768 O O . LEU C 1 305 ? -9.799 -41.679 7.966 1.00 18.49 305 LEU C O 1
ATOM 7773 N N . GLN C 1 306 ? -9.612 -41.893 10.199 1.00 18.67 306 GLN C N 1
ATOM 7774 C CA . GLN C 1 306 ? -8.206 -42.295 10.179 1.00 20.62 306 GLN C CA 1
ATOM 7775 C C . GLN C 1 306 ? -7.867 -43.771 10.404 1.00 20.59 306 GLN C C 1
ATOM 7776 O O . GLN C 1 306 ? -6.841 -44.241 9.925 1.00 22.84 306 GLN C O 1
ATOM 7782 N N . ALA C 1 307 ? -8.707 -44.484 11.145 1.00 22.30 307 ALA C N 1
ATOM 7783 C CA . ALA C 1 307 ? -8.463 -45.889 11.468 1.00 22.93 307 ALA C CA 1
ATOM 7784 C C . ALA C 1 307 ? -7.775 -46.682 10.357 1.00 25.37 307 ALA C C 1
ATOM 7785 O O . ALA C 1 307 ? -6.630 -47.125 10.516 1.00 26.91 307 ALA C O 1
ATOM 7787 N N . SER C 1 308 ? -8.459 -46.852 9.231 1.00 25.04 308 SER C N 1
ATOM 7788 C CA . SER C 1 308 ? -7.896 -47.601 8.114 1.00 24.72 308 SER C CA 1
ATOM 7789 C C . SER C 1 308 ? -6.635 -46.971 7.527 1.00 25.59 308 SER C C 1
ATOM 7790 O O . SER C 1 308 ? -5.709 -47.681 7.132 1.00 24.95 308 SER C O 1
ATOM 7793 N N . ALA C 1 309 ? -6.593 -45.643 7.472 1.00 25.26 309 ALA C N 1
ATOM 7794 C CA . ALA C 1 309 ? -5.426 -44.956 6.928 1.00 25.72 309 ALA C CA 1
ATOM 7795 C C . ALA C 1 309 ? -4.207 -45.250 7.791 1.00 25.86 309 ALA C C 1
ATOM 7796 O O . ALA C 1 309 ? -3.114 -45.500 7.280 1.00 26.73 309 ALA C O 1
ATOM 7798 N N . LEU C 1 310 ? -4.406 -45.217 9.104 1.00 26.80 310 LEU C N 1
ATOM 7799 C CA . LEU C 1 310 ? -3.335 -45.474 10.058 1.00 26.70 310 LEU C CA 1
ATOM 7800 C C . LEU C 1 310 ? -2.797 -46.893 9.889 1.00 27.34 310 LEU C C 1
ATOM 7801 O O . LEU C 1 310 ? -1.586 -47.109 9.837 1.00 27.95 310 LEU C O 1
ATOM 7806 N N . LYS C 1 311 ? -3.709 -47.854 9.801 1.00 29.85 311 LYS C N 1
ATOM 7807 C CA . LYS C 1 311 ? -3.346 -49.260 9.649 1.00 32.65 311 LYS C CA 1
ATOM 7808 C C . LYS C 1 311 ? -2.599 -49.497 8.336 1.00 33.05 311 LYS C C 1
ATOM 7809 O O . LYS C 1 311 ? -1.561 -50.160 8.312 1.00 33.50 311 LYS C O 1
ATOM 7815 N N . ALA C 1 312 ? -3.123 -48.943 7.248 1.00 33.62 312 ALA C N 1
ATOM 7816 C CA . ALA C 1 312 ? -2.504 -49.094 5.936 1.00 33.97 312 ALA C CA 1
ATOM 7817 C C . ALA C 1 312 ? -1.096 -48.498 5.903 1.00 34.70 312 ALA C C 1
ATOM 7818 O O . ALA C 1 312 ? -0.196 -49.048 5.265 1.00 36.25 312 ALA C O 1
ATOM 7820 N N . TRP C 1 313 ? -0.908 -47.372 6.585 1.00 34.03 313 TRP C N 1
ATOM 7821 C CA . TRP C 1 313 ? 0.395 -46.715 6.629 1.00 33.17 313 TRP C CA 1
ATOM 7822 C C . TRP C 1 313 ? 1.424 -47.568 7.367 1.00 34.01 313 TRP C C 1
ATOM 7823 O O . TRP C 1 313 ? 2.518 -47.814 6.856 1.00 33.30 313 TRP C O 1
ATOM 7834 N N . GLY C 1 314 ? 1.070 -48.013 8.570 1.00 34.74 314 GLY C N 1
ATOM 7835 C CA . GLY C 1 314 ? 1.971 -48.837 9.358 1.00 34.90 314 GLY C CA 1
ATOM 7836 C C . GLY C 1 314 ? 3.348 -48.235 9.586 1.00 36.07 314 GLY C C 1
ATOM 7837 O O . GLY C 1 314 ? 4.313 -48.958 9.840 1.00 36.49 314 GLY C O 1
ATOM 7838 N N . GLY C 1 315 ? 3.446 -46.913 9.493 1.00 36.53 315 GLY C N 1
ATOM 7839 C CA . GLY C 1 315 ? 4.720 -46.251 9.703 1.00 36.99 315 GLY C CA 1
ATOM 7840 C C . GLY C 1 315 ? 5.696 -46.452 8.561 1.00 38.80 315 GLY C C 1
ATOM 7841 O O . GLY C 1 315 ? 6.880 -46.138 8.682 1.00 38.32 315 GLY C O 1
ATOM 7842 N N . LYS C 1 316 ? 5.201 -46.971 7.443 1.00 39.63 316 LYS C N 1
ATOM 7843 C CA . LYS C 1 316 ? 6.045 -47.213 6.282 1.00 40.38 316 LYS C CA 1
ATOM 7844 C C . LYS C 1 316 ? 5.758 -46.231 5.155 1.00 40.10 316 LYS C C 1
ATOM 7845 O O . LYS C 1 316 ? 4.640 -46.169 4.648 1.00 40.57 316 LYS C O 1
ATOM 7851 N N . LYS C 1 317 ? 6.776 -45.469 4.765 1.00 39.69 317 LYS C N 1
ATOM 7852 C CA . LYS C 1 317 ? 6.640 -44.487 3.692 1.00 41.16 317 LYS C CA 1
ATOM 7853 C C . LYS C 1 317 ? 6.191 -45.135 2.387 1.00 41.13 317 LYS C C 1
ATOM 7854 O O . LYS C 1 317 ? 5.539 -44.499 1.555 1.00 40.21 317 LYS C O 1
ATOM 7860 N N . GLU C 1 318 ? 6.546 -46.405 2.215 1.00 41.08 318 GLU C N 1
ATOM 7861 C CA . GLU C 1 318 ? 6.195 -47.145 1.010 1.00 41.69 318 GLU C CA 1
ATOM 7862 C C . GLU C 1 318 ? 4.689 -47.330 0.876 1.00 41.36 318 GLU C C 1
ATOM 7863 O O . GLU C 1 318 ? 4.203 -47.710 -0.189 1.00 43.06 318 GLU C O 1
ATOM 7869 N N . ASN C 1 319 ? 3.952 -47.064 1.952 1.00 40.18 319 ASN C N 1
ATOM 7870 C CA . ASN C 1 319 ? 2.499 -47.225 1.936 1.00 38.44 319 ASN C CA 1
ATOM 7871 C C . ASN C 1 319 ? 1.740 -45.899 1.927 1.00 37.56 319 ASN C C 1
ATOM 7872 O O . ASN C 1 319 ? 0.539 -45.859 2.201 1.00 37.70 319 ASN C O 1
ATOM 7877 N N . LEU C 1 320 ? 2.439 -44.819 1.597 1.00 37.09 320 LEU C N 1
ATOM 7878 C CA . LEU C 1 320 ? 1.833 -43.493 1.565 1.00 36.41 320 LEU C CA 1
ATOM 7879 C C . LEU C 1 320 ? 0.535 -43.440 0.769 1.00 37.23 320 LEU C C 1
ATOM 7880 O O . LEU C 1 320 ? -0.506 -43.038 1.291 1.00 36.75 320 LEU C O 1
ATOM 7885 N N . LYS C 1 321 ? 0.603 -43.842 -0.497 1.00 36.64 321 LYS C N 1
ATOM 7886 C CA . LYS C 1 321 ? -0.563 -43.818 -1.374 1.00 37.04 321 LYS C CA 1
ATOM 7887 C C . LYS C 1 321 ? -1.710 -44.676 -0.851 1.00 34.94 321 LYS C C 1
ATOM 7888 O O . LYS C 1 321 ? -2.857 -44.234 -0.814 1.00 34.64 321 LYS C O 1
ATOM 7894 N N . ALA C 1 322 ? -1.397 -45.902 -0.450 1.00 32.40 322 ALA C N 1
ATOM 7895 C CA . ALA C 1 322 ? -2.407 -46.816 0.061 1.00 30.63 322 ALA C CA 1
ATOM 7896 C C . ALA C 1 322 ? -3.109 -46.253 1.290 1.00 30.73 322 ALA C C 1
ATOM 7897 O O . ALA C 1 322 ? -4.322 -46.405 1.446 1.00 30.57 322 ALA C O 1
ATOM 7899 N N . ALA C 1 323 ? -2.339 -45.612 2.164 1.00 28.82 323 ALA C N 1
ATOM 7900 C CA . ALA C 1 323 ? -2.886 -45.031 3.385 1.00 27.96 323 ALA C CA 1
ATOM 7901 C C . ALA C 1 323 ? -3.833 -43.881 3.060 1.00 26.58 323 ALA C C 1
ATOM 7902 O O . ALA C 1 323 ? -4.971 -43.858 3.525 1.00 25.84 323 ALA C O 1
ATOM 7904 N N . GLN C 1 324 ? -3.361 -42.936 2.255 1.00 26.51 324 GLN C N 1
ATOM 7905 C CA . GLN C 1 324 ? -4.165 -41.780 1.872 1.00 27.15 324 GLN C CA 1
ATOM 7906 C C . GLN C 1 324 ? -5.455 -42.205 1.185 1.00 27.84 324 GLN C C 1
ATOM 7907 O O . GLN C 1 324 ? -6.478 -41.530 1.295 1.00 26.85 324 GLN C O 1
ATOM 7913 N N . GLU C 1 325 ? -5.402 -43.327 0.477 1.00 29.17 325 GLU C N 1
ATOM 7914 C CA . GLU C 1 325 ? -6.569 -43.846 -0.225 1.00 29.87 325 GLU C CA 1
ATOM 7915 C C . GLU C 1 325 ? -7.664 -44.190 0.781 1.00 28.49 325 GLU C C 1
ATOM 7916 O O . GLU C 1 325 ? -8.828 -43.859 0.577 1.00 28.43 325 GLU C O 1
ATOM 7922 N N . GLU C 1 326 ? -7.284 -44.865 1.862 1.00 27.83 326 GLU C N 1
ATOM 7923 C CA . GLU C 1 326 ? -8.236 -45.244 2.901 1.00 26.94 326 GLU C CA 1
ATOM 7924 C C . GLU C 1 326 ? -8.927 -44.009 3.478 1.00 25.22 326 GLU C C 1
ATOM 7925 O O . GLU C 1 326 ? -10.141 -44.004 3.676 1.00 24.15 326 GLU C O 1
ATOM 7931 N N . TYR C 1 327 ? -8.148 -42.965 3.747 1.00 23.29 327 TYR C N 1
ATOM 7932 C CA . TYR C 1 327 ? -8.696 -41.721 4.286 1.00 21.41 327 TYR C CA 1
ATOM 7933 C C . TYR C 1 327 ? -9.677 -41.073 3.312 1.00 21.44 327 TYR C C 1
ATOM 7934 O O . TYR C 1 327 ? -10.784 -40.689 3.699 1.00 20.67 327 TYR C O 1
ATOM 7943 N N . VAL C 1 328 ? -9.266 -40.946 2.053 1.00 20.85 328 VAL C N 1
ATOM 7944 C CA . VAL C 1 328 ? -10.118 -40.338 1.042 1.00 20.87 328 VAL C CA 1
ATOM 7945 C C . VAL C 1 328 ? -11.447 -41.071 0.953 1.00 21.24 328 VAL C C 1
ATOM 7946 O O . VAL C 1 328 ? -12.503 -40.442 0.851 1.00 21.34 328 VAL C O 1
ATOM 7950 N N . LYS C 1 329 ? -11.400 -42.399 0.990 1.00 20.99 329 LYS C N 1
ATOM 7951 C CA . LYS C 1 329 ? -12.626 -43.174 0.907 1.00 21.77 329 LYS C CA 1
ATOM 7952 C C . LYS C 1 329 ? -13.574 -42.852 2.059 1.00 21.53 329 LYS C C 1
ATOM 7953 O O . LYS C 1 329 ? -14.777 -42.704 1.844 1.00 21.02 329 LYS C O 1
ATOM 7959 N N . ARG C 1 330 ? -13.050 -42.741 3.278 1.00 20.30 330 ARG C N 1
ATOM 7960 C CA . ARG C 1 330 ? -13.917 -42.414 4.407 1.00 18.91 330 ARG C CA 1
ATOM 7961 C C . ARG C 1 330 ? -14.377 -40.969 4.267 1.00 17.02 330 ARG C C 1
ATOM 7962 O O . ARG C 1 330 ? -15.499 -40.630 4.636 1.00 18.19 330 ARG C O 1
ATOM 7970 N N . ALA C 1 331 ? -13.510 -40.115 3.732 1.00 16.43 331 ALA C N 1
ATOM 7971 C CA . ALA C 1 331 ? -13.873 -38.713 3.541 1.00 17.72 331 ALA C CA 1
ATOM 7972 C C . ALA C 1 331 ? -15.074 -38.637 2.598 1.00 18.61 331 ALA C C 1
ATOM 7973 O O . ALA C 1 331 ? -16.052 -37.935 2.865 1.00 17.18 331 ALA C O 1
ATOM 7975 N N . LEU C 1 332 ? -14.985 -39.376 1.497 1.00 19.30 332 LEU C N 1
ATOM 7976 C CA . LEU C 1 332 ? -16.040 -39.418 0.492 1.00 20.55 332 LEU C CA 1
ATOM 7977 C C . LEU C 1 332 ? -17.327 -40.005 1.056 1.00 20.72 332 LEU C C 1
ATOM 7978 O O . LEU C 1 332 ? -18.415 -39.479 0.825 1.00 22.52 332 LEU C O 1
ATOM 7983 N N . ALA C 1 333 ? -17.198 -41.101 1.793 1.00 18.74 333 ALA C N 1
ATOM 7984 C CA . ALA C 1 333 ? -18.358 -41.753 2.374 1.00 19.24 333 ALA C CA 1
ATOM 7985 C C . ALA C 1 333 ? -19.126 -40.810 3.302 1.00 19.81 333 ALA C C 1
ATOM 7986 O O . ALA C 1 333 ? -20.350 -40.716 3.228 1.00 16.24 333 ALA C O 1
ATOM 7988 N N . ASN C 1 334 ? -18.407 -40.104 4.169 1.00 18.03 334 ASN C N 1
ATOM 7989 C CA . ASN C 1 334 ? -19.065 -39.200 5.106 1.00 18.38 334 ASN C CA 1
ATOM 7990 C C . ASN C 1 334 ? -19.585 -37.919 4.471 1.00 17.64 334 ASN C C 1
ATOM 7991 O O . ASN C 1 334 ? -20.466 -37.264 5.026 1.00 18.18 334 ASN C O 1
ATOM 7996 N N . SER C 1 335 ? -19.049 -37.567 3.307 1.00 18.04 335 SER C N 1
ATOM 7997 C CA . SER C 1 335 ? -19.509 -36.373 2.605 1.00 18.73 335 SER C CA 1
ATOM 7998 C C . SER C 1 335 ? -20.931 -36.683 2.141 1.00 19.50 335 SER C C 1
ATOM 7999 O O . SER C 1 335 ? -21.818 -35.825 2.171 1.00 17.26 335 SER C O 1
ATOM 8002 N N . LEU C 1 336 ? -21.141 -37.931 1.727 1.00 19.45 336 LEU C N 1
ATOM 8003 C CA . LEU C 1 336 ? -22.455 -38.379 1.273 1.00 19.20 336 LEU C CA 1
ATOM 8004 C C . LEU C 1 336 ? -23.405 -38.547 2.458 1.00 18.00 336 LEU C C 1
ATOM 8005 O O . LEU C 1 336 ? -24.590 -38.213 2.377 1.00 17.58 336 LEU C O 1
ATOM 8010 N N . ALA C 1 337 ? -22.873 -39.066 3.559 1.00 17.17 337 ALA C N 1
ATOM 8011 C CA . ALA C 1 337 ? -23.664 -39.297 4.761 1.00 16.74 337 ALA C CA 1
ATOM 8012 C C . ALA C 1 337 ? -24.215 -38.009 5.359 1.00 17.84 337 ALA C C 1
ATOM 8013 O O . ALA C 1 337 ? -25.353 -37.986 5.840 1.00 18.90 337 ALA C O 1
ATOM 8015 N N . CYS C 1 338 ? -23.421 -36.940 5.334 1.00 17.78 338 CYS C N 1
ATOM 8016 C CA . CYS C 1 338 ? -23.877 -35.673 5.895 1.00 19.46 338 CYS C CA 1
ATOM 8017 C C . CYS C 1 338 ? -24.911 -35.020 4.978 1.00 19.32 338 CYS C C 1
ATOM 8018 O O . CYS C 1 338 ? -25.285 -33.861 5.159 1.00 17.25 338 CYS C O 1
ATOM 8021 N N . GLN C 1 339 ? -25.375 -35.792 4.000 1.00 19.38 339 GLN C N 1
ATOM 8022 C CA . GLN C 1 339 ? -26.385 -35.333 3.055 1.00 19.58 339 GLN C CA 1
ATOM 8023 C C . GLN C 1 339 ? -27.455 -36.410 2.912 1.00 19.37 339 GLN C C 1
ATOM 8024 O O . GLN C 1 339 ? -28.384 -36.270 2.118 1.00 18.62 339 GLN C O 1
ATOM 8030 N N . GLY C 1 340 ? -27.315 -37.489 3.678 1.00 18.94 340 GLY C N 1
ATOM 8031 C CA . GLY C 1 340 ? -28.265 -38.582 3.582 1.00 18.95 340 GLY C CA 1
ATOM 8032 C C . GLY C 1 340 ? -28.186 -39.255 2.216 1.00 18.94 340 GLY C C 1
ATOM 8033 O O . GLY C 1 340 ? -29.164 -39.829 1.740 1.00 18.37 340 GLY C O 1
ATOM 8034 N N . LYS C 1 341 ? -27.016 -39.191 1.584 1.00 18.56 341 LYS C N 1
ATOM 8035 C CA . LYS C 1 341 ? -26.823 -39.777 0.259 1.00 19.71 341 LYS C CA 1
ATOM 8036 C C . LYS C 1 341 ? -25.927 -41.007 0.271 1.00 20.93 341 LYS C C 1
ATOM 8037 O O . LYS C 1 341 ? -25.506 -41.471 -0.785 1.00 18.43 341 LYS C O 1
ATOM 8043 N N . TYR C 1 342 ? -25.641 -41.537 1.457 1.00 23.40 342 TYR C N 1
ATOM 8044 C CA . TYR C 1 342 ? -24.763 -42.695 1.576 1.00 26.78 342 TYR C CA 1
ATOM 8045 C C . TYR C 1 342 ? -25.484 -44.041 1.542 1.00 30.35 342 TYR C C 1
ATOM 8046 O O . TYR C 1 342 ? -26.678 -44.136 1.824 1.00 31.50 342 TYR C O 1
ATOM 8055 N N . THR C 1 343 ? -24.735 -45.076 1.182 1.00 34.54 343 THR C N 1
ATOM 8056 C CA . THR C 1 343 ? -25.245 -46.440 1.116 1.00 38.39 343 THR C CA 1
ATOM 8057 C C . THR C 1 343 ? -24.135 -47.346 1.639 1.00 40.31 343 THR C C 1
ATOM 8058 O O . THR C 1 343 ? -22.995 -47.254 1.190 1.00 40.29 343 THR C O 1
ATOM 8062 N N . PRO C 1 344 ? -24.455 -48.230 2.596 1.00 43.78 344 PRO C N 1
ATOM 8063 C CA . PRO C 1 344 ? -23.491 -49.161 3.195 1.00 46.12 344 PRO C CA 1
ATOM 8064 C C . PRO C 1 344 ? -22.385 -49.640 2.252 1.00 47.92 344 PRO C C 1
ATOM 8065 O O . PRO C 1 344 ? -21.385 -48.951 2.065 1.00 48.63 344 PRO C O 1
ATOM 8069 N N . SER C 1 345 ? -22.564 -50.823 1.671 0.75 50.27 345 SER C N 1
ATOM 8070 C CA . SER C 1 345 ? -21.581 -51.392 0.748 0.75 52.34 345 SER C CA 1
ATOM 8071 C C . SER C 1 345 ? -21.915 -52.848 0.442 0.75 52.83 345 SER C C 1
ATOM 8072 O O . SER C 1 345 ? -22.774 -53.137 -0.390 0.75 54.18 345 SER C O 1
ATOM 8075 N N . ASN C 1 360 ? -29.236 -65.478 8.822 0.75 42.28 360 ASN C N 1
ATOM 8076 C CA . ASN C 1 360 ? -29.248 -66.731 9.569 0.75 42.71 360 ASN C CA 1
ATOM 8077 C C . ASN C 1 360 ? -28.230 -66.721 10.708 0.75 41.88 360 ASN C C 1
ATOM 8078 O O . ASN C 1 360 ? -28.565 -67.008 11.859 0.75 41.85 360 ASN C O 1
ATOM 8083 N N . HIS C 1 361 ? -26.986 -66.390 10.377 0.75 41.21 361 HIS C N 1
ATOM 8084 C CA . HIS C 1 361 ? -25.913 -66.348 11.363 0.75 39.65 361 HIS C CA 1
ATOM 8085 C C . HIS C 1 361 ? -26.038 -65.137 12.279 0.75 38.84 361 HIS C C 1
ATOM 8086 O O . HIS C 1 361 ? -25.338 -65.034 13.287 0.75 38.67 361 HIS C O 1
ATOM 8093 N N . ALA C 1 362 ? -26.931 -64.220 11.922 0.75 38.20 362 ALA C N 1
ATOM 8094 C CA . ALA C 1 362 ? -27.164 -63.023 12.722 0.75 36.76 362 ALA C CA 1
ATOM 8095 C C . ALA C 1 362 ? -28.232 -63.346 13.764 0.75 35.10 362 ALA C C 1
ATOM 8096 O O . ALA C 1 362 ? -28.749 -62.460 14.448 0.75 35.35 362 ALA C O 1
ATOM 8098 N N . TYR C 1 363 ? -28.548 -64.633 13.871 0.75 32.49 363 TYR C N 1
ATOM 8099 C CA . TYR C 1 363 ? -29.547 -65.131 14.808 0.75 30.06 363 TYR C CA 1
ATOM 8100 C C . TYR C 1 363 ? -28.904 -66.116 15.778 0.75 28.71 363 TYR C C 1
ATOM 8101 O O . TYR C 1 363 ? -29.321 -66.138 16.953 0.75 27.11 363 TYR C O 1
ATOM 8111 N N . PRO D 1 1 ? -28.431 -36.397 44.923 1.00 47.90 1 PRO D N 1
ATOM 8112 C CA . PRO D 1 1 ? -28.938 -36.686 46.285 1.00 47.89 1 PRO D CA 1
ATOM 8113 C C . PRO D 1 1 ? -28.070 -37.735 46.971 1.00 47.14 1 PRO D C 1
ATOM 8114 O O . PRO D 1 1 ? -28.460 -38.314 47.988 1.00 46.45 1 PRO D O 1
ATOM 8118 N N . HIS D 1 2 ? -26.890 -37.973 46.409 1.00 46.29 2 HIS D N 1
ATOM 8119 C CA . HIS D 1 2 ? -25.981 -38.963 46.965 1.00 45.87 2 HIS D CA 1
ATOM 8120 C C . HIS D 1 2 ? -24.635 -38.389 47.369 1.00 44.64 2 HIS D C 1
ATOM 8121 O O . HIS D 1 2 ? -23.984 -37.684 46.598 1.00 44.14 2 HIS D O 1
ATOM 8128 N N . SER D 1 3 ? -24.233 -38.712 48.595 1.00 43.79 3 SER D N 1
ATOM 8129 C CA . SER D 1 3 ? -22.980 -38.247 49.171 1.00 42.01 3 SER D CA 1
ATOM 8130 C C . SER D 1 3 ? -21.750 -38.980 48.645 1.00 40.61 3 SER D C 1
ATOM 8131 O O . SER D 1 3 ? -21.686 -40.207 48.663 1.00 40.11 3 SER D O 1
ATOM 8134 N N . HIS D 1 4 ? -20.780 -38.208 48.172 1.00 39.48 4 HIS D N 1
ATOM 8135 C CA . HIS D 1 4 ? -19.521 -38.740 47.664 1.00 38.17 4 HIS D CA 1
ATOM 8136 C C . HIS D 1 4 ? -18.433 -37.922 48.347 1.00 35.41 4 HIS D C 1
ATOM 8137 O O . HIS D 1 4 ? -17.824 -37.040 47.737 1.00 35.16 4 HIS D O 1
ATOM 8144 N N . PRO D 1 5 ? -18.176 -38.215 49.634 1.00 32.93 5 PRO D N 1
ATOM 8145 C CA . PRO D 1 5 ? -17.174 -37.526 50.453 1.00 30.02 5 PRO D CA 1
ATOM 8146 C C . PRO D 1 5 ? -15.993 -36.970 49.672 1.00 27.36 5 PRO D C 1
ATOM 8147 O O . PRO D 1 5 ? -15.221 -37.716 49.070 1.00 26.22 5 PRO D O 1
ATOM 8151 N N . ALA D 1 6 ? -15.865 -35.649 49.682 1.00 24.10 6 ALA D N 1
ATOM 8152 C CA . ALA D 1 6 ? -14.770 -34.995 48.991 1.00 22.54 6 ALA D CA 1
ATOM 8153 C C . ALA D 1 6 ? -13.520 -35.110 49.854 1.00 22.15 6 ALA D C 1
ATOM 8154 O O . ALA D 1 6 ? -12.402 -35.170 49.338 1.00 20.72 6 ALA D O 1
ATOM 8156 N N . LEU D 1 7 ? -13.730 -35.167 51.170 1.00 20.99 7 LEU D N 1
ATOM 8157 C CA . LEU D 1 7 ? -12.642 -35.245 52.144 1.00 20.90 7 LEU D CA 1
ATOM 8158 C C . LEU D 1 7 ? -12.882 -36.319 53.205 1.00 20.70 7 LEU D C 1
ATOM 8159 O O . LEU D 1 7 ? -14.019 -36.685 53.483 1.00 21.83 7 LEU D O 1
ATOM 8164 N N . THR D 1 8 ? -11.801 -36.815 53.800 1.00 22.60 8 THR D N 1
ATOM 8165 C CA . THR D 1 8 ? -11.909 -37.819 54.857 1.00 23.45 8 THR D CA 1
ATOM 8166 C C . THR D 1 8 ? -11.906 -37.058 56.178 1.00 23.44 8 THR D C 1
ATOM 8167 O O . THR D 1 8 ? -11.589 -35.866 56.212 1.00 22.90 8 THR D O 1
ATOM 8171 N N . PRO D 1 9 ? -12.260 -37.731 57.282 1.00 22.93 9 PRO D N 1
ATOM 8172 C CA . PRO D 1 9 ? -12.276 -37.065 58.586 1.00 23.57 9 PRO D CA 1
ATOM 8173 C C . PRO D 1 9 ? -10.923 -36.441 58.901 1.00 24.38 9 PRO D C 1
ATOM 8174 O O . PRO D 1 9 ? -10.846 -35.349 59.472 1.00 23.62 9 PRO D O 1
ATOM 8178 N N . GLU D 1 10 ? -9.857 -37.136 58.517 1.00 24.23 10 GLU D N 1
ATOM 8179 C CA . GLU D 1 10 ? -8.507 -36.656 58.769 1.00 24.85 10 GLU D CA 1
ATOM 8180 C C . GLU D 1 10 ? -8.166 -35.414 57.955 1.00 23.44 10 GLU D C 1
ATOM 8181 O O . GLU D 1 10 ? -7.496 -34.512 58.452 1.00 23.45 10 GLU D O 1
ATOM 8187 N N . GLN D 1 11 ? -8.620 -35.364 56.706 1.00 21.54 11 GLN D N 1
ATOM 8188 C CA . GLN D 1 11 ? -8.337 -34.213 55.856 1.00 19.74 11 GLN D CA 1
ATOM 8189 C C . GLN D 1 11 ? -9.099 -33.004 56.370 1.00 18.60 11 GLN D C 1
ATOM 8190 O O . GLN D 1 11 ? -8.581 -31.892 56.365 1.00 17.47 11 GLN D O 1
ATOM 8196 N N . LYS D 1 12 ? -10.333 -33.226 56.813 1.00 17.88 12 LYS D N 1
ATOM 8197 C CA . LYS D 1 12 ? -11.148 -32.136 57.340 1.00 19.04 12 LYS D CA 1
ATOM 8198 C C . LYS D 1 12 ? -10.503 -31.550 58.590 1.00 18.77 12 LYS D C 1
ATOM 8199 O O . LYS D 1 12 ? -10.396 -30.333 58.731 1.00 17.78 12 LYS D O 1
ATOM 8205 N N . LYS D 1 13 ? -10.072 -32.420 59.498 1.00 19.86 13 LYS D N 1
ATOM 8206 C CA . LYS D 1 13 ? -9.445 -31.960 60.733 1.00 20.25 13 LYS D CA 1
ATOM 8207 C C . LYS D 1 13 ? -8.248 -31.062 60.430 1.00 18.94 13 LYS D C 1
ATOM 8208 O O . LYS D 1 13 ? -8.094 -30.007 61.043 1.00 16.59 13 LYS D O 1
ATOM 8214 N N . GLU D 1 14 ? -7.407 -31.479 59.482 1.00 17.27 14 GLU D N 1
ATOM 8215 C CA . GLU D 1 14 ? -6.232 -30.692 59.115 1.00 18.58 14 GLU D CA 1
ATOM 8216 C C . GLU D 1 14 ? -6.617 -29.296 58.615 1.00 18.63 14 GLU D C 1
ATOM 8217 O O . GLU D 1 14 ? -6.003 -28.299 58.998 1.00 18.39 14 GLU D O 1
ATOM 8223 N N . LEU D 1 15 ? -7.628 -29.225 57.752 1.00 18.87 15 LEU D N 1
ATOM 8224 C CA . LEU D 1 15 ? -8.077 -27.939 57.221 1.00 17.94 15 LEU D CA 1
ATOM 8225 C C . LEU D 1 15 ? -8.694 -27.090 58.337 1.00 17.08 15 LEU D C 1
ATOM 8226 O O . LEU D 1 15 ? -8.465 -25.882 58.416 1.00 16.96 15 LEU D O 1
ATOM 8231 N N . SER D 1 16 ? -9.472 -27.729 59.204 1.00 18.16 16 SER D N 1
ATOM 8232 C CA . SER D 1 16 ? -10.121 -27.021 60.307 1.00 19.56 16 SER D CA 1
ATOM 8233 C C . SER D 1 16 ? -9.094 -26.442 61.279 1.00 18.58 16 SER D C 1
ATOM 8234 O O . SER D 1 16 ? -9.189 -25.278 61.679 1.00 17.76 16 SER D O 1
ATOM 8237 N N . ASP D 1 17 ? -8.113 -27.257 61.655 1.00 17.68 17 ASP D N 1
ATOM 8238 C CA . ASP D 1 17 ? -7.070 -26.807 62.567 1.00 18.63 17 ASP D CA 1
ATOM 8239 C C . ASP D 1 17 ? -6.319 -25.618 61.980 1.00 16.65 17 ASP D C 1
ATOM 8240 O O . ASP D 1 17 ? -6.070 -24.633 62.673 1.00 13.76 17 ASP D O 1
ATOM 8245 N N . ILE D 1 18 ? -5.964 -25.710 60.701 1.00 15.91 18 ILE D N 1
ATOM 8246 C CA . ILE D 1 18 ? -5.262 -24.620 60.032 1.00 16.36 18 ILE D CA 1
ATOM 8247 C C . ILE D 1 18 ? -6.112 -23.342 60.049 1.00 16.75 18 ILE D C 1
ATOM 8248 O O . ILE D 1 18 ? -5.630 -22.274 60.427 1.00 16.89 18 ILE D O 1
ATOM 8253 N N . ALA D 1 19 ? -7.372 -23.454 59.636 1.00 15.49 19 ALA D N 1
ATOM 8254 C CA . ALA D 1 19 ? -8.259 -22.292 59.596 1.00 15.67 19 ALA D CA 1
ATOM 8255 C C . ALA D 1 19 ? -8.356 -21.627 60.968 1.00 16.60 19 ALA D C 1
ATOM 8256 O O . ALA D 1 19 ? -8.242 -20.405 61.090 1.00 16.55 19 ALA D O 1
ATOM 8258 N N . HIS D 1 20 ? -8.562 -22.434 62.001 1.00 16.90 20 HIS D N 1
ATOM 8259 C CA . HIS D 1 20 ? -8.670 -21.908 63.351 1.00 19.34 20 HIS D CA 1
ATOM 8260 C C . HIS D 1 20 ? -7.393 -21.227 63.840 1.00 20.85 20 HIS D C 1
ATOM 8261 O O . HIS D 1 20 ? -7.456 -20.225 64.555 1.00 21.71 20 HIS D O 1
ATOM 8268 N N . ARG D 1 21 ? -6.235 -21.760 63.462 1.00 22.16 21 ARG D N 1
ATOM 8269 C CA . ARG D 1 21 ? -4.977 -21.161 63.890 1.00 21.73 21 ARG D CA 1
ATOM 8270 C C . ARG D 1 21 ? -4.776 -19.764 63.308 1.00 21.34 21 ARG D C 1
ATOM 8271 O O . ARG D 1 21 ? -4.285 -18.857 63.987 1.00 19.10 21 ARG D O 1
ATOM 8279 N N . ILE D 1 22 ? -5.160 -19.591 62.048 1.00 19.42 22 ILE D N 1
ATOM 8280 C CA . ILE D 1 22 ? -4.999 -18.307 61.376 1.00 18.51 22 ILE D CA 1
ATOM 8281 C C . ILE D 1 22 ? -5.819 -17.174 61.995 1.00 17.98 22 ILE D C 1
ATOM 8282 O O . ILE D 1 22 ? -5.354 -16.038 62.073 1.00 17.91 22 ILE D O 1
ATOM 8287 N N . VAL D 1 23 ? -7.036 -17.482 62.434 1.00 17.53 23 VAL D N 1
ATOM 8288 C CA . VAL D 1 23 ? -7.895 -16.462 63.014 1.00 17.90 23 VAL D CA 1
ATOM 8289 C C . VAL D 1 23 ? -8.094 -16.593 64.524 1.00 18.30 23 VAL D C 1
ATOM 8290 O O . VAL D 1 23 ? -9.088 -16.106 65.064 1.00 19.49 23 VAL D O 1
ATOM 8294 N N . ALA D 1 24 ? -7.151 -17.240 65.205 1.00 19.16 24 ALA D N 1
ATOM 8295 C CA . ALA D 1 24 ? -7.242 -17.410 66.657 1.00 19.58 24 ALA D CA 1
ATOM 8296 C C . ALA D 1 24 ? -7.394 -16.030 67.305 1.00 18.85 24 ALA D C 1
ATOM 8297 O O . ALA D 1 24 ? -6.948 -15.026 66.750 1.00 18.44 24 ALA D O 1
ATOM 8299 N N . PRO D 1 25 ? -8.021 -15.966 68.489 1.00 19.03 25 PRO D N 1
ATOM 8300 C CA . PRO D 1 25 ? -8.234 -14.697 69.195 1.00 18.61 25 PRO D CA 1
ATOM 8301 C C . PRO D 1 25 ? -7.059 -13.730 69.166 1.00 18.44 25 PRO D C 1
ATOM 8302 O O . PRO D 1 25 ? -5.932 -14.093 69.497 1.00 18.85 25 PRO D O 1
ATOM 8306 N N . GLY D 1 26 ? -7.340 -12.493 68.761 1.00 20.04 26 GLY D N 1
ATOM 8307 C CA . GLY D 1 26 ? -6.316 -11.466 68.697 1.00 18.80 26 GLY D CA 1
ATOM 8308 C C . GLY D 1 26 ? -5.401 -11.533 67.487 1.00 20.10 26 GLY D C 1
ATOM 8309 O O . GLY D 1 26 ? -4.546 -10.668 67.306 1.00 21.70 26 GLY D O 1
ATOM 8310 N N . LYS D 1 27 ? -5.579 -12.541 66.643 1.00 19.30 27 LYS D N 1
ATOM 8311 C CA . LYS D 1 27 ? -4.722 -12.689 65.472 1.00 19.31 27 LYS D CA 1
ATOM 8312 C C . LYS D 1 27 ? -5.381 -12.329 64.144 1.00 19.97 27 LYS D C 1
ATOM 8313 O O . LYS D 1 27 ? -6.585 -12.516 63.951 1.00 17.90 27 LYS D O 1
ATOM 8319 N N . GLY D 1 28 ? -4.562 -11.816 63.233 1.00 19.59 28 GLY D N 1
ATOM 8320 C CA . GLY D 1 28 ? -5.034 -11.441 61.917 1.00 19.83 28 GLY D CA 1
ATOM 8321 C C . GLY D 1 28 ? -4.038 -11.863 60.855 1.00 20.18 28 GLY D C 1
ATOM 8322 O O . GLY D 1 28 ? -3.070 -12.562 61.148 1.00 21.68 28 GLY D O 1
ATOM 8323 N N . ILE D 1 29 ? -4.260 -11.422 59.624 1.00 18.96 29 ILE D N 1
ATOM 8324 C CA . ILE D 1 29 ? -3.386 -11.785 58.520 1.00 18.36 29 ILE D CA 1
ATOM 8325 C C . ILE D 1 29 ? -2.665 -10.604 57.887 1.00 18.13 29 ILE D C 1
ATOM 8326 O O . ILE D 1 29 ? -3.254 -9.547 57.672 1.00 17.15 29 ILE D O 1
ATOM 8331 N N . LEU D 1 30 ? -1.380 -10.792 57.605 1.00 19.31 30 LEU D N 1
ATOM 8332 C CA . LEU D 1 30 ? -0.589 -9.774 56.926 1.00 20.20 30 LEU D CA 1
ATOM 8333 C C . LEU D 1 30 ? -0.627 -10.164 55.455 1.00 21.31 30 LEU D C 1
ATOM 8334 O O . LEU D 1 30 ? -0.166 -11.245 55.085 1.00 19.92 30 LEU D O 1
ATOM 8339 N N . ALA D 1 31 ? -1.191 -9.298 54.620 1.00 22.61 31 ALA D N 1
ATOM 8340 C CA . ALA D 1 31 ? -1.273 -9.572 53.190 1.00 22.78 31 ALA D CA 1
ATOM 8341 C C . ALA D 1 31 ? -0.071 -8.941 52.506 1.00 22.88 31 ALA D C 1
ATOM 8342 O O . ALA D 1 31 ? -0.092 -7.757 52.183 1.00 22.39 31 ALA D O 1
ATOM 8344 N N . ALA D 1 32 ? 0.976 -9.736 52.295 1.00 23.99 32 ALA D N 1
ATOM 8345 C CA . ALA D 1 32 ? 2.199 -9.257 51.650 1.00 24.45 32 ALA D CA 1
ATOM 8346 C C . ALA D 1 32 ? 2.385 -9.932 50.298 1.00 24.55 32 ALA D C 1
ATOM 8347 O O . ALA D 1 32 ? 3.512 -10.144 49.842 1.00 23.91 32 ALA D O 1
ATOM 8349 N N . ASP D 1 33 ? 1.266 -10.243 49.651 1.00 25.67 33 ASP D N 1
ATOM 8350 C CA . ASP D 1 33 ? 1.275 -10.925 48.363 1.00 27.01 33 ASP D CA 1
ATOM 8351 C C . ASP D 1 33 ? 1.096 -10.015 47.152 1.00 28.03 33 ASP D C 1
ATOM 8352 O O . ASP D 1 33 ? 0.503 -10.426 46.154 1.00 27.24 33 ASP D O 1
ATOM 8357 N N . GLU D 1 34 ? 1.593 -8.786 47.227 1.00 31.24 34 GLU D N 1
ATOM 8358 C CA . GLU D 1 34 ? 1.463 -7.882 46.091 1.00 35.08 34 GLU D CA 1
ATOM 8359 C C . GLU D 1 34 ? 2.138 -8.510 44.877 1.00 37.25 34 GLU D C 1
ATOM 8360 O O . GLU D 1 34 ? 3.216 -9.101 44.987 1.00 37.06 34 GLU D O 1
ATOM 8366 N N . SER D 1 35 ? 1.494 -8.382 43.723 1.00 40.97 35 SER D N 1
ATOM 8367 C CA . SER D 1 35 ? 2.025 -8.933 42.483 1.00 45.36 35 SER D CA 1
ATOM 8368 C C . SER D 1 35 ? 3.265 -8.166 42.047 1.00 46.97 35 SER D C 1
ATOM 8369 O O . SER D 1 35 ? 3.642 -7.171 42.667 1.00 47.15 35 SER D O 1
ATOM 8372 N N . THR D 1 36 ? 3.890 -8.631 40.972 1.00 48.92 36 THR D N 1
ATOM 8373 C CA . THR D 1 36 ? 5.089 -7.991 40.447 1.00 50.49 36 THR D CA 1
ATOM 8374 C C . THR D 1 36 ? 4.770 -6.558 40.021 1.00 49.49 36 THR D C 1
ATOM 8375 O O . THR D 1 36 ? 5.559 -5.640 40.250 1.00 49.87 36 THR D O 1
ATOM 8379 N N . GLY D 1 37 ? 3.609 -6.376 39.399 1.00 48.48 37 GLY D N 1
ATOM 8380 C CA . GLY D 1 37 ? 3.208 -5.053 38.953 1.00 46.63 37 GLY D CA 1
ATOM 8381 C C . GLY D 1 37 ? 2.751 -4.183 40.108 1.00 46.49 37 GLY D C 1
ATOM 8382 O O . GLY D 1 37 ? 2.975 -2.968 40.122 1.00 46.24 37 GLY D O 1
ATOM 8383 N N . SER D 1 38 ? 2.105 -4.807 41.086 1.00 44.28 38 SER D N 1
ATOM 8384 C CA . SER D 1 38 ? 1.621 -4.081 42.247 1.00 43.64 38 SER D CA 1
ATOM 8385 C C . SER D 1 38 ? 2.779 -3.613 43.127 1.00 42.42 38 SER D C 1
ATOM 8386 O O . SER D 1 38 ? 2.870 -2.433 43.474 1.00 40.95 38 SER D O 1
ATOM 8389 N N . ILE D 1 39 ? 3.665 -4.538 43.485 1.00 40.45 39 ILE D N 1
ATOM 8390 C CA . ILE D 1 39 ? 4.799 -4.196 44.333 1.00 40.34 39 ILE D CA 1
ATOM 8391 C C . ILE D 1 39 ? 5.696 -3.176 43.643 1.00 40.56 39 ILE D C 1
ATOM 8392 O O . ILE D 1 39 ? 6.422 -2.432 44.298 1.00 40.40 39 ILE D O 1
ATOM 8397 N N . ALA D 1 40 ? 5.639 -3.147 42.317 1.00 41.95 40 ALA D N 1
ATOM 8398 C CA . ALA D 1 40 ? 6.439 -2.205 41.546 1.00 43.72 40 ALA D CA 1
ATOM 8399 C C . ALA D 1 40 ? 5.975 -0.789 41.864 1.00 44.61 40 ALA D C 1
ATOM 8400 O O . ALA D 1 40 ? 6.785 0.115 42.063 1.00 44.67 40 ALA D O 1
ATOM 8402 N N . LYS D 1 41 ? 4.660 -0.607 41.918 1.00 46.43 41 LYS D N 1
ATOM 8403 C CA . LYS D 1 41 ? 4.077 0.695 42.212 1.00 47.88 41 LYS D CA 1
ATOM 8404 C C . LYS D 1 41 ? 4.409 1.122 43.637 1.00 48.11 41 LYS D C 1
ATOM 8405 O O . LYS D 1 41 ? 4.558 2.312 43.921 1.00 48.24 41 LYS D O 1
ATOM 8411 N N . ARG D 1 42 ? 4.517 0.144 44.532 1.00 47.61 42 ARG D N 1
ATOM 8412 C CA . ARG D 1 42 ? 4.842 0.415 45.927 1.00 46.92 42 ARG D CA 1
ATOM 8413 C C . ARG D 1 42 ? 6.235 1.023 46.036 1.00 47.60 42 ARG D C 1
ATOM 8414 O O . ARG D 1 42 ? 6.402 2.132 46.545 1.00 46.59 42 ARG D O 1
ATOM 8422 N N . LEU D 1 43 ? 7.233 0.285 45.557 1.00 47.97 43 LEU D N 1
ATOM 8423 C CA . LEU D 1 43 ? 8.615 0.748 45.603 1.00 49.22 43 LEU D CA 1
ATOM 8424 C C . LEU D 1 43 ? 8.757 2.060 44.839 1.00 50.13 43 LEU D C 1
ATOM 8425 O O . LEU D 1 43 ? 9.544 2.931 45.213 1.00 49.25 43 LEU D O 1
ATOM 8430 N N . GLN D 1 44 ? 7.979 2.194 43.771 1.00 51.06 44 GLN D N 1
ATOM 8431 C CA . GLN D 1 44 ? 8.014 3.389 42.946 1.00 52.86 44 GLN D CA 1
ATOM 8432 C C . GLN D 1 44 ? 7.549 4.619 43.719 1.00 51.95 44 GLN D C 1
ATOM 8433 O O . GLN D 1 44 ? 8.064 5.717 43.515 1.00 52.23 44 GLN D O 1
ATOM 8439 N N . SER D 1 45 ? 6.581 4.436 44.611 1.00 50.63 45 SER D N 1
ATOM 8440 C CA . SER D 1 45 ? 6.062 5.551 45.392 1.00 49.51 45 SER D CA 1
ATOM 8441 C C . SER D 1 45 ? 7.124 6.117 46.326 1.00 49.25 45 SER D C 1
ATOM 8442 O O . SER D 1 45 ? 7.019 7.262 46.770 1.00 49.05 45 SER D O 1
ATOM 8445 N N . ILE D 1 46 ? 8.143 5.318 46.630 1.00 48.50 46 ILE D N 1
ATOM 8446 C CA . ILE D 1 46 ? 9.213 5.769 47.514 1.00 47.96 46 ILE D CA 1
ATOM 8447 C C . ILE D 1 46 ? 10.537 5.951 46.780 1.00 47.69 46 ILE D C 1
ATOM 8448 O O . ILE D 1 46 ? 11.606 5.897 47.385 1.00 46.68 46 ILE D O 1
ATOM 8453 N N . GLY D 1 47 ? 10.453 6.177 45.472 1.00 48.10 47 GLY D N 1
ATOM 8454 C CA . GLY D 1 47 ? 11.646 6.377 44.672 1.00 47.72 47 GLY D CA 1
ATOM 8455 C C . GLY D 1 47 ? 12.693 5.300 44.874 1.00 48.32 47 GLY D C 1
ATOM 8456 O O . GLY D 1 47 ? 13.869 5.601 45.078 1.00 48.63 47 GLY D O 1
ATOM 8457 N N . THR D 1 48 ? 12.263 4.044 44.823 1.00 48.04 48 THR D N 1
ATOM 8458 C CA . THR D 1 48 ? 13.169 2.914 44.994 1.00 46.99 48 THR D CA 1
ATOM 8459 C C . THR D 1 48 ? 13.101 2.019 43.765 1.00 47.43 48 THR D C 1
ATOM 8460 O O . THR D 1 48 ? 12.019 1.621 43.337 1.00 47.50 48 THR D O 1
ATOM 8464 N N . GLU D 1 49 ? 14.261 1.715 43.195 1.00 47.77 49 GLU D N 1
ATOM 8465 C CA . GLU D 1 49 ? 14.326 0.868 42.012 1.00 48.05 49 GLU D CA 1
ATOM 8466 C C . GLU D 1 49 ? 13.686 -0.483 42.321 1.00 47.00 49 GLU D C 1
ATOM 8467 O O . GLU D 1 49 ? 13.950 -1.083 43.363 1.00 46.57 49 GLU D O 1
ATOM 8473 N N . ASN D 1 50 ? 12.839 -0.955 41.414 1.00 45.99 50 ASN D N 1
ATOM 8474 C CA . ASN D 1 50 ? 12.160 -2.229 41.604 1.00 44.93 50 ASN D CA 1
ATOM 8475 C C . ASN D 1 50 ? 13.021 -3.412 41.172 1.00 43.73 50 ASN D C 1
ATOM 8476 O O . ASN D 1 50 ? 12.909 -3.904 40.048 1.00 43.25 50 ASN D O 1
ATOM 8481 N N . THR D 1 51 ? 13.888 -3.857 42.076 1.00 41.34 51 THR D N 1
ATOM 8482 C CA . THR D 1 51 ? 14.763 -4.995 41.817 1.00 39.73 51 THR D CA 1
ATOM 8483 C C . THR D 1 51 ? 14.355 -6.124 42.751 1.00 37.65 51 THR D C 1
ATOM 8484 O O . THR D 1 51 ? 13.611 -5.911 43.705 1.00 36.71 51 THR D O 1
ATOM 8488 N N . GLU D 1 52 ? 14.849 -7.325 42.488 1.00 36.13 52 GLU D N 1
ATOM 8489 C CA . GLU D 1 52 ? 14.499 -8.455 43.330 1.00 35.17 52 GLU D CA 1
ATOM 8490 C C . GLU D 1 52 ? 15.008 -8.298 44.758 1.00 33.22 52 GLU D C 1
ATOM 8491 O O . GLU D 1 52 ? 14.305 -8.636 45.708 1.00 32.39 52 GLU D O 1
ATOM 8497 N N . GLU D 1 53 ? 16.229 -7.791 44.911 1.00 31.68 53 GLU D N 1
ATOM 8498 C CA . GLU D 1 53 ? 16.805 -7.617 46.238 1.00 31.45 53 GLU D CA 1
ATOM 8499 C C . GLU D 1 53 ? 16.029 -6.614 47.082 1.00 30.24 53 GLU D C 1
ATOM 8500 O O . GLU D 1 53 ? 15.912 -6.786 48.295 1.00 29.31 53 GLU D O 1
ATOM 8506 N N . ASN D 1 54 ? 15.502 -5.567 46.452 1.00 29.60 54 ASN D N 1
ATOM 8507 C CA . ASN D 1 54 ? 14.723 -4.583 47.196 1.00 29.49 54 ASN D CA 1
ATOM 8508 C C . ASN D 1 54 ? 13.399 -5.206 47.631 1.00 28.22 54 ASN D C 1
ATOM 8509 O O . ASN D 1 54 ? 12.911 -4.936 48.727 1.00 28.39 54 ASN D O 1
ATOM 8514 N N . ARG D 1 55 ? 12.825 -6.045 46.772 1.00 26.75 55 ARG D N 1
ATOM 8515 C CA . ARG D 1 55 ? 11.567 -6.715 47.096 1.00 27.19 55 ARG D CA 1
ATOM 8516 C C . ARG D 1 55 ? 11.777 -7.707 48.241 1.00 26.33 55 ARG D C 1
ATOM 8517 O O . ARG D 1 55 ? 10.941 -7.824 49.136 1.00 26.63 55 ARG D O 1
ATOM 8525 N N . ARG D 1 56 ? 12.905 -8.411 48.208 1.00 26.93 56 ARG D N 1
ATOM 8526 C CA . ARG D 1 56 ? 13.233 -9.391 49.235 1.00 26.57 56 ARG D CA 1
ATOM 8527 C C . ARG D 1 56 ? 13.494 -8.692 50.564 1.00 26.70 56 ARG D C 1
ATOM 8528 O O . ARG D 1 56 ? 13.022 -9.132 51.608 1.00 26.46 56 ARG D O 1
ATOM 8536 N N . PHE D 1 57 ? 14.246 -7.597 50.519 1.00 28.60 57 PHE D N 1
ATOM 8537 C CA . PHE D 1 57 ? 14.574 -6.846 51.728 1.00 29.69 57 PHE D CA 1
ATOM 8538 C C . PHE D 1 57 ? 13.312 -6.315 52.399 1.00 29.77 57 PHE D C 1
ATOM 8539 O O . PHE D 1 57 ? 13.132 -6.454 53.613 1.00 29.51 57 PHE D O 1
ATOM 8547 N N . TYR D 1 58 ? 12.442 -5.702 51.599 1.00 29.97 58 TYR D N 1
ATOM 8548 C CA . TYR D 1 58 ? 11.190 -5.151 52.109 1.00 28.17 58 TYR D CA 1
ATOM 8549 C C . TYR D 1 58 ? 10.352 -6.239 52.775 1.00 26.77 58 TYR D C 1
ATOM 8550 O O . TYR D 1 58 ? 9.843 -6.058 53.882 1.00 27.54 58 TYR D O 1
ATOM 8559 N N . ARG D 1 59 ? 10.206 -7.368 52.093 1.00 25.36 59 ARG D N 1
ATOM 8560 C CA . ARG D 1 59 ? 9.435 -8.472 52.640 1.00 25.17 59 ARG D CA 1
ATOM 8561 C C . ARG D 1 59 ? 10.088 -8.972 53.922 1.00 22.84 59 ARG D C 1
ATOM 8562 O O . ARG D 1 59 ? 9.408 -9.221 54.914 1.00 22.90 59 ARG D O 1
ATOM 8570 N N . GLN D 1 60 ? 11.411 -9.101 53.905 1.00 23.04 60 GLN D N 1
ATOM 8571 C CA . GLN D 1 60 ? 12.139 -9.543 55.089 1.00 21.99 60 GLN D CA 1
ATOM 8572 C C . GLN D 1 60 ? 11.878 -8.569 56.229 1.00 20.99 60 GLN D C 1
ATOM 8573 O O . GLN D 1 60 ? 11.692 -8.970 57.375 1.00 20.70 60 GLN D O 1
ATOM 8579 N N . LEU D 1 61 ? 11.867 -7.282 55.899 1.00 21.59 61 LEU D N 1
ATOM 8580 C CA . LEU D 1 61 ? 11.628 -6.233 56.880 1.00 22.44 61 LEU D CA 1
ATOM 8581 C C . LEU D 1 61 ? 10.336 -6.498 57.653 1.00 22.13 61 LEU D C 1
ATOM 8582 O O . LEU D 1 61 ? 10.302 -6.409 58.883 1.00 21.49 61 LEU D O 1
ATOM 8587 N N . LEU D 1 62 ? 9.280 -6.834 56.923 1.00 21.67 62 LEU D N 1
ATOM 8588 C CA . LEU D 1 62 ? 7.984 -7.120 57.526 1.00 21.13 62 LEU D CA 1
ATOM 8589 C C . LEU D 1 62 ? 7.974 -8.459 58.252 1.00 21.45 62 LEU D C 1
ATOM 8590 O O . LEU D 1 62 ? 7.518 -8.553 59.392 1.00 20.42 62 LEU D O 1
ATOM 8595 N N . LEU D 1 63 ? 8.478 -9.492 57.583 1.00 21.12 63 LEU D N 1
ATOM 8596 C CA . LEU D 1 63 ? 8.494 -10.840 58.145 1.00 22.83 63 LEU D CA 1
ATOM 8597 C C . LEU D 1 63 ? 9.402 -11.048 59.356 1.00 22.55 63 LEU D C 1
ATOM 8598 O O . LEU D 1 63 ? 9.159 -11.942 60.164 1.00 21.95 63 LEU D O 1
ATOM 8603 N N . THR D 1 64 ? 10.440 -10.228 59.488 1.00 23.35 64 THR D N 1
ATOM 8604 C CA . THR D 1 64 ? 11.363 -10.373 60.609 1.00 24.86 64 THR D CA 1
ATOM 8605 C C . THR D 1 64 ? 11.186 -9.322 61.712 1.00 27.11 64 THR D C 1
ATOM 8606 O O . THR D 1 64 ? 12.109 -9.074 62.492 1.00 28.47 64 THR D O 1
ATOM 8610 N N . ALA D 1 65 ? 10.009 -8.704 61.782 1.00 26.86 65 ALA D N 1
ATOM 8611 C CA . ALA D 1 65 ? 9.752 -7.707 62.819 1.00 26.70 65 ALA D CA 1
ATOM 8612 C C . ALA D 1 65 ? 9.808 -8.443 64.157 1.00 26.25 65 ALA D C 1
ATOM 8613 O O . ALA D 1 65 ? 9.547 -9.646 64.209 1.00 25.18 65 ALA D O 1
ATOM 8615 N N . ASP D 1 66 ? 10.138 -7.732 65.234 1.00 27.36 66 ASP D N 1
ATOM 8616 C CA . ASP D 1 66 ? 10.251 -8.363 66.551 1.00 28.51 66 ASP D CA 1
ATOM 8617 C C . ASP D 1 66 ? 9.025 -9.164 66.989 1.00 28.63 66 ASP D C 1
ATOM 8618 O O . ASP D 1 66 ? 7.920 -8.979 66.477 1.00 28.56 66 ASP D O 1
ATOM 8623 N N . ASP D 1 67 ? 9.243 -10.057 67.949 1.00 27.92 67 ASP D N 1
ATOM 8624 C CA . ASP D 1 67 ? 8.206 -10.938 68.473 1.00 28.96 67 ASP D CA 1
ATOM 8625 C C . ASP D 1 67 ? 6.905 -10.315 68.965 1.00 27.61 67 ASP D C 1
ATOM 8626 O O . ASP D 1 67 ? 5.971 -11.037 69.302 1.00 28.07 67 ASP D O 1
ATOM 8631 N N . ARG D 1 68 ? 6.827 -8.990 69.016 1.00 26.37 68 ARG D N 1
ATOM 8632 C CA . ARG D 1 68 ? 5.595 -8.354 69.467 1.00 25.70 68 ARG D CA 1
ATOM 8633 C C . ARG D 1 68 ? 4.447 -8.635 68.499 1.00 24.94 68 ARG D C 1
ATOM 8634 O O . ARG D 1 68 ? 3.278 -8.574 68.880 1.00 24.24 68 ARG D O 1
ATOM 8642 N N . VAL D 1 69 ? 4.785 -8.940 67.249 1.00 23.48 69 VAL D N 1
ATOM 8643 C CA . VAL D 1 69 ? 3.773 -9.220 66.235 1.00 24.30 69 VAL D CA 1
ATOM 8644 C C . VAL D 1 69 ? 3.294 -10.668 66.291 1.00 25.36 69 VAL D C 1
ATOM 8645 O O . VAL D 1 69 ? 2.220 -10.995 65.783 1.00 26.82 69 VAL D O 1
ATOM 8649 N N . ASN D 1 70 ? 4.086 -11.533 66.918 1.00 24.15 70 ASN D N 1
ATOM 8650 C CA . ASN D 1 70 ? 3.735 -12.947 67.020 1.00 25.01 70 ASN D CA 1
ATOM 8651 C C . ASN D 1 70 ? 2.284 -13.209 67.430 1.00 24.90 70 ASN D C 1
ATOM 8652 O O . ASN D 1 70 ? 1.576 -13.962 66.761 1.00 25.67 70 ASN D O 1
ATOM 8657 N N . PRO D 1 71 ? 1.819 -12.588 68.529 1.00 25.12 71 PRO D N 1
ATOM 8658 C CA . PRO D 1 71 ? 0.437 -12.793 68.982 1.00 24.21 71 PRO D CA 1
ATOM 8659 C C . PRO D 1 71 ? -0.576 -12.049 68.115 1.00 23.50 71 PRO D C 1
ATOM 8660 O O . PRO D 1 71 ? -1.785 -12.201 68.293 1.00 22.54 71 PRO D O 1
ATOM 8664 N N . CYS D 1 72 ? -0.073 -11.241 67.186 1.00 22.89 72 CYS D N 1
ATOM 8665 C CA . CYS D 1 72 ? -0.927 -10.451 66.306 1.00 22.83 72 CYS D CA 1
ATOM 8666 C C . CYS D 1 72 ? -1.143 -11.065 64.928 1.00 22.43 72 CYS D C 1
ATOM 8667 O O . CYS D 1 72 ? -2.207 -10.911 64.334 1.00 22.92 72 CYS D O 1
ATOM 8670 N N . ILE D 1 73 ? -0.130 -11.759 64.426 1.00 22.25 73 ILE D N 1
ATOM 8671 C CA . ILE D 1 73 ? -0.189 -12.338 63.093 1.00 20.33 73 ILE D CA 1
ATOM 8672 C C . ILE D 1 73 ? -0.363 -13.851 63.060 1.00 20.31 73 ILE D C 1
ATOM 8673 O O . ILE D 1 73 ? 0.573 -14.598 63.340 1.00 21.28 73 ILE D O 1
ATOM 8678 N N . GLY D 1 74 ? -1.563 -14.298 62.708 1.00 18.42 74 GLY D N 1
ATOM 8679 C CA . GLY D 1 74 ? -1.819 -15.724 62.634 1.00 17.85 74 GLY D CA 1
ATOM 8680 C C . GLY D 1 74 ? -1.486 -16.270 61.256 1.00 17.81 74 GLY D C 1
ATOM 8681 O O . GLY D 1 74 ? -1.368 -17.482 61.067 1.00 17.20 74 GLY D O 1
ATOM 8682 N N . GLY D 1 75 ? -1.334 -15.374 60.287 1.00 16.86 75 GLY D N 1
ATOM 8683 C CA . GLY D 1 75 ? -1.017 -15.801 58.936 1.00 17.22 75 GLY D CA 1
ATOM 8684 C C . GLY D 1 75 ? -0.409 -14.698 58.095 1.00 18.33 75 GLY D C 1
ATOM 8685 O O . GLY D 1 75 ? -0.653 -13.512 58.341 1.00 17.59 75 GLY D O 1
ATOM 8686 N N . VAL D 1 76 ? 0.389 -15.095 57.104 1.00 18.33 76 VAL D N 1
ATOM 8687 C CA . VAL D 1 76 ? 1.047 -14.160 56.194 1.00 17.69 76 VAL D CA 1
ATOM 8688 C C . VAL D 1 76 ? 0.899 -14.666 54.760 1.00 18.86 76 VAL D C 1
ATOM 8689 O O . VAL D 1 76 ? 1.341 -15.768 54.432 1.00 19.66 76 VAL D O 1
ATOM 8693 N N . ILE D 1 77 ? 0.276 -13.863 53.907 1.00 18.88 77 ILE D N 1
ATOM 8694 C CA . ILE D 1 77 ? 0.082 -14.249 52.518 1.00 19.55 77 ILE D CA 1
ATOM 8695 C C . ILE D 1 77 ? 1.239 -13.750 51.662 1.00 20.95 77 ILE D C 1
ATOM 8696 O O . ILE D 1 77 ? 1.575 -12.561 51.672 1.00 18.97 77 ILE D O 1
ATOM 8701 N N . LEU D 1 78 ? 1.841 -14.664 50.913 1.00 20.86 78 LEU D N 1
ATOM 8702 C CA . LEU D 1 78 ? 2.958 -14.305 50.061 1.00 22.35 78 LEU D CA 1
ATOM 8703 C C . LEU D 1 78 ? 2.655 -14.528 48.590 1.00 22.38 78 LEU D C 1
ATOM 8704 O O . LEU D 1 78 ? 1.702 -15.224 48.227 1.00 21.95 78 LEU D O 1
ATOM 8709 N N . PHE D 1 79 ? 3.482 -13.916 47.754 1.00 23.04 79 PHE D N 1
ATOM 8710 C CA . PHE D 1 79 ? 3.382 -14.039 46.312 1.00 24.30 79 PHE D CA 1
ATOM 8711 C C . PHE D 1 79 ? 4.395 -15.135 45.975 1.00 23.35 79 PHE D C 1
ATOM 8712 O O . PHE D 1 79 ? 5.333 -15.357 46.742 1.00 21.32 79 PHE D O 1
ATOM 8720 N N . HIS D 1 80 ? 4.202 -15.815 44.847 1.00 21.28 80 HIS D N 1
ATOM 8721 C CA . HIS D 1 80 ? 5.079 -16.902 44.415 1.00 21.43 80 HIS D CA 1
ATOM 8722 C C . HIS D 1 80 ? 6.564 -16.657 44.692 1.00 21.86 80 HIS D C 1
ATOM 8723 O O . HIS D 1 80 ? 7.209 -17.413 45.425 1.00 22.04 80 HIS D O 1
ATOM 8730 N N . GLU D 1 81 ? 7.102 -15.601 44.096 1.00 22.51 81 GLU D N 1
ATOM 8731 C CA . GLU D 1 81 ? 8.511 -15.256 44.263 1.00 24.58 81 GLU D CA 1
ATOM 8732 C C . GLU D 1 81 ? 8.979 -15.216 45.715 1.00 24.41 81 GLU D C 1
ATOM 8733 O O . GLU D 1 81 ? 10.014 -15.790 46.059 1.00 25.99 81 GLU D O 1
ATOM 8739 N N . THR D 1 82 ? 8.226 -14.528 46.564 1.00 23.02 82 THR D N 1
ATOM 8740 C CA . THR D 1 82 ? 8.604 -14.406 47.964 1.00 23.43 82 THR D CA 1
ATOM 8741 C C . THR D 1 82 ? 8.596 -15.748 48.685 1.00 22.23 82 THR D C 1
ATOM 8742 O O . THR D 1 82 ? 9.405 -15.988 49.577 1.00 23.06 82 THR D O 1
ATOM 8746 N N . LEU D 1 83 ? 7.688 -16.627 48.294 1.00 22.16 83 LEU D N 1
ATOM 8747 C CA . LEU D 1 83 ? 7.605 -17.938 48.919 1.00 22.25 83 LEU D CA 1
ATOM 8748 C C . LEU D 1 83 ? 8.933 -18.682 48.793 1.00 22.73 83 LEU D C 1
ATOM 8749 O O . LEU D 1 83 ? 9.299 -19.477 49.664 1.00 21.56 83 LEU D O 1
ATOM 8754 N N . TYR D 1 84 ? 9.671 -18.407 47.723 1.00 21.96 84 TYR D N 1
ATOM 8755 C CA . TYR D 1 84 ? 10.940 -19.084 47.492 1.00 22.27 84 TYR D CA 1
ATOM 8756 C C . TYR D 1 84 ? 12.186 -18.258 47.795 1.00 23.31 84 TYR D C 1
ATOM 8757 O O . TYR D 1 84 ? 13.292 -18.607 47.380 1.00 23.85 84 TYR D O 1
ATOM 8766 N N . GLN D 1 85 ? 12.004 -17.163 48.515 1.00 22.54 85 GLN D N 1
ATOM 8767 C CA . GLN D 1 85 ? 13.138 -16.337 48.881 1.00 22.32 85 GLN D CA 1
ATOM 8768 C C . GLN D 1 85 ? 13.551 -16.656 50.311 1.00 22.31 85 GLN D C 1
ATOM 8769 O O . GLN D 1 85 ? 12.808 -17.298 51.059 1.00 22.30 85 GLN D O 1
ATOM 8775 N N . LYS D 1 86 ? 14.744 -16.203 50.686 1.00 22.35 86 LYS D N 1
ATOM 8776 C CA . LYS D 1 86 ? 15.280 -16.461 52.012 1.00 21.35 86 LYS D CA 1
ATOM 8777 C C . LYS D 1 86 ? 15.661 -15.175 52.720 1.00 20.98 86 LYS D C 1
ATOM 8778 O O . LYS D 1 86 ? 15.939 -14.162 52.083 1.00 18.33 86 LYS D O 1
ATOM 8784 N N . ALA D 1 87 ? 15.666 -15.219 54.047 1.00 19.96 87 ALA D N 1
ATOM 8785 C CA . ALA D 1 87 ? 16.056 -14.059 54.830 1.00 21.65 87 ALA D CA 1
ATOM 8786 C C . ALA D 1 87 ? 17.587 -14.061 54.836 1.00 22.21 87 ALA D C 1
ATOM 8787 O O . ALA D 1 87 ? 18.207 -14.980 54.300 1.00 22.30 87 ALA D O 1
ATOM 8789 N N . ASP D 1 88 ? 18.195 -13.043 55.434 1.00 24.63 88 ASP D N 1
ATOM 8790 C CA . ASP D 1 88 ? 19.654 -12.961 55.481 1.00 25.89 88 ASP D CA 1
ATOM 8791 C C . ASP D 1 88 ? 20.295 -14.135 56.216 1.00 24.06 88 ASP D C 1
ATOM 8792 O O . ASP D 1 88 ? 21.457 -14.454 55.980 1.00 25.49 88 ASP D O 1
ATOM 8797 N N . ASP D 1 89 ? 19.545 -14.772 57.109 1.00 24.82 89 ASP D N 1
ATOM 8798 C CA . ASP D 1 89 ? 20.081 -15.901 57.862 1.00 24.40 89 ASP D CA 1
ATOM 8799 C C . ASP D 1 89 ? 19.950 -17.222 57.099 1.00 24.46 89 ASP D C 1
ATOM 8800 O O . ASP D 1 89 ? 20.126 -18.300 57.671 1.00 25.06 89 ASP D O 1
ATOM 8805 N N . GLY D 1 90 ? 19.638 -17.129 55.809 1.00 24.06 90 GLY D N 1
ATOM 8806 C CA . GLY D 1 90 ? 19.502 -18.318 54.989 1.00 23.70 90 GLY D CA 1
ATOM 8807 C C . GLY D 1 90 ? 18.179 -19.056 55.104 1.00 23.98 90 GLY D C 1
ATOM 8808 O O . GLY D 1 90 ? 17.893 -19.944 54.304 1.00 26.54 90 GLY D O 1
ATOM 8809 N N . ARG D 1 91 ? 17.361 -18.703 56.087 1.00 23.39 91 ARG D N 1
ATOM 8810 C CA . ARG D 1 91 ? 16.084 -19.385 56.250 1.00 24.26 91 ARG D CA 1
ATOM 8811 C C . ARG D 1 91 ? 15.047 -18.961 55.213 1.00 24.09 91 ARG D C 1
ATOM 8812 O O . ARG D 1 91 ? 14.889 -17.773 54.920 1.00 22.75 91 ARG D O 1
ATOM 8820 N N . PRO D 1 92 ? 14.349 -19.940 54.617 1.00 23.65 92 PRO D N 1
ATOM 8821 C CA . PRO D 1 92 ? 13.320 -19.636 53.620 1.00 23.88 92 PRO D CA 1
ATOM 8822 C C . PRO D 1 92 ? 12.259 -18.815 54.345 1.00 22.32 92 PRO D C 1
ATOM 8823 O O . PRO D 1 92 ? 11.959 -19.083 55.515 1.00 21.97 92 PRO D O 1
ATOM 8827 N N . PHE D 1 93 ? 11.697 -17.817 53.676 1.00 21.26 93 PHE D N 1
ATOM 8828 C CA . PHE D 1 93 ? 10.686 -16.995 54.328 1.00 21.21 93 PHE D CA 1
ATOM 8829 C C . PHE D 1 93 ? 9.564 -17.792 54.989 1.00 21.17 93 PHE D C 1
ATOM 8830 O O . PHE D 1 93 ? 9.091 -17.419 56.066 1.00 22.52 93 PHE D O 1
ATOM 8838 N N . PRO D 1 94 ? 9.123 -18.902 54.367 1.00 20.92 94 PRO D N 1
ATOM 8839 C CA . PRO D 1 94 ? 8.046 -19.682 54.991 1.00 22.06 94 PRO D CA 1
ATOM 8840 C C . PRO D 1 94 ? 8.445 -20.156 56.390 1.00 21.82 94 PRO D C 1
ATOM 8841 O O . PRO D 1 94 ? 7.630 -20.172 57.311 1.00 22.03 94 PRO D O 1
ATOM 8845 N N . GLN D 1 95 ? 9.711 -20.539 56.531 1.00 22.75 95 GLN D N 1
ATOM 8846 C CA . GLN D 1 95 ? 10.245 -21.010 57.806 1.00 21.90 95 GLN D CA 1
ATOM 8847 C C . GLN D 1 95 ? 10.269 -19.856 58.805 1.00 19.43 95 GLN D C 1
ATOM 8848 O O . GLN D 1 95 ? 9.959 -20.034 59.985 1.00 19.13 95 GLN D O 1
ATOM 8854 N N . VAL D 1 96 ? 10.641 -18.676 58.323 1.00 16.34 96 VAL D N 1
ATOM 8855 C CA . VAL D 1 96 ? 10.689 -17.486 59.164 1.00 17.54 96 VAL D CA 1
ATOM 8856 C C . VAL D 1 96 ? 9.312 -17.212 59.769 1.00 18.32 96 VAL D C 1
ATOM 8857 O O . VAL D 1 96 ? 9.188 -16.947 60.962 1.00 19.33 96 VAL D O 1
ATOM 8861 N N . ILE D 1 97 ? 8.279 -17.287 58.934 1.00 18.17 97 ILE D N 1
ATOM 8862 C CA . ILE D 1 97 ? 6.914 -17.037 59.371 1.00 16.83 97 ILE D CA 1
ATOM 8863 C C . ILE D 1 97 ? 6.437 -18.057 60.401 1.00 19.23 97 ILE D C 1
ATOM 8864 O O . ILE D 1 97 ? 5.878 -17.678 61.426 1.00 19.82 97 ILE D O 1
ATOM 8869 N N . LYS D 1 98 ? 6.664 -19.342 60.142 1.00 19.50 98 LYS D N 1
ATOM 8870 C CA . LYS D 1 98 ? 6.237 -20.384 61.079 1.00 22.08 98 LYS D CA 1
ATOM 8871 C C . LYS D 1 98 ? 6.955 -20.281 62.422 1.00 23.38 98 LYS D C 1
ATOM 8872 O O . LYS D 1 98 ? 6.357 -20.530 63.473 1.00 24.34 98 LYS D O 1
ATOM 8878 N N . SER D 1 99 ? 8.235 -19.919 62.390 1.00 23.90 99 SER D N 1
ATOM 8879 C CA . SER D 1 99 ? 9.012 -19.797 63.620 1.00 24.78 99 SER D CA 1
ATOM 8880 C C . SER D 1 99 ? 8.402 -18.734 64.528 1.00 23.89 99 SER D C 1
ATOM 8881 O O . SER D 1 99 ? 8.561 -18.784 65.748 1.00 24.98 99 SER D O 1
ATOM 8884 N N . LYS D 1 100 ? 7.702 -17.778 63.926 1.00 22.81 100 LYS D N 1
ATOM 8885 C CA . LYS D 1 100 ? 7.069 -16.704 64.682 1.00 20.37 100 LYS D CA 1
ATOM 8886 C C . LYS D 1 100 ? 5.602 -17.016 64.971 1.00 20.61 100 LYS D C 1
ATOM 8887 O O . LYS D 1 100 ? 4.834 -16.141 65.384 1.00 19.46 100 LYS D O 1
ATOM 8893 N N . GLY D 1 101 ? 5.223 -18.273 64.750 1.00 19.20 101 GLY D N 1
ATOM 8894 C CA . GLY D 1 101 ? 3.860 -18.705 65.018 1.00 19.51 101 GLY D CA 1
ATOM 8895 C C . GLY D 1 101 ? 2.825 -18.423 63.942 1.00 19.89 101 GLY D C 1
ATOM 8896 O O . GLY D 1 101 ? 1.626 -18.601 64.165 1.00 20.54 101 GLY D O 1
ATOM 8897 N N . GLY D 1 102 ? 3.271 -17.985 62.773 1.00 18.11 102 GLY D N 1
ATOM 8898 C CA . GLY D 1 102 ? 2.324 -17.695 61.720 1.00 18.28 102 GLY D CA 1
ATOM 8899 C C . GLY D 1 102 ? 2.166 -18.823 60.722 1.00 19.11 102 GLY D C 1
ATOM 8900 O O . GLY D 1 102 ? 3.084 -19.612 60.509 1.00 17.59 102 GLY D O 1
ATOM 8901 N N . VAL D 1 103 ? 0.982 -18.910 60.127 1.00 19.81 103 VAL D N 1
ATOM 8902 C CA . VAL D 1 103 ? 0.715 -19.910 59.110 1.00 18.03 103 VAL D CA 1
ATOM 8903 C C . VAL D 1 103 ? 1.051 -19.223 57.787 1.00 18.34 103 VAL D C 1
ATOM 8904 O O . VAL D 1 103 ? 0.823 -18.021 57.636 1.00 18.07 103 VAL D O 1
ATOM 8908 N N . VAL D 1 104 ? 1.600 -19.979 56.841 1.00 17.89 104 VAL D N 1
ATOM 8909 C CA . VAL D 1 104 ? 1.991 -19.429 55.546 1.00 18.39 104 VAL D CA 1
ATOM 8910 C C . VAL D 1 104 ? 0.920 -19.590 54.459 1.00 18.71 104 VAL D C 1
ATOM 8911 O O . VAL D 1 104 ? 0.377 -20.677 54.256 1.00 17.25 104 VAL D O 1
ATOM 8915 N N . GLY D 1 105 ? 0.624 -18.492 53.768 1.00 17.50 105 GLY D N 1
ATOM 8916 C CA . GLY D 1 105 ? -0.372 -18.515 52.710 1.00 17.73 105 GLY D CA 1
ATOM 8917 C C . GLY D 1 105 ? 0.223 -18.115 51.373 1.00 16.01 105 GLY D C 1
ATOM 8918 O O . GLY D 1 105 ? 1.248 -17.437 51.324 1.00 15.60 105 GLY D O 1
ATOM 8919 N N . ILE D 1 106 ? -0.419 -18.530 50.286 1.00 16.19 106 ILE D N 1
ATOM 8920 C CA . ILE D 1 106 ? 0.067 -18.220 48.945 1.00 17.33 106 ILE D CA 1
ATOM 8921 C C . ILE D 1 106 ? -1.071 -17.798 48.011 1.00 18.38 106 ILE D C 1
ATOM 8922 O O . ILE D 1 106 ? -2.107 -18.461 47.942 1.00 19.10 106 ILE D O 1
ATOM 8927 N N . LYS D 1 107 ? -0.880 -16.685 47.307 1.00 20.01 107 LYS D N 1
ATOM 8928 C CA . LYS D 1 107 ? -1.881 -16.200 46.362 1.00 20.56 107 LYS D CA 1
ATOM 8929 C C . LYS D 1 107 ? -1.764 -17.078 45.121 1.00 20.08 107 LYS D C 1
ATOM 8930 O O . LYS D 1 107 ? -0.682 -17.201 44.552 1.00 19.92 107 LYS D O 1
ATOM 8936 N N . VAL D 1 108 ? -2.869 -17.685 44.697 1.00 19.66 108 VAL D N 1
ATOM 8937 C CA . VAL D 1 108 ? -2.832 -18.569 43.538 1.00 17.96 108 VAL D CA 1
ATOM 8938 C C . VAL D 1 108 ? -3.616 -18.129 42.306 1.00 18.19 108 VAL D C 1
ATOM 8939 O O . VAL D 1 108 ? -3.504 -18.752 41.252 1.00 18.82 108 VAL D O 1
ATOM 8943 N N . ASP D 1 109 ? -4.406 -17.068 42.407 1.00 17.80 109 ASP D N 1
ATOM 8944 C CA . ASP D 1 109 ? -5.157 -16.644 41.231 1.00 18.96 109 ASP D CA 1
ATOM 8945 C C . ASP D 1 109 ? -4.200 -15.997 40.233 1.00 19.09 109 ASP D C 1
ATOM 8946 O O . ASP D 1 109 ? -3.074 -15.645 40.586 1.00 17.27 109 ASP D O 1
ATOM 8951 N N . LYS D 1 110 ? -4.642 -15.856 38.986 1.00 18.64 110 LYS D N 1
ATOM 8952 C CA . LYS D 1 110 ? -3.812 -15.253 37.948 1.00 19.50 110 LYS D CA 1
ATOM 8953 C C . LYS D 1 110 ? -4.405 -13.959 37.406 1.00 18.85 110 LYS D C 1
ATOM 8954 O O . LYS D 1 110 ? -4.266 -13.650 36.223 1.00 18.84 110 LYS D O 1
ATOM 8960 N N . GLY D 1 111 ? -5.079 -13.213 38.274 1.00 18.06 111 GLY D N 1
ATOM 8961 C CA . GLY D 1 111 ? -5.656 -11.948 37.863 1.00 17.71 111 GLY D CA 1
ATOM 8962 C C . GLY D 1 111 ? -7.042 -12.028 37.253 1.00 19.01 111 GLY D C 1
ATOM 8963 O O . GLY D 1 111 ? -7.549 -13.105 36.927 1.00 19.42 111 GLY D O 1
ATOM 8964 N N . VAL D 1 112 ? -7.651 -10.861 37.089 1.00 18.31 112 VAL D N 1
ATOM 8965 C CA . VAL D 1 112 ? -8.983 -10.763 36.522 1.00 17.87 112 VAL D CA 1
ATOM 8966 C C . VAL D 1 112 ? -8.918 -10.676 35.001 1.00 17.61 112 VAL D C 1
ATOM 8967 O O . VAL D 1 112 ? -7.913 -10.255 34.435 1.00 15.91 112 VAL D O 1
ATOM 8971 N N . VAL D 1 113 ? -9.998 -11.100 34.355 1.00 16.80 113 VAL D N 1
ATOM 8972 C CA . VAL D 1 113 ? -10.118 -11.056 32.906 1.00 17.10 113 VAL D CA 1
ATOM 8973 C C . VAL D 1 113 ? -11.517 -10.519 32.622 1.00 17.84 113 VAL D C 1
ATOM 8974 O O . VAL D 1 113 ? -12.447 -10.749 33.395 1.00 19.18 113 VAL D O 1
ATOM 8978 N N . PRO D 1 114 ? -11.685 -9.794 31.511 1.00 17.68 114 PRO D N 1
ATOM 8979 C CA . PRO D 1 114 ? -13.002 -9.242 31.183 1.00 17.36 114 PRO D CA 1
ATOM 8980 C C . PRO D 1 114 ? -14.054 -10.278 30.797 1.00 17.36 114 PRO D C 1
ATOM 8981 O O . PRO D 1 114 ? -13.738 -11.324 30.229 1.00 16.78 114 PRO D O 1
ATOM 8985 N N . LEU D 1 115 ? -15.305 -9.985 31.142 1.00 18.27 115 LEU D N 1
ATOM 8986 C CA . LEU D 1 115 ? -16.431 -10.848 30.804 1.00 18.28 115 LEU D CA 1
ATOM 8987 C C . LEU D 1 115 ? -17.134 -10.183 29.636 1.00 17.24 115 LEU D C 1
ATOM 8988 O O . LEU D 1 115 ? -17.665 -9.081 29.772 1.00 18.27 115 LEU D O 1
ATOM 8993 N N . ALA D 1 116 ? -17.125 -10.843 28.487 1.00 16.31 116 ALA D N 1
ATOM 8994 C CA . ALA D 1 116 ? -17.769 -10.292 27.304 1.00 17.27 116 ALA D CA 1
ATOM 8995 C C . ALA D 1 116 ? -19.264 -10.083 27.552 1.00 16.70 116 ALA D C 1
ATOM 8996 O O . ALA D 1 116 ? -19.891 -10.831 28.300 1.00 17.90 116 ALA D O 1
ATOM 8998 N N . GLY D 1 117 ? -19.821 -9.050 26.929 1.00 16.66 117 GLY D N 1
ATOM 8999 C CA . GLY D 1 117 ? -21.237 -8.768 27.073 1.00 17.63 117 GLY D CA 1
ATOM 9000 C C . GLY D 1 117 ? -21.640 -8.070 28.358 1.00 16.61 117 GLY D C 1
ATOM 9001 O O . GLY D 1 117 ? -22.833 -7.868 28.603 1.00 14.73 117 GLY D O 1
ATOM 9002 N N . THR D 1 118 ? -20.666 -7.704 29.185 1.00 15.58 118 THR D N 1
ATOM 9003 C CA . THR D 1 118 ? -20.974 -7.031 30.445 1.00 16.69 118 THR D CA 1
ATOM 9004 C C . THR D 1 118 ? -20.408 -5.623 30.431 1.00 20.26 118 THR D C 1
ATOM 9005 O O . THR D 1 118 ? -19.544 -5.297 29.608 1.00 20.36 118 THR D O 1
ATOM 9009 N N . ASN D 1 119 ? -20.888 -4.793 31.351 1.00 22.31 119 ASN D N 1
ATOM 9010 C CA . ASN D 1 119 ? -20.424 -3.415 31.435 1.00 24.41 119 ASN D CA 1
ATOM 9011 C C . ASN D 1 119 ? -19.104 -3.321 32.195 1.00 23.96 119 ASN D C 1
ATOM 9012 O O . ASN D 1 119 ? -19.062 -2.867 33.341 1.00 24.94 119 ASN D O 1
ATOM 9017 N N . GLY D 1 120 ? -18.029 -3.763 31.551 1.00 23.74 120 GLY D N 1
ATOM 9018 C CA . GLY D 1 120 ? -16.715 -3.722 32.176 1.00 22.76 120 GLY D CA 1
ATOM 9019 C C . GLY D 1 120 ? -16.507 -4.666 33.350 1.00 21.62 120 GLY D C 1
ATOM 9020 O O . GLY D 1 120 ? -15.610 -4.450 34.162 1.00 22.11 120 GLY D O 1
ATOM 9021 N N . GLU D 1 121 ? -17.321 -5.713 33.447 1.00 19.66 121 GLU D N 1
ATOM 9022 C CA . GLU D 1 121 ? -17.198 -6.675 34.542 1.00 18.66 121 GLU D CA 1
ATOM 9023 C C . GLU D 1 121 ? -16.149 -7.748 34.274 1.00 18.84 121 GLU D C 1
ATOM 9024 O O . GLU D 1 121 ? -15.771 -7.996 33.126 1.00 16.09 121 GLU D O 1
ATOM 9030 N N . THR D 1 122 ? -15.693 -8.400 35.338 1.00 16.64 122 THR D N 1
ATOM 9031 C CA . THR D 1 122 ? -14.667 -9.422 35.198 1.00 16.47 122 THR D CA 1
ATOM 9032 C C . THR D 1 122 ? -14.927 -10.679 36.007 1.00 15.53 122 THR D C 1
ATOM 9033 O O . THR D 1 122 ? -15.813 -10.735 36.859 1.00 16.29 122 THR D O 1
ATOM 9037 N N . THR D 1 123 ? -14.134 -11.697 35.708 1.00 15.81 123 THR D N 1
ATOM 9038 C CA . THR D 1 123 ? -14.152 -12.937 36.461 1.00 14.89 123 THR D CA 1
ATOM 9039 C C . THR D 1 123 ? -12.655 -13.115 36.712 1.00 14.37 123 THR D C 1
ATOM 9040 O O . THR D 1 123 ? -11.873 -12.239 36.353 1.00 13.63 123 THR D O 1
ATOM 9044 N N . THR D 1 124 ? -12.244 -14.217 37.322 1.00 13.77 124 THR D N 1
ATOM 9045 C CA . THR D 1 124 ? -10.832 -14.395 37.608 1.00 12.98 124 THR D CA 1
ATOM 9046 C C . THR D 1 124 ? -10.303 -15.713 37.077 1.00 15.22 124 THR D C 1
ATOM 9047 O O . THR D 1 124 ? -10.996 -16.730 37.105 1.00 14.64 124 THR D O 1
ATOM 9051 N N . GLN D 1 125 ? -9.066 -15.688 36.592 1.00 16.52 125 GLN D N 1
ATOM 9052 C CA . GLN D 1 125 ? -8.440 -16.888 36.061 1.00 17.50 125 GLN D CA 1
ATOM 9053 C C . GLN D 1 125 ? -7.357 -17.422 36.991 1.00 16.90 125 GLN D C 1
ATOM 9054 O O . GLN D 1 125 ? -6.950 -16.747 37.939 1.00 17.08 125 GLN D O 1
ATOM 9060 N N . GLY D 1 126 ? -6.903 -18.641 36.714 1.00 14.75 126 GLY D N 1
ATOM 9061 C CA . GLY D 1 126 ? -5.880 -19.258 37.532 1.00 14.47 126 GLY D CA 1
ATOM 9062 C C . GLY D 1 126 ? -6.152 -20.709 37.902 1.00 13.37 126 GLY D C 1
ATOM 9063 O O . GLY D 1 126 ? -5.396 -21.299 38.677 1.00 13.82 126 GLY D O 1
ATOM 9064 N N . LEU D 1 127 ? -7.206 -21.302 37.347 1.00 11.91 127 LEU D N 1
ATOM 9065 C CA . LEU D 1 127 ? -7.539 -22.694 37.671 1.00 12.86 127 LEU D CA 1
ATOM 9066 C C . LEU D 1 127 ? -6.661 -23.735 36.982 1.00 13.70 127 LEU D C 1
ATOM 9067 O O . LEU D 1 127 ? -6.487 -24.846 37.492 1.00 14.51 127 LEU D O 1
ATOM 9072 N N . ASP D 1 128 ? -6.107 -23.382 35.829 1.00 15.09 128 ASP D N 1
ATOM 9073 C CA . ASP D 1 128 ? -5.288 -24.323 35.076 1.00 16.50 128 ASP D CA 1
ATOM 9074 C C . ASP D 1 128 ? -4.060 -24.828 35.817 1.00 17.42 128 ASP D C 1
ATOM 9075 O O . ASP D 1 128 ? -3.188 -24.052 36.205 1.00 16.97 128 ASP D O 1
ATOM 9080 N N . GLY D 1 129 ? -4.014 -26.145 36.011 1.00 16.93 129 GLY D N 1
ATOM 9081 C CA . GLY D 1 129 ? -2.907 -26.771 36.710 1.00 17.38 129 GLY D CA 1
ATOM 9082 C C . GLY D 1 129 ? -2.804 -26.334 38.162 1.00 18.60 129 GLY D C 1
ATOM 9083 O O . GLY D 1 129 ? -1.742 -26.454 38.777 1.00 17.51 129 GLY D O 1
ATOM 9084 N N . LEU D 1 130 ? -3.903 -25.832 38.718 1.00 17.01 130 LEU D N 1
ATOM 9085 C CA . LEU D 1 130 ? -3.901 -25.373 40.105 1.00 17.99 130 LEU D CA 1
ATOM 9086 C C . LEU D 1 130 ? -3.686 -26.504 41.117 1.00 17.16 130 LEU D C 1
ATOM 9087 O O . LEU D 1 130 ? -3.058 -26.300 42.154 1.00 18.25 130 LEU D O 1
ATOM 9092 N N . SER D 1 131 ? -4.206 -27.692 40.825 1.00 17.96 131 SER D N 1
ATOM 9093 C CA . SER D 1 131 ? -4.042 -28.808 41.745 1.00 17.94 131 SER D CA 1
ATOM 9094 C C . SER D 1 131 ? -2.564 -29.122 41.961 1.00 20.03 131 SER D C 1
ATOM 9095 O O . SER D 1 131 ? -2.110 -29.269 43.100 1.00 19.41 131 SER D O 1
ATOM 9098 N N . GLU D 1 132 ? -1.815 -29.225 40.865 1.00 19.81 132 GLU D N 1
ATOM 9099 C CA . GLU D 1 132 ? -0.386 -29.513 40.946 1.00 21.08 132 GLU D CA 1
ATOM 9100 C C . GLU D 1 132 ? 0.346 -28.382 41.663 1.00 19.97 132 GLU D C 1
ATOM 9101 O O . GLU D 1 132 ? 1.296 -28.624 42.409 1.00 21.88 132 GLU D O 1
ATOM 9107 N N . ARG D 1 133 ? -0.082 -27.144 41.435 1.00 18.02 133 ARG D N 1
ATOM 9108 C CA . ARG D 1 133 ? 0.563 -26.017 42.093 1.00 17.22 133 ARG D CA 1
ATOM 9109 C C . ARG D 1 133 ? 0.343 -26.091 43.597 1.00 17.08 133 ARG D C 1
ATOM 9110 O O . ARG D 1 133 ? 1.278 -25.908 44.376 1.00 17.03 133 ARG D O 1
ATOM 9118 N N . CYS D 1 134 ? -0.892 -26.357 44.007 1.00 16.59 134 CYS D N 1
ATOM 9119 C CA . CYS D 1 134 ? -1.205 -26.443 45.429 1.00 18.41 134 CYS D CA 1
ATOM 9120 C C . CYS D 1 134 ? -0.394 -27.530 46.122 1.00 19.22 134 CYS D C 1
ATOM 9121 O O . CYS D 1 134 ? 0.085 -27.336 47.238 1.00 19.55 134 CYS D O 1
ATOM 9124 N N . ALA D 1 135 ? -0.250 -28.676 45.458 1.00 18.53 135 ALA D N 1
ATOM 9125 C CA . ALA D 1 135 ? 0.506 -29.787 46.016 1.00 18.10 135 ALA D CA 1
ATOM 9126 C C . ALA D 1 135 ? 1.955 -29.366 46.260 1.00 17.63 135 ALA D C 1
ATOM 9127 O O . ALA D 1 135 ? 2.534 -29.678 47.299 1.00 18.34 135 ALA D O 1
ATOM 9129 N N . GLN D 1 136 ? 2.534 -28.644 45.306 1.00 18.05 136 GLN D N 1
ATOM 9130 C CA . GLN D 1 136 ? 3.909 -28.184 45.440 1.00 19.17 136 GLN D CA 1
ATOM 9131 C C . GLN D 1 136 ? 3.988 -27.151 46.561 1.00 20.88 136 GLN D C 1
ATOM 9132 O O . GLN D 1 136 ? 4.837 -27.250 47.448 1.00 20.46 136 GLN D O 1
ATOM 9138 N N . TYR D 1 137 ? 3.097 -26.162 46.524 1.00 19.34 137 TYR D N 1
ATOM 9139 C CA . TYR D 1 137 ? 3.079 -25.133 47.556 1.00 19.17 137 TYR D CA 1
ATOM 9140 C C . TYR D 1 137 ? 2.922 -25.755 48.943 1.00 18.88 137 TYR D C 1
ATOM 9141 O O . TYR D 1 137 ? 3.532 -25.296 49.904 1.00 18.59 137 TYR D O 1
ATOM 9150 N N . LYS D 1 138 ? 2.101 -26.795 49.050 1.00 18.83 138 LYS D N 1
ATOM 9151 C CA . LYS D 1 138 ? 1.906 -27.455 50.336 1.00 19.87 138 LYS D CA 1
ATOM 9152 C C . LYS D 1 138 ? 3.262 -27.988 50.796 1.00 20.58 138 LYS D C 1
ATOM 9153 O O . LYS D 1 138 ? 3.683 -27.760 51.931 1.00 19.08 138 LYS D O 1
ATOM 9159 N N . LYS D 1 139 ? 3.947 -28.684 49.897 1.00 22.02 139 LYS D N 1
ATOM 9160 C CA . LYS D 1 139 ? 5.259 -29.248 50.201 1.00 23.17 139 LYS D CA 1
ATOM 9161 C C . LYS D 1 139 ? 6.252 -28.169 50.614 1.00 22.03 139 LYS D C 1
ATOM 9162 O O . LYS D 1 139 ? 7.107 -28.396 51.466 1.00 23.41 139 LYS D O 1
ATOM 9168 N N . ASP D 1 140 ? 6.132 -26.991 50.014 1.00 22.11 140 ASP D N 1
ATOM 9169 C CA . ASP D 1 140 ? 7.044 -25.899 50.314 1.00 21.93 140 ASP D CA 1
ATOM 9170 C C . ASP D 1 140 ? 6.659 -25.000 51.495 1.00 21.86 140 ASP D C 1
ATOM 9171 O O . ASP D 1 140 ? 7.205 -23.907 51.645 1.00 22.92 140 ASP D O 1
ATOM 9176 N N . GLY D 1 141 ? 5.719 -25.451 52.323 1.00 21.91 141 GLY D N 1
ATOM 9177 C CA . GLY D 1 141 ? 5.353 -24.679 53.498 1.00 20.75 141 GLY D CA 1
ATOM 9178 C C . GLY D 1 141 ? 4.027 -23.947 53.581 1.00 21.63 141 GLY D C 1
ATOM 9179 O O . GLY D 1 141 ? 3.658 -23.488 54.663 1.00 22.65 141 GLY D O 1
ATOM 9180 N N . ALA D 1 142 ? 3.307 -23.827 52.471 1.00 19.76 142 ALA D N 1
ATOM 9181 C CA . ALA D 1 142 ? 2.032 -23.122 52.491 1.00 19.11 142 ALA D CA 1
ATOM 9182 C C . ALA D 1 142 ? 0.895 -23.993 53.019 1.00 19.97 142 ALA D C 1
ATOM 9183 O O . ALA D 1 142 ? 0.775 -25.170 52.657 1.00 17.61 142 ALA D O 1
ATOM 9185 N N . ASP D 1 143 ? 0.067 -23.405 53.880 1.00 19.41 143 ASP D N 1
ATOM 9186 C CA . ASP D 1 143 ? -1.073 -24.116 54.448 1.00 19.68 143 ASP D CA 1
ATOM 9187 C C . ASP D 1 143 ? -2.419 -23.510 54.061 1.00 19.62 143 ASP D C 1
ATOM 9188 O O . ASP D 1 143 ? -3.464 -24.126 54.266 1.00 20.34 143 ASP D O 1
ATOM 9193 N N . PHE D 1 144 ? -2.391 -22.305 53.542 1.00 13.08 144 PHE D N 1
ATOM 9194 C CA . PHE D 1 144 ? -3.595 -21.677 53.045 1.00 12.98 144 PHE D CA 1
ATOM 9195 C C . PHE D 1 144 ? -3.322 -20.904 51.751 1.00 12.29 144 PHE D C 1
ATOM 9196 O O . PHE D 1 144 ? -2.176 -20.626 51.423 1.00 13.24 144 PHE D O 1
ATOM 9204 N N . ALA D 1 145 ? -4.389 -20.569 51.033 1.00 16.87 145 ALA D N 1
ATOM 9205 C CA . ALA D 1 145 ? -4.231 -19.811 49.797 1.00 18.37 145 ALA D CA 1
ATOM 9206 C C . ALA D 1 145 ? -5.182 -18.625 49.705 1.00 19.04 145 ALA D C 1
ATOM 9207 O O . ALA D 1 145 ? -6.063 -18.443 50.550 1.00 16.57 145 ALA D O 1
ATOM 9209 N N . LYS D 1 146 ? -4.993 -17.827 48.661 1.00 19.67 146 LYS D N 1
ATOM 9210 C CA . LYS D 1 146 ? -5.814 -16.653 48.408 1.00 19.84 146 LYS D CA 1
ATOM 9211 C C . LYS D 1 146 ? -6.154 -16.531 46.922 1.00 19.88 146 LYS D C 1
ATOM 9212 O O . LYS D 1 146 ? -5.291 -16.705 46.056 1.00 18.69 146 LYS D O 1
ATOM 9218 N N . TRP D 1 147 ? -7.421 -16.239 46.643 1.00 18.32 147 TRP D N 1
ATOM 9219 C CA . TRP D 1 147 ? -7.914 -16.066 45.278 1.00 16.01 147 TRP D CA 1
ATOM 9220 C C . TRP D 1 147 ? -8.847 -14.861 45.307 1.00 13.95 147 TRP D C 1
ATOM 9221 O O . TRP D 1 147 ? -9.833 -14.848 46.043 1.00 12.08 147 TRP D O 1
ATOM 9232 N N . ARG D 1 148 ? -8.526 -13.849 44.510 1.00 12.88 148 ARG D N 1
ATOM 9233 C CA . ARG D 1 148 ? -9.325 -12.631 44.476 1.00 14.62 148 ARG D CA 1
ATOM 9234 C C . ARG D 1 148 ? -10.252 -12.429 43.278 1.00 14.82 148 ARG D C 1
ATOM 9235 O O . ARG D 1 148 ? -9.807 -12.380 42.130 1.00 14.27 148 ARG D O 1
ATOM 9243 N N . CYS D 1 149 ? -11.544 -12.303 43.565 1.00 16.49 149 CYS D N 1
ATOM 9244 C CA . CYS D 1 149 ? -12.556 -12.025 42.547 1.00 16.35 149 CYS D CA 1
ATOM 9245 C C . CYS D 1 149 ? -12.977 -10.575 42.788 1.00 17.51 149 CYS D C 1
ATOM 9246 O O . CYS D 1 149 ? -13.025 -10.122 43.932 1.00 18.01 149 CYS D O 1
ATOM 9249 N N . VAL D 1 150 ? -13.281 -9.852 41.718 1.00 18.38 150 VAL D N 1
ATOM 9250 C CA . VAL D 1 150 ? -13.668 -8.450 41.829 1.00 16.51 150 VAL D CA 1
ATOM 9251 C C . VAL D 1 150 ? -15.043 -8.176 41.219 1.00 18.41 150 VAL D C 1
ATOM 9252 O O . VAL D 1 150 ? -15.325 -8.572 40.089 1.00 17.07 150 VAL D O 1
ATOM 9256 N N . LEU D 1 151 ? -15.897 -7.505 41.984 1.00 18.12 151 LEU D N 1
ATOM 9257 C CA . LEU D 1 151 ? -17.233 -7.150 41.523 1.00 18.40 151 LEU D CA 1
ATOM 9258 C C . LEU D 1 151 ? -17.368 -5.639 41.674 1.00 19.02 151 LEU D C 1
ATOM 9259 O O . LEU D 1 151 ? -16.768 -5.046 42.571 1.00 19.63 151 LEU D O 1
ATOM 9264 N N . LYS D 1 152 ? -18.151 -5.018 40.801 1.00 20.77 152 LYS D N 1
ATOM 9265 C CA . LYS D 1 152 ? -18.324 -3.570 40.837 1.00 22.50 152 LYS D CA 1
ATOM 9266 C C . LYS D 1 152 ? -19.782 -3.137 40.931 1.00 21.58 152 LYS D C 1
ATOM 9267 O O . LYS D 1 152 ? -20.661 -3.703 40.281 1.00 19.78 152 LYS D O 1
ATOM 9273 N N . ILE D 1 153 ? -20.030 -2.124 41.751 1.00 21.30 153 ILE D N 1
ATOM 9274 C CA . ILE D 1 153 ? -21.373 -1.600 41.917 1.00 19.56 153 ILE D CA 1
ATOM 9275 C C . ILE D 1 153 ? -21.565 -0.448 40.937 1.00 20.18 153 ILE D C 1
ATOM 9276 O O . ILE D 1 153 ? -20.792 0.510 40.924 1.00 19.07 153 ILE D O 1
ATOM 9281 N N . GLY D 1 154 ? -22.590 -0.566 40.103 1.00 22.27 154 GLY D N 1
ATOM 9282 C CA . GLY D 1 154 ? -22.886 0.459 39.122 1.00 24.91 154 GLY D CA 1
ATOM 9283 C C . GLY D 1 154 ? -24.342 0.341 38.725 1.00 27.47 154 GLY D C 1
ATOM 9284 O O . GLY D 1 154 ? -25.088 -0.423 39.336 1.00 27.66 154 GLY D O 1
ATOM 9285 N N . GLU D 1 155 ? -24.752 1.084 37.703 1.00 30.83 155 GLU D N 1
ATOM 9286 C CA . GLU D 1 155 ? -26.138 1.043 37.251 1.00 33.60 155 GLU D CA 1
ATOM 9287 C C . GLU D 1 155 ? -26.648 -0.367 36.984 1.00 32.95 155 GLU D C 1
ATOM 9288 O O . GLU D 1 155 ? -27.693 -0.758 37.498 1.00 33.64 155 GLU D O 1
ATOM 9294 N N . HIS D 1 156 ? -25.904 -1.132 36.193 1.00 32.02 156 HIS D N 1
ATOM 9295 C CA . HIS D 1 156 ? -26.316 -2.487 35.851 1.00 31.60 156 HIS D CA 1
ATOM 9296 C C . HIS D 1 156 ? -25.407 -3.552 36.444 1.00 29.28 156 HIS D C 1
ATOM 9297 O O . HIS D 1 156 ? -25.459 -4.709 36.030 1.00 30.03 156 HIS D O 1
ATOM 9304 N N . THR D 1 157 ? -24.578 -3.175 37.411 1.00 26.70 157 THR D N 1
ATOM 9305 C CA . THR D 1 157 ? -23.659 -4.133 38.008 1.00 23.68 157 THR D CA 1
ATOM 9306 C C . THR D 1 157 ? -23.687 -4.123 39.533 1.00 21.56 157 THR D C 1
ATOM 9307 O O . THR D 1 157 ? -24.013 -3.109 40.152 1.00 20.89 157 THR D O 1
ATOM 9311 N N . PRO D 1 158 ? -23.323 -5.256 40.157 1.00 19.54 158 PRO D N 1
ATOM 9312 C CA . PRO D 1 158 ? -22.906 -6.476 39.455 1.00 18.20 158 PRO D CA 1
ATOM 9313 C C . PRO D 1 158 ? -24.079 -7.213 38.815 1.00 17.38 158 PRO D C 1
ATOM 9314 O O . PRO D 1 158 ? -25.143 -7.336 39.418 1.00 15.34 158 PRO D O 1
ATOM 9318 N N . SER D 1 159 ? -23.880 -7.698 37.591 1.00 15.89 159 SER D N 1
ATOM 9319 C CA . SER D 1 159 ? -24.924 -8.424 36.868 1.00 16.20 159 SER D CA 1
ATOM 9320 C C . SER D 1 159 ? -25.055 -9.870 37.344 1.00 15.64 159 SER D C 1
ATOM 9321 O O . SER D 1 159 ? -24.186 -10.392 38.037 1.00 14.04 159 SER D O 1
ATOM 9324 N N . ALA D 1 160 ? -26.153 -10.508 36.954 1.00 16.27 160 ALA D N 1
ATOM 9325 C CA . ALA D 1 160 ? -26.417 -11.895 37.319 1.00 16.73 160 ALA D CA 1
ATOM 9326 C C . ALA D 1 160 ? -25.275 -12.801 36.850 1.00 17.10 160 ALA D C 1
ATOM 9327 O O . ALA D 1 160 ? -24.870 -13.718 37.565 1.00 16.88 160 ALA D O 1
ATOM 9329 N N . LEU D 1 161 ? -24.767 -12.547 35.646 1.00 15.16 161 LEU D N 1
ATOM 9330 C CA . LEU D 1 161 ? -23.670 -13.342 35.101 1.00 15.94 161 LEU D CA 1
ATOM 9331 C C . LEU D 1 161 ? -22.403 -13.161 35.932 1.00 16.06 161 LEU D C 1
ATOM 9332 O O . LEU D 1 161 ? -21.728 -14.132 36.281 1.00 16.20 161 LEU D O 1
ATOM 9337 N N . ALA D 1 162 ? -22.077 -11.910 36.234 1.00 15.35 162 ALA D N 1
ATOM 9338 C CA . ALA D 1 162 ? -20.886 -11.603 37.016 1.00 14.98 162 ALA D CA 1
ATOM 9339 C C . ALA D 1 162 ? -20.945 -12.238 38.403 1.00 14.48 162 ALA D C 1
ATOM 9340 O O . ALA D 1 162 ? -19.949 -12.759 38.890 1.00 16.56 162 ALA D O 1
ATOM 9342 N N . ILE D 1 163 ? -22.108 -12.197 39.041 1.00 15.42 163 ILE D N 1
ATOM 9343 C CA . ILE D 1 163 ? -22.243 -12.782 40.372 1.00 14.54 163 ILE D CA 1
ATOM 9344 C C . ILE D 1 163 ? -22.100 -14.305 40.317 1.00 15.42 163 ILE D C 1
ATOM 9345 O O . ILE D 1 163 ? -21.335 -14.898 41.077 1.00 13.70 163 ILE D O 1
ATOM 9350 N N . MET D 1 164 ? -22.827 -14.929 39.400 1.00 15.52 164 MET D N 1
ATOM 9351 C CA . MET D 1 164 ? -22.805 -16.381 39.256 1.00 18.24 164 MET D CA 1
ATOM 9352 C C . MET D 1 164 ? -21.439 -16.932 38.860 1.00 15.88 164 MET D C 1
ATOM 9353 O O . MET D 1 164 ? -20.966 -17.905 39.445 1.00 16.35 164 MET D O 1
ATOM 9358 N N . GLU D 1 165 ? -20.804 -16.307 37.875 1.00 15.17 165 GLU D N 1
ATOM 9359 C CA . GLU D 1 165 ? -19.494 -16.754 37.405 1.00 15.33 165 GLU D CA 1
ATOM 9360 C C . GLU D 1 165 ? -18.375 -16.619 38.436 1.00 15.64 165 GLU D C 1
ATOM 9361 O O . GLU D 1 165 ? -17.553 -17.525 38.581 1.00 15.57 165 GLU D O 1
ATOM 9367 N N . ASN D 1 166 ? -18.332 -15.498 39.152 1.00 13.96 166 ASN D N 1
ATOM 9368 C CA . ASN D 1 166 ? -17.283 -15.311 40.146 1.00 12.90 166 ASN D CA 1
ATOM 9369 C C . ASN D 1 166 ? -17.468 -16.263 41.317 1.00 12.45 166 ASN D C 1
ATOM 9370 O O . ASN D 1 166 ? -16.499 -16.794 41.852 1.00 12.46 166 ASN D O 1
ATOM 9375 N N . ALA D 1 167 ? -18.717 -16.486 41.706 1.00 12.75 167 ALA D N 1
ATOM 9376 C CA . ALA D 1 167 ? -19.008 -17.388 42.810 1.00 13.88 167 ALA D CA 1
ATOM 9377 C C . ALA D 1 167 ? -18.620 -18.805 42.404 1.00 13.24 167 ALA D C 1
ATOM 9378 O O . ALA D 1 167 ? -18.068 -19.562 43.201 1.00 15.11 167 ALA D O 1
ATOM 9380 N N . ASN D 1 168 ? -18.901 -19.161 41.156 1.00 13.50 168 ASN D N 1
ATOM 9381 C CA . ASN D 1 168 ? -18.575 -20.491 40.676 1.00 13.04 168 ASN D CA 1
ATOM 9382 C C . ASN D 1 168 ? -17.065 -20.693 40.585 1.00 14.11 168 ASN D C 1
ATOM 9383 O O . ASN D 1 168 ? -16.559 -21.770 40.903 1.00 12.47 168 ASN D O 1
ATOM 9388 N N . VAL D 1 169 ? -16.337 -19.664 40.161 1.00 13.52 169 VAL D N 1
ATOM 9389 C CA . VAL D 1 169 ? -14.892 -19.812 40.044 1.00 14.94 169 VAL D CA 1
ATOM 9390 C C . VAL D 1 169 ? -14.240 -19.896 41.425 1.00 14.41 169 VAL D C 1
ATOM 9391 O O . VAL D 1 169 ? -13.245 -20.599 41.609 1.00 14.91 169 VAL D O 1
ATOM 9395 N N . LEU D 1 170 ? -14.805 -19.189 42.399 1.00 13.64 170 LEU D N 1
ATOM 9396 C CA . LEU D 1 170 ? -14.285 -19.238 43.761 1.00 12.39 170 LEU D CA 1
ATOM 9397 C C . LEU D 1 170 ? -14.488 -20.645 44.324 1.00 12.44 170 LEU D C 1
ATOM 9398 O O . LEU D 1 170 ? -13.643 -21.164 45.052 1.00 12.67 170 LEU D O 1
ATOM 9403 N N . ALA D 1 171 ? -15.623 -21.246 43.991 1.00 10.72 171 ALA D N 1
ATOM 9404 C CA . ALA D 1 171 ? -15.955 -22.585 44.467 1.00 12.11 171 ALA D CA 1
ATOM 9405 C C . ALA D 1 171 ? -15.004 -23.625 43.874 1.00 12.29 171 ALA D C 1
ATOM 9406 O O . ALA D 1 171 ? -14.614 -24.580 44.552 1.00 13.01 171 ALA D O 1
ATOM 9408 N N . ARG D 1 172 ? -14.640 -23.434 42.608 1.00 11.44 172 ARG D N 1
ATOM 9409 C CA . ARG D 1 172 ? -13.710 -24.330 41.923 1.00 13.81 172 ARG D CA 1
ATOM 9410 C C . ARG D 1 172 ? -12.340 -24.241 42.584 1.00 12.57 172 ARG D C 1
ATOM 9411 O O . ARG D 1 172 ? -11.719 -25.256 42.878 1.00 11.40 172 ARG D O 1
ATOM 9419 N N . TYR D 1 173 ? -11.884 -23.013 42.813 1.00 13.03 173 TYR D N 1
ATOM 9420 C CA . TYR D 1 173 ? -10.587 -22.759 43.438 1.00 13.99 173 TYR D CA 1
ATOM 9421 C C . TYR D 1 173 ? -10.542 -23.335 44.855 1.00 13.57 173 TYR D C 1
ATOM 9422 O O . TYR D 1 173 ? -9.520 -23.868 45.297 1.00 13.87 173 TYR D O 1
ATOM 9431 N N . ALA D 1 174 ? -11.661 -23.226 45.558 1.00 13.18 174 ALA D N 1
ATOM 9432 C CA . ALA D 1 174 ? -11.765 -23.728 46.921 1.00 13.17 174 ALA D CA 1
ATOM 9433 C C . ALA D 1 174 ? -11.718 -25.253 46.951 1.00 12.98 174 ALA D C 1
ATOM 9434 O O . ALA D 1 174 ? -11.081 -25.846 47.818 1.00 14.50 174 ALA D O 1
ATOM 9436 N N . SER D 1 175 ? -12.384 -25.882 45.989 1.00 14.13 175 SER D N 1
ATOM 9437 C CA . SER D 1 175 ? -12.434 -27.339 45.907 1.00 13.53 175 SER D CA 1
ATOM 9438 C C . SER D 1 175 ? -11.050 -27.934 45.682 1.00 13.44 175 SER D C 1
ATOM 9439 O O . SER D 1 175 ? -10.667 -28.914 46.324 1.00 12.76 175 SER D O 1
ATOM 9442 N N . ILE D 1 176 ? -10.309 -27.343 44.753 1.00 12.74 176 ILE D N 1
ATOM 9443 C CA . ILE D 1 176 ? -8.968 -27.812 44.430 1.00 13.68 176 ILE D CA 1
ATOM 9444 C C . ILE D 1 176 ? -8.017 -27.633 45.616 1.00 14.05 176 ILE D C 1
ATOM 9445 O O . ILE D 1 176 ? -7.212 -28.513 45.907 1.00 16.16 176 ILE D O 1
ATOM 9450 N N . CYS D 1 177 ? -8.120 -26.498 46.302 1.00 14.07 177 CYS D N 1
ATOM 9451 C CA . CYS D 1 177 ? -7.281 -26.233 47.465 1.00 12.56 177 CYS D CA 1
ATOM 9452 C C . CYS D 1 177 ? -7.460 -27.277 48.563 1.00 12.70 177 CYS D C 1
ATOM 9453 O O . CYS D 1 177 ? -6.482 -27.805 49.101 1.00 10.71 177 CYS D O 1
ATOM 9456 N N . GLN D 1 178 ? -8.712 -27.562 48.907 1.00 12.79 178 GLN D N 1
ATOM 9457 C CA . GLN D 1 178 ? -8.986 -28.517 49.972 1.00 14.38 178 GLN D CA 1
ATOM 9458 C C . GLN D 1 178 ? -8.557 -29.933 49.628 1.00 15.58 178 GLN D C 1
ATOM 9459 O O . GLN D 1 178 ? -8.292 -30.731 50.522 1.00 18.16 178 GLN D O 1
ATOM 9465 N N . GLN D 1 179 ? -8.487 -30.248 48.339 1.00 15.97 179 GLN D N 1
ATOM 9466 C CA . GLN D 1 179 ? -8.048 -31.575 47.913 1.00 15.32 179 GLN D CA 1
ATOM 9467 C C . GLN D 1 179 ? -6.552 -31.735 48.173 1.00 15.33 179 GLN D C 1
ATOM 9468 O O . GLN D 1 179 ? -6.043 -32.850 48.247 1.00 16.81 179 GLN D O 1
ATOM 9474 N N . ASN D 1 180 ? -5.852 -30.612 48.303 1.00 14.45 180 ASN D N 1
ATOM 9475 C CA . ASN D 1 180 ? -4.416 -30.632 48.548 1.00 15.62 180 ASN D CA 1
ATOM 9476 C C . ASN D 1 180 ? -4.032 -30.176 49.948 1.00 16.09 180 ASN D C 1
ATOM 9477 O O . ASN D 1 180 ? -2.881 -29.819 50.196 1.00 18.02 180 ASN D O 1
ATOM 9482 N N . GLY D 1 181 ? -5.001 -30.181 50.858 1.00 16.10 181 GLY D N 1
ATOM 9483 C CA . GLY D 1 181 ? -4.734 -29.786 52.228 1.00 19.10 181 GLY D CA 1
ATOM 9484 C C . GLY D 1 181 ? -4.471 -28.308 52.437 1.00 18.90 181 GLY D C 1
ATOM 9485 O O . GLY D 1 181 ? -3.835 -27.919 53.419 1.00 19.94 181 GLY D O 1
ATOM 9486 N N . ILE D 1 182 ? -4.961 -27.479 51.524 1.00 16.70 182 ILE D N 1
ATOM 9487 C CA . ILE D 1 182 ? -4.769 -26.043 51.631 1.00 16.90 182 ILE D CA 1
ATOM 9488 C C . ILE D 1 182 ? -6.094 -25.344 51.934 1.00 18.15 182 ILE D C 1
ATOM 9489 O O . ILE D 1 182 ? -7.101 -25.563 51.255 1.00 17.15 182 ILE D O 1
ATOM 9494 N N . VAL D 1 183 ? -6.091 -24.523 52.979 1.00 17.34 183 VAL D N 1
ATOM 9495 C CA . VAL D 1 183 ? -7.281 -23.781 53.371 1.00 15.37 183 VAL D CA 1
ATOM 9496 C C . VAL D 1 183 ? -7.472 -22.618 52.407 1.00 16.19 183 VAL D C 1
ATOM 9497 O O . VAL D 1 183 ? -6.600 -21.760 52.271 1.00 14.82 183 VAL D O 1
ATOM 9501 N N . PRO D 1 184 ? -8.614 -22.586 51.707 1.00 15.02 184 PRO D N 1
ATOM 9502 C CA . PRO D 1 184 ? -8.853 -21.491 50.769 1.00 14.44 184 PRO D CA 1
ATOM 9503 C C . PRO D 1 184 ? -9.537 -20.279 51.402 1.00 12.24 184 PRO D C 1
ATOM 9504 O O . PRO D 1 184 ? -10.541 -20.411 52.093 1.00 13.37 184 PRO D O 1
ATOM 9508 N N . ILE D 1 185 ? -8.969 -19.101 51.183 1.00 15.16 185 ILE D N 1
ATOM 9509 C CA . ILE D 1 185 ? -9.585 -17.874 51.663 1.00 13.52 185 ILE D CA 1
ATOM 9510 C C . ILE D 1 185 ? -10.383 -17.425 50.447 1.00 13.62 185 ILE D C 1
ATOM 9511 O O . ILE D 1 185 ? -9.816 -17.182 49.382 1.00 12.92 185 ILE D O 1
ATOM 9516 N N . VAL D 1 186 ? -11.700 -17.360 50.599 1.00 14.92 186 VAL D N 1
ATOM 9517 C CA . VAL D 1 186 ? -12.592 -16.960 49.519 1.00 13.78 186 VAL D CA 1
ATOM 9518 C C . VAL D 1 186 ? -12.732 -15.447 49.543 1.00 13.51 186 VAL D C 1
ATOM 9519 O O . VAL D 1 186 ? -13.231 -14.894 50.516 1.00 13.32 186 VAL D O 1
ATOM 9523 N N . GLU D 1 187 ? -12.294 -14.780 48.478 1.00 12.10 187 GLU D N 1
ATOM 9524 C CA . GLU D 1 187 ? -12.360 -13.323 48.434 1.00 12.96 187 GLU D CA 1
ATOM 9525 C C . GLU D 1 187 ? -13.244 -12.755 47.330 1.00 12.87 187 GLU D C 1
ATOM 9526 O O . GLU D 1 187 ? -12.799 -12.582 46.192 1.00 12.48 187 GLU D O 1
ATOM 9532 N N . PRO D 1 188 ? -14.517 -12.477 47.645 1.00 12.42 188 PRO D N 1
ATOM 9533 C CA . PRO D 1 188 ? -15.441 -11.919 46.662 1.00 13.25 188 PRO D CA 1
ATOM 9534 C C . PRO D 1 188 ? -15.501 -10.422 46.947 1.00 13.85 188 PRO D C 1
ATOM 9535 O O . PRO D 1 188 ? -16.455 -9.933 47.545 1.00 15.77 188 PRO D O 1
ATOM 9539 N N . GLU D 1 189 ? -14.467 -9.698 46.538 1.00 15.77 189 GLU D N 1
ATOM 9540 C CA . GLU D 1 189 ? -14.427 -8.269 46.802 1.00 16.68 189 GLU D CA 1
ATOM 9541 C C . GLU D 1 189 ? -15.352 -7.426 45.946 1.00 16.65 189 GLU D C 1
ATOM 9542 O O . GLU D 1 189 ? -15.370 -7.519 44.718 1.00 16.18 189 GLU D O 1
ATOM 9548 N N . ILE D 1 190 ? -16.131 -6.599 46.627 1.00 16.00 190 ILE D N 1
ATOM 9549 C CA . ILE D 1 190 ? -17.039 -5.686 45.970 1.00 15.89 190 ILE D CA 1
ATOM 9550 C C . ILE D 1 190 ? -16.352 -4.339 46.125 1.00 15.34 190 ILE D C 1
ATOM 9551 O O . ILE D 1 190 ? -16.224 -3.832 47.236 1.00 15.24 190 ILE D O 1
ATOM 9556 N N . LEU D 1 191 ? -15.890 -3.773 45.018 1.00 16.54 191 LEU D N 1
ATOM 9557 C CA . LEU D 1 191 ? -15.191 -2.496 45.066 1.00 18.69 191 LEU D CA 1
ATOM 9558 C C . LEU D 1 191 ? -16.053 -1.373 45.624 1.00 18.28 191 LEU D C 1
ATOM 9559 O O . LEU D 1 191 ? -17.269 -1.373 45.463 1.00 18.32 191 LEU D O 1
ATOM 9564 N N . PRO D 1 192 ? -15.422 -0.403 46.300 1.00 21.01 192 PRO D N 1
ATOM 9565 C CA . PRO D 1 192 ? -16.112 0.748 46.893 1.00 22.04 192 PRO D CA 1
ATOM 9566 C C . PRO D 1 192 ? -16.270 1.879 45.870 1.00 24.16 192 PRO D C 1
ATOM 9567 O O . PRO D 1 192 ? -16.846 2.929 46.170 1.00 22.93 192 PRO D O 1
ATOM 9571 N N . ASP D 1 193 ? -15.752 1.648 44.664 1.00 23.91 193 ASP D N 1
ATOM 9572 C CA . ASP D 1 193 ? -15.825 2.623 43.576 1.00 25.88 193 ASP D CA 1
ATOM 9573 C C . ASP D 1 193 ? -17.274 2.960 43.243 1.00 25.38 193 ASP D C 1
ATOM 9574 O O . ASP D 1 193 ? -18.118 2.068 43.172 1.00 22.93 193 ASP D O 1
ATOM 9579 N N . GLY D 1 194 ? -17.556 4.247 43.038 1.00 25.59 194 GLY D N 1
ATOM 9580 C CA . GLY D 1 194 ? -18.911 4.671 42.714 1.00 24.65 194 GLY D CA 1
ATOM 9581 C C . GLY D 1 194 ? -19.511 5.597 43.759 1.00 25.95 194 GLY D C 1
ATOM 9582 O O . GLY D 1 194 ? -18.918 5.806 44.821 1.00 24.36 194 GLY D O 1
ATOM 9583 N N . ASP D 1 195 ? -20.692 6.143 43.472 1.00 26.68 195 ASP D N 1
ATOM 9584 C CA . ASP D 1 195 ? -21.355 7.063 44.398 1.00 29.06 195 ASP D CA 1
ATOM 9585 C C . ASP D 1 195 ? -22.548 6.463 45.143 1.00 28.22 195 ASP D C 1
ATOM 9586 O O . ASP D 1 195 ? -23.397 7.192 45.655 1.00 29.79 195 ASP D O 1
ATOM 9591 N N . HIS D 1 196 ? -22.612 5.138 45.207 1.00 25.73 196 HIS D N 1
ATOM 9592 C CA . HIS D 1 196 ? -23.700 4.457 45.905 1.00 23.39 196 HIS D CA 1
ATOM 9593 C C . HIS D 1 196 ? -23.545 4.689 47.405 1.00 22.26 196 HIS D C 1
ATOM 9594 O O . HIS D 1 196 ? -22.457 5.027 47.873 1.00 21.77 196 HIS D O 1
ATOM 9601 N N . ASP D 1 197 ? -24.624 4.491 48.158 1.00 20.89 197 ASP D N 1
ATOM 9602 C CA . ASP D 1 197 ? -24.579 4.678 49.606 1.00 21.75 197 ASP D CA 1
ATOM 9603 C C . ASP D 1 197 ? -24.418 3.362 50.377 1.00 21.07 197 ASP D C 1
ATOM 9604 O O . ASP D 1 197 ? -24.294 2.285 49.786 1.00 17.48 197 ASP D O 1
ATOM 9609 N N . LEU D 1 198 ? -24.429 3.464 51.703 1.00 20.42 198 LEU D N 1
ATOM 9610 C CA . LEU D 1 198 ? -24.270 2.304 52.577 1.00 20.45 198 LEU D CA 1
ATOM 9611 C C . LEU D 1 198 ? -25.295 1.209 52.289 1.00 21.50 198 LEU D C 1
ATOM 9612 O O . LEU D 1 198 ? -24.950 0.027 52.208 1.00 20.36 198 LEU D O 1
ATOM 9617 N N . LYS D 1 199 ? -26.554 1.606 52.136 1.00 22.47 199 LYS D N 1
ATOM 9618 C CA . LYS D 1 199 ? -27.631 0.658 51.876 1.00 23.47 199 LYS D CA 1
ATOM 9619 C C . LYS D 1 199 ? -27.416 -0.149 50.603 1.00 21.03 199 LYS D C 1
ATOM 9620 O O . LYS D 1 199 ? -27.650 -1.359 50.580 1.00 19.90 199 LYS D O 1
ATOM 9626 N N . ARG D 1 200 ? -26.980 0.521 49.542 1.00 19.00 200 ARG D N 1
ATOM 9627 C CA . ARG D 1 200 ? -26.747 -0.155 48.271 1.00 19.64 200 ARG D CA 1
ATOM 9628 C C . ARG D 1 200 ? -25.618 -1.171 48.432 1.00 18.99 200 ARG D C 1
ATOM 9629 O O . ARG D 1 200 ? -25.709 -2.295 47.932 1.00 18.48 200 ARG D O 1
ATOM 9637 N N . CYS D 1 201 ? -24.551 -0.779 49.124 1.00 16.75 201 CYS D N 1
ATOM 9638 C CA . CYS D 1 201 ? -23.435 -1.693 49.331 1.00 16.38 201 CYS D CA 1
ATOM 9639 C C . CYS D 1 201 ? -23.895 -2.900 50.148 1.00 16.95 201 CYS D C 1
ATOM 9640 O O . CYS D 1 201 ? -23.533 -4.038 49.843 1.00 16.22 201 CYS D O 1
ATOM 9643 N N . GLN D 1 202 ? -24.708 -2.660 51.176 1.00 15.76 202 GLN D N 1
ATOM 9644 C CA . GLN D 1 202 ? -25.183 -3.760 52.006 1.00 17.35 202 GLN D CA 1
ATOM 9645 C C . GLN D 1 202 ? -26.021 -4.729 51.178 1.00 16.76 202 GLN D C 1
ATOM 9646 O O . GLN D 1 202 ? -25.852 -5.947 51.270 1.00 14.88 202 GLN D O 1
ATOM 9652 N N . TYR D 1 203 ? -26.922 -4.177 50.369 1.00 16.38 203 TYR D N 1
ATOM 9653 C CA . TYR D 1 203 ? -27.789 -4.973 49.509 1.00 16.57 203 TYR D CA 1
ATOM 9654 C C . TYR D 1 203 ? -26.950 -5.849 48.572 1.00 15.57 203 TYR D C 1
ATOM 9655 O O . TYR D 1 203 ? -27.138 -7.063 48.507 1.00 15.54 203 TYR D O 1
ATOM 9664 N N . VAL D 1 204 ? -26.026 -5.224 47.848 1.00 14.63 204 VAL D N 1
ATOM 9665 C CA . VAL D 1 204 ? -25.160 -5.948 46.927 1.00 15.25 204 VAL D CA 1
ATOM 9666 C C . VAL D 1 204 ? -24.319 -7.008 47.645 1.00 15.79 204 VAL D C 1
ATOM 9667 O O . VAL D 1 204 ? -24.211 -8.145 47.176 1.00 16.75 204 VAL D O 1
ATOM 9671 N N . THR D 1 205 ? -23.726 -6.640 48.779 1.00 15.02 205 THR D N 1
ATOM 9672 C CA . THR D 1 205 ? -22.905 -7.575 49.544 1.00 15.17 205 THR D CA 1
ATOM 9673 C C . THR D 1 205 ? -23.714 -8.814 49.940 1.00 16.64 205 THR D C 1
ATOM 9674 O O . THR D 1 205 ? -23.214 -9.943 49.882 1.00 15.61 205 THR D O 1
ATOM 9678 N N . GLU D 1 206 ? -24.964 -8.597 50.339 1.00 15.92 206 GLU D N 1
ATOM 9679 C CA . GLU D 1 206 ? -25.850 -9.692 50.724 1.00 17.18 206 GLU D CA 1
ATOM 9680 C C . GLU D 1 206 ? -26.147 -10.616 49.543 1.00 16.30 206 GLU D C 1
ATOM 9681 O O . GLU D 1 206 ? -26.201 -11.840 49.697 1.00 15.06 206 GLU D O 1
ATOM 9687 N N . LYS D 1 207 ? -26.349 -10.031 48.366 1.00 16.65 207 LYS D N 1
ATOM 9688 C CA . LYS D 1 207 ? -26.636 -10.828 47.176 1.00 16.41 207 LYS D CA 1
ATOM 9689 C C . LYS D 1 207 ? -25.414 -11.622 46.737 1.00 15.41 207 LYS D C 1
ATOM 9690 O O . LYS D 1 207 ? -25.521 -12.801 46.388 1.00 13.27 207 LYS D O 1
ATOM 9696 N N . VAL D 1 208 ? -24.253 -10.975 46.763 1.00 13.76 208 VAL D N 1
ATOM 9697 C CA . VAL D 1 208 ? -23.015 -11.633 46.364 1.00 13.41 208 VAL D CA 1
ATOM 9698 C C . VAL D 1 208 ? -22.664 -12.780 47.314 1.00 14.96 208 VAL D C 1
ATOM 9699 O O . VAL D 1 208 ? -22.318 -13.875 46.868 1.00 13.68 208 VAL D O 1
ATOM 9703 N N . LEU D 1 209 ? -22.763 -12.540 48.619 1.00 14.29 209 LEU D N 1
ATOM 9704 C CA . LEU D 1 209 ? -22.431 -13.580 49.596 1.00 13.57 209 LEU D CA 1
ATOM 9705 C C . LEU D 1 209 ? -23.377 -14.782 49.573 1.00 14.42 209 LEU D C 1
ATOM 9706 O O . LEU D 1 209 ? -22.950 -15.914 49.817 1.00 15.43 209 LEU D O 1
ATOM 9711 N N . ALA D 1 210 ? -24.655 -14.548 49.285 1.00 13.14 210 ALA D N 1
ATOM 9712 C CA . ALA D 1 210 ? -25.612 -15.646 49.210 1.00 13.01 210 ALA D CA 1
ATOM 9713 C C . ALA D 1 210 ? -25.246 -16.525 48.008 1.00 12.35 210 ALA D C 1
ATOM 9714 O O . ALA D 1 210 ? -25.349 -17.752 48.065 1.00 11.54 210 ALA D O 1
ATOM 9716 N N . ALA D 1 211 ? -24.818 -15.888 46.922 1.00 12.05 211 ALA D N 1
ATOM 9717 C CA . ALA D 1 211 ? -24.429 -16.611 45.709 1.00 13.20 211 ALA D CA 1
ATOM 9718 C C . ALA D 1 211 ? -23.151 -17.397 45.965 1.00 11.99 211 ALA D C 1
ATOM 9719 O O . ALA D 1 211 ? -22.997 -18.539 45.525 1.00 13.64 211 ALA D O 1
ATOM 9721 N N . VAL D 1 212 ? -22.232 -16.776 46.690 1.00 12.14 212 VAL D N 1
ATOM 9722 C CA . VAL D 1 212 ? -20.966 -17.419 47.006 1.00 11.57 212 VAL D CA 1
ATOM 9723 C C . VAL D 1 212 ? -21.165 -18.691 47.832 1.00 12.48 212 VAL D C 1
ATOM 9724 O O . VAL D 1 212 ? -20.585 -19.731 47.529 1.00 12.79 212 VAL D O 1
ATOM 9728 N N . TYR D 1 213 ? -21.982 -18.584 48.902 1.00 11.03 213 TYR D N 1
ATOM 9729 C CA . TYR D 1 213 ? -22.196 -19.738 49.755 1.00 11.98 213 TYR D CA 1
ATOM 9730 C C . TYR D 1 213 ? -23.041 -20.853 49.075 1.00 11.70 213 TYR D C 1
ATOM 9731 O O . TYR D 1 213 ? -22.864 -22.035 49.397 1.00 11.63 213 TYR D O 1
ATOM 9740 N N . LYS D 1 214 ? -23.934 -20.504 48.137 1.00 9.97 214 LYS D N 1
ATOM 9741 C CA . LYS D 1 214 ? -24.688 -21.513 47.447 1.00 11.21 214 LYS D CA 1
ATOM 9742 C C . LYS D 1 214 ? -23.772 -22.285 46.500 1.00 11.03 214 LYS D C 1
ATOM 9743 O O . LYS D 1 214 ? -23.900 -23.500 46.323 1.00 12.43 214 LYS D O 1
ATOM 9749 N N . ALA D 1 215 ? -22.852 -21.545 45.892 1.00 11.78 215 ALA D N 1
ATOM 9750 C CA . ALA D 1 215 ? -21.882 -22.149 44.980 1.00 11.37 215 ALA D CA 1
ATOM 9751 C C . ALA D 1 215 ? -20.918 -23.062 45.746 1.00 12.60 215 ALA D C 1
ATOM 9752 O O . ALA D 1 215 ? -20.537 -24.135 45.264 1.00 10.23 215 ALA D O 1
ATOM 9754 N N . LEU D 1 216 ? -20.505 -22.630 46.931 1.00 11.22 216 LEU D N 1
ATOM 9755 C CA . LEU D 1 216 ? -19.602 -23.447 47.726 1.00 12.35 216 LEU D CA 1
ATOM 9756 C C . LEU D 1 216 ? -20.316 -24.743 48.102 1.00 12.26 216 LEU D C 1
ATOM 9757 O O . LEU D 1 216 ? -19.694 -25.806 48.150 1.00 13.87 216 LEU D O 1
ATOM 9762 N N . SER D 1 217 ? -21.622 -24.652 48.347 1.00 9.69 217 SER D N 1
ATOM 9763 C CA . SER D 1 217 ? -22.416 -25.821 48.698 1.00 11.62 217 SER D CA 1
ATOM 9764 C C . SER D 1 217 ? -22.557 -26.742 47.499 1.00 13.18 217 SER D C 1
ATOM 9765 O O . SER D 1 217 ? -22.469 -27.964 47.634 1.00 13.66 217 SER D O 1
ATOM 9768 N N . ASP D 1 218 ? -22.793 -26.157 46.329 1.00 12.37 218 ASP D N 1
ATOM 9769 C CA . ASP D 1 218 ? -22.947 -26.952 45.118 1.00 13.51 218 ASP D CA 1
ATOM 9770 C C . ASP D 1 218 ? -21.658 -27.701 44.789 1.00 14.73 218 ASP D C 1
ATOM 9771 O O . ASP D 1 218 ? -21.699 -28.792 44.220 1.00 16.00 218 ASP D O 1
ATOM 9776 N N . HIS D 1 219 ? -20.518 -27.119 45.151 1.00 14.54 219 HIS D N 1
ATOM 9777 C CA . HIS D 1 219 ? -19.228 -27.744 44.873 1.00 14.04 219 HIS D CA 1
ATOM 9778 C C . HIS D 1 219 ? -18.684 -28.599 46.022 1.00 14.33 219 HIS D C 1
ATOM 9779 O O . HIS D 1 219 ? -17.525 -29.006 46.004 1.00 12.81 219 HIS D O 1
ATOM 9786 N N . HIS D 1 220 ? -19.520 -28.858 47.024 1.00 14.51 220 HIS D N 1
ATOM 9787 C CA . HIS D 1 220 ? -19.132 -29.699 48.159 1.00 13.97 220 HIS D CA 1
ATOM 9788 C C . HIS D 1 220 ? -17.969 -29.155 48.995 1.00 14.06 220 HIS D C 1
ATOM 9789 O O . HIS D 1 220 ? -17.118 -29.915 49.449 1.00 13.48 220 HIS D O 1
ATOM 9796 N N . ILE D 1 221 ? -17.933 -27.845 49.202 1.00 14.73 221 ILE D N 1
ATOM 9797 C CA . ILE D 1 221 ? -16.858 -27.236 49.981 1.00 14.41 221 ILE D CA 1
ATOM 9798 C C . ILE D 1 221 ? -17.083 -27.419 51.485 1.00 15.75 221 ILE D C 1
ATOM 9799 O O . ILE D 1 221 ? -18.210 -27.322 51.967 1.00 13.54 221 ILE D O 1
ATOM 9804 N N . TYR D 1 222 ? -16.000 -27.693 52.210 1.00 15.15 222 TYR D N 1
ATOM 9805 C CA . TYR D 1 222 ? -16.029 -27.889 53.660 1.00 16.42 222 TYR D CA 1
ATOM 9806 C C . TYR D 1 222 ? -15.774 -26.519 54.317 1.00 16.35 222 TYR D C 1
ATOM 9807 O O . TYR D 1 222 ? -14.625 -26.100 54.481 1.00 15.56 222 TYR D O 1
ATOM 9816 N N . LEU D 1 223 ? -16.859 -25.834 54.679 1.00 15.11 223 LEU D N 1
ATOM 9817 C CA . LEU D 1 223 ? -16.805 -24.489 55.265 1.00 16.42 223 LEU D CA 1
ATOM 9818 C C . LEU D 1 223 ? -15.911 -24.306 56.487 1.00 15.94 223 LEU D C 1
ATOM 9819 O O . LEU D 1 223 ? -15.242 -23.278 56.618 1.00 16.28 223 LEU D O 1
ATOM 9824 N N . GLU D 1 224 ? -15.900 -25.286 57.385 1.00 14.59 224 GLU D N 1
ATOM 9825 C CA . GLU D 1 224 ? -15.056 -25.193 58.568 1.00 14.76 224 GLU D CA 1
ATOM 9826 C C . GLU D 1 224 ? -13.599 -25.062 58.133 1.00 14.91 224 GLU D C 1
ATOM 9827 O O . GLU D 1 224 ? -12.757 -24.572 58.884 1.00 13.88 224 GLU D O 1
ATOM 9833 N N . GLY D 1 225 ? -13.309 -25.503 56.912 1.00 13.74 225 GLY D N 1
ATOM 9834 C CA . GLY D 1 225 ? -11.954 -25.423 56.398 1.00 13.85 225 GLY D CA 1
ATOM 9835 C C . GLY D 1 225 ? -11.729 -24.273 55.431 1.00 14.45 225 GLY D C 1
ATOM 9836 O O . GLY D 1 225 ? -10.869 -24.352 54.553 1.00 14.60 225 GLY D O 1
ATOM 9837 N N . THR D 1 226 ? -12.500 -23.202 55.587 1.00 14.22 226 THR D N 1
ATOM 9838 C CA . THR D 1 226 ? -12.366 -22.037 54.722 1.00 13.87 226 THR D CA 1
ATOM 9839 C C . THR D 1 226 ? -12.409 -20.767 55.551 1.00 14.50 226 THR D C 1
ATOM 9840 O O . THR D 1 226 ? -12.777 -20.783 56.726 1.00 14.43 226 THR D O 1
ATOM 9844 N N . LEU D 1 227 ? -12.022 -19.669 54.914 1.00 15.31 227 LEU D N 1
ATOM 9845 C CA . LEU D 1 227 ? -12.073 -18.352 55.518 1.00 16.11 227 LEU D CA 1
ATOM 9846 C C . LEU D 1 227 ? -12.702 -17.486 54.430 1.00 18.68 227 LEU D C 1
ATOM 9847 O O . LEU D 1 227 ? -12.614 -17.815 53.244 1.00 18.18 227 LEU D O 1
ATOM 9852 N N . LEU D 1 228 ? -13.362 -16.406 54.832 1.00 16.20 228 LEU D N 1
ATOM 9853 C CA . LEU D 1 228 ? -13.987 -15.497 53.882 1.00 14.11 228 LEU D CA 1
ATOM 9854 C C . LEU D 1 228 ? -13.281 -14.155 54.025 1.00 14.65 228 LEU D C 1
ATOM 9855 O O . LEU D 1 228 ? -13.029 -13.698 55.143 1.00 14.83 228 LEU D O 1
ATOM 9860 N N . LYS D 1 229 ? -12.934 -13.538 52.899 1.00 12.84 229 LYS D N 1
ATOM 9861 C CA . LYS D 1 229 ? -12.273 -12.244 52.922 1.00 14.00 229 LYS D CA 1
ATOM 9862 C C . LYS D 1 229 ? -13.159 -11.290 52.146 1.00 14.44 229 LYS D C 1
ATOM 9863 O O . LYS D 1 229 ? -12.982 -11.091 50.946 1.00 15.81 229 LYS D O 1
ATOM 9869 N N . PRO D 1 230 ? -14.141 -10.691 52.831 1.00 14.46 230 PRO D N 1
ATOM 9870 C CA . PRO D 1 230 ? -15.060 -9.763 52.183 1.00 15.33 230 PRO D CA 1
ATOM 9871 C C . PRO D 1 230 ? -14.726 -8.304 52.438 1.00 15.96 230 PRO D C 1
ATOM 9872 O O . PRO D 1 230 ? -13.892 -7.972 53.280 1.00 14.87 230 PRO D O 1
ATOM 9876 N N . ASN D 1 231 ? -15.401 -7.442 51.699 1.00 15.90 231 ASN D N 1
ATOM 9877 C CA . ASN D 1 231 ? -15.244 -6.013 51.850 1.00 16.25 231 ASN D CA 1
ATOM 9878 C C . ASN D 1 231 ? -16.129 -5.650 53.031 1.00 17.02 231 ASN D C 1
ATOM 9879 O O . ASN D 1 231 ? -17.141 -6.313 53.273 1.00 17.00 231 ASN D O 1
ATOM 9884 N N . MET D 1 232 ? -15.756 -4.625 53.786 1.00 16.71 232 MET D N 1
ATOM 9885 C CA . MET D 1 232 ? -16.624 -4.197 54.874 1.00 17.57 232 MET D CA 1
ATOM 9886 C C . MET D 1 232 ? -17.731 -3.481 54.121 1.00 16.23 232 MET D C 1
ATOM 9887 O O . MET D 1 232 ? -17.529 -3.076 52.974 1.00 16.23 232 MET D O 1
ATOM 9892 N N . VAL D 1 233 ? -18.897 -3.330 54.738 1.00 15.02 233 VAL D N 1
ATOM 9893 C CA . VAL D 1 233 ? -19.987 -2.633 54.068 1.00 15.62 233 VAL D CA 1
ATOM 9894 C C . VAL D 1 233 ? -19.798 -1.145 54.321 1.00 16.32 233 VAL D C 1
ATOM 9895 O O . VAL D 1 233 ? -19.826 -0.687 55.469 1.00 13.56 233 VAL D O 1
ATOM 9899 N N . THR D 1 234 ? -19.582 -0.399 53.241 1.00 17.34 234 THR D N 1
ATOM 9900 C CA . THR D 1 234 ? -19.355 1.042 53.332 1.00 19.27 234 THR D CA 1
ATOM 9901 C C . THR D 1 234 ? -19.959 1.765 52.140 1.00 19.35 234 THR D C 1
ATOM 9902 O O . THR D 1 234 ? -20.302 1.148 51.137 1.00 21.14 234 THR D O 1
ATOM 9906 N N . PRO D 1 235 ? -20.106 3.094 52.240 1.00 20.80 235 PRO D N 1
ATOM 9907 C CA . PRO D 1 235 ? -20.666 3.837 51.109 1.00 20.58 235 PRO D CA 1
ATOM 9908 C C . PRO D 1 235 ? -19.621 3.849 49.995 1.00 21.75 235 PRO D C 1
ATOM 9909 O O . PRO D 1 235 ? -18.464 3.486 50.223 1.00 22.07 235 PRO D O 1
ATOM 9913 N N . GLY D 1 236 ? -20.021 4.253 48.7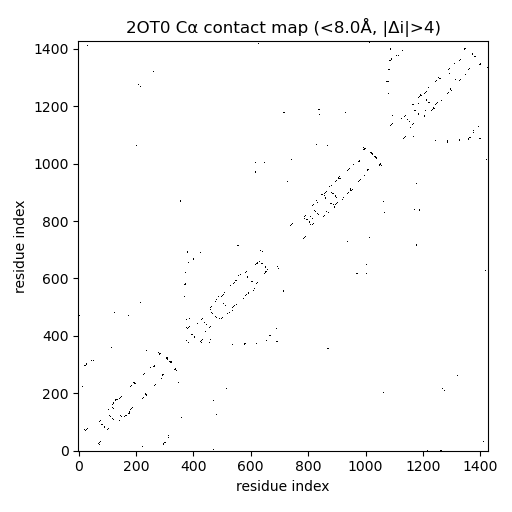95 1.00 23.65 236 GLY D N 1
ATOM 9914 C CA . GLY D 1 236 ? -19.069 4.308 47.699 1.00 23.54 236 GLY D CA 1
ATOM 9915 C C . GLY D 1 236 ? -18.087 5.434 47.958 1.00 24.94 236 GLY D C 1
ATOM 9916 O O . GLY D 1 236 ? -18.417 6.374 48.682 1.00 23.99 236 GLY D O 1
ATOM 9917 N N . HIS D 1 237 ? -16.887 5.354 47.387 1.00 26.43 237 HIS D N 1
ATOM 9918 C CA . HIS D 1 237 ? -15.893 6.402 47.594 1.00 30.65 237 HIS D CA 1
ATOM 9919 C C . HIS D 1 237 ? -16.415 7.780 47.209 1.00 30.19 237 HIS D C 1
ATOM 9920 O O . HIS D 1 237 ? -16.117 8.766 47.875 1.00 31.41 237 HIS D O 1
ATOM 9927 N N . ALA D 1 238 ? -17.202 7.842 46.141 1.00 30.84 238 ALA D N 1
ATOM 9928 C CA . ALA D 1 238 ? -17.752 9.107 45.666 1.00 30.54 238 ALA D CA 1
ATOM 9929 C C . ALA D 1 238 ? -19.027 9.530 46.391 1.00 31.23 238 ALA D C 1
ATOM 9930 O O . ALA D 1 238 ? -19.580 10.592 46.104 1.00 30.58 238 ALA D O 1
ATOM 9932 N N . CYS D 1 239 ? -19.496 8.708 47.327 1.00 31.64 239 CYS D N 1
ATOM 9933 C CA . CYS D 1 239 ? -20.713 9.031 48.070 1.00 32.80 239 CYS D CA 1
ATOM 9934 C C . CYS D 1 239 ? -20.499 10.293 48.896 1.00 34.57 239 CYS D C 1
ATOM 9935 O O . CYS D 1 239 ? -19.487 10.433 49.579 1.00 34.38 239 CYS D O 1
ATOM 9938 N N . THR D 1 240 ? -21.465 11.205 48.833 1.00 37.37 240 THR D N 1
ATOM 9939 C CA . THR D 1 240 ? -21.379 12.471 49.552 1.00 41.14 240 THR D CA 1
ATOM 9940 C C . THR D 1 240 ? -21.747 12.365 51.029 1.00 41.56 240 THR D C 1
ATOM 9941 O O . THR D 1 240 ? -21.387 13.232 51.821 1.00 42.71 240 THR D O 1
ATOM 9945 N N . GLN D 1 241 ? -22.464 11.308 51.397 1.00 42.42 241 GLN D N 1
ATOM 9946 C CA . GLN D 1 241 ? -22.871 11.119 52.784 1.00 42.68 241 GLN D CA 1
ATOM 9947 C C . GLN D 1 241 ? -21.817 10.407 53.622 1.00 42.74 241 GLN D C 1
ATOM 9948 O O . GLN D 1 241 ? -21.352 9.325 53.267 1.00 44.17 241 GLN D O 1
ATOM 9954 N N . LYS D 1 242 ? -21.443 11.029 54.737 1.00 42.36 242 LYS D N 1
ATOM 9955 C CA . LYS D 1 242 ? -20.458 10.460 55.648 1.00 41.26 242 LYS D CA 1
ATOM 9956 C C . LYS D 1 242 ? -21.177 9.725 56.778 1.00 38.15 242 LYS D C 1
ATOM 9957 O O . LYS D 1 242 ? -21.984 10.311 57.501 1.00 38.97 242 LYS D O 1
ATOM 9963 N N . TYR D 1 243 ? -20.871 8.439 56.917 1.00 33.07 243 TYR D N 1
ATOM 9964 C CA . TYR D 1 243 ? -21.484 7.580 57.925 1.00 28.88 243 TYR D CA 1
ATOM 9965 C C . TYR D 1 243 ? -20.597 7.379 59.148 1.00 27.78 243 TYR D C 1
ATOM 9966 O O . TYR D 1 243 ? -19.386 7.578 59.088 1.00 29.04 243 TYR D O 1
ATOM 9975 N N . SER D 1 244 ? -21.208 6.971 60.256 1.00 26.33 244 SER D N 1
ATOM 9976 C CA . SER D 1 244 ? -20.463 6.719 61.485 1.00 24.65 244 SER D CA 1
ATOM 9977 C C . SER D 1 244 ? -19.895 5.298 61.447 1.00 23.45 244 SER D C 1
ATOM 9978 O O . SER D 1 244 ? -20.345 4.457 60.666 1.00 21.96 244 SER D O 1
ATOM 9981 N N . HIS D 1 245 ? -18.908 5.032 62.294 1.00 22.10 245 HIS D N 1
ATOM 9982 C CA . HIS D 1 245 ? -18.292 3.714 62.351 1.00 21.58 245 HIS D CA 1
ATOM 9983 C C . HIS D 1 245 ? -19.281 2.695 62.894 1.00 21.45 245 HIS D C 1
ATOM 9984 O O . HIS D 1 245 ? -19.222 1.514 62.550 1.00 19.74 245 HIS D O 1
ATOM 9991 N N . GLU D 1 246 ? -20.189 3.157 63.745 1.00 19.62 246 GLU D N 1
ATOM 9992 C CA . GLU D 1 246 ? -21.190 2.279 64.319 1.00 21.32 246 GLU D CA 1
ATOM 9993 C C . GLU D 1 246 ? -22.123 1.783 63.216 1.00 20.91 246 GLU D C 1
ATOM 9994 O O . GLU D 1 246 ? -22.592 0.640 63.248 1.00 19.66 246 GLU D O 1
ATOM 10000 N N . GLU D 1 247 ? -22.385 2.653 62.242 1.00 19.38 247 GLU D N 1
ATOM 10001 C CA . GLU D 1 247 ? -23.251 2.326 61.111 1.00 18.73 247 GLU D CA 1
ATOM 10002 C C . GLU D 1 247 ? -22.568 1.320 60.178 1.00 19.02 247 GLU D C 1
ATOM 10003 O O . GLU D 1 247 ? -23.186 0.351 59.726 1.00 17.39 247 GLU D O 1
ATOM 10009 N N . ILE D 1 248 ? -21.298 1.567 59.882 1.00 16.86 248 ILE D N 1
ATOM 10010 C CA . ILE D 1 248 ? -20.526 0.683 59.023 1.00 17.35 248 ILE D CA 1
ATOM 10011 C C . ILE D 1 248 ? -20.464 -0.703 59.672 1.00 18.25 248 ILE D C 1
ATOM 10012 O O . ILE D 1 248 ? -20.618 -1.727 59.000 1.00 16.52 248 ILE D O 1
ATOM 10017 N N . ALA D 1 249 ? -20.265 -0.733 60.987 1.00 17.56 249 ALA D N 1
ATOM 10018 C CA . ALA D 1 249 ? -20.189 -1.999 61.708 1.00 17.63 249 ALA D CA 1
ATOM 10019 C C . ALA D 1 249 ? -21.524 -2.726 61.646 1.00 17.54 249 ALA D C 1
ATOM 10020 O O . ALA D 1 249 ? -21.580 -3.920 61.344 1.00 20.63 249 ALA D O 1
ATOM 10022 N N . MET D 1 250 ? -22.599 -1.999 61.928 1.00 15.80 250 MET D N 1
ATOM 10023 C CA . MET D 1 250 ? -23.938 -2.567 61.914 1.00 16.78 250 MET D CA 1
ATOM 10024 C C . MET D 1 250 ? -24.304 -3.122 60.539 1.00 15.72 250 MET D C 1
ATOM 10025 O O . MET D 1 250 ? -24.829 -4.231 60.429 1.00 14.84 250 MET D O 1
ATOM 10030 N N . ALA D 1 251 ? -24.022 -2.353 59.492 1.00 13.25 251 ALA D N 1
ATOM 10031 C CA . ALA D 1 251 ? -24.331 -2.784 58.136 1.00 12.97 251 ALA D CA 1
ATOM 10032 C C . ALA D 1 251 ? -23.495 -4.002 57.739 1.00 12.86 251 ALA D C 1
ATOM 10033 O O . ALA D 1 251 ? -23.994 -4.931 57.100 1.00 12.73 251 ALA D O 1
ATOM 10035 N N . THR D 1 252 ? -22.225 -3.991 58.131 1.00 13.20 252 THR D N 1
ATOM 10036 C CA . THR D 1 252 ? -21.299 -5.071 57.818 1.00 12.92 252 THR D CA 1
ATOM 10037 C C . THR D 1 252 ? -21.682 -6.359 58.525 1.00 13.84 252 THR D C 1
ATOM 10038 O O . THR D 1 252 ? -21.780 -7.409 57.899 1.00 15.64 252 THR D O 1
ATOM 10042 N N . VAL D 1 253 ? -21.904 -6.275 59.832 1.00 14.54 253 VAL D N 1
ATOM 10043 C CA . VAL D 1 253 ? -22.262 -7.449 60.615 1.00 15.28 253 VAL D CA 1
ATOM 10044 C C . VAL D 1 253 ? -23.628 -7.986 60.202 1.00 16.51 253 VAL D C 1
ATOM 10045 O O . VAL D 1 253 ? -23.842 -9.206 60.146 1.00 16.45 253 VAL D O 1
ATOM 10049 N N . THR D 1 254 ? -24.555 -7.081 59.909 1.00 14.16 254 THR D N 1
ATOM 10050 C CA . THR D 1 254 ? -25.880 -7.504 59.482 1.00 15.32 254 THR D CA 1
ATOM 10051 C C . THR D 1 254 ? -25.787 -8.294 58.171 1.00 13.80 254 THR D C 1
ATOM 10052 O O . THR D 1 254 ? -26.362 -9.374 58.054 1.00 12.73 254 THR D O 1
ATOM 10056 N N . ALA D 1 255 ? -25.053 -7.763 57.196 1.00 13.94 255 ALA D N 1
ATOM 10057 C CA . ALA D 1 255 ? -24.893 -8.438 55.908 1.00 12.47 255 ALA D CA 1
ATOM 10058 C C . ALA D 1 255 ? -24.306 -9.841 56.098 1.00 14.17 255 ALA D C 1
ATOM 10059 O O . ALA D 1 255 ? -24.765 -10.805 55.480 1.00 14.16 255 ALA D O 1
ATOM 10061 N N . LEU D 1 256 ? -23.292 -9.954 56.950 1.00 12.36 256 LEU D N 1
ATOM 10062 C CA . LEU D 1 256 ? -22.665 -11.245 57.218 1.00 13.64 256 LEU D CA 1
ATOM 10063 C C . LEU D 1 256 ? -23.627 -12.204 57.931 1.00 13.61 256 LEU D C 1
ATOM 10064 O O . LEU D 1 256 ? -23.711 -13.386 57.586 1.00 13.49 256 LEU D O 1
ATOM 10069 N N . ARG D 1 257 ? -24.356 -11.695 58.918 1.00 12.48 257 ARG D N 1
ATOM 10070 C CA . ARG D 1 257 ? -25.310 -12.517 59.663 1.00 14.09 257 ARG D CA 1
ATOM 10071 C C . ARG D 1 257 ? -26.407 -13.123 58.777 1.00 15.67 257 ARG D C 1
ATOM 10072 O O . ARG D 1 257 ? -26.905 -14.221 59.046 1.00 16.10 257 ARG D O 1
ATOM 10080 N N . ARG D 1 258 ? -26.775 -12.406 57.719 1.00 14.86 258 ARG D N 1
ATOM 10081 C CA . ARG D 1 258 ? -27.816 -12.860 56.799 1.00 14.44 258 ARG D CA 1
ATOM 10082 C C . ARG D 1 258 ? -27.316 -13.760 55.672 1.00 13.60 258 ARG D C 1
ATOM 10083 O O . ARG D 1 258 ? -28.123 -14.260 54.891 1.00 12.30 258 ARG D O 1
ATOM 10091 N N . THR D 1 259 ? -26.006 -13.982 55.588 1.00 12.33 259 THR D N 1
ATOM 10092 C CA . THR D 1 259 ? -25.456 -14.776 54.489 1.00 13.85 259 THR D CA 1
ATOM 10093 C C . THR D 1 259 ? -24.364 -15.808 54.790 1.00 13.62 259 THR D C 1
ATOM 10094 O O . THR D 1 259 ? -24.242 -16.796 54.072 1.00 15.17 259 THR D O 1
ATOM 10098 N N . VAL D 1 260 ? -23.566 -15.582 55.828 1.00 12.78 260 VAL D N 1
ATOM 10099 C CA . VAL D 1 260 ? -22.460 -16.488 56.149 1.00 10.10 260 VAL D CA 1
ATOM 10100 C C . VAL D 1 260 ? -22.788 -17.553 57.201 1.00 12.03 260 VAL D C 1
ATOM 10101 O O . VAL D 1 260 ? -22.990 -17.240 58.375 1.00 12.30 260 VAL D O 1
ATOM 10105 N N . PRO D 1 261 ? -22.846 -18.837 56.788 1.00 11.40 261 PRO D N 1
ATOM 10106 C CA . PRO D 1 261 ? -23.152 -19.912 57.742 1.00 11.45 261 PRO D CA 1
ATOM 10107 C C . PRO D 1 261 ? -22.186 -19.881 58.928 1.00 12.11 261 PRO D C 1
ATOM 10108 O O . PRO D 1 261 ? -21.008 -19.560 58.770 1.00 11.35 261 PRO D O 1
ATOM 10112 N N . PRO D 1 262 ? -22.675 -20.218 60.133 1.00 13.19 262 PRO D N 1
ATOM 10113 C CA . PRO D 1 262 ? -21.831 -20.221 61.332 1.00 13.79 262 PRO D CA 1
ATOM 10114 C C . PRO D 1 262 ? -20.632 -21.162 61.201 1.00 15.03 262 PRO D C 1
ATOM 10115 O O . PRO D 1 262 ? -19.628 -21.001 61.893 1.00 13.63 262 PRO D O 1
ATOM 10119 N N . ALA D 1 263 ? -20.742 -22.148 60.313 1.00 15.28 263 ALA D N 1
ATOM 10120 C CA . ALA D 1 263 ? -19.662 -23.111 60.114 1.00 16.02 263 ALA D CA 1
ATOM 10121 C C . ALA D 1 263 ? -18.383 -22.452 59.607 1.00 17.04 263 ALA D C 1
ATOM 10122 O O . ALA D 1 263 ? -17.285 -22.965 59.836 1.00 16.25 263 ALA D O 1
ATOM 10124 N N . VAL D 1 264 ? -18.516 -21.326 58.906 1.00 16.10 264 VAL D N 1
ATOM 10125 C CA . VAL D 1 264 ? -17.336 -20.630 58.405 1.00 14.03 264 VAL D CA 1
ATOM 10126 C C . VAL D 1 264 ? -16.499 -20.234 59.621 1.00 13.71 264 VAL D C 1
ATOM 10127 O O . VAL D 1 264 ? -16.972 -19.546 60.525 1.00 15.72 264 VAL D O 1
ATOM 10131 N N . THR D 1 265 ? -15.247 -20.670 59.630 1.00 13.93 265 THR D N 1
ATOM 10132 C CA . THR D 1 265 ? -14.346 -20.414 60.747 1.00 13.50 265 THR D CA 1
ATOM 10133 C C . THR D 1 265 ? -14.001 -18.953 61.018 1.00 14.73 265 THR D C 1
ATOM 10134 O O . THR D 1 265 ? -13.880 -18.543 62.176 1.00 16.13 265 THR D O 1
ATOM 10138 N N . GLY D 1 266 ? -13.845 -18.159 59.969 1.00 13.54 266 GLY D N 1
ATOM 10139 C CA . GLY D 1 266 ? -13.513 -16.769 60.198 1.00 14.21 266 GLY D CA 1
ATOM 10140 C C . GLY D 1 266 ? -13.672 -15.859 59.003 1.00 15.28 266 GLY D C 1
ATOM 10141 O O . GLY D 1 266 ? -13.678 -16.301 57.853 1.00 14.00 266 GLY D O 1
ATOM 10142 N N . VAL D 1 267 ? -13.806 -14.572 59.301 1.00 14.76 267 VAL D N 1
ATOM 10143 C CA . VAL D 1 267 ? -13.961 -13.530 58.299 1.00 14.91 267 VAL D CA 1
ATOM 10144 C C . VAL D 1 267 ? -12.748 -12.608 58.457 1.00 16.70 267 VAL D C 1
ATOM 10145 O O . VAL D 1 267 ? -12.573 -11.968 59.493 1.00 17.47 267 VAL D O 1
ATOM 10149 N N . THR D 1 268 ? -11.894 -12.566 57.443 1.00 17.07 268 THR D N 1
ATOM 10150 C CA . THR D 1 268 ? -10.709 -11.724 57.486 1.00 16.26 268 THR D CA 1
ATOM 10151 C C . THR D 1 268 ? -10.927 -10.591 56.489 1.00 17.51 268 THR D C 1
ATOM 10152 O O . THR D 1 268 ? -10.743 -10.746 55.279 1.00 17.37 268 THR D O 1
ATOM 10156 N N . PHE D 1 269 ? -11.335 -9.446 57.022 1.00 18.93 269 PHE D N 1
ATOM 10157 C CA . PHE D 1 269 ? -11.647 -8.275 56.216 1.00 18.21 269 PHE D CA 1
ATOM 10158 C C . PHE D 1 269 ? -10.517 -7.647 55.425 1.00 18.95 269 PHE D C 1
ATOM 10159 O O . PHE D 1 269 ? -9.367 -7.607 55.863 1.00 18.30 269 PHE D O 1
ATOM 10167 N N . LEU D 1 270 ? -10.870 -7.157 54.243 1.00 19.50 270 LEU D N 1
ATOM 10168 C CA . LEU D 1 270 ? -9.938 -6.441 53.392 1.00 19.25 270 LEU D CA 1
ATOM 10169 C C . LEU D 1 270 ? -10.292 -4.990 53.733 1.00 20.89 270 LEU D C 1
ATOM 10170 O O . LEU D 1 270 ? -11.420 -4.716 54.150 1.00 21.05 270 LEU D O 1
ATOM 10175 N N . SER D 1 271 ? -9.354 -4.064 53.574 1.00 20.30 271 SER D N 1
ATOM 10176 C CA . SER D 1 271 ? -9.633 -2.673 53.920 1.00 22.93 271 SER D CA 1
ATOM 10177 C C . SER D 1 271 ? -9.748 -1.726 52.732 1.00 26.03 271 SER D C 1
ATOM 10178 O O . SER D 1 271 ? -9.999 -0.533 52.908 1.00 27.67 271 SER D O 1
ATOM 10181 N N . GLY D 1 272 ? -9.569 -2.254 51.526 1.00 28.02 272 GLY D N 1
ATOM 10182 C CA . GLY D 1 272 ? -9.664 -1.423 50.340 1.00 30.38 272 GLY D CA 1
ATOM 10183 C C . GLY D 1 272 ? -8.793 -0.184 50.429 1.00 31.92 272 GLY D C 1
ATOM 10184 O O . GLY D 1 272 ? -7.585 -0.277 50.674 1.00 33.37 272 GLY D O 1
ATOM 10185 N N . GLY D 1 273 ? -9.407 0.981 50.246 1.00 31.71 273 GLY D N 1
ATOM 10186 C CA . GLY D 1 273 ? -8.661 2.224 50.301 1.00 29.59 273 GLY D CA 1
ATOM 10187 C C . GLY D 1 273 ? -8.758 2.967 51.621 1.00 29.43 273 GLY D C 1
ATOM 10188 O O . GLY D 1 273 ? -8.576 4.184 51.661 1.00 30.67 273 GLY D O 1
ATOM 10189 N N . GLN D 1 274 ? -9.048 2.251 52.703 1.00 26.09 274 GLN D N 1
ATOM 10190 C CA . GLN D 1 274 ? -9.147 2.878 54.016 1.00 24.45 274 GLN D CA 1
ATOM 10191 C C . GLN D 1 274 ? -7.758 3.162 54.572 1.00 24.06 274 GLN D C 1
ATOM 10192 O O . GLN D 1 274 ? -6.810 2.435 54.284 1.00 23.45 274 GLN D O 1
ATOM 10198 N N . SER D 1 275 ? -7.641 4.218 55.371 1.00 22.82 275 SER D N 1
ATOM 10199 C CA . SER D 1 275 ? -6.359 4.564 55.972 1.00 23.24 275 SER D CA 1
ATOM 10200 C C . SER D 1 275 ? -6.072 3.523 57.042 1.00 22.72 275 SER D C 1
ATOM 10201 O O . SER D 1 275 ? -6.974 2.796 57.462 1.00 21.78 275 SER D O 1
ATOM 10204 N N . GLU D 1 276 ? -4.824 3.464 57.492 1.00 23.09 276 GLU D N 1
ATOM 10205 C CA . GLU D 1 276 ? -4.437 2.503 58.512 1.00 24.40 276 GLU D CA 1
ATOM 10206 C C . GLU D 1 276 ? -5.335 2.600 59.738 1.00 24.03 276 GLU D C 1
ATOM 10207 O O . GLU D 1 276 ? -5.872 1.591 60.199 1.00 25.11 276 GLU D O 1
ATOM 10213 N N . GLU D 1 277 ? -5.498 3.814 60.256 1.00 22.59 277 GLU D N 1
ATOM 10214 C CA . GLU D 1 277 ? -6.338 4.054 61.424 1.00 24.33 277 GLU D CA 1
ATOM 10215 C C . GLU D 1 277 ? -7.801 3.698 61.151 1.00 22.65 277 GLU D C 1
ATOM 10216 O O . GLU D 1 277 ? -8.438 2.995 61.940 1.00 22.02 277 GLU D O 1
ATOM 10222 N N . GLU D 1 278 ? -8.323 4.191 60.032 1.00 22.93 278 GLU D N 1
ATOM 10223 C CA . GLU D 1 278 ? -9.709 3.934 59.642 1.00 23.65 278 GLU D CA 1
ATOM 10224 C C . GLU D 1 278 ? -10.018 2.433 59.601 1.00 22.18 278 GLU D C 1
ATOM 10225 O O . GLU D 1 278 ? -11.058 1.993 60.089 1.00 20.28 278 GLU D O 1
ATOM 10231 N N . ALA D 1 279 ? -9.106 1.656 59.021 1.00 22.27 279 ALA D N 1
ATOM 10232 C CA . ALA D 1 279 ? -9.284 0.210 58.924 1.00 22.73 279 ALA D CA 1
ATOM 10233 C C . ALA D 1 279 ? -9.364 -0.422 60.315 1.00 21.51 279 ALA D C 1
ATOM 10234 O O . ALA D 1 279 ? -10.150 -1.340 60.541 1.00 23.88 279 ALA D O 1
ATOM 10236 N N . SER D 1 280 ? -8.554 0.078 61.244 1.00 20.71 280 SER D N 1
ATOM 10237 C CA . SER D 1 280 ? -8.538 -0.436 62.613 1.00 20.40 280 SER D CA 1
ATOM 10238 C C . SER D 1 280 ? -9.791 -0.012 63.387 1.00 20.14 280 SER D C 1
ATOM 10239 O O . SER D 1 280 ? -10.392 -0.814 64.104 1.00 17.82 280 SER D O 1
ATOM 10242 N N . ILE D 1 281 ? -10.182 1.252 63.249 1.00 19.47 281 ILE D N 1
ATOM 10243 C CA . ILE D 1 281 ? -11.365 1.740 63.952 1.00 19.76 281 ILE D CA 1
ATOM 10244 C C . ILE D 1 281 ? -12.625 0.978 63.533 1.00 18.67 281 ILE D C 1
ATOM 10245 O O . ILE D 1 281 ? -13.439 0.606 64.380 1.00 18.43 281 ILE D O 1
ATOM 10250 N N . ASN D 1 282 ? -12.785 0.745 62.232 1.00 18.26 282 ASN D N 1
ATOM 10251 C CA . ASN D 1 282 ? -13.957 0.023 61.735 1.00 17.40 282 ASN D CA 1
ATOM 10252 C C . ASN D 1 282 ? -13.960 -1.432 62.187 1.00 17.03 282 ASN D C 1
ATOM 10253 O O . ASN D 1 282 ? -14.996 -1.962 62.576 1.00 16.32 282 ASN D O 1
ATOM 10258 N N . LEU D 1 283 ? -12.802 -2.081 62.139 1.00 16.87 283 LEU D N 1
ATOM 10259 C CA . LEU D 1 283 ? -12.716 -3.470 62.568 1.00 16.96 283 LEU D CA 1
ATOM 10260 C C . LEU D 1 283 ? -13.107 -3.535 64.040 1.00 17.71 283 LEU D C 1
ATOM 10261 O O . LEU D 1 283 ? -13.847 -4.428 64.463 1.00 16.86 283 LEU D O 1
ATOM 10266 N N . ASN D 1 284 ? -12.620 -2.572 64.818 1.00 17.79 284 ASN D N 1
ATOM 10267 C CA . ASN D 1 284 ? -12.924 -2.525 66.243 1.00 18.46 284 ASN D CA 1
ATOM 10268 C C . ASN D 1 284 ? -14.433 -2.367 66.430 1.00 19.10 284 ASN D C 1
ATOM 10269 O O . ASN D 1 284 ? -15.062 -3.106 67.192 1.00 18.30 284 ASN D O 1
ATOM 10274 N N . ALA D 1 285 ? -15.011 -1.406 65.718 1.00 19.55 285 ALA D N 1
ATOM 10275 C CA . ALA D 1 285 ? -16.445 -1.159 65.798 1.00 19.42 285 ALA D CA 1
ATOM 10276 C C . ALA D 1 285 ? -17.217 -2.432 65.438 1.00 18.74 285 ALA D C 1
ATOM 10277 O O . ALA D 1 285 ? -18.206 -2.775 66.089 1.00 19.61 285 ALA D O 1
ATOM 10279 N N . ILE D 1 286 ? -16.760 -3.129 64.402 1.00 18.43 286 ILE D N 1
ATOM 10280 C CA . ILE D 1 286 ? -17.408 -4.365 63.972 1.00 17.42 286 ILE D CA 1
ATOM 10281 C C . ILE D 1 286 ? -17.418 -5.397 65.099 1.00 16.53 286 ILE D C 1
ATOM 10282 O O . ILE D 1 286 ? -18.406 -6.106 65.297 1.00 18.35 286 ILE D O 1
ATOM 10287 N N . ASN D 1 287 ? -16.325 -5.470 65.848 1.00 16.75 287 ASN D N 1
ATOM 10288 C CA . ASN D 1 287 ? -16.231 -6.421 66.946 1.00 18.32 287 ASN D CA 1
ATOM 10289 C C . ASN D 1 287 ? -17.018 -6.025 68.195 1.00 19.51 287 ASN D C 1
ATOM 10290 O O . ASN D 1 287 ? -17.259 -6.860 69.066 1.00 19.99 287 ASN D O 1
ATOM 10295 N N . LYS D 1 288 ? -17.432 -4.764 68.283 1.00 21.42 288 LYS D N 1
ATOM 10296 C CA . LYS D 1 288 ? -18.214 -4.308 69.434 1.00 22.89 288 LYS D CA 1
ATOM 10297 C C . LYS D 1 288 ? -19.705 -4.240 69.086 1.00 23.61 288 LYS D C 1
ATOM 10298 O O . LYS D 1 288 ? -20.536 -3.887 69.927 1.00 22.64 288 LYS D O 1
ATOM 10304 N N . CYS D 1 289 ? -20.040 -4.576 67.845 1.00 24.72 289 CYS D N 1
ATOM 10305 C CA . CYS D 1 289 ? -21.431 -4.559 67.404 1.00 24.39 289 CYS D CA 1
ATOM 10306 C C . CYS D 1 289 ? -22.247 -5.505 68.290 1.00 26.78 289 CYS D C 1
ATOM 10307 O O . CYS D 1 289 ? -21.870 -6.661 68.495 1.00 28.90 289 CYS D O 1
ATOM 10310 N N . PRO D 1 290 ? -23.375 -5.020 68.833 1.00 27.38 290 PRO D N 1
ATOM 10311 C CA . PRO D 1 290 ? -24.276 -5.778 69.713 1.00 29.19 290 PRO D CA 1
ATOM 10312 C C . PRO D 1 290 ? -24.894 -7.074 69.174 1.00 29.34 290 PRO D C 1
ATOM 10313 O O . PRO D 1 290 ? -25.485 -7.836 69.937 1.00 33.72 290 PRO D O 1
ATOM 10317 N N . LEU D 1 291 ? -24.764 -7.336 67.880 1.00 26.58 291 LEU D N 1
ATOM 10318 C CA . LEU D 1 291 ? -25.347 -8.545 67.307 1.00 23.62 291 LEU D CA 1
ATOM 10319 C C . LEU D 1 291 ? -24.466 -9.774 67.534 1.00 23.52 291 LEU D C 1
ATOM 10320 O O . LEU D 1 291 ? -23.257 -9.658 67.721 1.00 21.95 291 LEU D O 1
ATOM 10325 N N . LEU D 1 292 ? -25.083 -10.952 67.532 1.00 22.74 292 LEU D N 1
ATOM 10326 C CA . LEU D 1 292 ? -24.346 -12.196 67.716 1.00 23.24 292 LEU D CA 1
ATOM 10327 C C . LEU D 1 292 ? -23.517 -12.505 66.465 1.00 22.71 292 LEU D C 1
ATOM 10328 O O . LEU D 1 292 ? -24.041 -12.528 65.352 1.00 21.86 292 LEU D O 1
ATOM 10333 N N . LYS D 1 293 ? -22.222 -12.734 66.659 1.00 20.86 293 LYS D N 1
ATOM 10334 C CA . LYS D 1 293 ? -21.303 -13.025 65.562 1.00 20.60 293 LYS D CA 1
ATOM 10335 C C . LYS D 1 293 ? -20.660 -14.383 65.816 1.00 19.74 293 LYS D C 1
ATOM 10336 O O . LYS D 1 293 ? -19.746 -14.507 66.629 1.00 21.10 293 LYS D O 1
ATOM 10342 N N . PRO D 1 294 ? -21.123 -15.421 65.103 1.00 19.47 294 PRO D N 1
ATOM 10343 C CA . PRO D 1 294 ? -20.626 -16.792 65.241 1.00 18.70 294 PRO D CA 1
ATOM 10344 C C . PRO D 1 294 ? -19.294 -17.131 64.582 1.00 18.17 294 PRO D C 1
ATOM 10345 O O . PRO D 1 294 ? -18.912 -18.300 64.530 1.00 18.79 294 PRO D O 1
ATOM 10349 N N . TRP D 1 295 ? -18.599 -16.128 64.062 1.00 16.49 295 TRP D N 1
ATOM 10350 C CA . TRP D 1 295 ? -17.303 -16.373 63.433 1.00 15.00 295 TRP D CA 1
ATOM 10351 C C . TRP D 1 295 ? -16.323 -15.312 63.884 1.00 13.78 295 TRP D C 1
ATOM 10352 O O . TRP D 1 295 ? -16.721 -14.225 64.292 1.00 14.64 295 TRP D O 1
ATOM 10363 N N . ALA D 1 296 ? -15.040 -15.630 63.802 1.00 14.90 296 ALA D N 1
ATOM 10364 C CA . ALA D 1 296 ? -14.015 -14.669 64.161 1.00 16.02 296 ALA D CA 1
ATOM 10365 C C . ALA D 1 296 ? -14.099 -13.547 63.131 1.00 16.25 296 ALA D C 1
ATOM 10366 O O . ALA D 1 296 ? -14.283 -13.805 61.940 1.00 15.46 296 ALA D O 1
ATOM 10368 N N . LEU D 1 297 ? -13.987 -12.308 63.598 1.00 16.30 297 LEU D N 1
ATOM 10369 C CA . LEU D 1 297 ? -14.023 -11.138 62.724 1.00 16.74 297 LEU D CA 1
ATOM 10370 C C . LEU D 1 297 ? -12.683 -10.449 62.893 1.00 17.19 297 LEU D C 1
ATOM 10371 O O . LEU D 1 297 ? -12.470 -9.697 63.847 1.00 19.20 297 LEU D O 1
ATOM 10376 N N . THR D 1 298 ? -11.769 -10.712 61.972 1.00 17.91 298 THR D N 1
ATOM 10377 C CA . THR D 1 298 ? -10.444 -10.127 62.068 1.00 17.16 298 THR D CA 1
ATOM 10378 C C . THR D 1 298 ? -10.006 -9.486 60.760 1.00 18.64 298 THR D C 1
ATOM 10379 O O . THR D 1 298 ? -10.836 -9.203 59.894 1.00 19.95 298 THR D O 1
ATOM 10383 N N . PHE D 1 299 ? -8.704 -9.266 60.610 1.00 18.70 299 PHE D N 1
ATOM 10384 C CA . PHE D 1 299 ? -8.179 -8.612 59.420 1.00 18.61 299 PHE D CA 1
ATOM 10385 C C . PHE D 1 299 ? -7.279 -9.443 58.508 1.00 20.29 299 PHE D C 1
ATOM 10386 O O . PHE D 1 299 ? -6.747 -10.484 58.891 1.00 19.91 299 PHE D O 1
ATOM 10394 N N . SER D 1 300 ? -7.132 -8.946 57.285 1.00 20.45 300 SER D N 1
ATOM 10395 C CA . SER D 1 300 ? -6.256 -9.517 56.268 1.00 21.70 300 SER D CA 1
ATOM 10396 C C . SER D 1 300 ? -5.842 -8.246 55.541 1.00 22.15 300 SER D C 1
ATOM 10397 O O . SER D 1 300 ? -6.263 -7.978 54.413 1.00 22.14 300 SER D O 1
ATOM 10400 N N . TYR D 1 301 ? -5.028 -7.454 56.228 1.00 22.74 301 TYR D N 1
ATOM 10401 C CA . TYR D 1 301 ? -4.579 -6.171 55.724 1.00 21.86 301 TYR D CA 1
ATOM 10402 C C . TYR D 1 301 ? -3.238 -6.155 55.007 1.00 24.24 301 TYR D C 1
ATOM 10403 O O . TYR D 1 301 ? -2.267 -6.782 55.441 1.00 24.61 301 TYR D O 1
ATOM 10412 N N . GLY D 1 302 ? -3.206 -5.432 53.892 1.00 25.07 302 GLY D N 1
ATOM 10413 C CA . GLY D 1 302 ? -1.989 -5.285 53.124 1.00 24.88 302 GLY D CA 1
ATOM 10414 C C . GLY D 1 302 ? -1.521 -3.867 53.389 1.00 27.01 302 GLY D C 1
ATOM 10415 O O . GLY D 1 302 ? -0.675 -3.625 54.246 1.00 25.15 302 GLY D O 1
ATOM 10416 N N . ARG D 1 303 ? -2.104 -2.922 52.665 1.00 28.89 303 ARG D N 1
ATOM 10417 C CA . ARG D 1 303 ? -1.770 -1.513 52.817 1.00 30.77 303 ARG D CA 1
ATOM 10418 C C . ARG D 1 303 ? -2.020 -1.009 54.240 1.00 29.98 303 ARG D C 1
ATOM 10419 O O . ARG D 1 303 ? -1.248 -0.210 54.775 1.00 29.41 303 ARG D O 1
ATOM 10427 N N . ALA D 1 304 ? -3.103 -1.478 54.849 1.00 28.60 304 ALA D N 1
ATOM 10428 C CA . ALA D 1 304 ? -3.460 -1.054 56.197 1.00 27.87 304 ALA D CA 1
ATOM 10429 C C . ALA D 1 304 ? -2.441 -1.458 57.265 1.00 26.42 304 ALA D C 1
ATOM 10430 O O . ALA D 1 304 ? -2.526 -1.008 58.407 1.00 25.29 304 ALA D O 1
ATOM 10432 N N . LEU D 1 305 ? -1.483 -2.302 56.896 1.00 25.15 305 LEU D N 1
ATOM 10433 C CA . LEU D 1 305 ? -0.448 -2.742 57.829 1.00 24.48 305 LEU D CA 1
ATOM 10434 C C . LEU D 1 305 ? 0.934 -2.295 57.368 1.00 25.69 305 LEU D C 1
ATOM 10435 O O . LEU D 1 305 ? 1.867 -2.238 58.166 1.00 25.61 305 LEU D O 1
ATOM 10440 N N . GLN D 1 306 ? 1.053 -1.957 56.086 1.00 26.84 306 GLN D N 1
ATOM 10441 C CA . GLN D 1 306 ? 2.334 -1.568 55.500 1.00 28.15 306 GLN D CA 1
ATOM 10442 C C . GLN D 1 306 ? 2.551 -0.091 55.161 1.00 29.46 306 GLN D C 1
ATOM 10443 O O . GLN D 1 306 ? 3.688 0.383 55.171 1.00 29.96 306 GLN D O 1
ATOM 10449 N N . ALA D 1 307 ? 1.477 0.623 54.839 1.00 29.91 307 ALA D N 1
ATOM 10450 C CA . ALA D 1 307 ? 1.566 2.035 54.455 1.00 31.09 307 ALA D CA 1
ATOM 10451 C C . ALA D 1 307 ? 2.681 2.836 55.130 1.00 31.44 307 ALA D C 1
ATOM 10452 O O . ALA D 1 307 ? 3.607 3.299 54.463 1.00 31.03 307 ALA D O 1
ATOM 10454 N N . SER D 1 308 ? 2.591 3.005 56.444 1.00 31.35 308 SER D N 1
ATOM 10455 C CA . SER D 1 308 ? 3.596 3.771 57.173 1.00 31.65 308 SER D CA 1
ATOM 10456 C C . SER D 1 308 ? 4.965 3.114 57.176 1.00 31.68 308 SER D C 1
ATOM 10457 O O . SER D 1 308 ? 5.985 3.804 57.200 1.00 29.80 308 SER D O 1
ATOM 10460 N N . ALA D 1 309 ? 4.983 1.783 57.157 1.00 32.27 309 ALA D N 1
ATOM 10461 C CA . ALA D 1 309 ? 6.235 1.035 57.160 1.00 31.97 309 ALA D CA 1
ATOM 10462 C C . ALA D 1 309 ? 6.993 1.304 55.869 1.00 32.14 309 ALA D C 1
ATOM 10463 O O . ALA D 1 309 ? 8.178 1.631 55.888 1.00 32.55 309 ALA D O 1
ATOM 10465 N N . LEU D 1 310 ? 6.296 1.168 54.747 1.00 33.89 310 LEU D N 1
ATOM 10466 C CA . LEU D 1 310 ? 6.890 1.399 53.437 1.00 36.18 310 LEU D CA 1
ATOM 10467 C C . LEU D 1 310 ? 7.399 2.834 53.351 1.00 37.70 310 LEU D C 1
ATOM 10468 O O . LEU D 1 310 ? 8.416 3.110 52.714 1.00 38.16 310 LEU D O 1
ATOM 10473 N N . LYS D 1 311 ? 6.681 3.742 54.005 1.00 38.45 311 LYS D N 1
ATOM 10474 C CA . LYS D 1 311 ? 7.040 5.154 54.005 1.00 39.82 311 LYS D CA 1
ATOM 10475 C C . LYS D 1 311 ? 8.277 5.391 54.865 1.00 39.51 311 LYS D C 1
ATOM 10476 O O . LYS D 1 311 ? 9.182 6.130 54.474 1.00 38.57 311 LYS D O 1
ATOM 10482 N N . ALA D 1 312 ? 8.314 4.758 56.035 1.00 38.93 312 ALA D N 1
ATOM 10483 C CA . ALA D 1 312 ? 9.447 4.901 56.943 1.00 39.32 312 ALA D CA 1
ATOM 10484 C C . ALA D 1 312 ? 10.718 4.337 56.317 1.00 39.98 312 ALA D C 1
ATOM 10485 O O . ALA D 1 312 ? 11.803 4.898 56.478 1.00 40.60 312 ALA D O 1
ATOM 10487 N N . TRP D 1 313 ? 10.581 3.225 55.602 1.00 40.35 313 TRP D N 1
ATOM 10488 C CA . TRP D 1 313 ? 11.721 2.592 54.953 1.00 40.18 313 TRP D CA 1
ATOM 10489 C C . TRP D 1 313 ? 12.314 3.509 53.887 1.00 40.34 313 TRP D C 1
ATOM 10490 O O . TRP D 1 313 ? 13.478 3.899 53.970 1.00 41.10 313 TRP D O 1
ATOM 10501 N N . GLY D 1 314 ? 11.508 3.853 52.889 1.00 40.98 314 GLY D N 1
ATOM 10502 C CA . GLY D 1 314 ? 11.973 4.731 51.831 1.00 41.53 314 GLY D CA 1
ATOM 10503 C C . GLY D 1 314 ? 13.075 4.138 50.975 1.00 43.47 314 GLY D C 1
ATOM 10504 O O . GLY D 1 314 ? 13.582 4.796 50.066 1.00 43.42 314 GLY D O 1
ATOM 10505 N N . GLY D 1 315 ? 13.449 2.894 51.256 1.00 44.02 315 GLY D N 1
ATOM 10506 C CA . GLY D 1 315 ? 14.499 2.255 50.485 1.00 45.72 315 GLY D CA 1
ATOM 10507 C C . GLY D 1 315 ? 15.840 2.290 51.192 1.00 46.91 315 GLY D C 1
ATOM 10508 O O . GLY D 1 315 ? 16.795 1.647 50.761 1.00 47.11 315 GLY D O 1
ATOM 10509 N N . LYS D 1 316 ? 15.908 3.046 52.284 1.00 48.90 316 LYS D N 1
ATOM 10510 C CA . LYS D 1 316 ? 17.131 3.169 53.070 1.00 50.01 316 LYS D CA 1
ATOM 10511 C C . LYS D 1 316 ? 17.230 2.072 54.121 1.00 50.59 316 LYS D C 1
ATOM 10512 O O . LYS D 1 316 ? 16.336 1.919 54.952 1.00 51.33 316 LYS D O 1
ATOM 10518 N N . LYS D 1 317 ? 18.319 1.310 54.084 1.00 51.09 317 LYS D N 1
ATOM 10519 C CA . LYS D 1 317 ? 18.526 0.232 55.045 1.00 51.59 317 LYS D CA 1
ATOM 10520 C C . LYS D 1 317 ? 18.706 0.782 56.451 1.00 51.16 317 LYS D C 1
ATOM 10521 O O . LYS D 1 317 ? 18.501 0.076 57.438 1.00 50.81 317 LYS D O 1
ATOM 10527 N N . GLU D 1 318 ? 19.097 2.047 56.532 1.00 50.70 318 GLU D N 1
ATOM 10528 C CA . GLU D 1 318 ? 19.313 2.699 57.814 1.00 50.95 318 GLU D CA 1
ATOM 10529 C C . GLU D 1 318 ? 17.985 2.950 58.523 1.00 49.37 318 GLU D C 1
ATOM 10530 O O . GLU D 1 318 ? 17.955 3.254 59.715 1.00 49.49 318 GLU D O 1
ATOM 10536 N N . ASN D 1 319 ? 16.889 2.813 57.784 1.00 47.49 319 ASN D N 1
ATOM 10537 C CA . ASN D 1 319 ? 15.557 3.040 58.335 1.00 46.11 319 ASN D CA 1
ATOM 10538 C C . ASN D 1 319 ? 14.835 1.749 58.714 1.00 44.69 319 ASN D C 1
ATOM 10539 O O . ASN D 1 319 ? 13.675 1.781 59.126 1.00 44.41 319 ASN D O 1
ATOM 10544 N N . LEU D 1 320 ? 15.526 0.621 58.579 1.00 42.36 320 LEU D N 1
ATOM 10545 C CA . LEU D 1 320 ? 14.951 -0.687 58.891 1.00 41.03 320 LEU D CA 1
ATOM 10546 C C . LEU D 1 320 ? 14.193 -0.745 60.216 1.00 40.76 320 LEU D C 1
ATOM 10547 O O . LEU D 1 320 ? 13.038 -1.175 60.265 1.00 40.55 320 LEU D O 1
ATOM 10552 N N . LYS D 1 321 ? 14.847 -0.314 61.288 1.00 40.20 321 LYS D N 1
ATOM 10553 C CA . LYS D 1 321 ? 14.244 -0.340 62.616 1.00 40.37 321 LYS D CA 1
ATOM 10554 C C . LYS D 1 321 ? 13.013 0.554 62.716 1.00 39.19 321 LYS D C 1
ATOM 10555 O O . LYS D 1 321 ? 12.026 0.191 63.357 1.00 38.71 321 LYS D O 1
ATOM 10561 N N . ALA D 1 322 ? 13.080 1.722 62.084 1.00 37.46 322 ALA D N 1
ATOM 10562 C CA . ALA D 1 322 ? 11.972 2.671 62.094 1.00 36.02 322 ALA D CA 1
ATOM 10563 C C . ALA D 1 322 ? 10.786 2.121 61.306 1.00 34.84 322 ALA D C 1
ATOM 10564 O O . ALA D 1 322 ? 9.639 2.232 61.740 1.00 33.79 322 ALA D O 1
ATOM 10566 N N . ALA D 1 323 ? 11.072 1.529 60.149 1.00 34.06 323 ALA D N 1
ATOM 10567 C CA . ALA D 1 323 ? 10.036 0.957 59.295 1.00 33.87 323 ALA D CA 1
ATOM 10568 C C . ALA D 1 323 ? 9.302 -0.176 60.006 1.00 34.26 323 ALA D C 1
ATOM 10569 O O . ALA D 1 323 ? 8.074 -0.164 60.105 1.00 34.03 323 ALA D O 1
ATOM 10571 N N . GLN D 1 324 ? 10.055 -1.154 60.500 1.00 33.17 324 GLN D N 1
ATOM 10572 C CA . GLN D 1 324 ? 9.461 -2.282 61.204 1.00 33.24 324 GLN D CA 1
ATOM 10573 C C . GLN D 1 324 ? 8.625 -1.796 62.379 1.00 34.18 324 GLN D C 1
ATOM 10574 O O . GLN D 1 324 ? 7.648 -2.440 62.760 1.00 33.85 324 GLN D O 1
ATOM 10580 N N . GLU D 1 325 ? 9.014 -0.659 62.951 1.00 33.98 325 GLU D N 1
ATOM 10581 C CA . GLU D 1 325 ? 8.300 -0.091 64.089 1.00 34.79 325 GLU D CA 1
ATOM 10582 C C . GLU D 1 325 ? 6.890 0.325 63.696 1.00 33.34 325 GLU D C 1
ATOM 10583 O O . GLU D 1 325 ? 5.950 0.175 64.474 1.00 32.93 325 GLU D O 1
ATOM 10589 N N . GLU D 1 326 ? 6.752 0.852 62.485 1.00 32.52 326 GLU D N 1
ATOM 10590 C CA . GLU D 1 326 ? 5.454 1.280 61.988 1.00 30.57 326 GLU D CA 1
ATOM 10591 C C . GLU D 1 326 ? 4.573 0.068 61.751 1.00 28.42 326 GLU D C 1
ATOM 10592 O O . GLU D 1 326 ? 3.384 0.088 62.057 1.00 28.40 326 GLU D O 1
ATOM 10598 N N . TYR D 1 327 ? 5.166 -0.990 61.210 1.00 26.08 327 TYR D N 1
ATOM 10599 C CA . TYR D 1 327 ? 4.433 -2.219 60.955 1.00 24.28 327 TYR D CA 1
ATOM 10600 C C . TYR D 1 327 ? 3.909 -2.796 62.270 1.00 24.14 327 TYR D C 1
ATOM 10601 O O . TYR D 1 327 ? 2.725 -3.120 62.385 1.00 23.42 327 TYR D O 1
ATOM 10610 N N . VAL D 1 328 ? 4.790 -2.907 63.262 1.00 22.32 328 VAL D N 1
ATOM 10611 C CA . VAL D 1 328 ? 4.418 -3.458 64.562 1.00 23.11 328 VAL D CA 1
ATOM 10612 C C . VAL D 1 328 ? 3.262 -2.702 65.211 1.00 22.95 328 VAL D C 1
ATOM 10613 O O . VAL D 1 328 ? 2.343 -3.312 65.763 1.00 20.87 328 VAL D O 1
ATOM 10617 N N . LYS D 1 329 ? 3.309 -1.375 65.139 1.00 22.25 329 LYS D N 1
ATOM 10618 C CA . LYS D 1 329 ? 2.263 -0.548 65.722 1.00 25.04 329 LYS D CA 1
ATOM 10619 C C . LYS D 1 329 ? 0.892 -0.898 65.154 1.00 23.72 329 LYS D C 1
ATOM 10620 O O . LYS D 1 329 ? -0.085 -0.993 65.898 1.00 23.53 329 LYS D O 1
ATOM 10626 N N . ARG D 1 330 ? 0.819 -1.096 63.841 1.00 22.66 330 ARG D N 1
ATOM 10627 C CA . ARG D 1 330 ? -0.450 -1.429 63.201 1.00 21.34 330 ARG D CA 1
ATOM 10628 C C . ARG D 1 330 ? -0.894 -2.860 63.515 1.00 22.38 330 ARG D C 1
ATOM 10629 O O . ARG D 1 330 ? -2.090 -3.144 63.598 1.00 22.88 330 ARG D O 1
ATOM 10637 N N . ALA D 1 331 ? 0.062 -3.764 63.689 1.00 22.59 331 ALA D N 1
ATOM 10638 C CA . ALA D 1 331 ? -0.285 -5.146 64.010 1.00 24.02 331 ALA D CA 1
ATOM 10639 C C . ALA D 1 331 ? -0.935 -5.164 65.389 1.00 24.01 331 ALA D C 1
ATOM 10640 O O . ALA D 1 331 ? -1.986 -5.777 65.588 1.00 22.87 331 ALA D O 1
ATOM 10642 N N . LEU D 1 332 ? -0.299 -4.479 66.336 1.00 25.40 332 LEU D N 1
ATOM 10643 C CA . LEU D 1 332 ? -0.803 -4.395 67.702 1.00 25.33 332 LEU D CA 1
ATOM 10644 C C . LEU D 1 332 ? -2.183 -3.748 67.702 1.00 24.62 332 LEU D C 1
ATOM 10645 O O . LEU D 1 332 ? -3.102 -4.227 68.364 1.00 26.09 332 LEU D O 1
ATOM 10650 N N . ALA D 1 333 ? -2.319 -2.654 66.957 1.00 22.53 333 ALA D N 1
ATOM 10651 C CA . ALA D 1 333 ? -3.593 -1.945 66.867 1.00 22.16 333 ALA D CA 1
ATOM 10652 C C . ALA D 1 333 ? -4.685 -2.875 66.348 1.00 20.90 333 ALA D C 1
ATOM 10653 O O . ALA D 1 333 ? -5.743 -3.016 66.957 1.00 21.40 333 ALA D O 1
ATOM 10655 N N . ASN D 1 334 ? -4.425 -3.513 65.216 1.00 19.85 334 ASN D N 1
ATOM 10656 C CA . ASN D 1 334 ? -5.406 -4.418 64.641 1.00 20.04 334 ASN D CA 1
ATOM 10657 C C . ASN D 1 334 ? -5.626 -5.676 65.475 1.00 19.35 334 ASN D C 1
ATOM 10658 O O . ASN D 1 334 ? -6.696 -6.278 65.421 1.00 19.13 334 ASN D O 1
ATOM 10663 N N . SER D 1 335 ? -4.626 -6.060 66.263 1.00 19.90 335 SER D N 1
ATOM 10664 C CA . SER D 1 335 ? -4.761 -7.235 67.121 1.00 21.38 335 SER D CA 1
ATOM 10665 C C . SER D 1 335 ? -5.783 -6.914 68.206 1.00 22.27 335 SER D C 1
ATOM 10666 O O . SER D 1 335 ? -6.539 -7.781 68.645 1.00 23.29 335 SER D O 1
ATOM 10669 N N . LEU D 1 336 ? -5.793 -5.660 68.644 1.00 22.22 336 LEU D N 1
ATOM 10670 C CA . LEU D 1 336 ? -6.743 -5.220 69.655 1.00 22.12 336 LEU D CA 1
ATOM 10671 C C . LEU D 1 336 ? -8.110 -5.044 68.991 1.00 22.26 336 LEU D C 1
ATOM 10672 O O . LEU D 1 336 ? -9.140 -5.396 69.565 1.00 22.65 336 LEU D O 1
ATOM 10677 N N . ALA D 1 337 ? -8.103 -4.517 67.768 1.00 22.00 337 ALA D N 1
ATOM 10678 C CA . ALA D 1 337 ? -9.333 -4.286 67.017 1.00 22.78 337 ALA D CA 1
ATOM 10679 C C . ALA D 1 337 ? -10.144 -5.562 66.794 1.00 23.74 337 ALA D C 1
ATOM 10680 O O . ALA D 1 337 ? -11.366 -5.558 66.963 1.00 23.32 337 ALA D O 1
ATOM 10682 N N . CYS D 1 338 ? -9.479 -6.655 66.419 1.00 23.54 338 CYS D N 1
ATOM 10683 C CA . CYS D 1 338 ? -10.203 -7.902 66.183 1.00 24.94 338 CYS D CA 1
ATOM 10684 C C . CYS D 1 338 ? -10.727 -8.502 67.484 1.00 25.34 338 CYS D C 1
ATOM 10685 O O . CYS D 1 338 ? -11.326 -9.579 67.490 1.00 24.16 338 CYS D O 1
ATOM 10688 N N . GLN D 1 339 ? -10.508 -7.780 68.582 1.00 27.28 339 GLN D N 1
ATOM 10689 C CA . GLN D 1 339 ? -10.979 -8.190 69.902 1.00 27.44 339 GLN D CA 1
ATOM 10690 C C . GLN D 1 339 ? -11.919 -7.109 70.424 1.00 28.01 339 GLN D C 1
ATOM 10691 O O . GLN D 1 339 ? -12.505 -7.246 71.497 1.00 28.31 339 GLN D O 1
ATOM 10697 N N . GLY D 1 340 ? -12.042 -6.024 69.663 1.00 28.48 340 GLY D N 1
ATOM 10698 C CA . GLY D 1 340 ? -12.908 -4.927 70.059 1.00 27.80 340 GLY D CA 1
ATOM 10699 C C . GLY D 1 340 ? -12.379 -4.190 71.273 1.00 29.21 340 GLY D C 1
ATOM 10700 O O . GLY D 1 340 ? -13.147 -3.669 72.086 1.00 26.91 340 GLY D O 1
ATOM 10701 N N . LYS D 1 341 ? -11.059 -4.137 71.398 1.00 29.72 341 LYS D N 1
ATOM 10702 C CA . LYS D 1 341 ? -10.440 -3.466 72.533 1.00 31.47 341 LYS D CA 1
ATOM 10703 C C . LYS D 1 341 ? -9.429 -2.431 72.059 1.00 31.29 341 LYS D C 1
ATOM 10704 O O . LYS D 1 341 ? -8.448 -2.141 72.745 1.00 31.37 341 LYS D O 1
ATOM 10710 N N . TYR D 1 342 ? -9.679 -1.868 70.882 1.00 30.87 342 TYR D N 1
ATOM 10711 C CA . TYR D 1 342 ? -8.778 -0.874 70.317 1.00 31.12 342 TYR D CA 1
ATOM 10712 C C . TYR D 1 342 ? -9.281 0.556 70.426 1.00 32.91 342 TYR D C 1
ATOM 10713 O O . TYR D 1 342 ? -10.414 0.862 70.058 1.00 32.40 342 TYR D O 1
ATOM 10722 N N . THR D 1 343 ? -8.408 1.424 70.926 1.00 35.17 343 THR D N 1
ATOM 10723 C CA . THR D 1 343 ? -8.706 2.841 71.087 1.00 37.24 343 THR D CA 1
ATOM 10724 C C . THR D 1 343 ? -7.533 3.619 70.502 1.00 38.49 343 THR D C 1
ATOM 10725 O O . THR D 1 343 ? -6.423 3.578 71.031 1.00 38.41 343 THR D O 1
ATOM 10729 N N . PRO D 1 344 ? -7.761 4.330 69.390 1.00 40.30 344 PRO D N 1
ATOM 10730 C CA . PRO D 1 344 ? -6.690 5.106 68.760 1.00 42.13 344 PRO D CA 1
ATOM 10731 C C . PRO D 1 344 ? -6.174 6.243 69.642 1.00 44.71 344 PRO D C 1
ATOM 10732 O O . PRO D 1 344 ? -6.886 6.739 70.520 1.00 44.50 344 PRO D O 1
ATOM 10736 N N . SER D 1 345 ? -4.929 6.644 69.405 0.75 46.89 345 SER D N 1
ATOM 10737 C CA . SER D 1 345 ? -4.306 7.719 70.170 0.75 48.86 345 SER D CA 1
ATOM 10738 C C . SER D 1 345 ? -4.731 9.086 69.641 0.75 49.67 345 SER D C 1
ATOM 10739 O O . SER D 1 345 ? -5.283 9.904 70.377 0.75 50.35 345 SER D O 1
ATOM 10742 N N . ASN D 1 360 ? -15.927 22.918 66.016 0.75 42.94 360 ASN D N 1
ATOM 10743 C CA . ASN D 1 360 ? -16.950 23.362 65.073 0.75 42.55 360 ASN D CA 1
ATOM 10744 C C . ASN D 1 360 ? -16.452 23.345 63.629 0.75 40.79 360 ASN D C 1
ATOM 10745 O O . ASN D 1 360 ? -17.206 23.641 62.700 0.75 39.89 360 ASN D O 1
ATOM 10750 N N . HIS D 1 361 ? -15.181 22.996 63.445 0.75 38.98 361 HIS D N 1
ATOM 10751 C CA . HIS D 1 361 ? -14.595 22.939 62.110 0.75 37.12 361 HIS D CA 1
ATOM 10752 C C . HIS D 1 361 ? -15.102 21.714 61.355 0.75 35.94 361 HIS D C 1
ATOM 10753 O O . HIS D 1 361 ? -14.868 21.565 60.154 0.75 34.99 361 HIS D O 1
ATOM 10760 N N . ALA D 1 362 ? -15.796 20.836 62.069 0.75 34.63 362 ALA D N 1
ATOM 10761 C CA . ALA D 1 362 ? -16.348 19.628 61.468 0.75 33.83 362 ALA D CA 1
ATOM 10762 C C . ALA D 1 362 ? -17.749 19.933 60.944 0.75 33.22 362 ALA D C 1
ATOM 10763 O O . ALA D 1 362 ? -18.472 19.034 60.511 0.75 34.22 362 ALA D O 1
ATOM 10765 N N . TYR D 1 363 ? -18.118 21.211 60.992 0.75 30.38 363 TYR D N 1
ATOM 10766 C CA . TYR D 1 363 ? -19.426 21.677 60.539 0.75 27.53 363 TYR D CA 1
ATOM 10767 C C . TYR D 1 363 ? -19.294 22.652 59.375 0.75 25.92 363 TYR D C 1
ATOM 10768 O O . TYR D 1 363 ? -20.202 22.664 58.518 0.75 24.24 363 TYR D O 1
ATOM 10778 N N . ASP E 2 11 ? -50.386 -36.594 56.355 1.00 60.30 498 ASP E N 1
ATOM 10779 C CA . ASP E 2 11 ? -50.182 -36.515 57.833 1.00 60.33 498 ASP E CA 1
ATOM 10780 C C . ASP E 2 11 ? -48.754 -36.150 58.210 1.00 59.24 498 ASP E C 1
ATOM 10781 O O . ASP E 2 11 ? -47.815 -36.400 57.455 1.00 59.87 498 ASP E O 1
ATOM 10786 N N . GLU E 2 12 ? -48.604 -35.562 59.392 1.00 57.98 499 GLU E N 1
ATOM 10787 C CA . GLU E 2 12 ? -47.295 -35.184 59.907 1.00 56.84 499 GLU E CA 1
ATOM 10788 C C . GLU E 2 12 ? -47.080 -36.012 61.171 1.00 56.73 499 GLU E C 1
ATOM 10789 O O . GLU E 2 12 ? -45.978 -36.060 61.724 1.00 56.16 499 GLU E O 1
ATOM 10795 N N . TRP E 2 13 ? -48.156 -36.661 61.613 1.00 55.78 500 TRP E N 1
ATOM 10796 C CA . TRP E 2 13 ? -48.137 -37.497 62.809 1.00 55.82 500 TRP E CA 1
ATOM 10797 C C . TRP E 2 13 ? -47.317 -38.778 62.643 1.00 57.87 500 TRP E C 1
ATOM 10798 O O . TRP E 2 13 ? -46.481 -39.104 63.489 1.00 57.95 500 TRP E O 1
ATOM 10809 N N . ASP E 2 14 ? -47.547 -39.506 61.556 1.00 59.70 501 ASP E N 1
ATOM 10810 C CA . ASP E 2 14 ? -46.813 -40.744 61.339 1.00 61.63 501 ASP E CA 1
ATOM 10811 C C . ASP E 2 14 ? -45.795 -40.611 60.210 1.00 61.35 501 ASP E C 1
ATOM 10812 O O . ASP E 2 14 ? -44.741 -39.994 60.481 1.00 61.53 501 ASP E O 1
ATOM 10817 N N . ASP F 2 11 ? -55.554 -6.521 31.532 1.00 66.45 498 ASP F N 1
ATOM 10818 C CA . ASP F 2 11 ? -56.235 -6.434 30.206 1.00 66.44 498 ASP F CA 1
ATOM 10819 C C . ASP F 2 11 ? -55.265 -6.793 29.080 1.00 65.97 498 ASP F C 1
ATOM 10820 O O . ASP F 2 11 ? -54.095 -6.408 29.107 1.00 65.99 498 ASP F O 1
ATOM 10825 N N . GLU F 2 12 ? -55.761 -7.530 28.090 1.00 65.29 499 GLU F N 1
ATOM 10826 C CA . GLU F 2 12 ? -54.944 -7.952 26.959 1.00 64.77 499 GLU F CA 1
ATOM 10827 C C . GLU F 2 12 ? -55.237 -7.156 25.685 1.00 65.00 499 GLU F C 1
ATOM 10828 O O . GLU F 2 12 ? -54.535 -7.297 24.681 1.00 65.01 499 GLU F O 1
ATOM 10834 N N . TRP F 2 13 ? -56.270 -6.317 25.729 1.00 64.65 500 TRP F N 1
ATOM 10835 C CA . TRP F 2 13 ? -56.642 -5.503 24.574 1.00 64.88 500 TRP F CA 1
ATOM 10836 C C . TRP F 2 13 ? -55.767 -4.259 24.422 1.00 66.55 500 TRP F C 1
ATOM 10837 O O . TRP F 2 13 ? -55.418 -3.871 23.305 1.00 66.47 500 TRP F O 1
ATOM 10848 N N . ASP F 2 14 ? -55.414 -3.634 25.541 1.00 68.26 501 ASP F N 1
ATOM 10849 C CA . ASP F 2 14 ? -54.571 -2.443 25.508 1.00 70.31 501 ASP F CA 1
ATOM 10850 C C . ASP F 2 14 ? -53.260 -2.668 26.254 1.00 70.51 501 ASP F C 1
ATOM 10851 O O . ASP F 2 14 ? -52.380 -3.335 25.668 1.00 70.68 501 ASP F O 1
ATOM 10856 N N . ASP G 2 11 ? -8.391 -39.379 26.128 1.00 65.34 498 ASP G N 1
ATOM 10857 C CA . ASP G 2 11 ? -8.406 -40.014 24.779 1.00 65.54 498 ASP G CA 1
ATOM 10858 C C . ASP G 2 11 ? -9.761 -39.768 24.118 1.00 65.69 498 ASP G C 1
ATOM 10859 O O . ASP G 2 11 ? -10.685 -39.255 24.753 1.00 66.78 498 ASP G O 1
ATOM 10864 N N . GLU G 2 12 ? -9.876 -40.132 22.844 1.00 64.36 499 GLU G N 1
ATOM 10865 C CA . GLU G 2 12 ? -11.122 -39.943 22.109 1.00 62.75 499 GLU G CA 1
ATOM 10866 C C . GLU G 2 12 ? -11.340 -41.089 21.125 1.00 62.14 499 GLU G C 1
ATOM 10867 O O . GLU G 2 12 ? -12.455 -41.306 20.642 1.00 62.68 499 GLU G O 1
ATOM 10873 N N . TRP G 2 13 ? -10.269 -41.822 20.836 1.00 59.87 500 TRP G N 1
ATOM 10874 C CA . TRP G 2 13 ? -10.336 -42.938 19.904 1.00 57.70 500 TRP G CA 1
ATOM 10875 C C . TRP G 2 13 ? -11.086 -44.158 20.430 1.00 58.91 500 TRP G C 1
ATOM 10876 O O . TRP G 2 13 ? -12.246 -44.369 20.076 1.00 59.13 500 TRP G O 1
ATOM 10887 N N . ASP G 2 14 ? -10.433 -44.962 21.264 1.00 60.05 501 ASP G N 1
ATOM 10888 C CA . ASP G 2 14 ? -11.074 -46.159 21.801 1.00 61.20 501 ASP G CA 1
ATOM 10889 C C . ASP G 2 14 ? -12.178 -45.789 22.791 1.00 61.58 501 ASP G C 1
ATOM 10890 O O . ASP G 2 14 ? -13.360 -45.846 22.384 1.00 60.92 501 ASP G O 1
ATOM 10895 N N . ASP H 2 11 ? -4.725 -4.396 41.393 1.00 65.74 498 ASP H N 1
ATOM 10896 C CA . ASP H 2 11 ? -4.169 -3.680 42.578 1.00 65.55 498 ASP H CA 1
ATOM 10897 C C . ASP H 2 11 ? -5.118 -3.766 43.768 1.00 64.75 498 ASP H C 1
ATOM 10898 O O . ASP H 2 11 ? -6.338 -3.720 43.608 1.00 65.65 498 ASP H O 1
ATOM 10903 N N . GLU H 2 12 ? -4.551 -3.886 44.963 1.00 63.28 499 GLU H N 1
ATOM 10904 C CA . GLU H 2 12 ? -5.350 -3.979 46.177 1.00 61.77 499 GLU H CA 1
ATOM 10905 C C . GLU H 2 12 ? -5.068 -2.811 47.112 1.00 60.92 499 GLU H C 1
ATOM 10906 O O . GLU H 2 12 ? -5.708 -2.667 48.156 1.00 60.89 499 GLU H O 1
ATOM 10912 N N . TRP H 2 13 ? -4.113 -1.971 46.726 1.00 60.05 500 TRP H N 1
ATOM 10913 C CA . TRP H 2 13 ? -3.748 -0.810 47.527 1.00 60.27 500 TRP H CA 1
ATOM 10914 C C . TRP H 2 13 ? -4.647 0.396 47.264 1.00 61.46 500 TRP H C 1
ATOM 10915 O O . TRP H 2 13 ? -5.200 0.976 48.199 1.00 61.57 500 TRP H O 1
ATOM 10926 N N . ASP H 2 14 ? -4.794 0.776 45.999 1.00 63.30 501 ASP H N 1
ATOM 10927 C CA . ASP H 2 14 ? -5.644 1.910 45.651 1.00 65.60 501 ASP H CA 1
ATOM 10928 C C . ASP H 2 14 ? -6.932 1.464 44.969 1.00 65.87 501 ASP H C 1
ATOM 10929 O O . ASP H 2 14 ? -7.955 1.417 45.687 1.00 66.25 501 ASP H O 1
#

Solvent-accessible surface area: 51608 Å² total; per-residue (Å²): 54,34,43,47,91,28,12,65,104,127,60,67,136,73,0,18,60,12,0,96,114,0,8,29,132,5,50,0,0,0,6,1,6,15,40,76,45,11,1,30,104,26,0,127,85,26,75,18,138,58,46,99,81,27,26,44,9,0,2,12,0,2,8,44,1,51,100,110,4,36,82,2,10,0,0,5,0,0,48,86,43,0,3,95,15,115,9,105,93,42,87,61,0,11,81,1,6,81,76,35,37,4,3,0,0,1,23,0,16,104,34,70,33,111,6,17,9,20,67,54,8,27,2,3,36,0,31,18,23,1,44,119,56,0,48,84,4,53,164,45,19,0,24,0,0,0,0,33,0,22,7,64,12,26,102,37,3,1,28,70,12,0,30,75,6,3,4,10,10,1,0,7,0,0,7,17,0,5,69,31,11,0,0,0,0,1,0,3,6,3,42,29,80,36,104,20,52,17,118,32,6,32,38,1,2,31,42,3,2,12,12,2,18,52,12,0,26,44,3,43,18,32,12,21,0,1,1,0,4,0,10,6,1,23,27,5,96,34,9,57,98,142,36,38,63,116,79,18,1,82,6,1,0,18,0,3,30,43,12,0,6,2,2,1,14,0,0,0,0,15,7,11,22,22,55,28,65,70,0,0,47,1,0,13,8,0,32,126,7,118,59,85,55,12,12,34,5,3,0,2,0,14,64,0,0,0,18,31,0,5,143,33,1,16,17,114,111,154,46,54,144,57,0,12,64,44,3,0,96,28,0,70,6,0,12,76,0,14,70,14,133,25,114,61,125,127,228,74,104,89,58,35,114,138,38,198,54,33,44,54,109,25,12,64,99,123,60,65,136,71,0,19,54,5,0,97,122,0,9,27,124,5,55,0,0,1,7,0,2,8,43,56,47,14,0,22,108,21,0,128,82,31,75,18,131,58,42,86,90,34,20,34,12,0,2,9,0,1,8,44,1,64,96,121,3,36,82,1,11,1,0,8,0,0,50,89,41,0,3,101,13,116,6,105,80,43,79,46,0,10,86,0,5,100,68,29,48,7,10,0,0,1,30,0,20,106,33,71,30,105,7,19,12,20,75,55,9,22,2,4,36,0,29,19,23,1,45,123,59,1,34,86,6,52,162,46,10,0,27,0,0,1,0,35,0,12,5,94,12,28,114,29,8,2,28,66,13,0,29,74,5,2,3,12,8,0,0,10,0,0,7,18,0,5,77,29,10,1,0,0,0,1,2,2,9,3,25,25,78,35,109,16,50,14,160,30,6,34,38,2,2,28,45,2,2,12,11,2,19,51,11,0,24,39,2,42,17,30,14,24,0,1,1,0,6,1,10,6,1,24,25,3,102,31,10,57,96,168,45,50,68,117,82,18,2,80,5,1,0,18,0,3,31,46,12,0,6,2,2,1,15,0,0,0,0,15,9,14,25,19,58,26,64,70,0,0,55,1,0,10,11,0,31,118,6,114,61,85,51,13,10,35,6,3,0,2,0,13,66,0,0,0,31,32,0,12,167,31,1,31,32,120,140,134,46,50,159,60,0,17,47,49,5,0,107,37,0,73,8,0,14,78,0,14,67,15,134,26,91,81,122,66,186,153,131,113,87,67,35,114,139,41,194,52,49,42,49,111,25,16,66,97,120,58,62,137,72,0,20,52,4,0,98,122,0,9,26,120,5,52,0,0,0,6,0,4,15,46,53,47,7,1,29,99,23,0,140,82,32,79,19,126,59,49,104,94,33,24,32,14,0,2,14,0,1,7,49,3,62,106,107,4,33,80,2,10,1,0,6,0,0,50,85,42,0,3,100,12,112,6,103,95,41,83,43,0,12,88,1,5,94,77,34,47,8,11,0,0,1,22,1,21,88,33,71,33,109,7,18,10,21,80,73,10,26,2,4,35,0,29,12,22,1,44,124,65,1,50,81,4,53,161,38,11,0,25,0,0,0,0,32,0,21,6,95,9,26,103,42,6,2,28,70,11,2,32,71,6,2,4,8,10,0,0,9,0,0,7,18,0,5,72,29,12,1,0,0,0,1,1,1,10,3,30,25,59,31,108,15,51,16,165,36,6,32,41,3,2,31,46,3,2,13,11,2,18,49,12,0,23,46,3,41,18,30,13,22,0,1,1,0,4,0,9,6,1,23,21,3,115,65,26,143,97,184,25,48,64,121,74,12,2,86,5,1,0,16,0,2,30,46,11,0,6,3,2,1,14,0,0,0,0,15,8,16,22,19,54,25,50,67,0,0,32,0,0,20,11,0,33,130,8,110,62,84,58,12,10,36,5,2,0,3,1,13,61,0,0,0,33,31,0,9,171,33,2,27,24,119,128,143,51,56,175,54,0,27,71,45,4,1,101,32,0,62,8,0,14,75,0,14,66,12,128,30,102,72,150,142,178,100,241,49,31,33,51,84,27,12,64,103,125,65,62,135,72,0,20,54,5,0,98,121,0,9,27,129,6,53,0,0,0,6,0,3,10,42,75,43,11,2,25,109,24,0,137,83,33,75,19,135,58,49,104,85,36,26,37,16,0,3,11,0,2,6,52,1,69,99,108,4,36,84,4,8,0,0,7,0,0,48,91,48,0,3,100,13,105,9,108,92,42,74,46,0,7,89,0,4,98,72,32,46,6,10,0,0,0,24,0,19,86,33,71,33,110,7,18,11,21,77,69,10,28,1,4,37,0,30,11,23,1,44,124,62,0,33,84,6,52,162,46,10,0,25,0,0,2,0,35,0,21,5,104,5,24,112,53,3,3,28,65,11,1,30,65,7,2,3,8,9,0,0,8,0,0,8,20,0,6,74,32,11,0,0,0,0,1,1,2,9,4,40,26,63,32,113,16,53,15,139,31,6,32,42,2,2,34,43,2,1,12,12,2,19,49,10,0,25,45,3,40,16,29,14,22,0,1,1,0,5,1,10,6,1,23,25,3,114,64,26,136,102,201,43,46,62,123,76,13,3,89,6,1,0,15,0,3,29,47,11,0,6,2,2,1,15,0,0,0,0,15,9,17,25,20,56,27,62,68,0,0,46,2,0,15,13,0,32,139,9,124,56,90,50,14,13,35,7,3,0,2,0,14,66,0,0,0,31,30,0,9,164,30,2,23,24,120,144,150,44,43,149,54,0,18,66,49,4,1,102,27,0,66,8,0,11,76,0,17,81,14,141,24,119,56,166,148,181,103,247,77,57,22,141,79,51,17,130,82,65,21,147,80,56,16,146

InterPro domains:
  IPR000741 Fructose-bisphosphate aldolase, class-I [PF00274] (15-364)
  IPR000741 Fructose-bisphosphate aldolase, class-I [PTHR11627] (12-364)
  IPR013785 Aldolase-type TIM barrel [G3DSA:3.20.20.70] (2-364)
  IPR029768 Fructose-bisphosphate aldolase class-I active site [PS00158] (222-232)

Sequence (1427 aa):
PHSHPALTPEQKKELSDIAHRIVAPGKGILAADESTGSIAKRLQSIGTENTEENRRFYRQLLLTADDRVNPCIGGVILFHETLYQKADDGRPFPQVIKSKGGVVGIKVDKGVVPLAGTNGETTTQGLDGLSERCAQYKKDGADFAKWRCVLKIGEHTPSALAIMENANVLARYASICQQNGIVPIVEPEILPDGDHDLKRCQYVTEKVLAAVYKALSDHHIYLEGTLLKPNMVTPGHACTQKYSHEEIAMATVTALRRTVPPAVTGVTFLSGGQSEEEASINLNAINKCPLLKPWALTFSYGRALQASALKAWGGKKENLKAAQEEYVKRALANSLACQGKYTPSGESLFISNHAYPHSHPALTPEQKKELSDIAHRIVAPGKGILAADESTGSIAKRLQSIGTENTEENRRFYRQLLLTADDRVNPCIGGVILFHETLYQKADDGRPFPQVIKSKGGVVGIKVDKGVVPLAGTNGETTTQGLDGLSERCAQYKKDGADFAKWRCVLKIGEHTPSALAIMENANVLARYASICQQNGIVPIVEPEILPDGDHDLKRCQYVTEKVLAAVYKALSDHHIYLEGTLLKPNMVTPGHACTQKYSHEEIAMATVTALRRTVPPAVTGVTFLSGGQSEEEASINLNAINKCPLLKPWALTFSYGRALQASALKAWGGKKENLKAAQEEYVKRALANSLACQGKYTPSGQASLFISNHAYPHSHPALTPEQKKELSDIAHRIVAPGKGILAADESTGSIAKRLQSIGTENTEENRRFYRQLLLTADDRVNPCIGGVILFHETLYQKADDGRPFPQVIKSKGGVVGIKVDKGVVPLAGTNGETTTQGLDGLSERCAQYKKDGADFAKWRCVLKIGEHTPSALAIMENANVLARYASICQQNGIVPIVEPEILPDGDHDLKRCQYVTEKVLAAVYKALSDHHIYLEGTLLKPNMVTPGHACTQKYSHEEIAMATVTALRRTVPPAVTGVTFLSGGQSEEEASINLNAINKCPLLKPWALTFSYGRALQASALKAWGGKKENLKAAQEEYVKRALANSLACQGKYTPSNHAYPHSHPALTPEQKKELSDIAHRIVAPGKGILAADESTGSIAKRLQSIGTENTEENRRFYRQLLLTADDRVNPCIGGVILFHETLYQKADDGRPFPQVIKSKGGVVGIKVDKGVVPLAGTNGETTTQGLDGLSERCAQYKKDGADFAKWRCVLKIGEHTPSALAIMENANVLARYASICQQNGIVPIVEPEILPDGDHDLKRCQYVTEKVLAAVYKALSDHHIYLEGTLLKPNMVTPGHACTQKYSHEEIAMATVTALRRTVPPAVTGVTFLSGGQSEEEASINLNAINKCPLLKPWALTFSYGRALQASALKAWGGKKENLKAAQEEYVKRALANSLACQGKYTPSNHAYDEWDDEWDDEWDDEWD

B-factor: mean 25.73, std 12.96, range [5.76, 86.02]

Secondary structure (DSSP, 8-state):
-----SS-HHHHHHHHHHHHHHT-TT-EEEEE---HHHHHHHHHHTT----HHHHHHHHHHHHT--GGGTTTEEEEEE-HHHHT-B-TTS-BHHHHHHTTTPEEEEE----EEE-TTSSS-EEE---TTHHHHHHHHHHTT--EEEEEEEEE-SSS-S-HHHHHHHHHHHHHHHHHHHHTT-EEEEEEEEE--SS--HHHHHHHHHHHHHHHHHHHHHTT--GGG-EE-PPP----TT------HHHHHHHHHHHHHTTS-TTS-EEEE--TT--HHHHHHHHHHHHH-SS---SEEEEEESHHHHHHHHHHHTT-GGGHHHHHHHHHHHHHHHHHHTTT--------GGGSGGG-/-----SS-HHHHHHHHHHHHHHT-TT-EEEEE---HHHHHHHHHHTT----HHHHHHHHHHHHT--GGGTTTEEEEEE-HHHHT-B-TTSSBHHHHHHHTTPEEEEE----EEE-TTSSS-EEE---TTHHHHHHHHHHTT--EEEEEEEE--SSS-S-HHHHHHHHHHHHHHHHHHHHTT-EEEEEEEE---SS--HHHHHHHHHHHHHHHHHHHHHTT--GGG-EE-PPP----TT------HHHHHHHHHHHHHHHS-TT--EEEE--TT--HHHHHHHHHHHHH-SS---SEEEEEESHHHHHHHHHHHTT-GGGHHHHHHHHHHHHHHHHHHTTT----SS---TTTSGGG-/-----SS-HHHHHHHHHHHHHHT-TT-EEEEE---HHHHHHHHHTTT----HHHHHHHHHHHHT--TTSTTTEEEEEE-HHHHT-B-TTS-BHHHHHHHTTPEEEEE----EEE-TTSSS-EEE---TTHHHHHHHHHHTT--EEEEEEEE--SSS-S-HHHHHHHHHHHHHHHHHHHHTT-EEEEEEEE---SS--HHHHHHHHHHHHHHHHHHHHHTT--GGG-EE-PPP----TT-S----HHHHHHHHHHHHHHHS-TTS-EEEE--TT--HHHHHHHHHHHHH-SS---SEEEEEESHHHHHHHHHHHTT-GGGHHHHHHHHHHHHHHHHHHTTT------TT-/-----SS-HHHHHHHHHHHHHHT-TT-EEEEE---HHHHHHHHHHTT----HHHHHHHHHHHHT--GGGTTTEEEEEE-HHHHT-B-TTS-BHHHHHHHTTPEEEEE----EEE-TTSSS-EEE---TTHHHHHHHHHHTT--EEEEEEEE--SSS-S-HHHHHHHHHHHHHHHHHHHHTT-EEEEEEEE---SS--HHHHHHHHHHHHHHHHHHHHHTT--GGG-EE-PBPP---TT-SPPPPHHHHHHHHHHHHHTTS-TTS-EEEEB-TT--HHHHHHHHHHHHH-SS---SEEEEEESHHHHHHHHHHHTT-GGGHHHHHHHHHHHHHHHHHHTTT------TT-/----/----/----/----

Nearest PDB structures (foldseek):
  2quu-assembly1_A  TM=9.868E-01  e=1.158E-65  Oryctolagus cuniculus
  2quu-assembly1_D  TM=1.001E+00  e=1.382E-64  Oryctolagus cuniculus
  3dfo-assembly1_C  TM=9.872E-01  e=5.527E-65  Oryctolagus cuniculus
  3dfq-assembly1_A  TM=9.870E-01  e=8.061E-65  Oryctolagus cuniculus
  3dfs-assembly1_D  TM=9.897E-01  e=1.458E-64  Oryctolagus cuniculus

GO terms:
  GO:0004332 fructose-bisphosphate aldolase activity (F, IMP)
  GO:0004332 fructose-bisphosphate aldolase activity (F, IDA)
  GO:0006096 glycolytic process (P, IDA)
  GO:0005515 protein binding (F, IPI)
  GO:0051289 protein homotetramerization (P, IPI)
  GO:0030335 positive regulation of cell migration (P, IDA)
  GO:0034316 negative regulation of Arp2/3 complex-mediated actin nucleation (P, IMP)

Organism: Oryctolagus cuniculus (NCBI:txid9986)

Foldseek 3Di:
DDDDDLDDPVLLVLLLVLLCQQQPALEAEAELAQPLVRVCVLLVVLPHHSDLVLSQLLLLLQLQQDLLLLSLHAEYEYEVSQQADAHPVRHRSLVSQVVSNHAYEYEQWDDWDDDPPDDRATATHGLVCLLVVLLVSVVSRHQAYEYAHEWEDDPCPPDPCSLQRNLQVLLSNQSSNSSRNYAYARHYEYALADQAFLVSQLVVLLVSLQSNVVNNVVSPGQQSSYEYAYAQRGHHPLHQDDDDLLVSLCSRQVSCVNHPDLSRAAYAYEHHPDALVRSLSSLLSNLVHPDDDSYQRAHHYHCSLQVQLSNQPSVPPVSSNVSSVSNSVSSNSRSCSSNSNHDDPDDPPSNDPNVD/DDDDDLDDPVLLVLLLVLLCLQQPALEAEAELADPLVRVCVLCVVLPHDSDLVLSQQLVLLQLQFDLLLLSLHQEYEHEVSQLQDPHPVGHRSLVSQVVSNYAYEYEQWDDWDADPPDDRATATHRLVCLLVVLLVSVVSRHQAYEYAHEWEDDDCPPDPCRLLRNLQVLLSNQSSNSSRNYAYARHDEYALADQAFLVSQLVVLLVSLQSNVVNNVVSVGQQSSYEYEYEQRGHRPLHQDDDDLLVSLQSRQVSCVNRPDLSRAYYAYEHHPAALVRSLSSLLSNLVHPDDDSYQRAHHYHCSLQVQLSNQPSVPPVSSNVSSVSSSVSSSSRSCSSNSNRDDDDDDPCSNDPNVD/DDDDDLDDPVLLVLLLVLLCLQLPALEAEAEAADDLVRVQVLLVVLVHHSDLVLSLVLVLLQLVFDLLLLSLHQAYEYEVSLLQDAHPVGHRSLRSQVVSNYAYEYEQWDDWDDDPPDDRATATHGLVCLLVVLLVSVVSRHQAYEYATEWEDDDCPPDPCRLQRNLQVLLSNCSSNSSNNYQYARHYEYALADQAFLVSQLVVLLVSLQNNVVNNVVSPGQQSSYEYEYEQRGHHPNHPDDDDLLSSLCSRQVSCVNHPDLSRAAYAYEHHPAALLRSLSSLLSNLVHPDDDSYQRAHHYHCSQQVQLSNQPSSPPVSSNVSSVSNSVSSNSRSCSSNSNHDRPVVVD/DDDDDLDDPVLLVLLLVLLCLQQPALEAEAELAQDLVRVCVLLVVLVHHSDPVLSQVLVLLQLVQDLLLLSLHQEYEYEPSLLQDAHPVRHRSLVSQVVSNHAYEYEQWDDWDADPPDDRATATHRLVCLLVVLLVSVVSRHQAYEYATEWEDDDCPPDPCRLQRNLLVLLSNQSSNSSNNYAYAREYEYALADAAFLVSQLVVLLVSLQSNVVNNVVSVGQQSSYEYEYEQRGHRPNHPDDDDLLSSLVSRQVSCVNHPDLSRAAYAYEHHPAELVRSLSSLLSNLVHPDDDSYQRAHNYHCSQQVQLSVQPSSPPVSSNVSSVSNSVSSSSRSCSSNSNHDDPVVVD/DVPD/DPPD/DPDD/DPPD

CATH classification: 3.20.20.70

Radius of gyration: 34.37 Å; Cα contacts (8 Å, |Δi|>4): 3225; chains: 8; bounding box: 100×90×88 Å